Protein AF-A0A7V6B3G4-F1 (afdb_monomer)

Foldseek 3Di:
DDDDDDDDDDDDDDDDDDDDDDDDDPDPPDLPQPFDADPFDDDPLCLLLFAEAEQADELPDDPVVLLVSLVLCVLLLGQEYEYEHPLQEDDDPVVLVSVLVSLLSSQRSNRVSNHAYEYEHEQFKHKYVLVQPDPDDCCVVCVLFFWAALQRQGQKDAPPLDPVGDRRMIIGGGALQTPVLVVRLVSLLSNLQSNHQAYEYPALWQDPRRHFQIQQRPRSVQVLLVVCVVVVQDHSPDDRHSDDDLPDSSNLSVLVVLQLSSQVSLVSSVVSSCVRPVRHAYEYEDPDEQAQVCRGRSHYLLSHDPDQRHEYEYEQAAQFLAARVLQPDLLQVLLLLLRLQRQLQSRVQDAYAYELEHAALQSSQLSCLSNQQSLHHYHAAYGPDSNHHNDSVSSNLVSVVSVVCVLVSSDSDWAAQEEEEREPLCNNNPFCVPAPDGTQRGADQDTPDDGPRRQRPDNSNHVLSGQRSLLSSLQSLLCQLQQHDYHYQYVSGCNVVRLVRYQEYEYGSAAEEAPVRLVSVLVSLLVAHEYEYEADDHPCHYSSNHGDPDDSCCVQQNDDQAWAWDRRNNYIYTYHNHNLSSLCPCVNHDNLSNLVSSLLVSQQCCLRDPDQKDWDDDRSKHWIKDDPDLFKIKIKIFDDSQVDNSRDWDKDKTKMKGFNPQKDWDWKAKDDSDPQWDGGTWDWDQQFDRIIITIIIDTGIMMMMTTIDGHDPPDQDAQDADDDPDPVRVVVLVVVLVCQLPQQFDPPDDPLRRLFGQQDRDQDCPDDDDCNGSGWRFLQVLLVQLQSCLNRVVLVNNVSSLRCQVVAFQQSRQLAGFGTADSVVSHGDWDDDPVQDAIFTWGDVVSLLSQLVSLVSNCSHVVDPVSPVSSLSNLSSQQSPFFDASSDDDDFPPVQQHREGWTFRARSPSDQPVVDVVTHDRPVDTDDPTFRQDDDVSSLVSLVNNCSVPVVSVSHSVSNVSVQQVQFDADVNHGPQWGARGADRVVRDGDDDTDRD

Radius of gyration: 33.49 Å; Cα contacts (8 Å, |Δi|>4): 2144; chains: 1; bounding box: 121×64×92 Å

Nearest PDB structures (foldseek):
  7x87-assembly1_A  TM=6.632E-01  e=4.364E-18  Ignavibacterium album
  7vkz-assembly1_B  TM=6.678E-01  e=2.550E-17  Ignavibacterium album JCM 16511
  7vkx-assembly1_A  TM=6.815E-01  e=5.851E-17  Ignavibacterium album JCM 16511
  7x87-assembly1_B  TM=6.497E-01  e=4.143E-18  Ignavibacterium album
  7vkz-assembly1_A  TM=6.518E-01  e=5.555E-17  Ignavibacterium album JCM 16511

Solvent-accessible surface area (backbone atoms only — not comparable to full-atom values): 52015 Å² total; per-residue (Å²): 134,87,87,89,85,92,80,88,81,89,82,91,78,85,90,79,83,84,85,90,82,90,82,94,71,100,58,88,76,72,85,76,68,88,62,80,75,58,98,69,77,83,61,94,60,47,66,42,56,32,28,34,37,53,51,76,40,60,72,83,59,52,74,68,58,55,47,50,48,51,49,52,42,50,73,24,43,41,40,30,35,36,36,45,53,67,60,40,48,66,68,56,75,67,59,50,51,50,44,45,56,39,48,30,34,52,26,38,53,31,37,67,71,72,30,45,30,26,38,47,36,45,62,24,49,36,31,22,82,45,29,82,74,43,93,70,33,64,52,77,76,40,66,82,24,38,20,9,7,41,75,63,43,56,22,49,40,51,24,78,82,47,92,89,41,55,66,47,19,25,42,32,31,38,25,79,57,28,71,51,40,61,56,50,44,54,49,45,30,54,52,37,68,33,68,43,51,26,42,32,35,25,58,64,46,31,62,52,83,46,14,56,58,34,61,50,29,73,51,37,45,52,52,49,28,52,48,20,55,73,70,69,73,42,58,64,80,63,71,79,56,62,54,96,43,89,86,37,64,57,45,36,46,47,49,59,45,39,26,53,50,42,27,52,43,53,45,51,50,46,54,39,24,39,76,64,24,76,81,44,31,36,31,34,40,39,60,38,60,94,37,40,47,13,53,60,30,22,28,38,56,45,52,59,63,96,51,92,57,55,34,40,32,33,55,54,85,53,62,16,52,60,50,12,48,33,61,45,52,62,65,33,49,36,30,53,49,46,49,42,38,44,51,36,43,44,40,67,79,41,46,29,33,31,45,22,46,7,48,45,63,65,36,22,47,41,42,37,31,46,31,48,47,49,42,28,20,42,30,56,21,15,40,75,42,71,72,38,61,65,38,65,67,57,40,31,45,46,31,45,42,49,61,76,39,34,78,68,55,47,45,77,63,70,57,35,45,35,29,39,47,44,39,57,32,14,41,46,50,50,28,51,67,68,47,93,40,71,42,31,68,35,61,64,35,67,72,90,57,99,59,95,52,41,75,27,74,43,73,48,23,11,12,68,71,22,61,26,51,10,12,46,45,16,44,45,37,36,32,33,48,62,40,49,38,58,39,68,26,32,42,60,61,40,37,80,64,41,62,74,58,33,51,32,38,35,34,30,21,39,28,21,33,39,74,66,52,54,48,50,55,50,50,42,19,37,73,45,22,35,37,40,34,24,23,54,68,58,41,45,14,31,58,61,48,47,76,48,92,65,68,79,46,33,93,50,45,51,86,77,88,59,51,29,52,33,78,32,73,67,14,34,25,36,30,31,55,58,44,40,25,51,32,25,34,64,91,82,38,59,59,67,58,10,48,49,24,40,50,52,48,51,35,52,46,52,43,78,41,80,75,56,52,47,53,83,50,68,52,43,29,44,48,34,34,32,72,84,49,96,41,34,38,37,39,27,38,32,43,46,68,31,55,43,78,61,65,49,93,46,69,38,72,34,51,41,36,40,53,34,80,66,33,44,79,78,48,40,34,33,39,41,68,46,88,79,23,41,69,48,77,50,75,68,44,78,68,31,82,39,30,38,35,37,64,44,39,35,35,40,31,34,42,36,43,39,31,36,43,76,49,77,82,76,76,64,69,76,69,71,76,72,86,58,98,41,70,67,56,46,53,48,53,54,49,50,52,50,44,43,69,67,63,27,26,49,83,87,49,57,89,51,67,27,48,40,42,38,74,44,86,71,93,56,93,84,56,74,90,87,66,27,63,58,51,35,28,32,30,52,55,45,8,51,46,20,34,52,19,34,54,72,68,37,62,68,60,24,53,42,33,48,48,24,41,64,77,68,30,40,38,88,82,50,30,34,41,36,38,30,32,31,77,87,80,69,40,70,48,70,48,63,58,98,85,68,53,62,44,26,30,37,42,42,62,70,27,40,38,38,33,33,43,8,25,45,50,26,19,53,51,70,71,38,64,66,36,41,54,52,25,51,33,30,52,36,9,43,60,62,72,30,47,66,66,73,82,70,85,92,80,72,89,51,80,92,34,57,34,23,69,44,30,43,44,24,19,62,30,67,48,74,46,76,87,42,87,59,52,30,53,38,66,83,52,66,50,88,51,79,48,74,64,82,78,53,74,68,51,52,50,35,44,53,60,47,18,32,79,40,63,74,38,53,54,32,49,53,18,44,51,54,49,54,61,66,31,42,42,60,58,95,86,37,87,64,85,37,37,47,64,33,66,39,78,95,74,74,39,71,37,74,64,80,56,86,121

pLDDT: mean 86.27, std 15.98, range [21.03, 98.62]

Secondary structure (DSSP, 8-state):
-------------------------------------------TTTTTT--EEE----TT--HHHHHHHHHHHHHTT--EEEE--STTB---HHHHHHHHHHHHHHHHHHHTTT-EEEEEEESSEEEETTTTT-S--HHHH-TTSB-BBTT--B-EEETTSSTTS-TT-EEEEB-TTSTHHHHHHHHHHHHHTTT-SEEEEE--S---SSSSSB--SHHHHHHHHHHHHHHTSS-TT----SS--TT-HHHHHHHHHHHHHHHHHHHHHHHHHHHH-TT-EEEEEE---SSTHHHHH---TTS----TTEEEEE----SBTTTBTTT--HHHHHHHHHHHHHHHHHTTTS-EEEEEEESSHHHHHHHHHHHHHTTPEEEEEETTBTT--S-HHHHHHHHHHHHHTHHHHT------SEEEEEEHHHIIIIIIHH-SSS----S--S-SS--TTBS--SGGGSGGG-HHHHHHHHHHHHHHHTT--EEEEEETTTHHHHTTT-SEEEEES--B--HHHHHHHHHHHHTT-EEEEESSPTTSB-TT-PBPSS-SSHHHH-SSSS-EEEEETTEEEEEESS-HHHHT-TTTS-HHHHHHHHHHHHHHHHHHS--SEE--S-SSEEEEEEEEETTEEEEEEEE-TT-PSS-----EEEEEEEE-TTEEEEEEEEE-SSSSS--EEE-EEE-SSSEEEEEEEESSEEEEEEEEEEPPPPPPPPPPPP--SSHHHHHHHHHHHHHHHHHSS-TTSPTTGGGSPBS-SS---S--TTSS-TT-EEHHHHHHHHHHHHHHT-HHHHHHHHHHIIIIIB-TTT-PBBSEEETTTTEE--B--TT-PPPBB-B-HHHHHHHHHHHHHHHHHH--HHHHHHHHHHHHHHHHHSBS-S---SS---TTSTT-B-EE--B---S--TTSSSPP---------EEPP---HHHHHHHHHHHTT-TTHHHHHHHHHHHHHHTEEEETTEEEEEE-SEEETTTTEEES--B--

Mean predicted aligned error: 9.28 Å

Structure (mmCIF, N/CA/C/O backbone):
data_AF-A0A7V6B3G4-F1
#
_entry.id   AF-A0A7V6B3G4-F1
#
loop_
_atom_site.group_PDB
_atom_site.id
_atom_site.type_symbol
_atom_site.label_atom_id
_atom_site.label_alt_id
_atom_site.label_comp_id
_atom_site.label_asym_id
_atom_site.label_entity_id
_atom_site.label_seq_id
_atom_site.pdbx_PDB_ins_code
_atom_site.Cartn_x
_atom_site.Cartn_y
_atom_site.Cartn_z
_atom_site.occupancy
_atom_site.B_iso_or_equiv
_atom_site.auth_seq_id
_atom_site.auth_comp_id
_atom_site.auth_asym_id
_atom_site.auth_atom_id
_atom_site.pdbx_PDB_model_num
ATOM 1 N N . MET A 1 1 ? 64.795 33.636 8.665 1.00 25.66 1 MET A N 1
ATOM 2 C CA . MET A 1 1 ? 65.942 32.824 9.126 1.00 25.66 1 MET A CA 1
ATOM 3 C C . MET A 1 1 ? 65.373 31.560 9.774 1.00 25.66 1 MET A C 1
ATOM 5 O O . MET A 1 1 ? 64.670 31.685 10.756 1.00 25.66 1 MET A O 1
ATOM 9 N N . ASN A 1 2 ? 65.561 30.408 9.120 1.00 21.95 2 ASN A N 1
ATOM 10 C CA . ASN A 1 2 ? 65.375 29.002 9.541 1.00 21.95 2 ASN A CA 1
ATOM 11 C C . ASN A 1 2 ? 64.359 28.556 10.644 1.00 21.95 2 ASN A C 1
ATOM 13 O O . ASN A 1 2 ? 64.552 28.848 11.816 1.00 21.95 2 ASN A O 1
ATOM 17 N N . ARG A 1 3 ? 63.495 27.602 10.224 1.00 22.89 3 ARG A N 1
ATOM 18 C CA . ARG A 1 3 ? 63.128 26.279 10.817 1.00 22.89 3 ARG A CA 1
ATOM 19 C C . ARG A 1 3 ? 62.104 26.110 11.974 1.00 22.89 3 ARG A C 1
ATOM 21 O O . ARG A 1 3 ? 62.359 26.538 13.090 1.00 22.89 3 ARG A O 1
ATOM 28 N N . LYS A 1 4 ? 61.150 25.186 11.681 1.00 23.67 4 LYS A N 1
ATOM 29 C CA . LYS A 1 4 ? 60.363 24.237 12.533 1.00 23.67 4 LYS A CA 1
ATOM 30 C C . LYS A 1 4 ? 59.098 24.820 13.220 1.00 23.67 4 LYS A C 1
ATOM 32 O O . LYS A 1 4 ? 59.202 25.883 13.799 1.00 23.67 4 LYS A O 1
ATOM 37 N N . THR A 1 5 ? 57.886 24.229 13.232 1.00 25.89 5 THR A N 1
ATOM 38 C CA . THR A 1 5 ? 57.348 22.875 12.923 1.00 25.89 5 THR A CA 1
ATOM 39 C C . THR A 1 5 ? 55.809 22.940 12.738 1.00 25.89 5 THR A C 1
ATOM 41 O O . THR A 1 5 ? 55.191 23.846 13.282 1.00 25.89 5 THR A O 1
ATOM 44 N N . PHE A 1 6 ? 55.244 21.894 12.114 1.00 22.25 6 PHE A N 1
ATOM 45 C CA . PHE A 1 6 ? 53.844 21.414 12.099 1.00 22.25 6 PHE A CA 1
ATOM 46 C C . PHE A 1 6 ? 52.834 22.063 11.136 1.00 22.25 6 PHE A C 1
ATOM 48 O O . PHE A 1 6 ? 52.381 23.184 11.327 1.00 22.25 6 PHE A O 1
ATOM 55 N N . GLY A 1 7 ? 52.433 21.268 10.137 1.00 21.81 7 GLY A N 1
ATOM 56 C CA . GLY A 1 7 ? 51.312 21.508 9.236 1.00 21.81 7 GLY A CA 1
ATOM 57 C C . GLY A 1 7 ? 50.760 20.175 8.723 1.00 21.81 7 GLY A C 1
ATOM 58 O O . GLY A 1 7 ? 51.500 19.372 8.158 1.00 21.81 7 GLY A O 1
ATOM 59 N N . ILE A 1 8 ? 49.473 19.964 8.987 1.00 23.69 8 ILE A N 1
ATOM 60 C CA . ILE A 1 8 ? 48.546 19.059 8.298 1.00 23.69 8 ILE A CA 1
ATOM 61 C C . ILE A 1 8 ? 48.106 19.766 7.003 1.00 23.69 8 ILE A C 1
ATOM 63 O O . ILE A 1 8 ? 47.960 20.986 7.048 1.00 23.69 8 ILE A O 1
ATOM 67 N N . ILE A 1 9 ? 47.908 19.027 5.898 1.00 22.05 9 ILE A N 1
ATOM 68 C CA . ILE A 1 9 ? 46.841 19.177 4.872 1.00 22.05 9 ILE A CA 1
ATOM 69 C C . ILE A 1 9 ? 47.077 18.178 3.709 1.00 22.05 9 ILE A C 1
ATOM 71 O O . ILE A 1 9 ? 48.150 18.150 3.114 1.00 22.05 9 ILE A O 1
ATOM 75 N N . VAL A 1 10 ? 46.047 17.349 3.475 1.00 23.75 10 VAL A N 1
ATOM 76 C CA . VAL A 1 10 ? 45.387 16.895 2.222 1.00 23.75 10 VAL A CA 1
ATOM 77 C C . VAL A 1 10 ? 46.167 16.919 0.895 1.00 23.75 10 VAL A C 1
ATOM 79 O O . VAL A 1 10 ? 46.682 17.966 0.516 1.00 23.75 10 VAL A O 1
ATOM 82 N N . SER A 1 11 ? 46.092 15.817 0.122 1.00 21.03 11 SER A N 1
ATOM 83 C CA . SER A 1 11 ? 45.771 15.796 -1.331 1.00 21.03 11 SER A CA 1
ATOM 84 C C . SER A 1 11 ? 45.608 14.366 -1.893 1.00 21.03 11 SER A C 1
ATOM 86 O O . SER A 1 11 ? 46.533 13.567 -1.816 1.00 21.03 11 SER A O 1
ATOM 88 N N . VAL A 1 12 ? 44.407 14.095 -2.427 1.00 24.86 12 VAL A N 1
ATOM 89 C CA . VAL A 1 12 ? 44.040 13.465 -3.723 1.00 24.86 12 VAL A CA 1
ATOM 90 C C . VAL A 1 12 ? 44.990 12.436 -4.371 1.00 24.86 12 VAL A C 1
ATOM 92 O O . VAL A 1 12 ? 46.102 12.785 -4.750 1.00 24.86 12 VAL A O 1
ATOM 95 N N . LEU A 1 13 ? 44.462 11.234 -4.649 1.00 23.31 13 LEU A N 1
ATOM 96 C CA . LEU A 1 13 ? 44.864 10.270 -5.700 1.00 23.31 13 LEU A CA 1
ATOM 97 C C . LEU A 1 13 ? 43.589 9.468 -6.056 1.00 23.31 13 LEU A C 1
ATOM 99 O O . LEU A 1 13 ? 43.161 8.645 -5.258 1.00 23.31 13 LEU A O 1
ATOM 103 N N . VAL A 1 14 ? 42.777 9.852 -7.050 1.00 24.27 14 VAL A N 1
ATOM 104 C CA . VAL A 1 14 ? 42.838 9.423 -8.468 1.00 24.27 14 VAL A CA 1
ATOM 105 C C . VAL A 1 14 ? 43.674 8.158 -8.677 1.00 24.27 14 VAL A C 1
ATOM 107 O O . VAL A 1 14 ? 44.899 8.228 -8.767 1.00 24.27 14 VAL A O 1
ATOM 110 N N . VAL A 1 15 ? 43.006 7.008 -8.780 1.00 25.97 15 VAL A N 1
ATOM 111 C CA . VAL A 1 15 ? 43.614 5.771 -9.280 1.00 25.97 15 VAL A CA 1
ATOM 112 C C . VAL A 1 15 ? 43.482 5.773 -10.798 1.00 25.97 15 VAL A C 1
ATOM 114 O O . VAL A 1 15 ? 42.457 5.425 -11.364 1.00 25.97 15 VAL A O 1
ATOM 117 N N . SER A 1 16 ? 44.556 6.209 -11.447 1.00 25.89 16 SER A N 1
ATOM 118 C CA . SER A 1 16 ? 44.910 5.791 -12.796 1.00 25.89 16 SER A CA 1
ATOM 119 C C . SER A 1 16 ? 46.074 4.808 -12.650 1.00 25.89 16 SER A C 1
ATOM 121 O O . SER A 1 16 ? 47.124 5.175 -12.122 1.00 25.89 16 SER A O 1
ATOM 123 N N . CYS A 1 17 ? 45.899 3.562 -13.087 1.00 27.03 17 CYS A N 1
ATOM 124 C CA . CYS A 1 17 ? 46.991 2.607 -13.302 1.00 27.03 17 CYS A CA 1
ATOM 125 C C . CYS A 1 17 ? 46.807 2.035 -14.716 1.00 27.03 17 CYS A C 1
ATOM 127 O O . CYS A 1 17 ? 45.941 1.207 -14.944 1.00 27.03 17 CYS A O 1
ATOM 129 N N . ILE A 1 18 ? 47.362 2.685 -15.741 1.00 28.44 18 ILE A N 1
ATOM 130 C CA . ILE A 1 18 ? 48.689 2.429 -16.337 1.00 28.44 18 ILE A CA 1
ATOM 131 C C . ILE A 1 18 ? 48.846 0.986 -16.845 1.00 28.44 18 ILE A C 1
ATOM 133 O O . ILE A 1 18 ? 49.145 0.061 -16.094 1.00 28.44 18 ILE A O 1
ATOM 137 N N . ARG A 1 19 ? 48.729 0.862 -18.174 1.00 29.05 19 ARG A N 1
ATOM 138 C CA . ARG A 1 19 ? 49.340 -0.179 -19.011 1.00 29.05 19 ARG A CA 1
ATOM 139 C C . ARG A 1 19 ? 50.859 0.046 -19.138 1.00 29.05 19 ARG A C 1
ATOM 141 O O . ARG A 1 19 ? 51.294 1.197 -19.159 1.00 29.05 19 ARG A O 1
ATOM 148 N N . ASN A 1 20 ? 51.564 -1.068 -19.388 1.00 26.80 20 ASN A N 1
ATOM 149 C CA . ASN A 1 20 ? 52.948 -1.267 -19.878 1.00 26.80 20 ASN A CA 1
ATOM 150 C C . ASN A 1 20 ? 54.050 -1.368 -18.792 1.00 26.80 20 ASN A C 1
ATOM 152 O O . ASN A 1 20 ? 54.105 -0.540 -17.892 1.00 26.80 20 ASN A O 1
ATOM 156 N N . ASP A 1 21 ? 54.939 -2.376 -18.762 1.00 30.31 21 ASP A N 1
ATOM 157 C CA . ASP A 1 21 ? 55.591 -3.118 -19.860 1.00 30.31 21 ASP A CA 1
ATOM 158 C C . ASP A 1 21 ? 55.889 -4.616 -19.566 1.00 30.31 21 ASP A C 1
ATOM 160 O O . ASP A 1 21 ? 56.254 -4.997 -18.454 1.00 30.31 21 ASP A O 1
ATOM 164 N N . ASP A 1 22 ? 55.810 -5.405 -20.649 1.00 30.86 22 ASP A N 1
ATOM 165 C CA . ASP A 1 22 ? 56.635 -6.553 -21.081 1.00 30.86 22 ASP A CA 1
ATOM 166 C C . ASP A 1 22 ? 56.961 -7.739 -20.145 1.00 30.86 22 ASP A C 1
ATOM 168 O O . ASP A 1 22 ? 57.869 -7.679 -19.320 1.00 30.86 22 ASP A O 1
ATOM 172 N N . GLN A 1 23 ? 56.411 -8.923 -20.472 1.00 29.75 23 GLN A N 1
ATOM 173 C CA . GLN A 1 23 ? 57.112 -9.925 -21.304 1.00 29.75 23 GLN A CA 1
ATOM 174 C C . GLN A 1 23 ? 56.114 -10.836 -22.040 1.00 29.75 23 GLN A C 1
ATOM 176 O O . GLN A 1 23 ? 55.149 -11.332 -21.467 1.00 29.75 23 GLN A O 1
ATOM 181 N N . GLY A 1 24 ? 56.374 -11.042 -23.333 1.00 32.50 24 GLY A N 1
ATOM 182 C CA . GLY A 1 24 ? 55.506 -11.739 -24.273 1.00 32.50 24 GLY A CA 1
ATOM 183 C C . GLY A 1 24 ? 55.157 -13.184 -23.909 1.00 32.50 24 GLY A C 1
ATOM 184 O O . GLY A 1 24 ? 56.009 -14.000 -23.563 1.00 32.50 24 GLY A O 1
ATOM 185 N N . GLY A 1 25 ? 53.881 -13.491 -24.110 1.00 29.02 25 GLY A N 1
ATOM 186 C CA . GLY A 1 25 ? 53.315 -14.828 -24.085 1.00 29.02 25 GLY A CA 1
ATOM 187 C C . GLY A 1 25 ? 51.838 -14.760 -24.446 1.00 29.02 25 GLY A C 1
ATOM 188 O O . GLY A 1 25 ? 50.995 -14.787 -23.560 1.00 29.02 25 GLY A O 1
ATOM 189 N N . ASN A 1 26 ? 51.528 -14.672 -25.744 1.00 35.84 26 ASN A N 1
ATOM 190 C CA . ASN A 1 26 ? 50.202 -15.004 -26.267 1.00 35.84 26 ASN A CA 1
ATOM 191 C C . ASN A 1 26 ? 49.972 -16.502 -26.037 1.00 35.84 26 ASN A C 1
ATOM 193 O O . ASN A 1 26 ? 50.288 -17.333 -26.887 1.00 35.84 26 ASN A O 1
ATOM 197 N N . GLY A 1 27 ? 49.486 -16.841 -24.854 1.00 32.38 27 GLY A N 1
ATOM 198 C CA . GLY A 1 27 ? 48.829 -18.100 -24.573 1.00 32.38 27 GLY A CA 1
ATOM 199 C C . GLY A 1 27 ? 47.524 -17.746 -23.896 1.00 32.38 27 GLY A C 1
ATOM 200 O O . GLY A 1 27 ? 47.551 -17.123 -22.838 1.00 32.38 27 GLY A O 1
ATOM 201 N N . GLU A 1 28 ? 46.408 -18.104 -24.525 1.00 41.38 28 GLU A N 1
ATOM 202 C CA . GLU A 1 28 ? 45.101 -18.191 -23.880 1.00 41.38 28 GLU A CA 1
ATOM 203 C C . GLU A 1 28 ? 45.294 -18.927 -22.544 1.00 41.38 28 GLU A C 1
ATOM 205 O O . GLU A 1 28 ? 45.476 -20.146 -22.514 1.00 41.38 28 GLU A O 1
ATOM 210 N N . GLN A 1 29 ? 45.355 -18.192 -21.429 1.00 46.03 29 GLN A N 1
ATOM 211 C CA . GLN A 1 29 ? 45.233 -18.807 -20.116 1.00 46.03 29 GLN A CA 1
ATOM 212 C C . GLN A 1 29 ? 43.770 -19.201 -19.985 1.00 46.03 29 GLN A C 1
ATOM 214 O O . GLN A 1 29 ? 42.918 -18.406 -19.603 1.00 46.03 29 GLN A O 1
ATOM 219 N N . GLU A 1 30 ? 43.490 -20.437 -20.388 1.00 49.47 30 GLU A N 1
ATOM 220 C CA . GLU A 1 30 ? 42.240 -21.127 -20.123 1.00 49.47 30 GLU A CA 1
ATOM 221 C C . GLU A 1 30 ? 41.887 -20.906 -18.642 1.00 49.47 30 GLU A C 1
ATOM 223 O O . GLU A 1 30 ? 42.710 -21.179 -17.761 1.00 49.47 30 GLU A O 1
ATOM 228 N N . VAL A 1 31 ? 40.702 -20.351 -18.359 1.00 54.16 31 VAL A N 1
ATOM 229 C CA . VAL A 1 31 ? 40.214 -20.139 -16.989 1.00 54.16 31 VAL A CA 1
ATOM 230 C C . VAL A 1 31 ? 40.052 -21.517 -16.345 1.00 54.16 31 VAL A C 1
ATOM 232 O O . VAL A 1 31 ? 38.998 -22.145 -16.416 1.00 54.16 31 VAL A O 1
ATOM 235 N N . THR A 1 32 ? 41.120 -22.048 -15.746 1.00 57.56 32 THR A N 1
ATOM 236 C CA . THR A 1 32 ? 41.062 -23.334 -15.052 1.00 57.56 32 THR A CA 1
ATOM 237 C C . THR A 1 32 ? 40.327 -23.127 -13.735 1.00 57.56 32 THR A C 1
ATOM 239 O O . THR A 1 32 ? 40.934 -22.781 -12.721 1.00 57.56 32 THR A O 1
ATOM 242 N N . CYS A 1 33 ? 39.007 -23.313 -13.760 1.00 63.88 33 CYS A N 1
ATOM 243 C CA . CYS A 1 33 ? 38.162 -23.346 -12.572 1.00 63.88 33 CYS A CA 1
ATOM 244 C C . CYS A 1 33 ? 38.701 -24.396 -11.587 1.00 63.88 33 CYS A C 1
ATOM 246 O O . CYS A 1 33 ? 38.742 -25.591 -11.885 1.00 63.88 33 CYS A O 1
ATOM 248 N N . LYS A 1 34 ? 39.122 -23.947 -10.400 1.00 74.94 34 LYS A N 1
ATOM 249 C CA . LYS A 1 34 ? 39.548 -24.807 -9.285 1.00 74.94 34 LYS A CA 1
ATOM 250 C C . LYS A 1 34 ? 38.484 -24.832 -8.190 1.00 74.94 34 LYS A C 1
ATOM 252 O O . LYS A 1 34 ? 38.800 -24.645 -7.020 1.00 74.94 34 LYS A O 1
ATOM 257 N N . CYS A 1 35 ? 37.227 -25.055 -8.560 1.00 80.38 35 CYS A N 1
ATOM 258 C CA . CYS A 1 35 ? 36.162 -25.297 -7.596 1.00 80.38 35 CYS A CA 1
ATOM 259 C C . CYS A 1 35 ? 35.716 -26.759 -7.666 1.00 80.38 35 CYS A C 1
ATOM 261 O O . CYS A 1 35 ? 35.376 -27.271 -8.730 1.00 80.38 35 CYS A O 1
ATOM 263 N N . THR A 1 36 ? 35.753 -27.446 -6.524 1.00 82.19 36 THR A N 1
ATOM 264 C CA . THR A 1 36 ? 35.091 -28.745 -6.359 1.00 82.19 36 THR A CA 1
ATOM 265 C C . THR A 1 36 ? 33.755 -28.467 -5.674 1.00 82.19 36 THR A C 1
ATOM 267 O O . THR A 1 36 ? 33.789 -27.979 -4.541 1.00 82.19 36 THR A O 1
ATOM 270 N N . PRO A 1 37 ? 32.610 -28.715 -6.334 1.00 79.69 37 PRO A N 1
ATOM 271 C CA . PRO A 1 37 ? 31.305 -28.492 -5.724 1.00 79.69 37 PRO A CA 1
ATOM 272 C C . PRO A 1 37 ? 31.147 -29.357 -4.474 1.00 79.69 37 PRO A C 1
ATOM 274 O O . PRO A 1 37 ? 31.411 -30.563 -4.518 1.00 79.69 37 PRO A O 1
ATOM 277 N N . VAL A 1 38 ? 30.720 -28.757 -3.367 1.00 82.25 38 VAL A N 1
ATOM 278 C CA . VAL A 1 38 ? 30.174 -29.510 -2.231 1.00 82.25 38 VAL A CA 1
ATOM 279 C C . VAL A 1 38 ? 28.699 -29.826 -2.481 1.00 82.25 38 VAL A C 1
ATOM 281 O O . VAL A 1 38 ? 28.084 -29.286 -3.400 1.00 82.25 38 VAL A O 1
ATOM 284 N N . GLU A 1 39 ? 28.117 -30.717 -1.678 1.00 77.81 39 GLU A N 1
ATOM 285 C CA . GLU A 1 39 ? 26.670 -30.934 -1.701 1.00 77.81 39 GLU A CA 1
ATOM 286 C C . GLU A 1 39 ? 25.963 -29.638 -1.268 1.00 77.81 39 GLU A C 1
ATOM 288 O O . GLU A 1 39 ? 25.921 -29.301 -0.085 1.00 77.81 39 GLU A O 1
ATOM 293 N N . TYR A 1 40 ? 25.462 -28.885 -2.247 1.00 77.62 40 TYR A N 1
ATOM 294 C CA . TYR A 1 40 ? 24.698 -27.660 -2.050 1.00 77.62 40 TYR A CA 1
ATOM 295 C C . TYR A 1 40 ? 23.217 -27.959 -2.249 1.00 77.62 40 TYR A C 1
ATOM 297 O O . TYR A 1 40 ? 22.799 -28.423 -3.312 1.00 77.62 40 TYR A O 1
ATOM 305 N N . LYS A 1 41 ? 22.414 -27.681 -1.222 1.00 80.38 41 LYS A N 1
ATOM 306 C CA . LYS A 1 41 ? 20.959 -27.726 -1.320 1.00 80.38 41 LYS A CA 1
ATOM 307 C C . LYS A 1 41 ? 20.417 -26.320 -1.129 1.00 80.38 41 LYS A C 1
ATOM 309 O O . LYS A 1 41 ? 20.430 -25.798 -0.016 1.00 80.38 41 LYS A O 1
ATOM 314 N N . ARG A 1 42 ? 19.911 -25.741 -2.215 1.00 83.38 42 ARG A N 1
ATOM 315 C CA . ARG A 1 42 ? 19.203 -24.464 -2.183 1.00 83.38 42 ARG A CA 1
ATOM 316 C C . ARG A 1 42 ? 17.995 -24.560 -1.231 1.00 83.38 42 ARG A C 1
ATOM 318 O O . ARG A 1 42 ? 17.194 -25.486 -1.395 1.00 83.38 42 ARG A O 1
ATOM 325 N N . PRO A 1 43 ? 17.853 -23.661 -0.240 1.00 84.31 43 PRO A N 1
ATOM 326 C CA . PRO A 1 43 ? 16.662 -23.611 0.610 1.00 84.31 43 PRO A CA 1
ATOM 327 C C . PRO A 1 43 ? 15.406 -23.323 -0.224 1.00 84.31 43 PRO A C 1
ATOM 329 O O . PRO A 1 43 ? 15.495 -22.596 -1.206 1.00 84.31 43 PRO A O 1
ATOM 332 N N . GLU A 1 44 ? 14.237 -23.855 0.147 1.00 79.75 44 GLU A N 1
ATOM 333 C CA . GLU A 1 44 ? 13.001 -23.653 -0.639 1.00 79.75 44 GLU A CA 1
ATOM 334 C C . GLU A 1 44 ? 12.545 -22.179 -0.656 1.00 79.75 44 GLU A C 1
ATOM 336 O O . GLU A 1 44 ? 12.200 -21.667 -1.716 1.00 79.75 44 GLU A O 1
ATOM 341 N N . ASP A 1 45 ? 12.659 -21.465 0.470 1.00 85.50 45 ASP A N 1
ATOM 342 C CA . ASP A 1 45 ? 12.217 -20.064 0.623 1.00 85.50 45 ASP A CA 1
ATOM 343 C C . ASP A 1 45 ? 13.364 -19.037 0.597 1.00 85.50 45 ASP A C 1
ATOM 345 O O . ASP A 1 45 ? 13.237 -17.929 1.128 1.00 85.50 45 ASP A O 1
ATOM 349 N N . TRP A 1 46 ? 14.506 -19.389 -0.006 1.00 91.75 46 TRP A N 1
ATOM 350 C CA . TRP A 1 46 ? 15.716 -18.553 0.008 1.00 91.75 46 TRP A CA 1
ATOM 351 C C . TRP A 1 46 ? 15.463 -17.115 -0.465 1.00 91.75 46 TRP A C 1
ATOM 353 O O . TRP A 1 46 ? 16.008 -16.173 0.104 1.00 91.75 46 TRP A O 1
ATOM 363 N N . ALA A 1 47 ? 14.590 -16.948 -1.462 1.00 92.62 47 ALA A N 1
ATOM 364 C CA . ALA A 1 47 ? 14.279 -15.654 -2.046 1.00 92.62 47 ALA A CA 1
ATOM 365 C C . ALA A 1 47 ? 13.452 -14.761 -1.113 1.00 92.62 47 ALA A C 1
ATOM 367 O O . ALA A 1 47 ? 13.620 -13.552 -1.135 1.00 92.62 47 ALA A O 1
ATOM 368 N N . ARG A 1 48 ? 12.586 -15.314 -0.254 1.00 90.81 48 ARG A N 1
ATOM 369 C CA . ARG A 1 48 ? 11.820 -14.504 0.717 1.00 90.81 48 ARG A CA 1
ATOM 370 C C . ARG A 1 48 ? 12.661 -14.092 1.918 1.00 90.81 48 ARG A C 1
ATOM 372 O O . ARG A 1 48 ? 12.431 -13.050 2.521 1.00 90.81 48 ARG A O 1
ATOM 379 N N . LYS A 1 49 ? 13.636 -14.931 2.267 1.00 91.75 49 LYS A N 1
ATOM 380 C CA . LYS A 1 49 ? 14.566 -14.729 3.385 1.00 91.75 49 LYS A CA 1
ATOM 381 C C . LYS A 1 49 ? 15.858 -14.025 2.941 1.00 91.75 49 LYS A C 1
ATOM 383 O O . LYS A 1 49 ? 16.844 -14.026 3.685 1.00 91.75 49 LYS A O 1
ATOM 388 N N . ALA A 1 50 ? 15.862 -13.468 1.728 1.00 95.62 50 ALA A N 1
ATOM 389 C CA . ALA A 1 50 ? 17.049 -12.939 1.085 1.00 95.62 50 ALA A CA 1
ATOM 390 C C . ALA A 1 50 ? 17.602 -11.712 1.822 1.00 95.62 50 ALA A C 1
ATOM 392 O O . ALA A 1 50 ? 16.868 -10.839 2.283 1.00 95.62 50 ALA A O 1
ATOM 393 N N . ARG A 1 51 ? 18.928 -11.673 1.924 1.00 97.31 51 ARG A N 1
ATOM 394 C CA . ARG A 1 51 ? 19.733 -10.549 2.398 1.00 97.31 51 ARG A CA 1
ATOM 395 C C . ARG A 1 51 ? 20.778 -10.317 1.323 1.00 97.31 51 ARG A C 1
ATOM 397 O O . ARG A 1 51 ? 21.696 -11.133 1.191 1.00 97.31 51 ARG A O 1
ATOM 404 N N . ILE A 1 52 ? 20.541 -9.317 0.483 1.00 97.94 52 ILE A N 1
ATOM 405 C CA . ILE A 1 52 ? 21.172 -9.217 -0.835 1.00 97.94 52 ILE A CA 1
ATOM 406 C C . ILE A 1 52 ? 22.279 -8.169 -0.778 1.00 97.94 52 ILE A C 1
ATOM 408 O O . ILE A 1 52 ? 22.119 -7.126 -0.142 1.00 97.94 52 ILE A O 1
ATOM 412 N N . ALA A 1 53 ? 23.405 -8.463 -1.424 1.00 97.00 53 ALA A N 1
ATOM 413 C CA . ALA A 1 53 ? 24.476 -7.506 -1.659 1.00 97.00 53 ALA A CA 1
ATOM 414 C C . ALA A 1 53 ? 25.204 -7.832 -2.971 1.00 97.00 53 ALA A C 1
ATOM 416 O O . ALA A 1 53 ? 25.367 -9.005 -3.320 1.00 97.00 53 ALA A O 1
ATOM 417 N N . ASN A 1 54 ? 25.702 -6.796 -3.641 1.00 95.12 54 ASN A N 1
ATOM 418 C CA . ASN A 1 54 ? 26.539 -6.917 -4.826 1.00 95.12 54 ASN A CA 1
ATOM 419 C C . ASN A 1 54 ? 27.930 -7.469 -4.457 1.00 95.12 54 ASN A C 1
ATOM 421 O O . ASN A 1 54 ? 28.478 -7.196 -3.376 1.00 95.12 54 ASN A O 1
ATOM 425 N N . ALA A 1 55 ? 28.492 -8.277 -5.350 1.00 92.50 55 ALA A N 1
ATOM 426 C CA . ALA A 1 55 ? 29.772 -8.952 -5.195 1.00 92.50 55 ALA A CA 1
ATOM 427 C C . ALA A 1 55 ? 30.900 -8.392 -6.081 1.00 92.50 55 ALA A C 1
ATOM 429 O O . ALA A 1 55 ? 31.972 -8.975 -6.010 1.00 92.50 55 ALA A O 1
ATOM 430 N N . ASP A 1 56 ? 30.679 -7.325 -6.859 1.00 87.81 56 ASP A N 1
ATOM 431 C CA . ASP A 1 56 ? 31.634 -6.616 -7.741 1.00 87.81 56 ASP A CA 1
ATOM 432 C C . ASP A 1 56 ? 32.799 -7.498 -8.227 1.00 87.81 56 ASP A C 1
ATOM 434 O O . ASP A 1 56 ? 33.898 -7.505 -7.657 1.00 87.81 56 ASP A O 1
ATOM 438 N N . LEU A 1 57 ? 32.517 -8.349 -9.218 1.00 93.19 57 LEU A N 1
ATOM 439 C CA . LEU A 1 57 ? 33.433 -9.393 -9.663 1.00 93.19 57 LEU A CA 1
ATOM 440 C C . LEU A 1 57 ? 33.937 -9.101 -11.073 1.00 93.19 57 LEU A C 1
ATOM 442 O O . LEU A 1 57 ? 33.193 -9.173 -12.041 1.00 93.19 57 LEU A O 1
ATOM 446 N N . ASP A 1 58 ? 35.244 -8.928 -11.234 1.00 90.19 58 ASP A N 1
ATOM 447 C CA . ASP A 1 58 ? 35.836 -8.835 -12.568 1.00 90.19 58 ASP A CA 1
ATOM 448 C C . ASP A 1 58 ? 36.137 -10.258 -13.116 1.00 90.19 58 ASP A C 1
ATOM 450 O O . ASP A 1 58 ? 36.814 -11.050 -12.447 1.00 90.19 58 ASP A O 1
ATOM 454 N N . PRO A 1 59 ? 35.690 -10.615 -14.342 1.00 90.69 59 PRO A N 1
ATOM 455 C CA . PRO A 1 59 ? 35.997 -11.894 -14.996 1.00 90.69 59 PRO A CA 1
ATOM 456 C C . PRO A 1 59 ? 37.488 -12.252 -15.135 1.00 90.69 59 PRO A C 1
ATOM 458 O O . PRO A 1 59 ? 37.821 -13.379 -15.516 1.00 90.69 59 PRO A O 1
ATOM 461 N N . TYR A 1 60 ? 38.390 -11.292 -14.940 1.00 89.06 60 TYR A N 1
ATOM 462 C CA . TYR A 1 60 ? 39.843 -11.446 -14.960 1.00 89.06 60 TYR A CA 1
ATOM 463 C C . TYR A 1 60 ? 40.449 -11.674 -13.564 1.00 89.06 60 TYR A C 1
ATOM 465 O O . TYR A 1 60 ? 41.646 -11.957 -13.472 1.00 89.06 60 TYR A O 1
ATOM 473 N N . MET A 1 61 ? 39.652 -11.612 -12.490 1.00 90.25 61 MET A N 1
ATOM 474 C CA . MET A 1 61 ? 40.099 -11.936 -11.132 1.00 90.25 61 MET A CA 1
ATOM 475 C C . MET A 1 61 ? 40.557 -13.393 -11.007 1.00 90.25 61 MET A C 1
ATOM 477 O O . MET A 1 61 ? 39.962 -14.334 -11.542 1.00 90.25 61 MET A O 1
ATOM 481 N N . GLY A 1 62 ? 41.601 -13.604 -10.207 1.00 89.06 62 GLY A N 1
ATOM 482 C CA . GLY A 1 62 ? 42.029 -14.931 -9.785 1.00 89.06 62 GLY A CA 1
ATOM 483 C C . GLY A 1 62 ? 41.073 -15.548 -8.758 1.00 89.06 62 GLY A C 1
ATOM 484 O O . GLY A 1 62 ? 40.402 -14.861 -7.994 1.00 89.06 62 GLY A O 1
ATOM 485 N N . THR A 1 63 ? 41.066 -16.883 -8.646 1.00 89.56 63 THR A N 1
ATOM 486 C CA . THR A 1 63 ? 40.187 -17.615 -7.706 1.00 89.56 63 THR A CA 1
ATOM 487 C C . THR A 1 63 ? 40.273 -17.115 -6.257 1.00 89.56 63 THR A C 1
ATOM 489 O O . THR A 1 63 ? 39.269 -17.122 -5.556 1.00 89.56 63 THR A O 1
ATOM 492 N N . GLN A 1 64 ? 41.455 -16.697 -5.789 1.00 90.50 64 GLN A N 1
ATOM 493 C CA . GLN A 1 64 ? 41.629 -16.205 -4.415 1.00 90.50 64 GLN A CA 1
ATOM 494 C C . GLN A 1 64 ? 41.000 -14.824 -4.193 1.00 90.50 64 GLN A C 1
ATOM 496 O O . GLN A 1 64 ? 40.496 -14.570 -3.105 1.00 90.50 64 GLN A O 1
ATOM 501 N N . GLU A 1 65 ? 41.001 -13.961 -5.209 1.00 93.06 65 GLU A N 1
ATOM 502 C CA . GLU A 1 65 ? 40.367 -12.639 -5.143 1.00 93.06 65 GLU A CA 1
ATOM 503 C C . GLU A 1 65 ? 38.847 -12.799 -5.071 1.00 93.06 65 GLU A C 1
ATOM 505 O O . GLU A 1 65 ? 38.224 -12.299 -4.138 1.00 93.06 65 GLU A O 1
ATOM 510 N N . VAL A 1 66 ? 38.276 -13.632 -5.950 1.00 94.56 66 VAL A N 1
ATOM 511 C CA . VAL A 1 66 ? 36.846 -13.984 -5.919 1.00 94.56 66 VAL A CA 1
ATOM 512 C C . VAL A 1 66 ? 36.454 -14.585 -4.564 1.00 94.56 66 VAL A C 1
ATOM 514 O O . VAL A 1 66 ? 35.455 -14.191 -3.965 1.00 94.56 66 VAL A O 1
ATOM 517 N N . MET A 1 67 ? 37.256 -15.515 -4.031 1.00 94.06 67 MET A N 1
ATOM 518 C CA . MET A 1 67 ? 37.005 -16.090 -2.705 1.00 94.06 67 MET A CA 1
ATOM 519 C C . MET A 1 67 ? 37.028 -15.039 -1.592 1.00 94.06 67 MET A C 1
ATOM 521 O O . MET A 1 67 ? 36.209 -15.134 -0.683 1.00 94.06 67 MET A O 1
ATOM 525 N N . ALA A 1 68 ? 37.930 -14.056 -1.649 1.00 95.44 68 ALA A N 1
ATOM 526 C CA . ALA A 1 68 ? 38.017 -13.010 -0.635 1.00 95.44 68 ALA A CA 1
ATOM 527 C C . ALA A 1 68 ? 36.751 -12.140 -0.604 1.00 95.44 68 ALA A C 1
ATOM 529 O O . ALA A 1 68 ? 36.238 -11.858 0.480 1.00 95.44 68 ALA A O 1
ATOM 530 N N . VAL A 1 69 ? 36.204 -11.782 -1.772 1.00 95.75 69 VAL A N 1
ATOM 531 C CA . VAL A 1 69 ? 34.954 -11.012 -1.855 1.00 95.75 69 VAL A CA 1
ATOM 532 C C . VAL A 1 69 ? 33.769 -11.824 -1.325 1.00 95.75 69 VAL A C 1
ATOM 534 O O . VAL A 1 69 ? 33.028 -11.354 -0.460 1.00 95.75 69 VAL A O 1
ATOM 537 N N . ILE A 1 70 ? 33.636 -13.084 -1.753 1.00 96.88 70 ILE A N 1
ATOM 538 C CA . ILE A 1 70 ? 32.586 -13.997 -1.268 1.00 96.88 70 ILE A CA 1
ATOM 539 C C . ILE A 1 70 ? 32.686 -14.190 0.256 1.00 96.88 70 ILE A C 1
ATOM 541 O O . ILE A 1 70 ? 31.672 -14.172 0.955 1.00 96.88 70 ILE A O 1
ATOM 545 N N . GLU A 1 71 ? 33.896 -14.353 0.800 1.00 96.56 71 GLU A N 1
ATOM 546 C CA . GLU A 1 71 ? 34.117 -14.484 2.244 1.00 96.56 71 GLU A CA 1
ATOM 547 C C . GLU A 1 71 ? 33.757 -13.212 3.008 1.00 96.56 71 GLU A C 1
ATOM 549 O O . GLU A 1 71 ? 33.153 -13.300 4.079 1.00 96.56 71 GLU A O 1
ATOM 554 N N . GLN A 1 72 ? 34.079 -12.035 2.469 1.00 96.19 72 GLN A N 1
ATOM 555 C CA . GLN A 1 72 ? 33.657 -10.773 3.064 1.00 96.19 72 GLN A CA 1
ATOM 556 C C . GLN A 1 72 ? 32.128 -10.692 3.144 1.00 96.19 72 GLN A C 1
ATOM 558 O O . GLN A 1 72 ? 31.597 -10.422 4.220 1.00 96.19 72 GLN A O 1
ATOM 563 N N . ARG A 1 73 ? 31.422 -10.980 2.045 1.00 96.88 73 ARG A N 1
ATOM 564 C CA . ARG A 1 73 ? 29.952 -10.933 1.997 1.00 96.88 73 ARG A CA 1
ATOM 565 C C . ARG A 1 73 ? 29.311 -11.944 2.946 1.00 96.88 73 ARG A C 1
ATOM 567 O O . ARG A 1 73 ? 28.417 -11.582 3.708 1.00 96.88 73 ARG A O 1
ATOM 574 N N . ALA A 1 74 ? 29.824 -13.173 2.999 1.00 96.94 74 ALA A N 1
ATOM 575 C CA . ALA A 1 74 ? 29.373 -14.168 3.974 1.00 96.94 74 ALA A CA 1
ATOM 576 C C . ALA A 1 74 ? 29.539 -13.671 5.425 1.00 96.94 74 ALA A C 1
ATOM 578 O O . ALA A 1 74 ? 28.630 -13.812 6.242 1.00 96.94 74 ALA A O 1
ATOM 579 N N . ASN A 1 75 ? 30.674 -13.036 5.744 1.00 96.88 75 ASN A N 1
ATOM 580 C CA . ASN A 1 75 ? 30.938 -12.463 7.069 1.00 96.88 75 ASN A CA 1
ATOM 581 C C . ASN A 1 75 ? 30.066 -11.238 7.395 1.00 96.88 75 ASN A C 1
ATOM 583 O O . ASN A 1 75 ? 29.971 -10.855 8.561 1.00 96.88 75 ASN A O 1
ATOM 587 N N . GLU A 1 76 ? 29.460 -10.611 6.388 1.00 97.19 76 GLU A N 1
ATOM 588 C CA . GLU A 1 76 ? 28.499 -9.512 6.524 1.00 97.19 76 GLU A CA 1
ATOM 589 C C . GLU A 1 76 ? 27.051 -10.001 6.708 1.00 97.19 76 GLU A C 1
ATOM 591 O O . GLU A 1 76 ? 26.151 -9.187 6.887 1.00 97.19 76 GLU A O 1
ATOM 596 N N . GLY A 1 77 ? 26.814 -11.320 6.704 1.00 96.81 77 GLY A N 1
ATOM 597 C CA . GLY A 1 77 ? 25.482 -11.913 6.872 1.00 96.81 77 GLY A CA 1
ATOM 598 C C . GLY A 1 77 ? 24.653 -11.983 5.585 1.00 96.81 77 GLY A C 1
ATOM 599 O O . GLY A 1 77 ? 23.470 -12.331 5.643 1.00 96.81 77 GLY A O 1
ATOM 600 N N . VAL A 1 78 ? 25.260 -11.681 4.433 1.00 97.81 78 VAL A N 1
ATOM 601 C CA . VAL A 1 78 ? 24.644 -11.797 3.102 1.00 97.81 78 VAL A CA 1
ATOM 602 C C . VAL A 1 78 ? 24.224 -13.247 2.855 1.00 97.81 78 VAL A C 1
ATOM 604 O O . VAL A 1 78 ? 24.934 -14.172 3.248 1.00 97.81 78 VAL A O 1
ATOM 607 N N . SER A 1 79 ? 23.073 -13.457 2.214 1.00 97.19 79 SER A N 1
ATOM 608 C CA . SER A 1 79 ? 22.630 -14.783 1.757 1.00 97.19 79 SER A CA 1
ATOM 609 C C . SER A 1 79 ? 22.610 -14.915 0.237 1.00 97.19 79 SER A C 1
ATOM 611 O O . SER A 1 79 ? 22.768 -16.022 -0.268 1.00 97.19 79 SER A O 1
ATOM 613 N N . VAL A 1 80 ? 22.442 -13.804 -0.485 1.00 97.88 80 VAL A N 1
ATOM 614 C CA . VAL A 1 80 ? 22.385 -13.766 -1.951 1.00 97.88 80 VAL A CA 1
ATOM 615 C C . VAL A 1 80 ? 23.433 -12.791 -2.467 1.00 97.88 80 VAL A C 1
ATOM 617 O O . VAL A 1 80 ? 23.452 -11.631 -2.058 1.00 97.88 80 VAL A O 1
ATOM 620 N N . LEU A 1 81 ? 24.289 -13.274 -3.361 1.00 97.69 81 LEU A N 1
ATOM 621 C CA . LEU A 1 81 ? 25.235 -12.460 -4.108 1.00 97.69 81 LEU A CA 1
ATOM 622 C C . LEU A 1 81 ? 24.619 -12.086 -5.449 1.00 97.69 81 LEU A C 1
ATOM 624 O O . LEU A 1 81 ? 24.277 -12.973 -6.233 1.00 97.69 81 LEU A O 1
ATOM 628 N N . GLU A 1 82 ? 24.523 -10.792 -5.699 1.00 97.06 82 GLU A N 1
ATOM 629 C CA . GLU A 1 82 ? 24.353 -10.258 -7.045 1.00 97.06 82 GLU A CA 1
ATOM 630 C C . GLU A 1 82 ? 25.763 -10.092 -7.651 1.00 97.06 82 GLU A C 1
ATOM 632 O O . GLU A 1 82 ? 26.671 -9.562 -7.008 1.00 97.06 82 GLU A O 1
ATOM 637 N N . MET A 1 83 ? 25.992 -10.695 -8.817 1.00 95.75 83 MET A N 1
ATOM 638 C CA . MET A 1 83 ? 27.275 -10.737 -9.512 1.00 95.75 83 MET A CA 1
ATOM 639 C C . MET A 1 83 ? 27.217 -9.879 -10.774 1.00 95.75 83 MET A C 1
ATOM 641 O O . MET A 1 83 ? 26.846 -10.381 -11.842 1.00 95.75 83 MET A O 1
ATOM 645 N N . ASP A 1 84 ? 27.677 -8.639 -10.662 1.00 92.62 84 ASP A N 1
ATOM 646 C CA . ASP A 1 84 ? 28.045 -7.841 -11.821 1.00 92.62 84 ASP A CA 1
ATOM 647 C C . ASP A 1 84 ? 29.432 -8.278 -12.299 1.00 92.62 84 ASP A C 1
ATOM 649 O O . ASP A 1 84 ? 30.389 -8.343 -11.524 1.00 92.62 84 ASP A O 1
ATOM 653 N N . VAL A 1 85 ? 29.492 -8.663 -13.572 1.00 94.06 85 VAL A N 1
ATOM 654 C CA . VAL A 1 85 ? 30.681 -9.187 -14.250 1.00 94.06 85 VAL A CA 1
ATOM 655 C C . VAL A 1 85 ? 30.931 -8.500 -15.595 1.00 94.06 85 VAL A C 1
ATOM 657 O O . VAL A 1 85 ? 31.614 -9.055 -16.462 1.00 94.06 85 VAL A O 1
ATOM 660 N N . GLY A 1 86 ? 30.350 -7.312 -15.797 1.00 91.50 86 GLY A N 1
ATOM 661 C CA . GLY A 1 86 ? 30.530 -6.511 -17.009 1.00 91.50 86 GLY A CA 1
ATOM 662 C C . GLY A 1 86 ? 29.740 -7.012 -18.221 1.00 91.50 86 GLY A C 1
ATOM 663 O O . GLY A 1 86 ? 30.168 -6.813 -19.359 1.00 91.50 86 GLY A O 1
ATOM 664 N N . LEU A 1 87 ? 28.589 -7.666 -18.011 1.00 94.69 87 LEU A N 1
ATOM 665 C CA . LEU A 1 87 ? 27.712 -8.123 -19.105 1.00 94.69 87 LEU A CA 1
ATOM 666 C C . LEU A 1 87 ? 27.028 -6.976 -19.875 1.00 94.69 87 LEU A C 1
ATOM 668 O O . LEU A 1 87 ? 26.467 -7.214 -20.947 1.00 94.69 87 LEU A O 1
ATOM 672 N N . SER A 1 88 ? 27.110 -5.749 -19.363 1.00 92.12 88 SER A N 1
ATOM 673 C CA . SER A 1 88 ? 26.641 -4.524 -20.017 1.00 92.12 88 SER A CA 1
ATOM 674 C C . SER A 1 88 ? 27.462 -4.160 -21.259 1.00 92.12 88 SER A C 1
ATOM 676 O O . SER A 1 88 ? 26.981 -3.420 -22.111 1.00 92.12 88 SER A O 1
ATOM 678 N N . GLN A 1 89 ? 28.699 -4.658 -21.376 1.00 93.75 89 GLN A N 1
ATOM 679 C CA . GLN A 1 89 ? 29.620 -4.272 -22.446 1.00 93.75 89 GLN A CA 1
ATOM 680 C C . GLN A 1 89 ? 29.327 -4.989 -23.770 1.00 93.75 89 GLN A C 1
ATOM 682 O O . GLN A 1 89 ? 29.079 -6.198 -23.811 1.00 93.75 89 GLN A O 1
ATOM 687 N N . TYR A 1 90 ? 29.446 -4.254 -24.875 1.00 94.81 90 TYR A N 1
ATOM 688 C CA . TYR A 1 90 ? 29.422 -4.807 -26.220 1.00 94.81 90 TYR A CA 1
ATOM 689 C C . TYR A 1 90 ? 30.612 -5.750 -26.396 1.00 94.81 90 TYR A C 1
ATOM 691 O O . TYR A 1 90 ? 31.768 -5.341 -26.314 1.00 94.81 90 TYR A O 1
ATOM 699 N N . MET A 1 91 ? 30.304 -7.025 -26.619 1.00 94.00 91 MET A N 1
ATOM 700 C CA . MET A 1 91 ? 31.286 -8.106 -26.615 1.00 94.00 91 MET A CA 1
ATOM 701 C C . MET A 1 91 ? 30.958 -9.167 -27.657 1.00 94.00 91 MET A C 1
ATOM 703 O O . MET A 1 91 ? 29.783 -9.413 -27.971 1.00 94.00 91 MET A O 1
ATOM 707 N N . ASP A 1 92 ? 31.992 -9.850 -28.138 1.00 92.56 92 ASP A N 1
ATOM 708 C CA . ASP A 1 92 ? 31.838 -10.965 -29.065 1.00 92.56 92 ASP A CA 1
ATOM 709 C C . ASP A 1 92 ? 31.450 -12.289 -28.364 1.00 92.56 92 ASP A C 1
ATOM 711 O O . ASP A 1 92 ? 31.343 -12.395 -27.137 1.00 92.56 92 ASP A O 1
ATOM 715 N N . ASP A 1 93 ? 31.179 -13.332 -29.156 1.00 93.38 93 ASP A N 1
ATOM 716 C CA . ASP A 1 93 ? 30.781 -14.649 -28.637 1.00 93.38 93 ASP A CA 1
ATOM 717 C C . ASP A 1 93 ? 31.905 -15.336 -27.822 1.00 93.38 93 ASP A C 1
ATOM 719 O O . ASP A 1 93 ? 31.609 -16.167 -26.955 1.00 93.38 93 ASP A O 1
ATOM 723 N N . ALA A 1 94 ? 33.182 -15.020 -28.070 1.00 93.94 94 ALA A N 1
ATOM 724 C CA . ALA A 1 94 ? 34.315 -15.606 -27.353 1.00 93.94 94 ALA A CA 1
ATOM 725 C C . ALA A 1 94 ? 34.495 -14.958 -25.973 1.00 93.94 94 ALA A C 1
ATOM 727 O O . ALA A 1 94 ? 34.653 -15.666 -24.974 1.00 93.94 94 ALA A O 1
ATOM 728 N N . GLU A 1 95 ? 34.398 -13.631 -25.905 1.00 94.12 95 GLU A N 1
ATOM 729 C CA . GLU A 1 95 ? 34.393 -12.861 -24.662 1.00 94.12 95 GLU A CA 1
ATOM 730 C C . GLU A 1 95 ? 33.228 -13.277 -23.762 1.00 94.12 95 GLU A C 1
ATOM 732 O O . GLU A 1 95 ? 33.443 -13.627 -22.597 1.00 94.12 95 GLU A O 1
ATOM 737 N N . PHE A 1 96 ? 32.017 -13.366 -24.319 1.00 96.44 96 PHE A N 1
ATOM 738 C CA . PHE A 1 96 ? 30.848 -13.851 -23.587 1.00 96.44 96 PHE A CA 1
ATOM 739 C C . PHE A 1 96 ? 31.050 -15.286 -23.068 1.00 96.44 96 PHE A C 1
ATOM 741 O O . PHE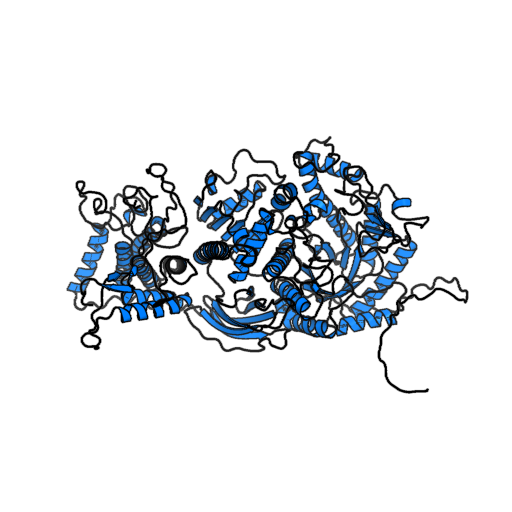 A 1 96 ? 30.780 -15.581 -21.902 1.00 96.44 96 PHE A O 1
ATOM 748 N N . SER A 1 97 ? 31.597 -16.188 -23.892 1.00 95.31 97 SER A N 1
ATOM 749 C CA . SER A 1 97 ? 31.876 -17.575 -23.482 1.00 95.31 97 SER A CA 1
ATOM 750 C C . SER A 1 97 ? 32.872 -17.663 -22.318 1.00 95.31 97 SER A C 1
ATOM 752 O O . SER A 1 97 ? 32.742 -18.534 -21.452 1.00 95.31 97 SER A O 1
ATOM 754 N N . ARG A 1 98 ? 33.849 -16.749 -22.253 1.00 93.38 98 ARG A N 1
ATOM 755 C CA . ARG A 1 98 ? 34.786 -16.643 -21.125 1.00 93.38 98 ARG A CA 1
ATOM 756 C C . ARG A 1 98 ? 34.070 -16.220 -19.841 1.00 93.38 98 ARG A C 1
ATOM 758 O O . ARG A 1 98 ? 34.316 -16.826 -18.799 1.00 93.38 98 ARG A O 1
ATOM 765 N N . ILE A 1 99 ? 33.168 -15.240 -19.913 1.00 95.75 99 ILE A N 1
ATOM 766 C CA . ILE A 1 99 ? 32.362 -14.798 -18.763 1.00 95.75 99 ILE A CA 1
ATOM 767 C C . ILE A 1 99 ? 31.465 -15.937 -18.262 1.00 95.75 99 ILE A C 1
ATOM 769 O O . ILE A 1 99 ? 31.423 -16.204 -17.064 1.00 95.75 99 ILE A O 1
ATOM 773 N N . VAL A 1 100 ? 30.830 -16.694 -19.161 1.00 96.50 100 VAL A N 1
ATOM 774 C CA . VAL A 1 100 ? 30.041 -17.889 -18.803 1.00 96.50 100 VAL A CA 1
ATOM 775 C C . VAL A 1 100 ? 30.892 -18.914 -18.035 1.00 96.50 100 VAL A C 1
ATOM 777 O O . VAL A 1 100 ? 30.445 -19.475 -17.030 1.00 96.50 100 VAL A O 1
ATOM 780 N N . ALA A 1 101 ? 32.139 -19.150 -18.460 1.00 93.88 101 ALA A N 1
ATOM 781 C CA . ALA A 1 101 ? 33.061 -20.040 -17.751 1.00 93.88 101 ALA A CA 1
ATOM 782 C C . ALA A 1 101 ? 33.475 -19.493 -16.369 1.00 93.88 101 ALA A C 1
ATOM 784 O O . ALA A 1 101 ? 33.578 -20.265 -15.410 1.00 93.88 101 ALA A O 1
ATOM 785 N N . PHE A 1 102 ? 33.674 -18.177 -16.255 1.00 95.38 102 PHE A N 1
ATOM 786 C CA . PHE A 1 102 ? 33.950 -17.496 -14.990 1.00 95.38 102 PHE A CA 1
ATOM 787 C C . PHE A 1 102 ? 32.772 -17.606 -14.012 1.00 95.38 102 PHE A C 1
ATOM 789 O O . PHE A 1 102 ? 32.962 -18.055 -12.883 1.00 95.38 102 PHE A O 1
ATOM 796 N N . LEU A 1 103 ? 31.548 -17.306 -14.455 1.00 96.38 103 LEU A N 1
ATOM 797 C CA . LEU A 1 103 ? 30.333 -17.386 -13.637 1.00 96.38 103 LEU A CA 1
ATOM 798 C C . LEU A 1 103 ? 30.091 -18.795 -13.100 1.00 96.38 103 LEU A C 1
ATOM 800 O O . LEU A 1 103 ? 29.769 -18.965 -11.927 1.00 96.38 103 LEU A O 1
ATOM 804 N N . LYS A 1 104 ? 30.346 -19.827 -13.912 1.00 94.81 104 LYS A N 1
ATOM 805 C CA . LYS A 1 104 ? 30.297 -21.222 -13.452 1.00 94.81 104 LYS A CA 1
ATOM 806 C C . LYS A 1 104 ? 31.269 -21.495 -12.295 1.00 94.81 104 LYS A C 1
ATOM 808 O O . LYS A 1 104 ? 30.968 -22.285 -11.400 1.00 94.81 104 LYS A O 1
ATOM 813 N N . CYS A 1 105 ? 32.444 -20.865 -12.305 1.00 93.19 105 CYS A N 1
ATOM 814 C CA . CYS A 1 105 ? 33.407 -20.943 -11.206 1.00 93.19 105 CYS A CA 1
ATOM 815 C C . CYS A 1 105 ? 32.920 -20.158 -9.979 1.00 93.19 105 CYS A C 1
ATOM 817 O O . CYS A 1 105 ? 32.889 -20.713 -8.880 1.00 93.19 105 CYS A O 1
ATOM 819 N N . ALA A 1 106 ? 32.504 -18.903 -10.164 1.00 95.44 106 ALA A N 1
ATOM 820 C CA . ALA A 1 106 ? 32.044 -18.024 -9.092 1.00 95.44 106 ALA A CA 1
ATOM 821 C C . ALA A 1 106 ? 30.813 -18.588 -8.359 1.00 95.44 106 ALA A C 1
ATOM 823 O O . ALA A 1 106 ? 30.814 -18.643 -7.129 1.00 95.44 106 ALA A O 1
ATOM 824 N N . ALA A 1 107 ? 29.822 -19.109 -9.093 1.00 95.75 107 ALA A N 1
ATOM 825 C CA . ALA A 1 107 ? 28.644 -19.766 -8.526 1.00 95.75 107 ALA A CA 1
ATOM 826 C C . ALA A 1 107 ? 29.032 -20.964 -7.643 1.00 95.75 107 ALA A C 1
ATOM 828 O O . ALA A 1 107 ? 28.599 -21.063 -6.498 1.00 95.75 107 ALA A O 1
ATOM 829 N N . CYS A 1 108 ? 29.946 -21.820 -8.115 1.00 94.56 108 CYS A N 1
ATOM 830 C CA . CYS A 1 108 ? 30.453 -22.944 -7.323 1.00 94.56 108 CYS A CA 1
ATOM 831 C C . CYS A 1 108 ? 31.147 -22.486 -6.023 1.00 94.56 108 CYS A C 1
ATOM 833 O O . CYS A 1 108 ? 30.962 -23.094 -4.965 1.00 94.56 108 CYS A O 1
ATOM 835 N N . LEU A 1 109 ? 31.933 -21.404 -6.069 1.00 95.38 109 LEU A N 1
ATOM 836 C CA . LEU A 1 109 ? 32.593 -20.851 -4.880 1.00 95.38 109 LEU A CA 1
ATOM 837 C C . LEU A 1 109 ? 31.584 -20.257 -3.885 1.00 95.38 109 LEU A C 1
ATOM 839 O O . LEU A 1 109 ? 31.737 -20.465 -2.680 1.00 95.38 109 LEU A O 1
ATOM 843 N N . ALA A 1 110 ? 30.548 -19.573 -4.377 1.00 96.00 110 ALA A N 1
ATOM 844 C CA . ALA A 1 110 ? 29.463 -19.029 -3.562 1.00 96.00 110 ALA A CA 1
ATOM 845 C C . ALA A 1 110 ? 28.672 -20.148 -2.864 1.00 96.00 110 ALA A C 1
ATOM 847 O O . ALA A 1 110 ? 28.479 -20.113 -1.646 1.00 96.00 110 ALA A O 1
ATOM 848 N N . HIS A 1 111 ? 28.316 -21.202 -3.604 1.00 95.88 111 HIS A N 1
ATOM 849 C CA . HIS A 1 111 ? 27.627 -22.384 -3.078 1.00 95.88 111 HIS A CA 1
ATOM 850 C C . HIS A 1 111 ? 28.438 -23.103 -1.998 1.00 95.88 111 HIS A C 1
ATOM 852 O O . HIS A 1 111 ? 27.884 -23.501 -0.974 1.00 95.88 111 HIS A O 1
ATOM 858 N N . ASN A 1 112 ? 29.764 -23.193 -2.155 1.00 93.94 112 ASN A N 1
ATOM 859 C CA . ASN A 1 112 ? 30.661 -23.749 -1.134 1.00 93.94 112 ASN A CA 1
ATOM 860 C C . ASN A 1 112 ? 30.692 -22.926 0.172 1.00 93.94 112 ASN A C 1
ATOM 862 O O . ASN A 1 112 ? 31.148 -23.429 1.202 1.00 93.94 112 ASN A O 1
ATOM 866 N N . LYS A 1 113 ? 30.211 -21.677 0.148 1.00 93.19 113 LYS A N 1
ATOM 867 C CA . LYS A 1 113 ? 30.000 -20.818 1.326 1.00 93.19 113 LYS A CA 1
ATOM 868 C C . LYS A 1 113 ? 28.534 -20.754 1.771 1.00 93.19 113 LYS A C 1
ATOM 870 O O . LYS A 1 113 ? 28.232 -20.057 2.732 1.00 93.19 113 LYS A O 1
ATOM 875 N N . GLY A 1 114 ? 27.641 -21.502 1.119 1.00 93.38 114 GLY A N 1
ATOM 876 C CA . GLY A 1 114 ? 26.211 -21.537 1.426 1.00 93.38 114 GLY A CA 1
ATOM 877 C C . GLY A 1 114 ? 25.421 -20.327 0.920 1.00 93.38 114 GLY A C 1
ATOM 878 O O . GLY A 1 114 ? 24.292 -20.133 1.362 1.00 93.38 114 GLY A O 1
ATOM 879 N N . LEU A 1 115 ? 25.991 -19.526 0.017 1.00 96.12 115 LEU A N 1
ATOM 880 C CA . LEU A 1 115 ? 25.342 -18.347 -0.563 1.00 96.12 115 LEU A CA 1
ATOM 881 C C . LEU A 1 115 ? 24.617 -18.713 -1.860 1.00 96.12 115 LEU A C 1
ATOM 883 O O . LEU A 1 115 ? 25.057 -19.615 -2.569 1.00 96.12 115 LEU A O 1
ATOM 887 N N . GLN A 1 116 ? 23.523 -18.024 -2.179 1.00 96.88 116 GLN A N 1
ATOM 888 C CA . GLN A 1 116 ? 22.940 -18.045 -3.523 1.00 96.88 116 GLN A CA 1
ATOM 889 C C . GLN A 1 116 ? 23.703 -17.089 -4.447 1.00 96.88 116 GLN A C 1
ATOM 891 O O . GLN A 1 116 ? 24.195 -16.054 -3.995 1.00 96.88 116 GLN A O 1
ATOM 896 N N . ALA A 1 117 ? 23.787 -17.430 -5.730 1.00 97.06 117 ALA A N 1
ATOM 897 C CA . ALA A 1 117 ? 24.474 -16.645 -6.751 1.00 97.06 117 ALA A CA 1
ATOM 898 C C . ALA A 1 117 ? 23.515 -16.257 -7.883 1.00 97.06 117 ALA A C 1
ATOM 900 O O . ALA A 1 117 ? 22.948 -17.126 -8.551 1.00 97.06 117 ALA A O 1
ATOM 901 N N . VAL A 1 118 ? 23.362 -14.956 -8.107 1.00 97.81 118 VAL A N 1
ATOM 902 C CA . VAL A 1 118 ? 22.544 -14.368 -9.170 1.00 97.81 118 VAL A CA 1
ATOM 903 C C . VAL A 1 118 ? 23.440 -13.475 -10.021 1.00 97.81 118 VAL A C 1
ATOM 905 O O . VAL A 1 118 ? 24.239 -12.734 -9.467 1.00 97.81 118 VAL A O 1
ATOM 908 N N . VAL A 1 119 ? 23.337 -13.550 -11.349 1.00 97.88 119 VAL A N 1
ATOM 909 C CA . VAL A 1 119 ? 24.121 -12.690 -12.258 1.00 97.88 119 VAL A CA 1
ATOM 910 C C . VAL A 1 119 ? 23.296 -11.506 -12.739 1.00 97.88 119 VAL A C 1
ATOM 912 O O . VAL A 1 119 ? 22.175 -11.724 -13.193 1.00 97.88 119 VAL A O 1
ATOM 915 N N . TYR A 1 120 ? 23.857 -10.301 -12.696 1.00 96.75 120 TYR A N 1
ATOM 916 C CA . TYR A 1 120 ? 23.283 -9.107 -13.316 1.00 96.75 120 TYR A CA 1
ATOM 917 C C . TYR A 1 120 ? 23.571 -9.075 -14.818 1.00 96.75 120 TYR A C 1
ATOM 919 O O . TYR A 1 120 ? 24.709 -9.248 -15.261 1.00 96.75 120 TYR A O 1
ATOM 927 N N . TYR A 1 121 ? 22.514 -8.923 -15.617 1.00 96.81 121 TYR A N 1
ATOM 928 C CA . TYR A 1 121 ? 22.587 -8.890 -17.070 1.00 96.81 121 TYR A CA 1
ATOM 929 C C . TYR A 1 121 ? 21.602 -7.873 -17.674 1.00 96.81 121 TYR A C 1
ATOM 931 O O . TYR A 1 121 ? 20.406 -8.180 -17.792 1.00 96.81 121 TYR A O 1
ATOM 939 N N . PRO A 1 122 ? 22.094 -6.711 -18.146 1.00 94.62 122 PRO A N 1
ATOM 940 C CA . PRO A 1 122 ? 21.273 -5.726 -18.839 1.00 94.62 122 PRO A CA 1
ATOM 941 C C . PRO A 1 122 ? 20.625 -6.293 -20.095 1.00 94.62 122 PRO A C 1
ATOM 943 O O . PRO A 1 122 ? 21.239 -7.020 -20.880 1.00 94.62 122 PRO A O 1
ATOM 946 N N . SER A 1 123 ? 19.352 -5.975 -20.266 1.00 95.50 123 SER A N 1
ATOM 947 C CA . SER A 1 123 ? 18.446 -6.665 -21.170 1.00 95.50 123 SER A CA 1
ATOM 948 C C . SER A 1 123 ? 18.202 -5.933 -22.463 1.00 95.50 123 SER A C 1
ATOM 950 O O . SER A 1 123 ? 18.127 -6.588 -23.497 1.00 95.50 123 SER A O 1
ATOM 952 N N . LEU A 1 124 ? 18.112 -4.606 -22.417 1.00 96.75 124 LEU A N 1
ATOM 953 C CA . LEU A 1 124 ? 17.891 -3.757 -23.581 1.00 96.75 124 LEU A CA 1
ATOM 954 C C . LEU A 1 124 ? 18.939 -2.644 -23.701 1.00 96.75 124 LEU A C 1
ATOM 956 O O . LEU A 1 124 ? 18.845 -1.862 -24.632 1.00 96.75 124 LEU A O 1
ATOM 960 N N . GLU A 1 125 ? 19.962 -2.599 -22.849 1.00 95.69 125 GLU A N 1
ATOM 961 C CA . GLU A 1 125 ? 21.096 -1.677 -22.981 1.00 95.69 125 GLU A CA 1
ATOM 962 C C . GLU A 1 125 ? 22.385 -2.444 -23.306 1.00 95.69 125 GLU A C 1
ATOM 964 O O . GLU A 1 125 ? 22.644 -3.533 -22.780 1.00 95.69 125 GLU A O 1
ATOM 969 N N . GLN A 1 126 ? 23.203 -1.875 -24.192 1.00 95.50 126 GLN A N 1
ATOM 970 C CA . GLN A 1 126 ? 24.583 -2.298 -24.413 1.00 95.50 126 GLN A CA 1
ATOM 971 C C . GLN A 1 126 ? 25.500 -1.079 -24.477 1.00 95.50 126 GLN A C 1
ATOM 973 O O . GLN A 1 126 ? 25.296 -0.171 -25.286 1.00 95.50 126 GLN A O 1
ATOM 978 N N . ILE A 1 127 ? 26.536 -1.098 -23.645 1.00 95.50 127 ILE A N 1
ATOM 979 C CA . ILE A 1 127 ? 27.542 -0.047 -23.548 1.00 95.50 127 ILE A CA 1
ATOM 980 C C . ILE A 1 127 ? 28.744 -0.423 -24.411 1.00 95.50 127 ILE A C 1
ATOM 982 O O . ILE A 1 127 ? 29.179 -1.569 -24.411 1.00 95.50 127 ILE A O 1
ATOM 986 N N . THR A 1 128 ? 29.305 0.522 -25.162 1.00 96.62 128 THR A N 1
ATOM 987 C CA . THR A 1 128 ? 30.598 0.327 -25.833 1.00 96.62 128 THR A CA 1
ATOM 988 C C . THR A 1 128 ? 31.623 1.323 -25.316 1.00 96.62 128 THR A C 1
ATOM 990 O O . THR A 1 128 ? 31.488 2.530 -25.546 1.00 96.62 128 THR A O 1
ATOM 993 N N . GLU A 1 129 ? 32.685 0.807 -24.695 1.00 93.94 129 GLU A N 1
ATOM 994 C CA . GLU A 1 129 ? 33.823 1.605 -24.239 1.00 93.94 129 GLU A CA 1
ATOM 995 C C . GLU A 1 129 ? 34.410 2.453 -25.383 1.00 93.94 129 GLU A C 1
ATOM 997 O O . GLU A 1 129 ? 34.662 1.966 -26.491 1.00 93.94 129 GLU A O 1
ATOM 1002 N N . ASN A 1 130 ? 34.655 3.739 -25.125 1.00 93.75 130 ASN A N 1
ATOM 1003 C CA . ASN A 1 130 ? 35.160 4.703 -26.107 1.00 93.75 130 ASN A CA 1
ATOM 1004 C C . ASN A 1 130 ? 34.305 4.796 -27.386 1.00 93.75 130 ASN A C 1
ATOM 1006 O O . ASN A 1 130 ? 34.816 5.155 -28.458 1.00 93.75 130 ASN A O 1
ATOM 1010 N N . GLY A 1 131 ? 33.008 4.486 -27.300 1.00 93.25 131 GLY A N 1
ATOM 1011 C CA . GLY A 1 131 ? 32.098 4.368 -28.433 1.00 93.25 131 GLY A CA 1
ATOM 1012 C C . GLY A 1 131 ? 32.046 5.590 -29.360 1.00 93.25 131 GLY A C 1
ATOM 1013 O O . GLY A 1 131 ? 31.868 5.425 -30.573 1.00 93.25 131 GLY A O 1
ATOM 1014 N N . LYS A 1 132 ? 32.333 6.807 -28.862 1.00 89.81 132 LYS A N 1
ATOM 1015 C CA . LYS A 1 132 ? 32.484 8.012 -29.713 1.00 89.81 132 LYS A CA 1
ATOM 1016 C C . LYS A 1 132 ? 33.535 7.821 -30.813 1.00 89.81 132 LYS A C 1
ATOM 1018 O O . LYS A 1 132 ? 33.357 8.285 -31.939 1.00 89.81 132 LYS A O 1
ATOM 1023 N N . THR A 1 133 ? 34.630 7.127 -30.501 1.00 92.88 133 THR A N 1
ATOM 1024 C CA . THR A 1 133 ? 35.806 6.987 -31.381 1.00 92.88 133 THR A CA 1
ATOM 1025 C C . THR A 1 133 ? 36.070 5.561 -31.855 1.00 92.88 133 THR A C 1
ATOM 1027 O O . THR A 1 133 ? 36.764 5.382 -32.857 1.00 92.88 133 THR A O 1
ATOM 1030 N N . ALA A 1 134 ? 35.504 4.555 -31.183 1.00 94.38 134 ALA A N 1
ATOM 1031 C CA . ALA A 1 134 ? 35.671 3.154 -31.538 1.00 94.38 134 ALA A CA 1
ATOM 1032 C C . ALA A 1 134 ? 35.193 2.867 -32.972 1.00 94.38 134 ALA A C 1
ATOM 1034 O O . ALA A 1 134 ? 34.212 3.444 -33.454 1.00 94.38 134 ALA A O 1
ATOM 1035 N N . GLN A 1 135 ? 35.897 1.971 -33.670 1.00 94.56 135 GLN A N 1
ATOM 1036 C CA . GLN A 1 135 ? 35.539 1.570 -35.036 1.00 94.56 135 GLN A CA 1
ATOM 1037 C C . GLN A 1 1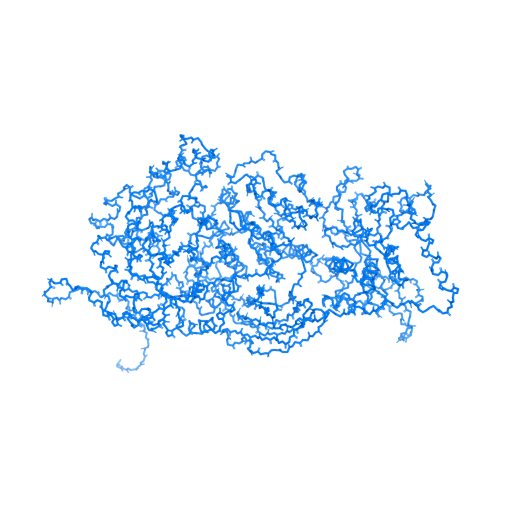35 ? 34.257 0.726 -35.063 1.00 94.56 135 GLN A C 1
ATOM 1039 O O . GLN A 1 135 ? 33.456 0.874 -35.983 1.00 94.56 135 GLN A O 1
ATOM 1044 N N . HIS A 1 136 ? 34.094 -0.127 -34.055 1.00 95.31 136 HIS A N 1
ATOM 1045 C CA . HIS A 1 136 ? 32.972 -1.035 -33.872 1.00 95.31 136 HIS A CA 1
ATOM 1046 C C . HIS A 1 136 ? 32.267 -0.671 -32.574 1.00 95.31 136 HIS A C 1
ATOM 1048 O O . HIS A 1 136 ? 32.923 -0.493 -31.548 1.00 95.31 136 HIS A O 1
ATOM 1054 N N . THR A 1 137 ? 30.955 -0.512 -32.650 1.00 96.50 137 THR A N 1
ATOM 1055 C CA . THR A 1 137 ? 30.069 -0.285 -31.507 1.00 96.50 137 THR A CA 1
ATOM 1056 C C . THR A 1 137 ? 28.752 -0.981 -31.784 1.00 96.50 137 THR A C 1
ATOM 1058 O O . THR A 1 137 ? 28.457 -1.278 -32.949 1.00 96.50 137 THR A O 1
ATOM 1061 N N . MET A 1 138 ? 27.952 -1.211 -30.742 1.00 96.06 138 MET A N 1
ATOM 1062 C CA . MET A 1 138 ? 26.640 -1.832 -30.912 1.00 96.06 138 MET A CA 1
ATOM 1063 C C . MET A 1 138 ? 25.806 -1.079 -31.960 1.00 96.06 138 MET A C 1
ATOM 1065 O O . MET A 1 138 ? 25.269 -1.697 -32.879 1.00 96.06 138 MET A O 1
ATOM 1069 N N . PHE A 1 139 ? 25.763 0.257 -31.906 1.00 96.88 139 PHE A N 1
ATOM 1070 C CA . PHE A 1 139 ? 24.992 1.031 -32.877 1.00 96.88 139 PHE A CA 1
ATOM 1071 C C . PHE A 1 139 ? 25.603 1.047 -34.285 1.00 96.88 139 PHE A C 1
ATOM 1073 O O . PHE A 1 139 ? 24.870 0.999 -35.273 1.00 96.88 139 PHE A O 1
ATOM 1080 N N . LYS A 1 140 ? 26.934 1.122 -34.415 1.00 96.50 140 LYS A N 1
ATOM 1081 C CA . LYS A 1 140 ? 27.595 1.169 -35.734 1.00 96.50 140 LYS A CA 1
ATOM 1082 C C . LYS A 1 140 ? 27.478 -0.152 -36.487 1.00 96.50 140 LYS A C 1
ATOM 1084 O O . LYS A 1 140 ? 27.338 -0.133 -37.710 1.00 96.50 140 LYS A O 1
ATOM 1089 N N . ASP A 1 141 ? 27.545 -1.269 -35.769 1.00 97.19 141 ASP A N 1
ATOM 1090 C CA . ASP A 1 141 ? 27.464 -2.603 -36.359 1.00 97.19 141 ASP A CA 1
ATOM 1091 C C . ASP A 1 141 ? 26.004 -3.038 -36.589 1.00 97.19 141 ASP A C 1
ATOM 1093 O O . ASP A 1 141 ? 25.724 -3.703 -37.589 1.00 97.19 141 ASP A O 1
ATOM 1097 N N . HIS A 1 142 ? 25.076 -2.620 -35.716 1.00 96.94 142 HIS A N 1
ATOM 1098 C CA . HIS A 1 142 ? 23.663 -3.022 -35.734 1.00 96.94 142 HIS A CA 1
ATOM 1099 C C . HIS A 1 142 ? 22.676 -1.844 -35.572 1.00 96.94 142 HIS A C 1
ATOM 1101 O O . HIS A 1 142 ? 21.864 -1.822 -34.638 1.00 96.94 142 HIS A O 1
ATOM 1107 N N . PRO A 1 143 ? 22.676 -0.857 -36.488 1.00 96.69 143 PRO A N 1
ATOM 1108 C CA . PRO A 1 143 ? 21.802 0.315 -36.387 1.00 96.69 143 PRO A CA 1
ATOM 1109 C C . PRO A 1 143 ? 20.307 -0.020 -36.503 1.00 96.69 143 PRO A C 1
ATOM 1111 O O . PRO A 1 143 ? 19.459 0.798 -36.158 1.00 96.69 143 PRO A O 1
ATOM 1114 N N . GLU A 1 144 ? 19.952 -1.201 -37.007 1.00 96.56 144 GLU A N 1
ATOM 1115 C CA . GLU A 1 144 ? 18.575 -1.675 -37.127 1.00 96.56 144 GLU A CA 1
ATOM 1116 C C . GLU A 1 144 ? 18.029 -2.343 -35.855 1.00 96.56 144 GLU A C 1
ATOM 1118 O O . GLU A 1 144 ? 16.848 -2.693 -35.820 1.00 96.56 144 GLU A O 1
ATOM 1123 N N . TRP A 1 145 ? 18.862 -2.553 -34.828 1.00 97.62 145 TRP A N 1
ATOM 1124 C CA . TRP A 1 145 ? 18.439 -3.168 -33.563 1.00 97.62 145 TRP A CA 1
ATOM 1125 C C . TRP A 1 145 ? 18.032 -2.160 -32.498 1.00 97.62 145 TRP A C 1
ATOM 1127 O O . TRP A 1 145 ? 17.362 -2.553 -31.544 1.00 97.62 145 TRP A O 1
ATOM 1137 N N . VAL A 1 146 ? 18.421 -0.893 -32.639 1.00 97.69 146 VAL A N 1
ATOM 1138 C CA . VAL A 1 146 ? 18.144 0.121 -31.620 1.00 97.69 146 VAL A CA 1
ATOM 1139 C C . VAL A 1 146 ? 16.679 0.547 -31.615 1.00 97.69 146 VAL A C 1
ATOM 1141 O O . VAL A 1 146 ? 16.007 0.561 -32.651 1.00 97.69 146 VAL A O 1
ATOM 1144 N N . GLN A 1 147 ? 16.188 0.911 -30.435 1.00 97.88 147 GLN A N 1
ATOM 1145 C CA . GLN A 1 147 ? 14.884 1.540 -30.274 1.00 97.88 147 GLN A CA 1
ATOM 1146 C C . GLN A 1 147 ? 14.860 2.878 -31.025 1.00 97.88 147 GLN A C 1
ATOM 1148 O O . GLN A 1 147 ? 15.890 3.541 -31.168 1.00 97.88 147 GLN A O 1
ATOM 1153 N N . GLN A 1 148 ? 13.687 3.295 -31.497 1.00 97.69 148 GLN A N 1
ATOM 1154 C CA . GLN A 1 148 ? 13.504 4.608 -32.127 1.00 97.69 148 GLN A CA 1
ATOM 1155 C C . GLN A 1 148 ? 12.390 5.391 -31.442 1.00 97.69 148 GLN A C 1
ATOM 1157 O O . GLN A 1 148 ? 11.369 4.807 -31.072 1.00 97.69 148 GLN A O 1
ATOM 1162 N N . GLY A 1 149 ? 12.585 6.704 -31.305 1.00 97.06 149 GLY A N 1
ATOM 1163 C CA . GLY A 1 149 ? 11.542 7.643 -30.889 1.00 97.06 149 GLY A CA 1
ATOM 1164 C C . GLY A 1 149 ? 10.456 7.811 -31.956 1.00 97.06 149 GLY A C 1
ATOM 1165 O O . GLY A 1 149 ? 10.637 7.427 -33.115 1.00 97.06 149 GLY A O 1
ATOM 1166 N N . LEU A 1 150 ? 9.325 8.425 -31.595 1.00 95.94 150 LEU A N 1
ATOM 1167 C CA . LEU A 1 150 ? 8.198 8.679 -32.519 1.00 95.94 150 LEU A CA 1
ATOM 1168 C C . LEU A 1 150 ? 8.591 9.481 -33.779 1.00 95.94 150 LEU A C 1
ATOM 1170 O O . LEU A 1 150 ? 7.975 9.346 -34.844 1.00 95.94 150 LEU A O 1
ATOM 1174 N N . ASP A 1 151 ? 9.633 10.301 -33.677 1.00 95.75 151 ASP A N 1
ATOM 1175 C CA . ASP A 1 151 ? 10.205 11.092 -34.768 1.00 95.75 151 ASP A CA 1
ATOM 1176 C C . ASP A 1 151 ? 11.176 10.293 -35.666 1.00 95.75 151 ASP A C 1
ATOM 1178 O O . ASP A 1 151 ? 11.535 10.756 -36.751 1.00 95.75 151 ASP A O 1
ATOM 1182 N N . GLY A 1 152 ? 11.535 9.070 -35.264 1.00 95.38 152 GLY A N 1
ATOM 1183 C CA . GLY A 1 152 ? 12.496 8.189 -35.927 1.00 95.38 152 GLY A CA 1
ATOM 1184 C C . GLY A 1 152 ? 13.939 8.337 -35.435 1.00 95.38 152 GLY A C 1
ATOM 1185 O O . GLY A 1 152 ? 14.827 7.701 -36.006 1.00 95.38 152 GLY A O 1
ATOM 1186 N N . THR A 1 153 ? 14.195 9.156 -34.411 1.00 97.25 153 THR A N 1
ATOM 1187 C CA . THR A 1 153 ? 15.531 9.317 -33.823 1.00 97.25 153 THR A CA 1
ATOM 1188 C C . THR A 1 153 ? 15.967 8.008 -33.145 1.00 97.25 153 THR A C 1
ATOM 1190 O O . THR A 1 153 ? 15.193 7.456 -32.359 1.00 97.25 153 THR A O 1
ATOM 1193 N N . PRO A 1 154 ? 17.166 7.468 -33.446 1.00 97.38 154 PRO A N 1
ATOM 1194 C CA . PRO A 1 154 ? 17.677 6.263 -32.795 1.00 97.38 154 PRO A CA 1
ATOM 1195 C C . PRO A 1 154 ? 18.028 6.532 -31.328 1.00 97.38 154 PRO A C 1
ATOM 1197 O O . PRO A 1 154 ? 18.616 7.562 -31.011 1.00 97.38 154 PRO A O 1
ATOM 1200 N N . ASN A 1 155 ? 17.707 5.586 -30.447 1.00 96.81 155 ASN A N 1
ATOM 1201 C CA . ASN A 1 155 ? 17.946 5.701 -29.012 1.00 96.81 155 ASN A CA 1
ATOM 1202 C C . ASN A 1 155 ? 19.384 5.309 -28.648 1.00 96.81 155 ASN A C 1
ATOM 1204 O O . ASN A 1 155 ? 19.661 4.202 -28.181 1.00 96.81 155 ASN A O 1
ATOM 1208 N N . VAL A 1 156 ? 20.310 6.215 -28.941 1.00 95.94 156 VAL A N 1
ATOM 1209 C CA . VAL A 1 156 ? 21.734 6.057 -28.650 1.00 95.94 156 VAL A CA 1
ATOM 1210 C C . VAL A 1 156 ? 22.255 7.380 -28.135 1.00 95.94 156 VAL A C 1
ATOM 1212 O O . VAL A 1 156 ? 22.072 8.415 -28.777 1.00 95.94 156 VAL A O 1
ATOM 1215 N N . PHE A 1 157 ? 22.934 7.343 -27.000 1.00 94.75 157 PHE A N 1
ATOM 1216 C CA . PHE A 1 157 ? 23.622 8.502 -26.457 1.00 94.75 157 PHE A CA 1
ATOM 1217 C C . PHE A 1 157 ? 25.049 8.131 -26.074 1.00 94.75 157 PHE A C 1
ATOM 1219 O O . PHE A 1 157 ? 25.471 6.976 -26.157 1.00 94.75 157 PHE A O 1
ATOM 1226 N N . TYR A 1 158 ? 25.815 9.144 -25.702 1.00 90.75 158 TYR A N 1
ATOM 1227 C CA . TYR A 1 158 ? 27.156 8.957 -25.183 1.00 90.75 158 TYR A CA 1
ATOM 1228 C C . TYR A 1 158 ? 27.241 9.579 -23.794 1.00 90.75 158 TYR A C 1
ATOM 1230 O O . TYR A 1 158 ? 26.441 10.460 -23.482 1.00 90.75 158 TYR A O 1
ATOM 1238 N N . GLY A 1 159 ? 28.196 9.142 -22.974 1.00 75.88 159 GLY A N 1
ATOM 1239 C CA . GLY A 1 159 ? 28.265 9.594 -21.584 1.00 75.88 159 GLY A CA 1
ATOM 1240 C C . GLY A 1 159 ? 28.293 11.116 -21.417 1.00 75.88 159 GLY A C 1
ATOM 1241 O O . GLY A 1 159 ? 28.750 11.831 -22.315 1.00 75.88 159 GLY A O 1
ATOM 1242 N N . SER A 1 160 ? 27.857 11.547 -20.225 1.00 72.25 160 SER A N 1
ATOM 1243 C CA . SER A 1 160 ? 27.437 12.897 -19.782 1.00 72.25 160 SER A CA 1
ATOM 1244 C C . SER A 1 160 ? 25.926 13.133 -19.705 1.00 72.25 160 SER A C 1
ATOM 1246 O O . SER A 1 160 ? 25.533 14.119 -19.090 1.00 72.25 160 SER A O 1
ATOM 1248 N N . GLU A 1 161 ? 25.109 12.266 -20.306 1.00 79.75 161 GLU A N 1
ATOM 1249 C CA . GLU A 1 161 ? 23.639 12.316 -20.178 1.00 79.75 161 GLU A CA 1
ATOM 1250 C C . GLU A 1 161 ? 23.138 11.488 -18.982 1.00 79.75 161 GLU A C 1
ATOM 1252 O O . GLU A 1 161 ? 22.206 11.900 -18.308 1.00 79.75 161 GLU A O 1
ATOM 1257 N N . GLU A 1 162 ? 23.807 10.370 -18.679 1.00 82.75 162 GLU A N 1
ATOM 1258 C CA . GLU A 1 162 ? 23.534 9.516 -17.515 1.00 82.75 162 GLU A CA 1
ATOM 1259 C C . GLU A 1 162 ? 24.808 9.316 -16.696 1.00 82.75 162 GLU A C 1
ATOM 1261 O O . GLU A 1 162 ? 25.905 9.217 -17.259 1.00 82.75 162 GLU A O 1
ATOM 1266 N N . PHE A 1 163 ? 24.685 9.246 -15.368 1.00 80.38 163 PHE A N 1
ATOM 1267 C CA . PHE A 1 163 ? 25.851 9.210 -14.477 1.00 80.38 163 PHE A CA 1
ATOM 1268 C C . PHE A 1 163 ? 26.602 7.869 -14.507 1.00 80.38 163 PHE A C 1
ATOM 1270 O O . PHE A 1 163 ? 27.808 7.853 -14.256 1.00 80.38 163 PHE A O 1
ATOM 1277 N N . TRP A 1 164 ? 25.919 6.767 -14.839 1.00 83.94 164 TRP A N 1
ATOM 1278 C CA . TRP A 1 164 ? 26.518 5.429 -14.929 1.00 83.94 164 TRP A CA 1
ATOM 1279 C C . TRP A 1 164 ? 27.247 5.174 -16.257 1.00 83.94 164 TRP A C 1
ATOM 1281 O O . TRP A 1 164 ? 27.971 4.186 -16.374 1.00 83.94 164 TRP A O 1
ATOM 1291 N N . VAL A 1 165 ? 27.103 6.060 -17.256 1.00 87.19 165 VAL A N 1
ATOM 1292 C CA . VAL A 1 165 ? 27.767 5.934 -18.564 1.00 87.19 165 VAL A CA 1
ATOM 1293 C C . VAL A 1 165 ? 28.968 6.887 -18.644 1.00 87.19 165 VAL A C 1
ATOM 1295 O O . VAL A 1 165 ? 28.789 8.111 -18.697 1.00 87.19 165 VAL A O 1
ATOM 1298 N N . PRO A 1 166 ? 30.212 6.373 -18.710 1.00 89.50 166 PRO A N 1
ATOM 1299 C CA . PRO A 1 166 ? 31.404 7.212 -18.815 1.00 89.50 166 PRO A CA 1
ATOM 1300 C C . PRO A 1 166 ? 31.402 8.112 -20.059 1.00 89.50 166 PRO A C 1
ATOM 1302 O O . PRO A 1 166 ? 30.950 7.721 -21.130 1.00 89.50 166 PRO A O 1
ATOM 1305 N N . GLU A 1 167 ? 31.984 9.313 -19.951 1.00 88.38 167 GLU A N 1
ATOM 1306 C CA . GLU A 1 167 ? 31.891 10.404 -20.947 1.00 88.38 167 GLU A CA 1
ATOM 1307 C C . GLU A 1 167 ? 32.183 10.008 -22.413 1.00 88.38 167 GLU A C 1
ATOM 1309 O O . GLU A 1 167 ? 31.673 10.631 -23.348 1.00 88.38 167 GLU A O 1
ATOM 1314 N N . GLN A 1 168 ? 33.049 9.021 -22.654 1.00 91.94 168 GLN A N 1
ATOM 1315 C CA . GLN A 1 168 ? 33.448 8.606 -24.008 1.00 91.94 168 GLN A CA 1
ATOM 1316 C C . GLN A 1 168 ? 32.687 7.385 -24.531 1.00 91.94 168 GLN A C 1
ATOM 1318 O O . GLN A 1 168 ? 32.818 7.054 -25.716 1.00 91.94 168 GLN A O 1
ATOM 1323 N N . ASP A 1 169 ? 31.895 6.747 -23.679 1.00 94.94 169 ASP A N 1
ATOM 1324 C CA . ASP A 1 169 ? 31.248 5.476 -23.961 1.00 94.94 169 ASP A CA 1
ATOM 1325 C C . AS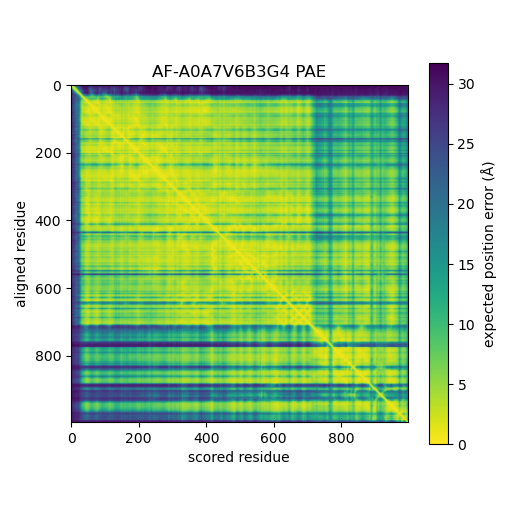P A 1 169 ? 29.920 5.702 -24.681 1.00 94.94 169 ASP A C 1
ATOM 1327 O O . ASP A 1 169 ? 29.267 6.730 -24.502 1.00 94.94 169 ASP A O 1
ATOM 1331 N N . GLU A 1 170 ? 29.564 4.770 -25.561 1.00 96.19 170 GLU A N 1
ATOM 1332 C CA . GLU A 1 170 ? 28.248 4.707 -26.207 1.00 96.19 170 GLU A CA 1
ATOM 1333 C C . GLU A 1 170 ? 27.305 3.900 -25.322 1.00 96.19 170 GLU A C 1
ATOM 1335 O O . GLU A 1 170 ? 27.692 2.815 -24.906 1.00 96.19 170 GLU A O 1
ATOM 1340 N N . SER A 1 171 ? 26.080 4.373 -25.104 1.00 96.31 171 SER A N 1
ATOM 1341 C CA . SER A 1 171 ? 24.964 3.558 -24.616 1.00 96.31 171 SER A CA 1
ATOM 1342 C C . SER A 1 171 ? 23.945 3.407 -25.745 1.00 96.31 171 SER A C 1
ATOM 1344 O O . SER A 1 171 ? 23.373 4.393 -26.223 1.00 96.31 171 SER A O 1
ATOM 1346 N N . ALA A 1 172 ? 23.764 2.172 -26.220 1.00 96.94 172 ALA A N 1
ATOM 1347 C CA . ALA A 1 172 ? 22.815 1.827 -27.270 1.00 96.94 172 ALA A CA 1
ATOM 1348 C C . ALA A 1 172 ? 21.642 1.031 -26.687 1.00 96.94 172 ALA A C 1
ATOM 1350 O O . ALA A 1 172 ? 21.827 -0.073 -26.170 1.00 96.94 172 ALA A O 1
ATOM 1351 N N . TRP A 1 173 ? 20.431 1.573 -26.830 1.00 97.38 173 TRP A N 1
ATOM 1352 C CA . TRP A 1 173 ? 19.205 0.954 -26.331 1.00 97.38 173 TRP A CA 1
ATOM 1353 C C . TRP A 1 173 ? 18.492 0.172 -27.427 1.00 97.38 173 TRP A C 1
ATOM 1355 O O . TRP A 1 173 ? 18.233 0.680 -28.517 1.00 97.38 173 TRP A O 1
ATOM 1365 N N . LEU A 1 174 ? 18.169 -1.083 -27.142 1.00 97.62 174 LEU A N 1
ATOM 1366 C CA . LEU A 1 174 ? 17.851 -2.133 -28.101 1.00 97.62 174 LEU A CA 1
ATOM 1367 C C . LEU A 1 174 ? 16.371 -2.502 -28.053 1.00 97.62 174 LEU A C 1
ATOM 1369 O O . LEU A 1 174 ? 15.711 -2.455 -27.017 1.00 97.62 174 LEU A O 1
ATOM 1373 N N . SER A 1 175 ? 15.826 -2.841 -29.216 1.00 97.12 175 SER A N 1
ATOM 1374 C CA . SER A 1 175 ? 14.409 -3.133 -29.385 1.00 97.12 175 SER A CA 1
ATOM 1375 C C . SER A 1 175 ? 14.053 -4.526 -28.847 1.00 97.12 175 SER A C 1
ATOM 1377 O O . SER A 1 175 ? 14.647 -5.514 -29.300 1.00 97.12 175 SER A O 1
ATOM 1379 N N . PRO A 1 176 ? 13.015 -4.661 -27.994 1.00 97.38 176 PRO A N 1
ATOM 1380 C CA . PRO A 1 176 ? 12.510 -5.967 -27.555 1.00 97.38 176 PRO A CA 1
ATOM 1381 C C . PRO A 1 176 ? 11.837 -6.763 -28.692 1.00 97.38 176 PRO A C 1
ATOM 1383 O O . PRO A 1 176 ? 11.542 -7.951 -28.538 1.00 97.38 176 PRO A O 1
ATOM 1386 N N . ASN A 1 177 ? 11.602 -6.136 -29.851 1.00 97.88 177 ASN A N 1
ATOM 1387 C CA . ASN A 1 177 ? 11.031 -6.758 -31.047 1.00 97.88 177 ASN A CA 1
ATOM 1388 C C . ASN A 1 177 ? 12.036 -6.853 -32.212 1.00 97.88 177 ASN A C 1
ATOM 1390 O O . ASN A 1 177 ? 11.691 -7.400 -33.260 1.00 97.88 177 ASN A O 1
ATOM 1394 N N . GLY A 1 178 ? 13.254 -6.325 -32.049 1.00 95.44 178 GLY A N 1
ATOM 1395 C CA . GLY A 1 178 ? 14.310 -6.318 -33.063 1.00 95.44 178 GLY A CA 1
ATOM 1396 C C . GLY A 1 178 ? 15.181 -7.580 -33.072 1.00 95.44 178 GLY A C 1
ATOM 1397 O O . GLY A 1 178 ? 14.973 -8.515 -32.301 1.00 95.44 178 GLY A O 1
ATOM 1398 N N . GLY A 1 179 ? 16.198 -7.595 -33.943 1.00 95.94 179 GLY A N 1
ATOM 1399 C CA . GLY A 1 179 ? 17.108 -8.742 -34.105 1.00 95.94 179 GLY A CA 1
ATOM 1400 C C . GLY A 1 179 ? 17.950 -9.062 -32.863 1.00 95.94 179 GLY A C 1
ATOM 1401 O O . GLY A 1 179 ? 18.284 -10.224 -32.632 1.00 95.94 179 GLY A O 1
ATOM 1402 N N . TYR A 1 180 ? 18.223 -8.065 -32.017 1.00 96.38 180 TYR A N 1
ATOM 1403 C CA . TYR A 1 180 ? 18.937 -8.261 -30.754 1.00 96.38 180 TYR A CA 1
ATOM 1404 C C . TYR A 1 180 ? 18.219 -9.217 -29.790 1.00 96.38 180 TYR A C 1
ATOM 1406 O O . TYR A 1 180 ? 18.881 -9.958 -29.062 1.00 96.38 180 TYR A O 1
ATOM 1414 N N . ARG A 1 181 ? 16.878 -9.276 -29.829 1.00 97.62 181 ARG A N 1
ATOM 1415 C CA . ARG A 1 181 ? 16.073 -10.180 -28.993 1.00 97.62 181 ARG A CA 1
ATOM 1416 C C . ARG A 1 181 ? 16.586 -11.622 -29.055 1.00 97.62 181 ARG A C 1
ATOM 1418 O O . ARG A 1 181 ? 16.724 -12.271 -28.021 1.00 97.62 181 ARG A O 1
ATOM 1425 N N . ASP A 1 182 ? 16.906 -12.119 -30.247 1.00 97.44 182 ASP A N 1
ATOM 1426 C CA . ASP A 1 182 ? 17.373 -13.497 -30.432 1.00 97.44 182 ASP A CA 1
ATOM 1427 C C . ASP A 1 182 ? 18.776 -13.718 -29.845 1.00 97.44 182 ASP A C 1
ATOM 1429 O O . ASP A 1 182 ? 19.055 -14.775 -29.267 1.00 97.44 182 ASP A O 1
ATOM 1433 N N . VAL A 1 183 ? 19.652 -12.711 -29.948 1.00 96.44 183 VAL A N 1
ATOM 1434 C CA . VAL A 1 183 ? 20.992 -12.724 -29.339 1.00 96.44 183 VAL A CA 1
ATOM 1435 C C . VAL A 1 183 ? 20.871 -12.770 -27.818 1.00 96.44 183 VAL A C 1
ATOM 1437 O O . VAL A 1 183 ? 21.480 -13.636 -27.183 1.00 96.44 183 VAL A O 1
ATOM 1440 N N . TYR A 1 184 ? 20.038 -11.902 -27.242 1.00 97.81 184 TYR A N 1
ATOM 1441 C CA . TYR A 1 184 ? 19.804 -11.839 -25.803 1.00 97.81 184 TYR A CA 1
ATOM 1442 C C . TYR A 1 184 ? 19.257 -13.165 -25.259 1.00 97.81 184 TYR A C 1
ATOM 1444 O O . TYR A 1 184 ? 19.835 -13.761 -24.351 1.00 97.81 184 TYR A O 1
ATOM 1452 N N . LEU A 1 185 ? 18.209 -13.712 -25.884 1.00 98.50 185 LEU A N 1
ATOM 1453 C CA . LEU A 1 185 ? 17.611 -14.991 -25.487 1.00 98.50 185 LEU A CA 1
ATOM 1454 C C . LEU A 1 185 ? 18.607 -16.166 -25.587 1.00 98.50 185 LEU A C 1
ATOM 1456 O O . LEU A 1 185 ? 18.632 -17.044 -24.719 1.00 98.50 185 LEU A O 1
ATOM 1460 N N . LYS A 1 186 ? 19.483 -16.190 -26.602 1.00 97.81 186 LYS A N 1
ATOM 1461 C CA . LYS A 1 186 ? 20.575 -17.181 -26.702 1.00 97.81 186 LYS A CA 1
ATOM 1462 C C . LYS A 1 186 ? 21.576 -17.049 -25.543 1.00 97.81 186 LYS A C 1
ATOM 1464 O O . LYS A 1 186 ? 22.045 -18.066 -25.018 1.00 97.81 186 LYS A O 1
ATOM 1469 N N . ARG A 1 187 ? 21.913 -15.822 -25.139 1.00 97.88 187 ARG A N 1
ATOM 1470 C CA . ARG A 1 187 ? 22.828 -15.554 -24.017 1.00 97.88 187 ARG A CA 1
ATOM 1471 C C . ARG A 1 187 ? 22.200 -15.929 -22.673 1.00 97.88 187 ARG A C 1
ATOM 1473 O O . ARG A 1 187 ? 22.844 -16.636 -21.903 1.00 97.88 187 ARG A O 1
ATOM 1480 N N . VAL A 1 188 ? 20.922 -15.616 -22.455 1.00 98.44 188 VAL A N 1
ATOM 1481 C CA . VAL A 1 188 ? 20.139 -16.065 -21.284 1.00 98.44 188 VAL A CA 1
ATOM 1482 C C . VAL A 1 188 ? 20.183 -17.589 -21.131 1.00 98.44 188 VAL A C 1
ATOM 1484 O O . VAL A 1 188 ? 20.484 -18.095 -20.050 1.00 98.44 188 VAL A O 1
ATOM 1487 N N . ALA A 1 189 ? 19.971 -18.341 -22.217 1.00 98.19 189 ALA A N 1
ATOM 1488 C CA . ALA A 1 189 ? 20.077 -19.803 -22.193 1.00 98.19 189 ALA A CA 1
ATOM 1489 C C . ALA A 1 189 ? 21.484 -20.291 -21.789 1.00 98.19 189 ALA A C 1
ATOM 1491 O O . ALA A 1 189 ? 21.618 -21.267 -21.052 1.00 98.19 189 ALA A O 1
ATOM 1492 N N . SER A 1 190 ? 22.540 -19.608 -22.243 1.00 98.00 190 SER A N 1
ATOM 1493 C CA . SER A 1 190 ? 23.922 -19.934 -21.859 1.00 98.00 190 SER A CA 1
ATOM 1494 C C . SER A 1 190 ? 24.189 -19.668 -20.374 1.00 98.00 190 SER A C 1
ATOM 1496 O O . SER A 1 190 ? 24.775 -20.517 -19.702 1.00 98.00 190 SER A O 1
ATOM 1498 N N . LEU A 1 191 ? 23.722 -18.528 -19.849 1.00 98.25 191 LEU A N 1
ATOM 1499 C CA . LEU A 1 191 ? 23.848 -18.170 -18.432 1.00 98.25 191 LEU A CA 1
ATOM 1500 C C . LEU A 1 191 ? 23.102 -19.161 -17.535 1.00 98.25 191 LEU A C 1
ATOM 1502 O O . LEU A 1 191 ? 23.648 -19.599 -16.524 1.00 98.25 191 LEU A O 1
ATOM 1506 N N . ALA A 1 192 ? 21.914 -19.608 -17.945 1.00 97.56 192 ALA A N 1
ATOM 1507 C CA . ALA A 1 192 ? 21.148 -20.612 -17.209 1.00 97.56 192 ALA A CA 1
ATOM 1508 C C . ALA A 1 192 ? 21.897 -21.955 -17.055 1.00 97.56 192 ALA A C 1
ATOM 1510 O O . ALA A 1 192 ? 21.681 -22.687 -16.091 1.00 97.56 192 ALA A O 1
ATOM 1511 N N . GLY A 1 193 ? 22.832 -22.267 -17.960 1.00 95.62 193 GLY A N 1
ATOM 1512 C CA . GLY A 1 193 ? 23.669 -23.472 -17.914 1.00 95.62 193 GLY A CA 1
ATOM 1513 C C . GLY A 1 193 ? 24.884 -23.407 -16.974 1.00 95.62 193 GLY A C 1
ATOM 1514 O O . GLY A 1 193 ? 25.673 -24.356 -16.935 1.00 95.62 193 GLY A O 1
ATOM 1515 N N . THR A 1 194 ? 25.080 -22.309 -16.237 1.00 94.69 194 THR A N 1
ATOM 1516 C CA . THR A 1 194 ? 26.274 -22.091 -15.391 1.00 94.69 194 THR A CA 1
ATOM 1517 C C . THR A 1 194 ? 26.148 -22.642 -13.970 1.00 94.69 194 THR A C 1
ATOM 1519 O O . THR A 1 194 ? 27.165 -22.813 -13.300 1.00 94.69 194 THR A O 1
ATOM 1522 N N . GLY A 1 195 ? 24.930 -22.966 -13.523 1.00 92.50 195 GLY A N 1
ATOM 1523 C CA . GLY A 1 195 ? 24.643 -23.353 -12.138 1.00 92.50 195 GLY A CA 1
ATOM 1524 C C . GLY A 1 195 ? 24.271 -22.185 -11.220 1.00 92.50 195 GLY A C 1
ATOM 1525 O O . GLY A 1 195 ? 24.189 -22.391 -10.017 1.00 92.50 195 GLY A O 1
ATOM 1526 N N . LEU A 1 196 ? 24.047 -20.985 -11.763 1.00 96.44 196 LEU A N 1
ATOM 1527 C CA . LEU A 1 196 ? 23.472 -19.855 -11.027 1.00 96.44 196 LEU A CA 1
ATOM 1528 C C . LEU A 1 196 ? 22.081 -20.185 -10.464 1.00 96.44 196 LEU A C 1
ATOM 1530 O O . LEU A 1 196 ? 21.313 -20.944 -11.059 1.00 96.44 196 LEU A O 1
ATOM 1534 N N . ASP A 1 197 ? 21.741 -19.561 -9.338 1.00 96.62 197 ASP A N 1
ATOM 1535 C CA . ASP A 1 197 ? 20.417 -19.664 -8.721 1.00 96.62 197 ASP A CA 1
ATOM 1536 C C . ASP A 1 197 ? 19.390 -18.756 -9.406 1.00 96.62 197 ASP A C 1
ATOM 1538 O O . ASP A 1 197 ? 18.195 -19.068 -9.395 1.00 96.62 197 ASP A O 1
ATOM 1542 N N . GLY A 1 198 ? 19.850 -17.669 -10.033 1.00 96.94 198 GLY A N 1
ATOM 1543 C CA . GLY A 1 198 ? 19.009 -16.746 -10.784 1.00 96.94 198 GLY A CA 1
ATOM 1544 C C . GLY A 1 198 ? 19.757 -15.917 -11.828 1.00 96.94 198 GLY A C 1
ATOM 1545 O O . GLY A 1 198 ? 20.982 -15.801 -11.794 1.00 96.94 198 GLY A O 1
ATOM 1546 N N . ILE A 1 199 ? 18.995 -15.328 -12.747 1.00 98.06 199 ILE A N 1
ATOM 1547 C CA . ILE A 1 199 ? 19.447 -14.275 -13.663 1.00 98.06 199 ILE A CA 1
ATOM 1548 C C . ILE A 1 199 ? 18.673 -13.010 -13.304 1.00 98.06 199 ILE A C 1
ATOM 1550 O O . ILE A 1 199 ? 17.440 -13.024 -13.281 1.00 98.06 199 ILE A O 1
ATOM 1554 N N . TRP A 1 200 ? 19.417 -11.954 -13.011 1.00 97.50 200 TRP A N 1
ATOM 1555 C CA . TRP A 1 200 ? 18.929 -10.613 -12.757 1.00 97.50 200 TRP A CA 1
ATOM 1556 C C . TRP A 1 200 ? 18.925 -9.839 -14.073 1.00 97.50 200 TRP A C 1
ATOM 1558 O O . TRP A 1 200 ? 19.966 -9.616 -14.683 1.00 97.50 200 TRP A O 1
ATOM 1568 N N . VAL A 1 201 ? 17.733 -9.507 -14.550 1.00 97.19 201 VAL A N 1
ATOM 1569 C CA . VAL A 1 201 ? 17.471 -8.900 -15.855 1.00 97.19 201 VAL A CA 1
ATOM 1570 C C . VAL A 1 201 ? 17.335 -7.399 -15.651 1.00 97.19 201 VAL A C 1
ATOM 1572 O O . VAL A 1 201 ? 16.315 -6.959 -15.122 1.00 97.19 201 VAL A O 1
ATOM 1575 N N . ASP A 1 202 ? 18.355 -6.649 -16.059 1.00 92.81 202 ASP A N 1
ATOM 1576 C CA . ASP A 1 202 ? 18.451 -5.202 -15.839 1.00 92.81 202 ASP A CA 1
ATOM 1577 C C . ASP A 1 202 ? 18.123 -4.360 -17.091 1.00 92.81 202 ASP A C 1
ATOM 1579 O O . ASP A 1 202 ? 18.028 -4.904 -18.190 1.00 92.81 202 ASP A O 1
ATOM 1583 N N . VAL A 1 203 ? 17.767 -3.085 -16.941 1.00 82.31 203 VAL A N 1
ATOM 1584 C CA . VAL A 1 203 ? 16.334 -2.777 -16.961 1.00 82.31 203 VAL A CA 1
ATOM 1585 C C . VAL A 1 203 ? 15.673 -2.974 -18.340 1.00 82.31 203 VAL A C 1
ATOM 1587 O O . VAL A 1 203 ? 16.082 -2.382 -19.345 1.00 82.31 203 VAL A O 1
ATOM 1590 N N . PRO A 1 204 ? 14.604 -3.792 -18.430 1.00 94.38 204 PRO A N 1
ATOM 1591 C CA . PRO A 1 204 ? 13.881 -4.070 -19.670 1.00 94.38 204 PRO A CA 1
ATOM 1592 C C . PRO A 1 204 ? 12.879 -2.958 -19.995 1.00 94.38 204 PRO A C 1
ATOM 1594 O O . PRO A 1 204 ? 11.673 -3.199 -20.010 1.00 94.38 204 PRO A O 1
ATOM 1597 N N . LEU A 1 205 ? 13.365 -1.744 -20.255 1.00 95.69 205 LEU A N 1
ATOM 1598 C CA . LEU A 1 205 ? 12.527 -0.577 -20.526 1.00 95.69 205 LEU A CA 1
ATOM 1599 C C . LEU A 1 205 ? 12.760 0.044 -21.910 1.00 95.69 205 LEU A C 1
ATOM 1601 O O . LEU A 1 205 ? 13.733 -0.229 -22.621 1.00 95.69 205 LEU A O 1
ATOM 1605 N N . PHE A 1 206 ? 11.828 0.902 -22.305 1.00 95.88 206 PHE A N 1
ATOM 1606 C CA . PHE A 1 206 ? 11.982 1.793 -23.448 1.00 95.88 206 PHE A CA 1
ATOM 1607 C C . PHE A 1 206 ? 12.576 3.116 -22.957 1.00 95.88 206 PHE A C 1
ATOM 1609 O O . PHE A 1 206 ? 11.854 3.973 -22.450 1.00 95.88 206 PHE A O 1
ATOM 1616 N N . MET A 1 207 ? 13.894 3.266 -23.060 1.00 92.38 207 MET A N 1
ATOM 1617 C CA . MET A 1 207 ? 14.594 4.413 -22.479 1.00 92.38 207 MET A CA 1
ATOM 1618 C C . MET A 1 207 ? 14.299 5.686 -23.252 1.00 92.38 207 MET A C 1
ATOM 1620 O O . MET A 1 207 ? 14.103 5.635 -24.465 1.00 92.38 207 MET A O 1
ATOM 1624 N N . ASP A 1 208 ? 14.304 6.827 -22.572 1.00 90.19 208 ASP A N 1
ATOM 1625 C CA . ASP A 1 208 ? 13.947 8.107 -23.176 1.00 90.19 208 ASP A CA 1
ATOM 1626 C C . ASP A 1 208 ? 15.110 9.130 -23.219 1.00 90.19 208 ASP A C 1
ATOM 1628 O O . ASP A 1 208 ? 14.904 10.300 -23.551 1.00 90.19 208 ASP A O 1
ATOM 1632 N N . THR A 1 209 ? 16.338 8.709 -22.899 1.00 90.88 209 THR A N 1
ATOM 1633 C CA . THR A 1 209 ? 17.524 9.585 -22.854 1.00 90.88 209 THR A CA 1
ATOM 1634 C C . THR A 1 209 ? 18.058 9.915 -24.247 1.00 90.88 209 THR A C 1
ATOM 1636 O O . THR A 1 209 ? 18.136 11.086 -24.616 1.00 90.88 209 THR A O 1
ATOM 1639 N N . GLY A 1 210 ? 18.388 8.905 -25.063 1.00 91.31 210 GLY A N 1
ATOM 1640 C CA . GLY A 1 210 ? 18.921 9.118 -26.418 1.00 91.31 210 GLY A CA 1
ATOM 1641 C C . GLY A 1 210 ? 17.856 9.531 -27.440 1.00 91.31 210 GLY A C 1
ATOM 1642 O O . GLY A 1 210 ? 18.137 10.274 -28.379 1.00 91.31 210 GLY A O 1
ATOM 1643 N N . ALA A 1 211 ? 16.618 9.075 -27.251 1.00 94.38 211 ALA A N 1
ATOM 1644 C CA . ALA A 1 211 ? 15.448 9.481 -28.022 1.00 94.38 211 ALA A CA 1
ATOM 1645 C C . ALA A 1 211 ? 14.210 9.457 -27.122 1.00 94.38 211 ALA A C 1
ATOM 1647 O O . ALA A 1 211 ? 14.084 8.565 -26.298 1.00 94.38 211 ALA A O 1
ATOM 1648 N N . LYS A 1 212 ? 13.268 10.390 -27.293 1.00 92.69 212 LYS A N 1
ATOM 1649 C CA . LYS A 1 212 ? 12.033 10.440 -26.488 1.00 92.69 212 LYS A CA 1
ATOM 1650 C C . LYS A 1 212 ? 10.943 9.534 -27.071 1.00 92.69 212 LYS A C 1
ATOM 1652 O O . LYS A 1 212 ? 10.824 9.423 -28.292 1.00 92.69 212 LYS A O 1
ATOM 1657 N N . TRP A 1 213 ? 10.106 8.952 -26.204 1.00 94.00 213 TRP A N 1
ATOM 1658 C CA . TRP A 1 213 ? 8.967 8.095 -26.583 1.00 94.00 213 TRP A CA 1
ATOM 1659 C C . TRP A 1 213 ? 9.365 6.956 -27.526 1.00 94.00 213 TRP A C 1
ATOM 1661 O O . TRP A 1 213 ? 8.931 6.887 -28.678 1.00 94.00 213 TRP A O 1
ATOM 1671 N N . THR A 1 214 ? 10.238 6.085 -27.035 1.00 96.12 214 THR A N 1
ATOM 1672 C CA . THR A 1 214 ? 10.846 5.002 -27.811 1.00 96.12 214 THR A CA 1
ATOM 1673 C C . THR A 1 214 ? 9.950 3.769 -27.926 1.00 96.12 214 THR A C 1
ATOM 1675 O O . THR A 1 214 ? 8.945 3.631 -27.226 1.00 96.12 214 THR A O 1
ATOM 1678 N N . GLY A 1 215 ? 10.283 2.884 -28.872 1.00 96.25 215 GLY A N 1
ATOM 1679 C CA . GLY A 1 215 ? 9.435 1.758 -29.281 1.00 96.25 215 GLY A CA 1
ATOM 1680 C C . GLY A 1 215 ? 8.641 2.025 -30.567 1.00 96.25 215 GLY A C 1
ATOM 1681 O O . GLY A 1 215 ? 7.575 1.442 -30.775 1.00 96.25 215 GLY A O 1
ATOM 1682 N N . ALA A 1 216 ? 9.119 2.935 -31.419 1.00 96.88 216 ALA A N 1
ATOM 1683 C CA . ALA A 1 216 ? 8.504 3.289 -32.700 1.00 96.88 216 ALA A CA 1
ATOM 1684 C C . ALA A 1 216 ? 9.273 2.746 -33.923 1.00 96.88 216 ALA A C 1
ATOM 1686 O O . ALA A 1 216 ? 8.927 3.046 -35.069 1.00 96.88 216 ALA A O 1
ATOM 1687 N N . GLU A 1 217 ? 10.302 1.924 -33.709 1.00 96.94 217 GLU A N 1
ATOM 1688 C CA . GLU A 1 217 ? 11.046 1.258 -34.775 1.00 96.94 217 GLU A CA 1
ATOM 1689 C C . GLU A 1 217 ? 10.177 0.233 -35.542 1.00 96.94 217 GLU A C 1
ATOM 1691 O O . GLU A 1 217 ? 9.221 -0.324 -34.987 1.00 96.94 217 GLU A O 1
ATOM 1696 N N . PRO A 1 218 ? 10.489 -0.076 -36.820 1.00 96.44 218 PRO A N 1
ATOM 1697 C CA . PRO A 1 218 ? 9.613 -0.882 -37.677 1.00 96.44 218 PRO A CA 1
ATOM 1698 C C . PRO A 1 218 ? 9.174 -2.252 -37.113 1.00 96.44 218 PRO A C 1
ATOM 1700 O O . PRO A 1 218 ? 8.002 -2.608 -37.307 1.00 96.44 218 PRO A O 1
ATOM 1703 N N . PRO A 1 219 ? 10.033 -3.032 -36.417 1.00 97.00 219 PRO A N 1
ATOM 1704 C CA . PRO A 1 219 ? 9.604 -4.276 -35.773 1.00 97.00 219 PRO A CA 1
ATOM 1705 C C . PRO A 1 219 ? 8.539 -4.062 -34.689 1.00 97.00 219 PRO A C 1
ATOM 1707 O O . PRO A 1 219 ? 7.541 -4.784 -34.660 1.00 97.00 219 PRO A O 1
ATOM 1710 N N . THR A 1 220 ? 8.695 -3.036 -33.852 1.00 97.50 220 THR A N 1
ATOM 1711 C CA . THR A 1 220 ? 7.763 -2.727 -32.756 1.00 97.50 220 THR A CA 1
ATOM 1712 C C . THR A 1 220 ? 6.452 -2.153 -33.277 1.00 97.50 220 THR A C 1
ATOM 1714 O O . THR A 1 220 ? 5.387 -2.569 -32.831 1.00 97.50 220 THR A O 1
ATOM 1717 N N . VAL A 1 221 ? 6.482 -1.313 -34.319 1.00 97.06 221 VAL A N 1
ATOM 1718 C CA . VAL A 1 221 ? 5.258 -0.859 -35.015 1.00 97.06 221 VAL A CA 1
ATOM 1719 C C . VAL A 1 221 ? 4.491 -2.035 -35.624 1.00 97.06 221 VAL A C 1
ATOM 1721 O O . VAL A 1 221 ? 3.259 -2.065 -35.604 1.00 97.06 221 VAL A O 1
ATOM 1724 N N . SER A 1 222 ? 5.203 -3.031 -36.155 1.00 95.94 222 SER A N 1
ATOM 1725 C CA . SER A 1 222 ? 4.575 -4.244 -36.688 1.00 95.94 222 SER A CA 1
ATOM 1726 C C . SER A 1 222 ? 3.917 -5.073 -35.578 1.00 95.94 222 SER A C 1
ATOM 1728 O O . SER A 1 222 ? 2.800 -5.557 -35.766 1.00 95.94 222 SER A O 1
ATOM 1730 N N . ALA A 1 223 ? 4.568 -5.190 -34.415 1.00 96.94 223 ALA A N 1
ATOM 1731 C CA . ALA A 1 223 ? 4.000 -5.836 -33.232 1.00 96.94 223 ALA A CA 1
ATOM 1732 C C . ALA A 1 223 ? 2.773 -5.077 -32.694 1.00 96.94 223 ALA A C 1
ATOM 1734 O O . ALA A 1 223 ? 1.748 -5.699 -32.423 1.00 96.94 223 ALA A O 1
ATOM 1735 N N . PHE A 1 224 ? 2.825 -3.744 -32.646 1.00 97.69 224 PHE A N 1
ATOM 1736 C CA . PHE A 1 224 ? 1.698 -2.901 -32.249 1.00 97.69 224 PHE A CA 1
ATOM 1737 C C . PHE A 1 224 ? 0.481 -3.097 -33.160 1.00 97.69 224 PHE A C 1
ATOM 1739 O O . PHE A 1 224 ? -0.625 -3.308 -32.673 1.00 97.69 224 PHE A O 1
ATOM 1746 N N . ARG A 1 225 ? 0.664 -3.116 -34.486 1.00 96.00 225 ARG A N 1
ATOM 1747 C CA . ARG A 1 225 ? -0.437 -3.372 -35.436 1.00 96.00 225 ARG A CA 1
ATOM 1748 C C . ARG A 1 225 ? -1.045 -4.764 -35.271 1.00 96.00 225 ARG A C 1
ATOM 1750 O O . ARG A 1 225 ? -2.261 -4.924 -35.382 1.00 96.00 225 ARG A O 1
ATOM 1757 N N . ALA A 1 226 ? -0.217 -5.770 -34.985 1.00 95.56 226 ALA A N 1
ATOM 1758 C CA . ALA A 1 226 ? -0.700 -7.113 -34.675 1.00 95.56 226 ALA A CA 1
ATOM 1759 C C . ALA A 1 226 ? -1.517 -7.131 -33.373 1.00 95.56 226 ALA A C 1
ATOM 1761 O O . ALA A 1 226 ? -2.585 -7.741 -33.333 1.00 95.56 226 ALA A O 1
ATOM 1762 N N . TRP A 1 227 ? -1.066 -6.404 -32.351 1.00 96.38 227 TRP A N 1
ATOM 1763 C CA . TRP A 1 227 ? -1.789 -6.239 -31.094 1.00 96.38 227 TRP A CA 1
ATOM 1764 C C . TRP A 1 227 ? -3.113 -5.478 -31.280 1.00 96.38 227 TRP A C 1
ATOM 1766 O O . TRP A 1 227 ? -4.148 -5.952 -30.816 1.00 96.38 227 TRP A O 1
ATOM 1776 N N . CYS A 1 228 ? -3.135 -4.381 -32.053 1.00 94.81 228 CYS A N 1
ATOM 1777 C CA . CYS A 1 228 ? -4.364 -3.661 -32.423 1.00 94.81 228 CYS A CA 1
ATOM 1778 C C . CYS A 1 228 ? -5.394 -4.605 -33.049 1.00 94.81 228 CYS A C 1
ATOM 1780 O O . CYS A 1 228 ? -6.570 -4.578 -32.688 1.00 94.81 228 CYS A O 1
ATOM 1782 N N . LYS A 1 229 ? -4.939 -5.462 -33.971 1.00 93.62 229 LYS A N 1
ATOM 1783 C CA . LYS A 1 229 ? -5.775 -6.463 -34.634 1.00 93.62 229 LYS A CA 1
ATOM 1784 C C . LYS A 1 229 ? -6.327 -7.501 -33.657 1.00 93.62 229 LYS A C 1
ATOM 1786 O O . LYS A 1 229 ? -7.493 -7.866 -33.764 1.00 93.62 229 LYS A O 1
ATOM 1791 N N . GLU A 1 230 ? -5.498 -7.995 -32.740 1.00 95.19 230 GLU A N 1
ATOM 1792 C CA . GLU A 1 230 ? -5.900 -8.991 -31.742 1.00 95.19 230 GLU A CA 1
ATOM 1793 C C . GLU A 1 230 ? -6.922 -8.422 -30.752 1.00 95.19 230 GLU A C 1
ATOM 1795 O O . GLU A 1 230 ? -7.942 -9.057 -30.490 1.00 95.19 230 GLU A O 1
ATOM 1800 N N . LYS A 1 231 ? -6.653 -7.228 -30.215 1.00 93.69 231 LYS A N 1
ATOM 1801 C CA . LYS A 1 231 ? -7.473 -6.590 -29.178 1.00 93.69 231 LYS A CA 1
ATOM 1802 C C . LYS A 1 231 ? -8.681 -5.836 -29.730 1.00 93.69 231 LYS A C 1
ATOM 1804 O O . LYS A 1 231 ? -9.605 -5.558 -28.976 1.00 93.69 231 LYS A O 1
ATOM 1809 N N . ALA A 1 232 ? -8.685 -5.518 -31.025 1.00 92.75 232 ALA A N 1
ATOM 1810 C CA . ALA A 1 232 ? -9.709 -4.712 -31.693 1.00 92.75 232 ALA A CA 1
ATOM 1811 C C . ALA A 1 232 ? -9.904 -3.305 -31.081 1.00 92.75 232 ALA A C 1
ATOM 1813 O O . ALA A 1 232 ? -11.017 -2.785 -31.060 1.00 92.75 232 ALA A O 1
ATOM 1814 N N . VAL A 1 233 ? -8.815 -2.681 -30.612 1.00 89.50 233 VAL A N 1
ATOM 1815 C CA . VAL A 1 233 ? -8.819 -1.361 -29.936 1.00 89.50 233 VAL A CA 1
ATOM 1816 C C . VAL A 1 233 ? -8.275 -0.215 -30.801 1.00 89.50 233 VAL A C 1
ATOM 1818 O O . VAL A 1 233 ? -8.408 0.951 -30.449 1.00 89.50 233 VAL A O 1
ATOM 1821 N N . CYS A 1 234 ? -7.676 -0.534 -31.951 1.00 89.44 234 CYS A N 1
ATOM 1822 C CA . CYS A 1 234 ? -7.190 0.422 -32.948 1.00 89.44 234 CYS A CA 1
ATOM 1823 C C . CYS A 1 234 ? -7.249 -0.190 -34.364 1.00 89.44 234 CYS A C 1
ATOM 1825 O O . CYS A 1 234 ? -7.319 -1.416 -34.495 1.00 89.44 234 CYS A O 1
ATOM 1827 N N . PRO A 1 235 ? -7.239 0.624 -35.440 1.00 87.81 235 PRO A N 1
ATOM 1828 C CA . PRO A 1 235 ? -7.211 0.121 -36.818 1.00 87.81 235 PRO A CA 1
ATOM 1829 C C . PRO A 1 235 ? -5.986 -0.767 -37.110 1.00 87.81 235 PRO A C 1
ATOM 1831 O O . PRO A 1 235 ? -4.898 -0.510 -36.603 1.00 87.81 235 PRO A O 1
ATOM 1834 N N . GLU A 1 236 ? -6.124 -1.788 -37.969 1.00 83.19 236 GLU A N 1
ATOM 1835 C CA . GLU A 1 236 ? -4.994 -2.673 -38.339 1.00 83.19 236 GLU A CA 1
ATOM 1836 C C . GLU A 1 236 ? -3.856 -1.920 -39.056 1.00 83.19 236 GLU A C 1
ATOM 1838 O O . GLU A 1 236 ? -2.694 -2.324 -39.006 1.00 83.19 236 GLU A O 1
ATOM 1843 N N . ASP A 1 237 ? -4.190 -0.823 -39.733 1.00 86.06 237 ASP A N 1
ATOM 1844 C CA . ASP A 1 237 ? -3.274 0.082 -40.421 1.00 86.06 237 ASP A CA 1
ATOM 1845 C C . ASP A 1 237 ? -2.924 1.319 -39.584 1.00 86.06 237 ASP A C 1
ATOM 1847 O O . ASP A 1 237 ? -2.425 2.298 -40.134 1.00 86.06 237 ASP A O 1
ATOM 1851 N N . ALA A 1 238 ? -3.133 1.265 -38.261 1.00 89.50 238 ALA A N 1
ATOM 1852 C CA . ALA A 1 238 ? -2.799 2.349 -37.348 1.00 89.50 238 ALA A CA 1
ATOM 1853 C C . ALA A 1 238 ? -1.383 2.894 -37.610 1.00 89.50 238 ALA A C 1
ATOM 1855 O O . ALA A 1 238 ? -0.391 2.153 -37.709 1.00 89.50 238 ALA A O 1
ATOM 1856 N N . GLU A 1 239 ? -1.307 4.214 -37.745 1.00 92.38 239 GLU A N 1
ATOM 1857 C CA . GLU A 1 239 ? -0.064 4.962 -37.874 1.00 92.38 239 GLU A CA 1
ATOM 1858 C C . GLU A 1 239 ? 0.192 5.702 -36.565 1.00 92.38 239 GLU A C 1
ATOM 1860 O O . GLU A 1 239 ? -0.668 6.441 -36.082 1.00 92.38 239 GLU A O 1
ATOM 1865 N N . LEU A 1 240 ? 1.375 5.491 -35.984 1.00 94.75 240 LEU A N 1
ATOM 1866 C CA . LEU A 1 240 ? 1.789 6.240 -34.805 1.00 94.75 240 LEU A CA 1
ATOM 1867 C C . LEU A 1 240 ? 2.002 7.716 -35.172 1.00 94.75 240 LEU A C 1
ATOM 1869 O O . LEU A 1 240 ? 2.549 8.007 -36.246 1.00 94.75 240 LEU A O 1
ATOM 1873 N N . PRO A 1 241 ? 1.611 8.656 -34.294 1.00 94.81 241 PRO A N 1
ATOM 1874 C CA . PRO A 1 241 ? 1.939 10.059 -34.490 1.00 94.81 241 PRO A CA 1
ATOM 1875 C C . PRO A 1 241 ? 3.459 10.274 -34.422 1.00 94.81 241 PRO A C 1
ATOM 1877 O O . PRO A 1 241 ? 4.206 9.440 -33.920 1.00 94.81 241 PRO A O 1
ATOM 1880 N N . LYS A 1 242 ? 3.931 11.418 -34.930 1.00 93.75 242 LYS A N 1
ATOM 1881 C CA . LYS A 1 242 ? 5.361 11.793 -34.903 1.00 93.75 242 LYS A CA 1
ATOM 1882 C C . LYS A 1 242 ? 5.819 12.442 -33.596 1.00 93.75 242 LYS A C 1
ATOM 1884 O O . LYS A 1 242 ? 6.993 12.753 -33.449 1.00 93.75 242 LYS A O 1
ATOM 1889 N N . ALA A 1 243 ? 4.886 12.664 -32.683 1.00 93.62 243 ALA A N 1
ATOM 1890 C CA . ALA A 1 243 ? 5.088 13.200 -31.347 1.00 93.62 243 ALA A CA 1
ATOM 1891 C C . ALA A 1 243 ? 3.939 12.695 -30.455 1.00 93.62 243 ALA A C 1
ATOM 1893 O O . ALA A 1 243 ? 2.926 12.245 -31.003 1.00 93.62 243 ALA A O 1
ATOM 1894 N N . PRO A 1 244 ? 4.062 12.769 -29.120 1.00 93.31 244 PRO A N 1
ATOM 1895 C CA . PRO A 1 244 ? 2.971 12.421 -28.215 1.00 93.31 244 PRO A CA 1
ATOM 1896 C C . PRO A 1 244 ? 1.686 13.170 -28.564 1.00 93.31 244 PRO A C 1
ATOM 1898 O O . PRO A 1 244 ? 1.702 14.386 -28.764 1.00 93.31 244 PRO A O 1
ATOM 1901 N N . ASP A 1 245 ? 0.573 12.444 -28.641 1.00 93.75 245 ASP A N 1
ATOM 1902 C CA . ASP A 1 245 ? -0.741 13.021 -28.916 1.00 93.75 245 ASP A CA 1
ATOM 1903 C C . ASP A 1 245 ? -1.815 12.320 -28.087 1.00 93.75 245 ASP A C 1
ATOM 1905 O O . ASP A 1 245 ? -2.439 11.353 -28.522 1.00 93.75 245 ASP A O 1
ATOM 1909 N N . TRP A 1 246 ? -2.070 12.847 -26.890 1.00 92.62 246 TRP A N 1
ATOM 1910 C CA . TRP A 1 246 ? -3.086 12.330 -25.971 1.00 92.62 246 TRP A CA 1
ATOM 1911 C C . TRP A 1 246 ? -4.510 12.365 -26.530 1.00 92.62 246 TRP A C 1
ATOM 1913 O O . TRP A 1 246 ? -5.380 11.680 -25.999 1.00 92.62 246 TRP A O 1
ATOM 1923 N N . LYS A 1 247 ? -4.776 13.113 -27.612 1.00 92.44 247 LYS A N 1
ATOM 1924 C CA . LYS A 1 247 ? -6.084 13.114 -28.285 1.00 92.44 247 LYS A CA 1
ATOM 1925 C C . LYS A 1 247 ? -6.231 11.958 -29.270 1.00 92.44 247 LYS A C 1
ATOM 1927 O O . LYS A 1 247 ? -7.358 11.623 -29.620 1.00 92.44 247 LYS A O 1
ATOM 1932 N N . SER A 1 248 ? -5.131 11.338 -29.687 1.00 93.75 248 SER A N 1
ATOM 1933 C CA . SER A 1 248 ? -5.132 10.199 -30.598 1.00 93.75 248 SER A CA 1
ATOM 1934 C C . SER A 1 248 ? -5.433 8.895 -29.861 1.00 93.75 248 SER A C 1
ATOM 1936 O O . SER A 1 248 ? -4.647 8.439 -29.031 1.00 93.75 248 SER A O 1
ATOM 1938 N N . ASP A 1 249 ? -6.537 8.244 -30.228 1.00 93.06 249 ASP A N 1
ATOM 1939 C CA . ASP A 1 249 ? -6.899 6.910 -29.727 1.00 93.06 249 ASP A CA 1
ATOM 1940 C C . ASP A 1 249 ? -5.791 5.884 -30.030 1.00 93.06 249 ASP A C 1
ATOM 1942 O O . ASP A 1 249 ? -5.512 4.999 -29.226 1.00 93.06 249 ASP A O 1
ATOM 1946 N N . VAL A 1 250 ? -5.096 6.044 -31.166 1.00 95.62 250 VAL A N 1
ATOM 1947 C CA . VAL A 1 250 ? -3.958 5.196 -31.554 1.00 95.62 250 VAL A CA 1
ATOM 1948 C C . VAL A 1 250 ? -2.770 5.391 -30.613 1.00 95.62 250 VAL A C 1
ATOM 1950 O O . VAL A 1 250 ? -2.127 4.413 -30.246 1.00 95.62 250 VAL A O 1
ATOM 1953 N N . PHE A 1 251 ? -2.472 6.631 -30.213 1.00 96.06 251 PHE A N 1
ATOM 1954 C CA . PHE A 1 251 ? -1.373 6.903 -29.285 1.00 96.06 251 PHE A CA 1
ATOM 1955 C C . PHE A 1 251 ? -1.669 6.339 -27.896 1.00 96.06 251 PHE A C 1
ATOM 1957 O O . PHE A 1 251 ? -0.823 5.650 -27.336 1.00 96.06 251 PHE A O 1
ATOM 1964 N N . ARG A 1 252 ? -2.887 6.545 -27.377 1.00 95.88 252 ARG A N 1
ATOM 1965 C CA . ARG A 1 252 ? -3.289 5.969 -26.085 1.00 95.88 252 ARG A CA 1
ATOM 1966 C C . ARG A 1 252 ? -3.238 4.439 -26.107 1.00 95.88 252 ARG A C 1
ATOM 1968 O O . ARG A 1 252 ? -2.637 3.832 -25.230 1.00 95.88 252 ARG A O 1
ATOM 1975 N N . ALA A 1 253 ? -3.743 3.811 -27.169 1.00 96.81 253 ALA A N 1
ATOM 1976 C CA . ALA A 1 253 ? -3.617 2.366 -27.360 1.00 96.81 253 ALA A CA 1
ATOM 1977 C C . ALA A 1 253 ? -2.147 1.897 -27.428 1.00 96.81 253 ALA A C 1
ATOM 1979 O O . ALA A 1 253 ? -1.816 0.824 -26.922 1.00 96.81 253 ALA A O 1
ATOM 1980 N N . TRP A 1 254 ? -1.253 2.697 -28.018 1.00 97.50 254 TRP A N 1
ATOM 1981 C CA . TRP A 1 254 ? 0.180 2.402 -28.072 1.00 97.50 254 TRP A CA 1
ATOM 1982 C C . TRP A 1 254 ? 0.852 2.443 -26.691 1.00 97.50 254 TRP A C 1
ATOM 1984 O O . TRP A 1 254 ? 1.695 1.589 -26.429 1.00 97.50 254 TRP A O 1
ATOM 1994 N N . ILE A 1 255 ? 0.439 3.337 -25.782 1.00 97.19 255 ILE A N 1
ATOM 1995 C CA . ILE A 1 255 ? 0.908 3.338 -24.381 1.00 97.19 255 ILE A CA 1
ATOM 1996 C C . ILE A 1 255 ? 0.595 1.998 -23.712 1.00 97.19 255 ILE A C 1
ATOM 1998 O O . ILE A 1 255 ? 1.507 1.300 -23.266 1.00 97.19 255 ILE A O 1
ATOM 2002 N N . ARG A 1 256 ? -0.673 1.566 -23.752 1.00 97.06 256 ARG A N 1
ATOM 2003 C CA . ARG A 1 256 ? -1.080 0.254 -23.223 1.00 97.06 256 ARG A CA 1
ATOM 2004 C C . ARG A 1 256 ? -0.279 -0.895 -23.842 1.00 97.06 256 ARG A C 1
ATOM 2006 O O . ARG A 1 256 ? 0.156 -1.798 -23.126 1.00 97.06 256 ARG A O 1
ATOM 2013 N N . PHE A 1 257 ? -0.080 -0.866 -25.160 1.00 97.81 257 PHE A N 1
ATOM 2014 C CA . PHE A 1 257 ? 0.708 -1.873 -25.868 1.00 97.81 257 PHE A CA 1
ATOM 2015 C C . PHE A 1 257 ? 2.150 -1.953 -25.356 1.00 97.81 257 PHE A C 1
ATOM 2017 O O . PHE A 1 257 ? 2.657 -3.061 -25.212 1.00 97.81 257 PHE A O 1
ATOM 2024 N N . ARG A 1 258 ? 2.816 -0.829 -25.065 1.00 97.75 258 ARG A N 1
ATOM 2025 C CA . ARG A 1 258 ? 4.215 -0.834 -24.606 1.00 97.75 258 ARG A CA 1
ATOM 2026 C C . ARG A 1 258 ? 4.392 -1.621 -23.307 1.00 97.75 258 ARG A C 1
ATOM 2028 O O . ARG A 1 258 ? 5.292 -2.461 -23.252 1.00 97.75 258 ARG A O 1
ATOM 2035 N N . HIS A 1 259 ? 3.489 -1.443 -22.340 1.00 97.69 259 HIS A N 1
ATOM 2036 C CA . HIS A 1 259 ? 3.476 -2.231 -21.102 1.00 97.69 259 HIS A CA 1
ATOM 2037 C C . HIS A 1 259 ? 3.303 -3.729 -21.371 1.00 97.69 259 HIS A C 1
ATOM 2039 O O . HIS A 1 259 ? 4.066 -4.560 -20.873 1.00 97.69 259 HIS A O 1
ATOM 2045 N N . GLU A 1 260 ? 2.328 -4.097 -22.206 1.00 97.56 260 GLU A N 1
ATOM 2046 C CA . GLU A 1 260 ? 2.076 -5.503 -22.541 1.00 97.56 260 GLU A CA 1
ATOM 2047 C C . GLU A 1 260 ? 3.218 -6.129 -23.357 1.00 97.56 260 GLU A C 1
ATOM 2049 O O . GLU A 1 260 ? 3.548 -7.298 -23.164 1.00 97.56 260 GLU A O 1
ATOM 2054 N N . ASN A 1 261 ? 3.870 -5.353 -24.221 1.00 98.12 261 ASN A N 1
ATOM 2055 C CA . ASN A 1 261 ? 4.977 -5.814 -25.047 1.00 98.12 261 ASN A CA 1
ATOM 2056 C C . ASN A 1 261 ? 6.236 -6.103 -24.214 1.00 98.12 261 ASN A C 1
ATOM 2058 O O . ASN A 1 261 ? 6.891 -7.121 -24.443 1.00 98.12 261 ASN A O 1
ATOM 2062 N N . LEU A 1 262 ? 6.553 -5.267 -23.216 1.00 97.75 262 LEU A N 1
ATOM 2063 C CA . LEU A 1 262 ? 7.654 -5.544 -22.286 1.00 97.75 262 LEU A CA 1
ATOM 2064 C C . LEU A 1 262 ? 7.346 -6.734 -21.370 1.00 97.75 262 LEU A C 1
ATOM 2066 O O . LEU A 1 262 ? 8.208 -7.597 -21.194 1.00 97.75 262 LEU A O 1
ATOM 2070 N N . ARG A 1 263 ? 6.103 -6.871 -20.883 1.00 96.75 263 ARG A N 1
ATOM 2071 C CA . ARG A 1 263 ? 5.649 -8.091 -20.187 1.00 96.75 263 ARG A CA 1
ATOM 2072 C C . ARG A 1 263 ? 5.903 -9.343 -21.033 1.00 96.75 263 ARG A C 1
ATOM 2074 O O . ARG A 1 263 ? 6.417 -10.342 -20.527 1.00 96.75 263 ARG A O 1
ATOM 2081 N N . ASP A 1 264 ? 5.563 -9.306 -22.318 1.00 97.56 264 ASP A N 1
ATOM 2082 C CA . ASP A 1 264 ? 5.704 -10.459 -23.213 1.00 97.56 264 ASP A CA 1
ATOM 2083 C C . ASP A 1 264 ? 7.174 -10.755 -23.563 1.00 97.56 264 ASP A C 1
ATOM 2085 O O . ASP A 1 264 ? 7.566 -11.922 -23.679 1.00 97.56 264 ASP A O 1
ATOM 2089 N N . PHE A 1 265 ? 8.020 -9.725 -23.670 1.00 98.06 265 PHE A N 1
ATOM 2090 C CA . PHE A 1 265 ? 9.473 -9.889 -23.766 1.00 98.06 265 PHE A CA 1
ATOM 2091 C C . PHE A 1 265 ? 10.039 -10.577 -22.517 1.00 98.06 265 PHE A C 1
ATOM 2093 O O . PHE A 1 265 ? 10.734 -11.588 -22.634 1.00 98.06 265 PHE A O 1
ATOM 2100 N N . LEU A 1 266 ? 9.669 -10.105 -21.326 1.00 97.56 266 LEU A N 1
ATOM 2101 C CA . LEU A 1 266 ? 10.091 -10.683 -20.050 1.00 97.56 266 LEU A CA 1
ATOM 2102 C C . LEU A 1 266 ? 9.628 -12.135 -19.889 1.00 97.56 266 LEU A C 1
ATOM 2104 O O . LEU A 1 266 ? 10.383 -12.990 -19.417 1.00 97.56 266 LEU A O 1
ATOM 2108 N N . LYS A 1 267 ? 8.419 -12.458 -20.360 1.00 97.56 267 LYS A N 1
ATOM 2109 C CA . LYS A 1 267 ? 7.940 -13.842 -20.414 1.00 97.56 267 LYS A CA 1
ATOM 2110 C C . LYS A 1 267 ? 8.791 -14.714 -21.341 1.00 97.56 267 LYS A C 1
ATOM 2112 O O . LYS A 1 267 ? 9.069 -15.861 -20.997 1.00 97.56 267 LYS A O 1
ATOM 2117 N N . ALA A 1 268 ? 9.247 -14.185 -22.476 1.00 98.06 268 ALA A N 1
ATOM 2118 C CA . ALA A 1 268 ? 10.139 -14.914 -23.375 1.00 98.06 268 ALA A CA 1
ATOM 2119 C C . ALA A 1 268 ? 11.525 -15.159 -22.751 1.00 98.06 268 ALA A C 1
ATOM 2121 O O . ALA A 1 268 ? 12.081 -16.244 -22.922 1.00 98.06 268 ALA A O 1
ATOM 2122 N N . VAL A 1 269 ? 12.060 -14.194 -21.992 1.00 98.06 269 VAL A N 1
ATOM 2123 C CA . VAL A 1 269 ? 13.295 -14.367 -21.203 1.00 98.06 269 VAL A CA 1
ATOM 2124 C C . VAL A 1 269 ? 13.121 -15.489 -20.178 1.00 98.06 269 VAL A C 1
ATOM 2126 O O . VAL A 1 269 ? 13.951 -16.400 -20.114 1.00 98.06 269 VAL A O 1
ATOM 2129 N N . TYR A 1 270 ? 12.003 -15.474 -19.445 1.00 97.75 270 TYR A N 1
ATOM 2130 C CA . TYR A 1 270 ? 11.632 -16.535 -18.509 1.00 97.75 270 TYR A CA 1
ATOM 2131 C C . TYR A 1 270 ? 11.583 -17.907 -19.172 1.00 97.75 270 TYR A C 1
ATOM 2133 O O . TYR A 1 270 ? 12.297 -18.818 -18.748 1.00 97.75 270 TYR A O 1
ATOM 2141 N N . ASP A 1 271 ? 10.800 -18.055 -20.239 1.00 97.81 271 ASP A N 1
ATOM 2142 C CA . ASP A 1 271 ? 10.654 -19.337 -20.927 1.00 97.81 271 ASP A CA 1
ATOM 2143 C C . ASP A 1 271 ? 12.004 -19.853 -21.418 1.00 97.81 271 ASP A C 1
ATOM 2145 O O . ASP A 1 271 ? 12.324 -21.032 -21.248 1.00 97.81 271 ASP A O 1
ATOM 2149 N N . LYS A 1 272 ? 12.848 -18.955 -21.937 1.00 98.06 272 LYS A N 1
ATOM 2150 C CA . LYS A 1 272 ? 14.141 -19.344 -22.480 1.00 98.06 272 LYS A CA 1
ATOM 2151 C C . LYS A 1 272 ? 15.127 -19.836 -21.425 1.00 98.06 272 LYS A C 1
ATOM 2153 O O . LYS A 1 272 ? 15.846 -20.804 -21.671 1.00 98.06 272 LYS A O 1
ATOM 2158 N N . ALA A 1 273 ? 15.162 -19.207 -20.255 1.00 97.69 273 ALA A N 1
ATOM 2159 C CA . ALA A 1 273 ? 15.982 -19.685 -19.148 1.00 97.69 273 ALA A CA 1
ATOM 2160 C C . ALA A 1 273 ? 15.474 -21.035 -18.615 1.00 97.69 273 ALA A C 1
ATOM 2162 O O . ALA A 1 273 ? 16.263 -21.954 -18.373 1.00 97.69 273 ALA A O 1
ATOM 2163 N N . LYS A 1 274 ? 14.147 -21.184 -18.498 1.00 96.75 274 LYS A N 1
ATOM 2164 C CA . LYS A 1 274 ? 13.497 -22.399 -17.989 1.00 96.75 274 LYS A CA 1
ATOM 2165 C C . LYS A 1 274 ? 13.660 -23.617 -18.898 1.00 96.75 274 LYS A C 1
ATOM 2167 O O . LYS A 1 274 ? 13.677 -24.735 -18.387 1.00 96.75 274 LYS A O 1
ATOM 2172 N N . GLU A 1 275 ? 13.841 -23.426 -20.208 1.00 96.88 275 GLU A N 1
ATOM 2173 C CA . GLU A 1 275 ? 14.211 -24.506 -21.140 1.00 96.88 275 GLU A CA 1
ATOM 2174 C C . GLU A 1 275 ? 15.531 -25.197 -20.757 1.00 96.88 275 GLU A C 1
ATOM 2176 O O . GLU A 1 275 ? 15.694 -26.393 -21.003 1.00 96.88 275 GLU A O 1
ATOM 2181 N N . VAL A 1 276 ? 16.476 -24.454 -20.171 1.00 97.69 276 VAL A N 1
ATOM 2182 C CA . VAL A 1 276 ? 17.813 -24.954 -19.813 1.00 97.69 276 VAL A CA 1
ATOM 2183 C C . VAL A 1 276 ? 17.876 -25.387 -18.352 1.00 97.69 276 VAL A C 1
ATOM 2185 O O . VAL A 1 276 ? 18.394 -26.463 -18.051 1.00 97.69 276 VAL A O 1
ATOM 2188 N N . ALA A 1 277 ? 17.344 -24.564 -17.449 1.00 95.94 277 ALA A N 1
ATOM 2189 C CA . ALA A 1 277 ? 17.369 -24.801 -16.012 1.00 95.94 277 ALA A CA 1
ATOM 2190 C C . ALA A 1 277 ? 15.975 -24.540 -15.411 1.00 95.94 277 ALA A C 1
ATOM 2192 O O . ALA A 1 277 ? 15.663 -23.406 -15.055 1.00 95.94 277 ALA A O 1
ATOM 2193 N N . PRO A 1 278 ? 15.124 -25.573 -15.249 1.00 94.25 278 PRO A N 1
ATOM 2194 C CA . PRO A 1 278 ? 13.751 -25.407 -14.756 1.00 94.25 278 PRO A CA 1
ATOM 2195 C C . PRO A 1 278 ? 13.643 -24.741 -13.381 1.00 94.25 278 PRO A C 1
ATOM 2197 O O . PRO A 1 278 ? 12.627 -24.126 -13.073 1.00 94.25 278 PRO A O 1
ATOM 2200 N N . ASP A 1 279 ? 14.694 -24.830 -12.571 1.00 91.75 279 ASP A N 1
ATOM 2201 C CA . ASP A 1 279 ? 14.738 -24.313 -11.207 1.00 91.75 279 ASP A CA 1
ATOM 2202 C C . ASP A 1 279 ? 15.367 -22.912 -11.095 1.00 91.75 279 ASP A C 1
ATOM 2204 O O . ASP A 1 279 ? 15.360 -22.351 -9.999 1.00 91.75 279 ASP A O 1
ATOM 2208 N N . ILE A 1 280 ? 15.906 -22.331 -12.177 1.00 95.00 280 ILE A N 1
ATOM 2209 C CA . ILE A 1 280 ? 16.544 -21.003 -12.133 1.00 95.00 280 ILE A CA 1
ATOM 2210 C C . ILE A 1 280 ? 15.507 -19.899 -11.923 1.00 95.00 280 ILE A C 1
ATOM 2212 O O . ILE A 1 280 ? 14.420 -19.950 -12.502 1.00 95.00 280 ILE A O 1
ATOM 2216 N N . ALA A 1 281 ? 15.820 -18.908 -11.097 1.00 95.81 281 ALA A N 1
ATOM 2217 C CA . ALA A 1 281 ? 14.980 -17.731 -10.934 1.00 95.81 281 ALA A CA 1
ATOM 2218 C C . ALA A 1 281 ? 15.224 -16.713 -12.051 1.00 95.81 281 ALA A C 1
ATOM 2220 O O . ALA A 1 281 ? 16.369 -16.499 -12.448 1.00 95.81 281 ALA A O 1
ATOM 2221 N N . ILE A 1 282 ? 14.166 -16.052 -12.516 1.00 97.00 282 ILE A N 1
ATOM 2222 C CA . ILE A 1 282 ? 14.301 -14.803 -13.268 1.00 97.00 282 ILE A CA 1
ATOM 2223 C C . ILE A 1 282 ? 13.862 -13.676 -12.353 1.00 97.00 282 ILE A C 1
ATOM 2225 O O . ILE A 1 282 ? 12.719 -13.653 -11.898 1.00 97.00 282 ILE A O 1
ATOM 2229 N N . ILE A 1 283 ? 14.799 -12.783 -12.067 1.00 96.75 283 ILE A N 1
ATOM 2230 C CA . ILE A 1 283 ? 14.612 -11.627 -11.202 1.00 96.75 283 ILE A CA 1
ATOM 2231 C C . ILE A 1 283 ? 14.711 -10.412 -12.107 1.00 96.75 283 ILE A C 1
ATOM 2233 O O . ILE A 1 283 ? 15.732 -10.215 -12.748 1.00 96.75 283 ILE A O 1
ATOM 2237 N N . VAL A 1 284 ? 13.645 -9.640 -12.225 1.00 96.38 284 VAL A N 1
ATOM 2238 C CA . VAL A 1 284 ? 13.639 -8.455 -13.084 1.00 96.38 284 VAL A CA 1
ATOM 2239 C C . VAL A 1 284 ? 13.923 -7.232 -12.235 1.00 96.38 284 VAL A C 1
ATOM 2241 O O . VAL A 1 284 ? 13.204 -7.003 -11.262 1.00 96.38 284 VAL A O 1
ATOM 2244 N N . GLU A 1 285 ? 14.948 -6.468 -12.600 1.00 95.62 285 GLU A N 1
ATOM 2245 C CA . GLU A 1 285 ? 15.088 -5.107 -12.098 1.00 95.62 285 GLU A CA 1
ATOM 2246 C C . GLU A 1 285 ? 13.978 -4.265 -12.703 1.00 95.62 285 GLU A C 1
ATOM 2248 O O . GLU A 1 285 ? 13.818 -4.214 -13.924 1.00 95.62 285 GLU A O 1
ATOM 2253 N N . ASN A 1 286 ? 13.144 -3.683 -11.850 1.00 94.81 286 ASN A N 1
ATOM 2254 C CA . ASN A 1 286 ? 11.997 -2.915 -12.293 1.00 94.81 286 ASN A CA 1
ATOM 2255 C C . ASN A 1 286 ? 12.121 -1.478 -11.797 1.00 94.81 286 ASN A C 1
ATOM 2257 O O . ASN A 1 286 ? 11.659 -1.155 -10.702 1.00 94.81 286 ASN A O 1
ATOM 2261 N N . PHE A 1 287 ? 12.693 -0.644 -12.656 1.00 90.81 287 PHE A N 1
ATOM 2262 C CA . PHE A 1 287 ? 12.527 0.800 -12.670 1.00 90.81 287 PHE A CA 1
ATOM 2263 C C . PHE A 1 287 ? 11.659 1.157 -13.879 1.00 90.81 287 PHE A C 1
ATOM 2265 O O . PHE A 1 287 ? 11.952 0.692 -14.984 1.00 90.81 287 PHE A O 1
ATOM 2272 N N . PRO A 1 288 ? 10.602 1.961 -13.740 1.00 89.75 288 PRO A N 1
ATOM 2273 C CA . PRO A 1 288 ? 10.149 2.698 -12.554 1.00 89.75 288 PRO A CA 1
ATOM 2274 C C . PRO A 1 288 ? 9.033 1.961 -11.783 1.00 89.75 288 PRO A C 1
ATOM 2276 O O . PRO A 1 288 ? 8.709 0.805 -12.074 1.00 89.75 288 PRO A O 1
ATOM 2279 N N . MET A 1 289 ? 8.451 2.617 -10.771 1.00 92.75 289 MET A N 1
ATOM 2280 C CA . MET A 1 289 ? 7.429 2.034 -9.886 1.00 92.75 289 MET A CA 1
ATOM 2281 C C . MET A 1 289 ? 6.001 2.538 -10.173 1.00 92.75 289 MET A C 1
ATOM 2283 O O . MET A 1 289 ? 5.449 2.316 -11.246 1.00 92.75 289 ME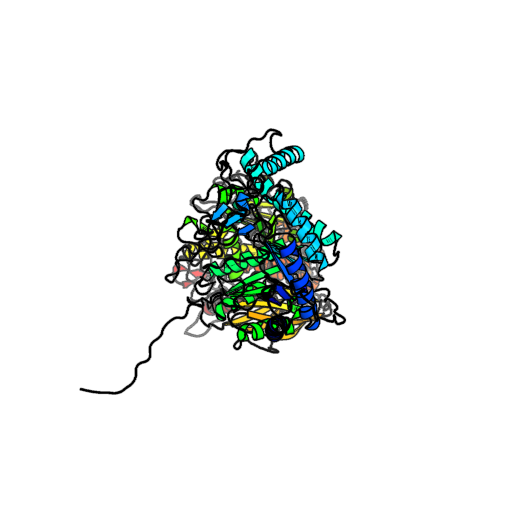T A O 1
ATOM 2287 N N . ASP A 1 290 ? 5.366 3.175 -9.187 1.00 94.31 290 ASP A N 1
ATOM 2288 C CA . ASP A 1 290 ? 3.973 3.613 -9.200 1.00 94.31 290 ASP A CA 1
ATOM 2289 C C . ASP A 1 290 ? 3.803 5.073 -9.640 1.00 94.31 290 ASP A C 1
ATOM 2291 O O . ASP A 1 290 ? 2.724 5.635 -9.487 1.00 94.31 290 ASP A O 1
ATOM 2295 N N . TYR A 1 291 ? 4.839 5.705 -10.176 1.00 93.94 291 TYR A N 1
ATOM 2296 C CA . TYR A 1 291 ? 4.847 7.106 -10.602 1.00 93.94 291 TYR A CA 1
ATOM 2297 C C . TYR A 1 291 ? 5.002 7.228 -12.124 1.00 93.94 291 TYR A C 1
ATOM 2299 O O . TYR A 1 291 ? 5.004 6.224 -12.842 1.00 93.94 291 TYR A O 1
ATOM 2307 N N . LEU A 1 292 ? 5.031 8.464 -12.629 1.00 93.50 292 LEU A N 1
ATOM 2308 C CA . LEU A 1 292 ? 4.751 8.781 -14.030 1.00 93.50 292 LEU A CA 1
ATOM 2309 C C . LEU A 1 292 ? 5.701 8.143 -15.044 1.00 93.50 292 LEU A C 1
ATOM 2311 O O . LEU A 1 292 ? 5.211 7.747 -16.106 1.00 93.50 292 LEU A O 1
ATOM 2315 N N . ASP A 1 293 ? 6.979 7.958 -14.710 1.00 92.38 293 ASP A N 1
ATOM 2316 C CA . ASP A 1 293 ? 7.972 7.310 -15.575 1.00 92.38 293 ASP A CA 1
ATOM 2317 C C . ASP A 1 293 ? 7.491 5.956 -16.116 1.00 92.38 293 ASP A C 1
ATOM 2319 O O . ASP A 1 293 ? 7.864 5.538 -17.209 1.00 92.38 293 ASP A O 1
ATOM 2323 N N . ALA A 1 294 ? 6.630 5.226 -15.396 1.00 93.62 294 ALA A N 1
ATOM 2324 C CA . ALA A 1 294 ? 6.124 3.946 -15.899 1.00 93.62 294 ALA A CA 1
ATOM 2325 C C . ALA A 1 294 ? 5.483 4.111 -17.283 1.00 93.62 294 ALA A C 1
ATOM 2327 O O . ALA A 1 294 ? 5.689 3.274 -18.164 1.00 93.62 294 ALA A O 1
ATOM 2328 N N . THR A 1 295 ? 4.802 5.238 -17.499 1.00 94.44 295 THR A N 1
ATOM 2329 C CA . THR A 1 295 ? 4.122 5.615 -18.743 1.00 94.44 295 THR A CA 1
ATOM 2330 C C . THR A 1 295 ? 5.099 5.819 -19.902 1.00 94.44 295 THR A C 1
ATOM 2332 O O . THR A 1 295 ? 4.906 5.274 -20.993 1.00 94.44 295 THR A O 1
ATOM 2335 N N . ASP A 1 296 ? 6.157 6.609 -19.701 1.00 90.88 296 ASP A N 1
ATOM 2336 C CA . ASP A 1 296 ? 7.067 6.989 -20.782 1.00 90.88 296 ASP A CA 1
ATOM 2337 C C . ASP A 1 296 ? 8.222 6.018 -20.983 1.00 90.88 296 ASP A C 1
ATOM 2339 O O . ASP A 1 296 ? 8.667 5.897 -22.125 1.00 90.88 296 ASP A O 1
ATOM 2343 N N . LYS A 1 297 ? 8.611 5.253 -19.956 1.00 93.62 297 LYS A N 1
ATOM 2344 C CA . LYS A 1 297 ? 9.504 4.088 -20.044 1.00 93.62 297 LYS A CA 1
ATOM 2345 C C . LYS A 1 297 ? 8.772 2.833 -20.511 1.00 93.62 297 LYS A C 1
ATOM 2347 O O . LYS A 1 297 ? 9.391 1.848 -20.916 1.00 93.62 297 LYS A O 1
ATOM 2352 N N . GLY A 1 298 ? 7.439 2.856 -20.488 1.00 95.06 298 GLY A N 1
ATOM 2353 C CA . GLY A 1 298 ? 6.570 1.754 -20.889 1.00 95.06 298 GLY A CA 1
ATOM 2354 C C . GLY A 1 298 ? 6.670 0.524 -19.985 1.00 95.06 298 GLY A C 1
ATOM 2355 O O . GLY A 1 298 ? 6.044 -0.485 -20.296 1.00 95.06 298 GLY A O 1
ATOM 2356 N N . LEU A 1 299 ? 7.418 0.579 -18.881 1.00 95.25 299 LEU A N 1
ATOM 2357 C CA . LEU A 1 299 ? 7.577 -0.523 -17.938 1.00 95.25 299 LEU A CA 1
ATOM 2358 C C . LEU A 1 299 ? 6.729 -0.252 -16.697 1.00 95.25 299 LEU A C 1
ATOM 2360 O O . LEU A 1 299 ? 7.128 0.480 -15.801 1.00 95.25 299 LEU A O 1
ATOM 2364 N N . ASP A 1 300 ? 5.550 -0.866 -16.644 1.00 95.50 300 ASP A N 1
ATOM 2365 C CA . ASP A 1 300 ? 4.693 -0.824 -15.464 1.00 95.50 300 ASP A CA 1
ATOM 2366 C C . ASP A 1 300 ? 4.667 -2.199 -14.800 1.00 95.50 300 ASP A C 1
ATOM 2368 O O . ASP A 1 300 ? 4.196 -3.186 -15.372 1.00 95.50 300 ASP A O 1
ATOM 2372 N N . GLY A 1 301 ? 5.139 -2.257 -13.558 1.00 93.81 301 GLY A N 1
ATOM 2373 C CA . GLY A 1 301 ? 5.150 -3.480 -12.773 1.00 93.81 301 GLY A CA 1
ATOM 2374 C C . GLY A 1 301 ? 3.757 -4.078 -12.498 1.00 93.81 301 GLY A C 1
ATOM 2375 O O . GLY A 1 301 ? 3.633 -5.278 -12.251 1.00 93.81 301 GLY A O 1
ATOM 2376 N N . ALA A 1 302 ? 2.667 -3.328 -12.605 1.00 94.06 302 ALA A N 1
ATOM 2377 C CA . ALA A 1 302 ? 1.326 -3.908 -12.548 1.00 94.06 302 ALA A CA 1
ATOM 2378 C C . ALA A 1 302 ? 1.097 -4.976 -13.649 1.00 94.06 302 ALA A C 1
ATOM 2380 O O . ALA A 1 302 ? 0.309 -5.910 -13.478 1.00 94.06 302 ALA A O 1
ATOM 2381 N N . PHE A 1 303 ? 1.843 -4.905 -14.759 1.00 94.12 303 PHE A N 1
ATOM 2382 C CA . PHE A 1 303 ? 1.795 -5.842 -15.883 1.00 94.12 303 PHE A CA 1
ATOM 2383 C C . PHE A 1 303 ? 2.764 -7.010 -15.707 1.00 94.12 303 PHE A C 1
ATOM 2385 O O . PHE A 1 303 ? 3.655 -7.255 -16.520 1.00 94.12 303 PHE A O 1
ATOM 2392 N N . LYS A 1 304 ? 2.574 -7.780 -14.641 1.00 90.12 304 LYS A N 1
ATOM 2393 C CA . LYS A 1 304 ? 3.404 -8.953 -14.370 1.00 90.12 304 LYS A CA 1
ATOM 2394 C C . LYS A 1 304 ? 3.006 -10.148 -15.260 1.00 90.12 304 LYS A C 1
ATOM 2396 O O . LYS A 1 304 ? 1.815 -10.443 -15.382 1.00 90.12 304 LYS A O 1
ATOM 2401 N N . PRO A 1 305 ? 3.964 -10.897 -15.839 1.00 90.00 305 PRO A N 1
ATOM 2402 C CA . PRO A 1 305 ? 3.677 -12.206 -16.419 1.00 90.00 305 PRO A CA 1
ATOM 2403 C C . PRO A 1 305 ? 3.203 -13.208 -15.353 1.00 90.00 305 PRO A C 1
ATOM 2405 O O . PRO A 1 305 ? 3.753 -13.261 -14.251 1.00 90.00 305 PRO A O 1
ATOM 2408 N N . ASP A 1 306 ? 2.243 -14.067 -15.698 1.00 87.12 306 ASP A N 1
ATOM 2409 C CA . ASP A 1 306 ? 1.868 -15.204 -14.849 1.00 87.12 306 ASP A CA 1
ATOM 2410 C C . ASP A 1 306 ? 2.948 -16.302 -14.926 1.00 87.12 306 ASP A C 1
ATOM 2412 O O . ASP A 1 306 ? 3.018 -17.080 -15.884 1.00 87.12 306 ASP A O 1
ATOM 2416 N N . ALA A 1 307 ? 3.863 -16.303 -13.951 1.00 88.50 307 ALA A N 1
ATOM 2417 C CA . ALA A 1 307 ? 4.997 -17.220 -13.880 1.00 88.50 307 ALA A CA 1
ATOM 2418 C C . ALA A 1 307 ? 5.482 -17.435 -12.429 1.00 88.50 307 ALA A C 1
ATOM 2420 O O . ALA A 1 307 ? 5.701 -16.490 -11.673 1.00 88.50 307 ALA A O 1
ATOM 2421 N N . LYS A 1 308 ? 5.696 -18.704 -12.046 1.00 80.19 308 LYS A N 1
ATOM 2422 C CA . LYS A 1 308 ? 5.964 -19.138 -10.656 1.00 80.19 308 LYS A CA 1
ATOM 2423 C C . LYS A 1 308 ? 7.278 -18.603 -10.063 1.00 80.19 308 LYS A C 1
ATOM 2425 O O . LYS A 1 308 ? 7.316 -18.217 -8.898 1.00 80.19 308 LYS A O 1
ATOM 2430 N N . ASP A 1 309 ? 8.336 -18.570 -10.871 1.00 82.69 309 ASP A N 1
ATOM 2431 C CA . ASP A 1 309 ? 9.688 -18.153 -10.454 1.00 82.69 309 ASP A CA 1
ATOM 2432 C C . ASP A 1 309 ? 10.135 -16.876 -11.172 1.00 82.69 309 ASP A C 1
ATOM 2434 O O . ASP A 1 309 ? 11.306 -16.704 -11.509 1.00 82.69 309 ASP A O 1
ATOM 2438 N N . PHE A 1 310 ? 9.152 -16.038 -11.490 1.00 89.62 310 PHE A N 1
ATOM 2439 C CA . PHE A 1 310 ? 9.355 -14.694 -11.989 1.00 89.62 310 PHE A CA 1
ATOM 2440 C C . PHE A 1 310 ? 9.193 -13.734 -10.817 1.00 89.62 310 PHE A C 1
ATOM 2442 O O . PHE A 1 310 ? 8.103 -13.615 -10.240 1.00 89.62 310 PHE A O 1
ATOM 2449 N N . TRP A 1 311 ? 10.295 -13.115 -10.427 1.00 91.25 311 TRP A N 1
ATOM 2450 C CA . TRP A 1 311 ? 10.388 -12.228 -9.274 1.00 91.25 311 TRP A CA 1
ATOM 2451 C C . TRP A 1 311 ? 10.861 -10.861 -9.731 1.00 91.25 311 TRP A C 1
ATOM 2453 O O . TRP A 1 311 ? 11.325 -10.699 -10.861 1.00 91.25 311 TRP A O 1
ATOM 2463 N N . ARG A 1 312 ? 10.775 -9.887 -8.834 1.00 94.19 312 ARG A N 1
ATOM 2464 C CA . ARG A 1 312 ? 11.333 -8.567 -9.071 1.00 94.19 312 ARG A CA 1
ATOM 2465 C C . ARG A 1 312 ? 12.254 -8.138 -7.965 1.00 94.19 312 ARG A C 1
ATOM 2467 O O . ARG A 1 312 ? 12.112 -8.535 -6.806 1.00 94.19 312 ARG A O 1
ATOM 2474 N N . VAL A 1 313 ? 13.175 -7.298 -8.387 1.00 96.31 313 VAL A N 1
ATOM 2475 C CA . VAL A 1 313 ? 13.893 -6.386 -7.534 1.00 96.31 313 VAL A CA 1
ATOM 2476 C C . VAL A 1 313 ? 13.543 -4.976 -7.977 1.00 96.31 313 VAL A C 1
ATOM 2478 O O . VAL A 1 313 ? 13.686 -4.613 -9.138 1.00 96.31 313 VAL A O 1
ATOM 2481 N N . TRP A 1 314 ? 12.959 -4.217 -7.065 1.00 96.50 314 TRP A N 1
ATOM 2482 C CA . TRP A 1 314 ? 12.452 -2.887 -7.349 1.00 96.50 314 TRP A CA 1
ATOM 2483 C C . TRP A 1 314 ? 13.531 -1.871 -7.050 1.00 96.50 314 TRP A C 1
ATOM 2485 O O . TRP A 1 314 ? 13.945 -1.745 -5.891 1.00 96.50 314 TRP A O 1
ATOM 2495 N N . GLU A 1 315 ? 13.959 -1.148 -8.075 1.00 92.94 315 GLU A N 1
ATOM 2496 C CA . GLU A 1 315 ? 14.757 0.046 -7.873 1.00 92.94 315 GLU A CA 1
ATOM 2497 C C . GLU A 1 315 ? 13.835 1.132 -7.316 1.00 92.94 315 GLU A C 1
ATOM 2499 O O . GLU A 1 315 ? 12.930 1.622 -7.987 1.00 92.94 315 GLU A O 1
ATOM 2504 N N . VAL A 1 316 ? 13.992 1.417 -6.023 1.00 92.62 316 VAL A N 1
ATOM 2505 C CA . VAL A 1 316 ? 13.142 2.379 -5.321 1.00 92.62 316 VAL A CA 1
ATOM 2506 C C . VAL A 1 316 ? 13.932 3.659 -5.151 1.00 92.62 316 VAL A C 1
ATOM 2508 O O . VAL A 1 316 ? 14.737 3.761 -4.216 1.00 92.62 316 VAL A O 1
ATOM 2511 N N . ASP A 1 317 ? 13.659 4.641 -6.003 1.00 90.19 317 ASP A N 1
ATOM 2512 C CA . ASP A 1 317 ? 14.284 5.962 -5.948 1.00 90.19 317 ASP A CA 1
ATOM 2513 C C . ASP A 1 317 ? 14.170 6.594 -4.566 1.00 90.19 317 ASP A C 1
ATOM 2515 O O . ASP A 1 317 ? 13.258 6.298 -3.787 1.00 90.19 317 ASP A O 1
ATOM 2519 N N . SER A 1 318 ? 15.147 7.429 -4.231 1.00 92.62 318 SER A N 1
ATOM 2520 C CA . SER A 1 318 ? 15.164 8.240 -3.011 1.00 92.62 318 SER A CA 1
ATOM 2521 C C . SER A 1 318 ? 14.910 9.701 -3.366 1.00 92.62 318 SER A C 1
ATOM 2523 O O . SER A 1 318 ? 15.019 10.058 -4.527 1.00 92.62 318 SER A O 1
ATOM 2525 N N . VAL A 1 319 ? 14.634 10.578 -2.396 1.00 92.44 319 VAL A N 1
ATOM 2526 C CA . VAL A 1 319 ? 14.471 12.023 -2.684 1.00 92.44 319 VAL A CA 1
ATOM 2527 C C . VAL A 1 319 ? 15.720 12.650 -3.326 1.00 92.44 319 VAL A C 1
ATOM 2529 O O . VAL A 1 319 ? 15.632 13.675 -3.995 1.00 92.44 319 VAL A O 1
ATOM 2532 N N . SER A 1 320 ? 16.882 12.012 -3.150 1.00 92.06 320 SER A N 1
ATOM 2533 C CA . SER A 1 320 ? 18.163 12.405 -3.729 1.00 92.06 320 SER A CA 1
ATOM 2534 C C . SER A 1 320 ? 18.965 11.200 -4.210 1.00 92.06 320 SER A C 1
ATOM 2536 O O . SER A 1 320 ? 19.156 10.238 -3.455 1.00 92.06 320 SER A O 1
ATOM 2538 N N . ASN A 1 321 ? 19.543 11.304 -5.408 1.00 89.69 321 ASN A N 1
ATOM 2539 C CA . ASN A 1 321 ? 20.487 10.311 -5.932 1.00 89.69 321 ASN A CA 1
ATOM 2540 C C . ASN A 1 321 ? 21.823 10.313 -5.186 1.00 89.69 321 ASN A C 1
ATOM 2542 O O . ASN A 1 321 ? 22.571 9.348 -5.242 1.00 89.69 321 ASN A O 1
ATOM 2546 N N . LYS A 1 322 ? 22.137 11.363 -4.428 1.00 89.31 322 LYS A N 1
ATOM 2547 C CA . LYS A 1 322 ? 23.422 11.469 -3.727 1.00 89.31 322 LYS A CA 1
ATOM 2548 C C . LYS A 1 322 ? 23.308 11.348 -2.218 1.00 89.31 322 LYS A C 1
ATOM 2550 O O . LYS A 1 322 ? 24.192 10.798 -1.565 1.00 89.31 322 LYS A O 1
ATOM 2555 N N . LEU A 1 323 ? 22.251 11.913 -1.650 1.00 92.00 323 LEU A N 1
ATOM 2556 C CA . LEU A 1 323 ? 22.038 11.998 -0.208 1.00 92.00 323 LEU A CA 1
ATOM 2557 C C . LEU A 1 323 ? 20.966 11.020 0.287 1.00 92.00 323 LEU A C 1
ATOM 2559 O O . LEU A 1 323 ? 20.689 10.979 1.486 1.00 92.00 323 LEU A O 1
ATOM 2563 N N . GLY A 1 324 ? 20.390 10.210 -0.605 1.00 92.56 324 GLY A N 1
ATOM 2564 C CA . GLY A 1 324 ? 19.419 9.181 -0.254 1.00 92.56 324 GLY A CA 1
ATOM 2565 C C . GLY A 1 324 ? 18.182 9.793 0.391 1.00 92.56 324 GLY A C 1
ATOM 2566 O O . GLY A 1 324 ? 17.657 10.798 -0.084 1.00 92.56 324 GLY A O 1
ATOM 2567 N N . MET A 1 325 ? 17.733 9.208 1.503 1.00 92.56 325 MET A N 1
ATOM 2568 C CA . MET A 1 325 ? 16.592 9.715 2.278 1.00 92.56 325 MET A CA 1
ATOM 2569 C C . MET A 1 325 ? 17.017 10.608 3.455 1.00 92.56 325 MET A C 1
ATOM 2571 O O . MET A 1 325 ? 16.172 11.012 4.250 1.00 92.56 325 MET A O 1
ATOM 2575 N N . GLN A 1 326 ? 18.307 10.952 3.582 1.00 89.69 326 GLN A N 1
ATOM 2576 C CA . GLN A 1 326 ? 18.861 11.691 4.728 1.00 89.69 326 GLN A CA 1
ATOM 2577 C C . GLN A 1 326 ? 18.159 13.033 5.010 1.00 89.69 326 GLN A C 1
ATOM 2579 O O . GLN A 1 326 ? 18.136 13.489 6.157 1.00 89.69 326 GLN A O 1
ATOM 2584 N N . TRP A 1 327 ? 17.606 13.661 3.971 1.00 89.19 327 TRP A N 1
ATOM 2585 C CA . TRP A 1 327 ? 16.944 14.966 4.029 1.00 89.19 327 TRP A CA 1
ATOM 2586 C C . TRP A 1 327 ? 15.466 14.910 3.624 1.00 89.19 327 TRP A C 1
ATOM 2588 O O . TRP A 1 327 ? 14.874 15.951 3.366 1.00 89.19 327 TRP A O 1
ATOM 2598 N N . ALA A 1 328 ? 14.865 13.720 3.582 1.00 90.62 328 ALA A N 1
ATOM 2599 C CA . ALA A 1 328 ? 13.442 13.562 3.301 1.00 90.62 328 ALA A CA 1
ATOM 2600 C C . ALA A 1 328 ? 12.577 14.181 4.414 1.00 90.62 328 ALA A C 1
ATOM 2602 O O . ALA A 1 328 ? 12.962 14.186 5.589 1.00 90.62 328 ALA A O 1
ATOM 2603 N N . THR A 1 329 ? 11.410 14.714 4.055 1.00 91.69 329 THR A N 1
ATOM 2604 C CA . THR A 1 329 ? 10.355 15.043 5.029 1.00 91.69 329 THR A CA 1
ATOM 2605 C C . THR A 1 329 ? 9.659 13.771 5.524 1.00 91.69 329 THR A C 1
ATOM 2607 O O . THR A 1 329 ? 9.892 12.669 5.010 1.00 91.69 329 THR A O 1
ATOM 2610 N N . LYS A 1 330 ? 8.775 13.894 6.521 1.00 91.94 330 LYS A N 1
ATOM 2611 C CA . LYS A 1 330 ? 7.963 12.751 6.971 1.00 91.94 330 LYS A CA 1
ATOM 2612 C C . LYS A 1 330 ? 7.024 12.267 5.869 1.00 91.94 330 LYS A C 1
ATOM 2614 O O . LYS A 1 330 ? 6.857 11.063 5.691 1.00 91.94 330 LYS A O 1
ATOM 2619 N N . GLU A 1 331 ? 6.499 13.192 5.076 1.00 93.31 331 GLU A N 1
ATOM 2620 C CA . GLU A 1 331 ? 5.555 12.905 3.994 1.00 93.31 331 GLU A CA 1
ATOM 2621 C C . GLU A 1 331 ? 6.252 12.317 2.763 1.00 93.31 331 GLU A C 1
ATOM 2623 O O . GLU A 1 331 ? 5.745 11.366 2.159 1.00 93.31 331 GLU A O 1
ATOM 2628 N N . ASP A 1 332 ? 7.489 12.730 2.479 1.00 94.38 332 ASP A N 1
ATOM 2629 C CA . ASP A 1 332 ? 8.337 12.026 1.510 1.00 94.38 332 ASP A CA 1
ATOM 2630 C C . ASP A 1 332 ? 8.614 10.584 1.957 1.00 94.38 332 ASP A C 1
ATOM 2632 O O . ASP A 1 332 ? 8.597 9.649 1.152 1.00 94.38 332 ASP A O 1
ATOM 2636 N N . PHE A 1 333 ? 8.817 10.363 3.259 1.00 94.50 333 PHE A N 1
ATOM 2637 C CA . PHE A 1 333 ? 9.006 9.014 3.777 1.00 94.50 333 PHE A CA 1
ATOM 2638 C C . PHE A 1 333 ? 7.730 8.161 3.675 1.00 94.50 333 PHE A C 1
ATOM 2640 O O . PHE A 1 333 ? 7.812 6.980 3.328 1.00 94.50 333 PHE A O 1
ATOM 2647 N N . THR A 1 334 ? 6.538 8.742 3.860 1.00 95.94 334 THR A N 1
ATOM 2648 C CA . THR A 1 334 ? 5.282 8.025 3.560 1.00 95.94 334 THR A CA 1
ATOM 2649 C C . THR A 1 334 ? 5.139 7.683 2.076 1.00 95.94 334 THR A C 1
ATOM 2651 O O . THR A 1 334 ? 4.648 6.601 1.751 1.00 95.94 334 THR A O 1
ATOM 2654 N N . SER A 1 335 ? 5.661 8.522 1.174 1.00 96.19 335 SER A N 1
ATOM 2655 C CA . SER A 1 335 ? 5.724 8.218 -0.262 1.00 96.19 335 SER A CA 1
ATOM 2656 C C . SER A 1 335 ? 6.649 7.029 -0.549 1.00 96.19 335 SER A C 1
ATOM 2658 O O . SER A 1 335 ? 6.288 6.134 -1.312 1.00 96.19 335 SER A O 1
ATOM 2660 N N . LYS A 1 336 ? 7.789 6.924 0.151 1.00 95.88 336 LYS A N 1
ATOM 2661 C CA . LYS A 1 336 ? 8.656 5.728 0.105 1.00 95.88 336 LYS A CA 1
ATOM 2662 C C . LYS A 1 336 ? 7.927 4.468 0.594 1.00 95.88 336 LYS A C 1
ATOM 2664 O O . LYS A 1 336 ? 8.024 3.415 -0.033 1.00 95.88 336 LYS A O 1
ATOM 2669 N N . ILE A 1 337 ? 7.163 4.564 1.686 1.00 97.12 337 ILE A N 1
ATOM 2670 C CA . ILE A 1 337 ? 6.338 3.452 2.195 1.00 97.12 337 ILE A CA 1
ATOM 2671 C C . ILE A 1 337 ? 5.280 3.039 1.162 1.00 97.12 337 ILE A C 1
ATOM 2673 O O . ILE A 1 337 ? 5.084 1.843 0.939 1.00 97.12 337 ILE A O 1
ATOM 2677 N N . ALA A 1 338 ? 4.621 4.002 0.515 1.00 97.69 338 ALA A N 1
ATOM 2678 C CA . ALA A 1 338 ? 3.648 3.740 -0.540 1.00 97.69 338 ALA A CA 1
ATOM 2679 C C . ALA A 1 338 ? 4.274 2.934 -1.693 1.00 97.69 338 ALA A C 1
ATOM 2681 O O . ALA A 1 338 ? 3.714 1.902 -2.068 1.00 97.69 338 ALA A O 1
ATOM 2682 N N . MET A 1 339 ? 5.468 3.320 -2.161 1.00 97.50 339 MET A N 1
ATOM 2683 C CA . MET A 1 339 ? 6.226 2.577 -3.178 1.00 97.50 339 MET A CA 1
ATOM 2684 C C . MET A 1 339 ? 6.532 1.138 -2.746 1.00 97.50 339 MET A C 1
ATOM 2686 O O . MET A 1 339 ? 6.267 0.195 -3.490 1.00 97.50 339 MET A O 1
ATOM 2690 N N . PHE A 1 340 ? 7.018 0.929 -1.518 1.00 97.38 340 PHE A N 1
ATOM 2691 C CA . PHE A 1 340 ? 7.308 -0.420 -1.021 1.00 97.38 340 PHE A CA 1
ATOM 2692 C C . PHE A 1 340 ? 6.067 -1.309 -0.904 1.00 97.38 340 PHE A C 1
ATOM 2694 O O . PHE A 1 340 ? 6.132 -2.511 -1.188 1.00 97.38 340 PHE A O 1
ATOM 2701 N N . LYS A 1 341 ? 4.929 -0.744 -0.489 1.00 96.56 341 LYS A N 1
ATOM 2702 C CA . LYS A 1 341 ? 3.669 -1.493 -0.424 1.00 96.56 341 LYS A CA 1
ATOM 2703 C C . LYS A 1 341 ? 3.141 -1.803 -1.816 1.00 96.56 341 LYS A C 1
ATOM 2705 O O . LYS A 1 341 ? 2.697 -2.927 -2.041 1.00 96.56 341 LYS A O 1
ATOM 2710 N N . TRP A 1 342 ? 3.229 -0.850 -2.743 1.00 96.94 342 TRP A N 1
ATOM 2711 C CA . TRP A 1 342 ? 2.863 -1.063 -4.140 1.00 96.94 342 TRP A CA 1
ATOM 2712 C C . TRP A 1 342 ? 3.699 -2.189 -4.763 1.00 96.94 342 TRP A C 1
ATOM 2714 O O . TRP A 1 342 ? 3.122 -3.143 -5.278 1.00 96.94 342 TRP A O 1
ATOM 2724 N N . ALA A 1 343 ? 5.027 -2.164 -4.594 1.00 95.81 343 ALA A N 1
ATOM 2725 C CA . ALA A 1 343 ? 5.944 -3.221 -5.032 1.00 95.81 343 ALA A CA 1
ATOM 2726 C C . ALA A 1 343 ? 5.555 -4.605 -4.496 1.00 95.81 343 ALA A C 1
ATOM 2728 O O . ALA A 1 343 ? 5.347 -5.552 -5.262 1.00 95.81 343 ALA A O 1
ATOM 2729 N N . ARG A 1 344 ? 5.377 -4.713 -3.170 1.00 94.12 344 ARG A N 1
ATOM 2730 C CA . ARG A 1 344 ? 4.985 -5.968 -2.510 1.00 94.12 344 ARG A CA 1
ATOM 2731 C C . ARG A 1 344 ? 3.721 -6.558 -3.130 1.00 94.12 344 ARG A C 1
ATOM 2733 O O . ARG A 1 344 ? 3.633 -7.774 -3.322 1.00 94.12 344 ARG A O 1
ATOM 2740 N N . VAL A 1 345 ? 2.739 -5.703 -3.404 1.00 93.44 345 VAL A N 1
ATOM 2741 C CA . VAL A 1 345 ? 1.454 -6.104 -3.966 1.00 93.44 345 VAL A CA 1
ATOM 2742 C C . VAL A 1 345 ? 1.557 -6.442 -5.453 1.00 93.44 345 VAL A C 1
ATOM 2744 O O . VAL A 1 345 ? 1.006 -7.463 -5.870 1.00 93.44 345 VAL A O 1
ATOM 2747 N N . ALA A 1 346 ? 2.294 -5.657 -6.239 1.00 94.06 346 ALA A N 1
ATOM 2748 C CA . ALA A 1 346 ? 2.526 -5.915 -7.656 1.00 94.06 346 ALA A CA 1
ATOM 2749 C C . ALA A 1 346 ? 3.150 -7.302 -7.877 1.00 94.06 346 ALA A C 1
ATOM 2751 O O . ALA A 1 346 ? 2.849 -7.971 -8.868 1.00 94.06 346 ALA A O 1
ATOM 2752 N N . ASP A 1 347 ? 3.948 -7.801 -6.928 1.00 92.88 347 ASP A N 1
ATOM 2753 C CA . ASP A 1 347 ? 4.502 -9.157 -6.969 1.00 92.88 347 ASP A CA 1
ATOM 2754 C C . ASP A 1 347 ? 3.509 -10.292 -6.727 1.00 92.88 347 ASP A C 1
ATOM 2756 O O . ASP A 1 347 ? 3.849 -11.446 -7.003 1.00 92.88 347 ASP A O 1
ATOM 2760 N N . SER A 1 348 ? 2.269 -10.000 -6.327 1.00 86.56 348 SER A N 1
ATOM 2761 C CA . SER A 1 348 ? 1.162 -10.969 -6.282 1.00 86.56 348 SER A CA 1
ATOM 2762 C C . SER A 1 348 ? 1.537 -12.258 -5.540 1.00 86.56 348 SER A C 1
ATOM 2764 O O . SER A 1 348 ? 1.347 -13.374 -6.020 1.00 86.56 348 SER A O 1
ATOM 2766 N N . GLY A 1 349 ? 2.168 -12.103 -4.374 1.00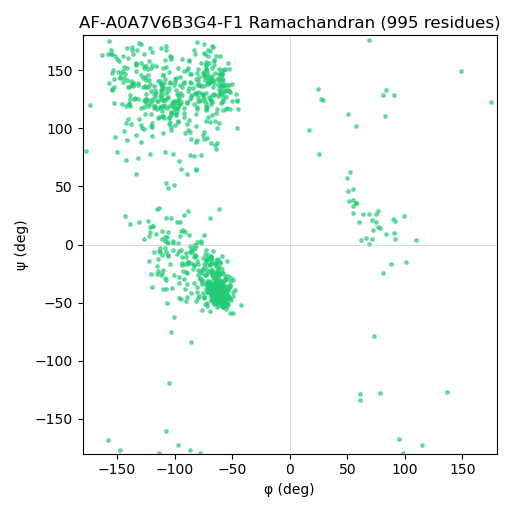 85.44 349 GLY A N 1
ATOM 2767 C CA . GLY A 1 349 ? 2.603 -13.217 -3.538 1.00 85.44 349 GLY A CA 1
ATOM 2768 C C . GLY A 1 349 ? 3.996 -13.768 -3.856 1.00 85.44 349 GLY A C 1
ATOM 2769 O O . GLY A 1 349 ? 4.568 -14.400 -2.969 1.00 85.44 349 GLY A O 1
ATOM 2770 N N . SER A 1 350 ? 4.615 -13.490 -5.011 1.00 90.19 350 SER A N 1
ATOM 2771 C CA . SER A 1 350 ? 6.026 -13.845 -5.282 1.00 90.19 350 SER A CA 1
ATOM 2772 C C . SER A 1 350 ? 6.990 -13.166 -4.291 1.00 90.19 350 SER A C 1
ATOM 2774 O O . SER A 1 350 ? 6.589 -12.225 -3.598 1.00 90.19 350 SER A O 1
ATOM 2776 N N . PRO A 1 351 ? 8.241 -13.646 -4.150 1.00 92.31 351 PRO A N 1
ATOM 2777 C CA . PRO A 1 351 ? 9.310 -12.865 -3.528 1.00 92.31 351 PRO A CA 1
ATOM 2778 C C . PRO A 1 351 ? 9.392 -11.458 -4.139 1.00 92.31 351 PRO A C 1
ATOM 2780 O O . PRO A 1 351 ? 9.248 -11.324 -5.352 1.00 92.31 351 PRO A O 1
ATOM 2783 N N . SER A 1 352 ? 9.594 -10.450 -3.288 1.00 94.50 352 SER A N 1
ATOM 2784 C CA . SER A 1 352 ? 9.780 -9.048 -3.679 1.00 94.50 352 SER A CA 1
ATOM 2785 C C . SER A 1 352 ? 11.066 -8.551 -3.049 1.00 94.50 352 SER A C 1
ATOM 2787 O O . SER A 1 352 ? 11.197 -8.579 -1.819 1.00 94.50 352 SER A O 1
ATOM 2789 N N . TRP A 1 353 ? 12.025 -8.159 -3.876 1.00 97.19 353 TRP A N 1
ATOM 2790 C CA . TRP A 1 353 ? 13.280 -7.562 -3.437 1.00 97.19 353 TRP A CA 1
ATOM 2791 C C . TRP A 1 353 ? 13.235 -6.067 -3.702 1.00 97.19 353 TRP A C 1
ATOM 2793 O O . TRP A 1 353 ? 12.593 -5.631 -4.648 1.00 97.19 353 TRP A O 1
ATOM 2803 N N . VAL A 1 354 ? 13.889 -5.262 -2.879 1.00 97.06 354 VAL A N 1
ATOM 2804 C CA . VAL A 1 354 ? 13.910 -3.810 -3.077 1.00 97.06 354 VAL A CA 1
ATOM 2805 C C . VAL A 1 354 ? 15.305 -3.276 -2.832 1.00 97.06 354 VAL A C 1
ATOM 2807 O O . VAL A 1 354 ? 15.973 -3.698 -1.884 1.00 97.06 354 VAL A O 1
ATOM 2810 N N . PHE A 1 355 ? 15.718 -2.314 -3.646 1.00 95.44 355 PHE A N 1
ATOM 2811 C CA . PHE A 1 355 ? 16.867 -1.484 -3.335 1.00 95.44 355 PHE A CA 1
ATOM 2812 C C . PHE A 1 355 ? 16.543 -0.679 -2.081 1.00 95.44 355 PHE A C 1
ATOM 2814 O O . PHE A 1 355 ? 15.654 0.176 -2.066 1.00 95.44 355 PHE A O 1
ATOM 2821 N N . SER A 1 356 ? 17.253 -0.963 -0.994 1.00 93.19 356 SER A N 1
ATOM 2822 C CA . SER A 1 356 ? 17.175 -0.168 0.225 1.00 93.19 356 SER A CA 1
ATOM 2823 C C . SER A 1 356 ? 18.294 0.871 0.207 1.00 93.19 356 SER A C 1
ATOM 2825 O O . SER A 1 356 ? 19.222 0.792 1.014 1.00 93.19 356 SER A O 1
ATOM 2827 N N . TYR A 1 357 ? 18.216 1.803 -0.750 1.00 93.62 357 TYR A N 1
ATOM 2828 C CA . TYR A 1 357 ? 19.175 2.897 -0.895 1.00 93.62 357 TYR A CA 1
ATOM 2829 C C . TYR A 1 357 ? 19.240 3.750 0.376 1.00 93.62 357 TYR A C 1
ATOM 2831 O O . TYR A 1 357 ? 18.220 4.235 0.873 1.00 93.62 357 TYR A O 1
ATOM 2839 N N . GLY A 1 358 ? 20.458 3.977 0.862 1.00 93.56 358 GLY A N 1
ATOM 2840 C CA . GLY A 1 358 ? 20.761 4.978 1.882 1.00 93.56 358 GLY A CA 1
ATOM 2841 C C . GLY A 1 358 ? 22.089 5.677 1.604 1.00 93.56 358 GLY A C 1
ATOM 2842 O O . GLY A 1 358 ? 22.857 5.252 0.746 1.00 93.56 358 GLY A O 1
ATOM 2843 N N . ASN A 1 359 ? 22.374 6.760 2.319 1.00 93.75 359 ASN A N 1
ATOM 2844 C CA . ASN A 1 359 ? 23.663 7.454 2.255 1.00 93.75 359 ASN A CA 1
ATOM 2845 C C . ASN A 1 359 ? 24.494 7.219 3.527 1.00 93.75 359 ASN A C 1
ATOM 2847 O O . ASN A 1 359 ? 25.711 7.020 3.460 1.00 93.75 359 ASN A O 1
ATOM 2851 N N . GLU A 1 360 ? 23.840 7.191 4.684 1.00 93.06 360 GLU A N 1
ATOM 2852 C CA . GLU A 1 360 ? 24.425 6.970 6.002 1.00 93.06 360 GLU A CA 1
ATOM 2853 C C . GLU A 1 360 ? 23.694 5.821 6.731 1.00 93.06 360 GLU A C 1
ATOM 2855 O O . GLU A 1 360 ? 22.582 5.435 6.367 1.00 93.06 360 GLU A O 1
ATOM 2860 N N . PRO A 1 361 ? 24.270 5.241 7.802 1.00 93.12 361 PRO A N 1
ATOM 2861 C CA . PRO A 1 361 ? 23.644 4.115 8.500 1.00 93.12 361 PRO A CA 1
ATOM 2862 C C . PRO A 1 361 ? 22.214 4.375 8.996 1.00 93.12 361 PRO A C 1
ATOM 2864 O O . PRO A 1 361 ? 21.418 3.447 9.102 1.00 93.12 361 PRO A O 1
ATOM 2867 N N . ARG A 1 362 ? 21.868 5.626 9.325 1.00 90.62 362 ARG A N 1
ATOM 2868 C CA . ARG A 1 362 ? 20.566 5.942 9.924 1.00 90.62 362 ARG A CA 1
ATOM 2869 C C . ARG A 1 362 ? 19.438 6.003 8.895 1.00 90.62 362 ARG A C 1
ATOM 2871 O O . ARG A 1 362 ? 18.386 5.421 9.141 1.00 90.62 362 ARG A O 1
ATOM 2878 N N . ASP A 1 363 ? 19.644 6.673 7.760 1.00 93.25 363 ASP A N 1
ATOM 2879 C CA . ASP A 1 363 ? 18.643 6.683 6.689 1.00 93.25 363 ASP A CA 1
ATOM 2880 C C . ASP A 1 363 ? 18.562 5.315 6.005 1.00 93.25 363 ASP A C 1
ATOM 2882 O O . ASP A 1 363 ? 17.455 4.829 5.784 1.00 93.25 363 ASP A O 1
ATOM 2886 N N . ALA A 1 364 ? 19.697 4.628 5.811 1.00 94.75 364 ALA A N 1
ATOM 2887 C CA . ALA A 1 364 ? 19.707 3.243 5.338 1.00 94.75 364 ALA A CA 1
ATOM 2888 C C . ALA A 1 364 ? 18.902 2.311 6.260 1.00 94.75 364 ALA A C 1
ATOM 2890 O O . ALA A 1 364 ? 18.079 1.532 5.785 1.00 94.75 364 ALA A O 1
ATOM 2891 N N . GLY A 1 365 ? 19.088 2.416 7.583 1.00 95.06 365 GLY A N 1
ATOM 2892 C CA . GLY A 1 365 ? 18.337 1.628 8.564 1.00 95.06 365 GLY A CA 1
ATOM 2893 C C . GLY A 1 365 ? 16.835 1.901 8.511 1.00 95.06 365 GLY A C 1
ATOM 2894 O O . GLY A 1 365 ? 16.033 0.971 8.528 1.00 95.06 365 GLY A O 1
ATOM 2895 N N . LEU A 1 366 ? 16.434 3.164 8.369 1.00 94.50 366 LEU A N 1
ATOM 2896 C CA . LEU A 1 366 ? 15.023 3.521 8.281 1.00 94.50 366 LEU A CA 1
ATOM 2897 C C . LEU A 1 366 ? 14.373 3.003 6.981 1.00 94.50 366 LEU A C 1
ATOM 2899 O O . LEU A 1 366 ? 13.294 2.407 7.027 1.00 94.50 366 LEU A O 1
ATOM 2903 N N . VAL A 1 367 ? 15.045 3.159 5.834 1.00 96.12 367 VAL A N 1
ATOM 2904 C CA . VAL A 1 367 ? 14.590 2.627 4.535 1.00 96.12 367 VAL A CA 1
ATOM 2905 C C . VAL A 1 367 ? 14.499 1.099 4.572 1.00 96.12 367 VAL A C 1
ATOM 2907 O O . VAL A 1 367 ? 13.495 0.525 4.150 1.00 96.12 367 VAL A O 1
ATOM 2910 N N . MET A 1 368 ? 15.507 0.431 5.136 1.00 96.88 368 MET A N 1
ATOM 2911 C CA . MET A 1 368 ? 15.532 -1.023 5.294 1.00 96.88 368 MET A CA 1
ATOM 2912 C C . MET A 1 368 ? 14.442 -1.523 6.256 1.00 96.88 368 MET A C 1
ATOM 2914 O O . MET A 1 368 ? 13.794 -2.533 5.984 1.00 96.88 368 MET A O 1
ATOM 2918 N N . GLY A 1 369 ? 14.184 -0.799 7.348 1.00 96.81 369 GLY A N 1
ATOM 2919 C CA . GLY A 1 369 ? 13.079 -1.068 8.267 1.00 96.81 369 GLY A CA 1
ATOM 2920 C C . GLY A 1 369 ? 11.715 -0.987 7.578 1.00 96.81 369 GLY A C 1
ATOM 2921 O O . GLY A 1 369 ? 10.891 -1.886 7.747 1.00 96.81 369 GLY A O 1
ATOM 2922 N N . ALA A 1 370 ? 11.493 0.031 6.740 1.00 97.06 370 ALA A N 1
ATOM 2923 C CA . ALA A 1 370 ? 10.270 0.157 5.945 1.00 97.06 370 ALA A CA 1
ATOM 2924 C C . ALA A 1 370 ? 10.122 -0.962 4.901 1.00 97.06 370 ALA A C 1
ATOM 2926 O O . ALA A 1 370 ? 9.033 -1.528 4.770 1.00 97.06 370 ALA A O 1
ATOM 2927 N N . ALA A 1 371 ? 11.203 -1.345 4.215 1.00 97.25 371 ALA A N 1
ATOM 2928 C CA . ALA A 1 371 ? 11.203 -2.490 3.304 1.00 97.25 371 ALA A CA 1
ATOM 2929 C C . ALA A 1 371 ? 10.769 -3.783 4.022 1.00 97.25 371 ALA A C 1
ATOM 2931 O O . ALA A 1 371 ? 9.837 -4.460 3.585 1.00 97.25 371 ALA A O 1
ATOM 2932 N N . LEU A 1 372 ? 11.367 -4.087 5.178 1.00 96.94 372 LEU A N 1
ATOM 2933 C CA . LEU A 1 372 ? 11.041 -5.280 5.967 1.00 96.94 372 LEU A CA 1
ATOM 2934 C C . LEU A 1 372 ? 9.611 -5.245 6.534 1.00 96.94 372 LEU A C 1
ATOM 2936 O O . LEU A 1 372 ? 8.889 -6.249 6.477 1.00 96.94 372 LEU A O 1
ATOM 2940 N N . ALA A 1 373 ? 9.174 -4.093 7.057 1.00 96.88 373 ALA A N 1
ATOM 2941 C CA . ALA A 1 373 ? 7.827 -3.911 7.598 1.00 96.88 373 ALA A CA 1
ATOM 2942 C C . ALA A 1 373 ? 6.752 -4.193 6.545 1.00 96.88 373 ALA A C 1
ATOM 2944 O O . ALA A 1 373 ? 5.773 -4.881 6.826 1.00 96.88 373 ALA A O 1
ATOM 2945 N N . THR A 1 374 ? 6.985 -3.741 5.314 1.00 95.94 374 THR A N 1
ATOM 2946 C CA . THR A 1 374 ? 6.076 -3.906 4.170 1.00 95.94 374 THR A CA 1
ATOM 2947 C C . THR A 1 374 ? 6.220 -5.259 3.459 1.00 95.94 374 THR A C 1
ATOM 2949 O O . THR A 1 374 ? 5.459 -5.554 2.541 1.00 95.94 374 THR A O 1
ATOM 2952 N N . GLY A 1 375 ? 7.132 -6.127 3.918 1.00 94.94 375 GLY A N 1
ATOM 2953 C CA . GLY A 1 375 ? 7.274 -7.509 3.444 1.00 94.94 375 GLY A CA 1
ATOM 2954 C C . GLY A 1 375 ? 8.223 -7.695 2.258 1.00 94.94 375 GLY A C 1
ATOM 2955 O O . GLY A 1 375 ? 8.107 -8.688 1.539 1.00 94.94 375 GLY A O 1
ATOM 2956 N N . ASN A 1 376 ? 9.142 -6.758 2.047 1.00 96.31 376 ASN A N 1
ATOM 2957 C CA . ASN A 1 376 ? 10.156 -6.813 1.001 1.00 96.31 376 ASN A CA 1
ATOM 2958 C C . ASN A 1 376 ? 11.511 -7.276 1.563 1.00 96.31 376 ASN A C 1
ATOM 2960 O O . ASN A 1 376 ? 11.896 -6.905 2.675 1.00 96.31 376 ASN A O 1
ATOM 2964 N N . SER A 1 377 ? 12.253 -8.071 0.788 1.00 96.50 377 SER A N 1
ATOM 2965 C CA . SER A 1 377 ? 13.631 -8.443 1.122 1.00 96.50 377 SER A CA 1
ATOM 2966 C C . SER A 1 377 ? 14.597 -7.330 0.689 1.00 96.50 377 SER A C 1
ATOM 2968 O O . SER A 1 377 ? 14.525 -6.877 -0.454 1.00 96.50 377 SER A O 1
ATOM 2970 N N . PRO A 1 378 ? 15.507 -6.881 1.565 1.00 96.81 378 PRO A N 1
ATOM 2971 C CA . PRO A 1 378 ? 16.369 -5.745 1.267 1.00 96.81 378 PRO A CA 1
ATOM 2972 C C . PRO A 1 378 ? 17.613 -6.137 0.458 1.00 96.81 378 PRO A C 1
ATOM 2974 O O . PRO A 1 378 ? 18.335 -7.082 0.806 1.00 96.81 378 PRO A O 1
ATOM 2977 N N . PHE A 1 379 ? 17.891 -5.341 -0.572 1.00 97.44 379 PHE A N 1
ATOM 2978 C CA . PHE A 1 379 ? 19.200 -5.191 -1.195 1.00 97.44 379 PHE A CA 1
ATOM 2979 C C . PHE A 1 379 ? 19.858 -3.917 -0.659 1.00 97.44 379 PHE A C 1
ATOM 2981 O O . PHE A 1 379 ? 19.475 -2.806 -1.021 1.00 97.44 379 PHE A O 1
ATOM 2988 N N . GLU A 1 380 ? 20.809 -4.086 0.265 1.00 96.44 380 GLU A N 1
ATOM 2989 C CA . GLU A 1 380 ? 21.476 -2.958 0.923 1.00 96.44 380 GLU A CA 1
ATOM 2990 C C . GLU A 1 380 ? 22.571 -2.382 0.037 1.00 96.44 380 GLU A C 1
ATOM 2992 O O . GLU A 1 380 ? 23.570 -3.053 -0.240 1.00 96.44 380 GLU A O 1
ATOM 2997 N N . VAL A 1 381 ? 22.379 -1.120 -0.343 1.00 94.44 381 VAL A N 1
ATOM 2998 C CA . VAL A 1 381 ? 23.277 -0.371 -1.215 1.00 94.44 381 VAL A CA 1
ATOM 2999 C C . VAL A 1 381 ? 23.367 1.090 -0.787 1.00 94.44 381 VAL A C 1
ATOM 3001 O O . VAL A 1 381 ? 22.397 1.675 -0.289 1.00 94.44 381 VAL A O 1
ATOM 3004 N N . LYS A 1 382 ? 24.543 1.689 -0.987 1.00 94.44 382 LYS A N 1
ATOM 3005 C CA . LYS A 1 382 ? 24.764 3.116 -0.747 1.00 94.44 382 LYS A CA 1
ATOM 3006 C C . LYS A 1 382 ? 24.634 3.909 -2.043 1.00 94.44 382 LYS A C 1
ATOM 3008 O O . LYS A 1 382 ? 25.455 3.759 -2.935 1.00 94.44 382 LYS A O 1
ATOM 3013 N N . THR A 1 383 ? 23.671 4.823 -2.083 1.00 90.12 383 THR A N 1
ATOM 3014 C CA . THR A 1 383 ? 23.422 5.688 -3.245 1.00 90.12 383 THR A CA 1
ATOM 3015 C C . THR A 1 383 ? 24.652 6.550 -3.619 1.00 90.12 383 THR A C 1
ATOM 3017 O O . THR A 1 383 ? 25.402 6.941 -2.710 1.00 90.12 383 THR A O 1
ATOM 3020 N N . PRO A 1 384 ? 24.895 6.866 -4.910 1.00 87.00 384 PRO A N 1
ATOM 3021 C CA . PRO A 1 384 ? 24.177 6.396 -6.109 1.00 87.00 384 PRO A CA 1
ATOM 3022 C C . PRO A 1 384 ? 24.613 5.008 -6.610 1.00 87.00 384 PRO A C 1
ATOM 3024 O O . PRO A 1 384 ? 24.105 4.534 -7.614 1.00 87.00 384 PRO A O 1
ATOM 3027 N N . GLU A 1 385 ? 25.576 4.357 -5.955 1.00 86.81 385 GLU A N 1
ATOM 3028 C CA . GLU A 1 385 ? 26.263 3.189 -6.513 1.00 86.81 385 GLU A CA 1
ATOM 3029 C C . GLU A 1 385 ? 25.690 1.862 -5.988 1.00 86.81 385 GLU A C 1
ATOM 3031 O O . GLU A 1 385 ? 25.638 1.611 -4.781 1.00 86.81 385 GLU A O 1
ATOM 3036 N N . MET A 1 386 ? 25.368 0.931 -6.886 1.00 86.94 386 MET A N 1
ATOM 3037 C CA . MET A 1 386 ? 24.799 -0.378 -6.519 1.00 86.94 386 MET A CA 1
ATOM 3038 C C . MET A 1 386 ? 25.801 -1.340 -5.856 1.00 86.94 386 MET A C 1
ATOM 3040 O O . MET A 1 386 ? 25.414 -2.309 -5.202 1.00 86.94 386 MET A O 1
ATOM 3044 N N . PHE A 1 387 ? 27.105 -1.088 -5.989 1.00 87.31 387 PHE A N 1
ATOM 3045 C CA . PHE A 1 387 ? 28.155 -1.927 -5.393 1.00 87.31 387 PHE A CA 1
ATOM 3046 C C . PHE A 1 387 ? 28.625 -1.434 -4.014 1.00 87.31 387 PHE A C 1
ATOM 3048 O O . PHE A 1 387 ? 29.352 -2.138 -3.300 1.00 87.31 387 PHE A O 1
ATOM 3055 N N . MET A 1 388 ? 28.222 -0.226 -3.606 1.00 91.69 388 MET A N 1
ATOM 3056 C CA . MET A 1 388 ? 28.646 0.376 -2.343 1.00 91.69 388 MET A CA 1
ATOM 3057 C C . MET A 1 388 ? 27.744 -0.029 -1.170 1.00 91.69 388 MET A C 1
ATOM 3059 O O . MET A 1 388 ? 26.595 -0.413 -1.333 1.00 91.69 388 MET A O 1
ATOM 3063 N N . SER A 1 389 ? 28.276 0.083 0.050 1.00 94.69 389 SER A N 1
ATOM 3064 C CA . SER A 1 389 ? 27.546 -0.124 1.310 1.00 94.69 389 SER A CA 1
ATOM 3065 C C . SER A 1 389 ? 27.684 1.104 2.196 1.00 94.69 389 SER A C 1
ATOM 3067 O O . SER A 1 389 ? 28.727 1.767 2.160 1.00 94.69 389 SER A O 1
ATOM 3069 N N . VAL A 1 390 ? 26.712 1.348 3.078 1.00 95.81 390 VAL A N 1
ATOM 3070 C CA . VAL A 1 390 ? 26.906 2.315 4.174 1.00 95.81 390 VAL A CA 1
ATOM 3071 C C . VAL A 1 390 ? 27.866 1.789 5.254 1.00 95.81 390 VAL A C 1
ATOM 3073 O O . VAL A 1 390 ? 28.350 2.559 6.083 1.00 95.81 390 VAL A O 1
ATOM 3076 N N . GLY A 1 391 ? 28.205 0.492 5.226 1.00 96.25 391 GLY A N 1
ATOM 3077 C CA . GLY A 1 391 ? 29.322 -0.086 5.972 1.00 96.25 391 GLY A CA 1
ATOM 3078 C C . GLY A 1 391 ? 29.102 -1.535 6.414 1.00 96.25 391 GLY A C 1
ATOM 3079 O O . GLY A 1 391 ? 27.995 -1.946 6.759 1.00 96.25 391 GLY A O 1
ATOM 3080 N N . SER A 1 392 ? 30.187 -2.313 6.502 1.00 95.88 392 SER A N 1
ATOM 3081 C CA . SER A 1 392 ? 30.126 -3.730 6.898 1.00 95.88 392 SER A CA 1
ATOM 3082 C C . SER A 1 392 ? 29.534 -3.961 8.294 1.00 95.88 392 SER A C 1
ATOM 3084 O O . SER A 1 392 ? 28.891 -4.984 8.515 1.00 95.88 392 SER A O 1
ATOM 3086 N N . ASP A 1 393 ? 29.746 -3.047 9.246 1.00 96.56 393 ASP A N 1
ATOM 3087 C CA . ASP A 1 393 ? 29.194 -3.182 10.603 1.00 96.56 393 ASP A CA 1
ATOM 3088 C C . ASP A 1 393 ? 27.673 -2.984 10.616 1.00 96.56 393 ASP A C 1
ATOM 3090 O O . ASP A 1 393 ? 26.963 -3.766 11.249 1.00 96.56 393 ASP A O 1
ATOM 3094 N N . PHE A 1 394 ? 27.174 -2.011 9.845 1.00 96.88 394 PHE A N 1
ATOM 3095 C CA . PHE A 1 394 ? 25.741 -1.817 9.623 1.00 96.88 394 PHE A CA 1
ATOM 3096 C C . PHE A 1 394 ? 25.116 -3.074 9.008 1.00 96.88 394 PHE A C 1
ATOM 3098 O O . PHE A 1 394 ? 24.145 -3.616 9.539 1.00 96.88 394 PHE A O 1
ATOM 3105 N N . ARG A 1 395 ? 25.736 -3.590 7.940 1.00 96.75 395 ARG A N 1
ATOM 3106 C CA . ARG A 1 395 ? 25.269 -4.779 7.226 1.00 96.75 395 ARG A CA 1
ATOM 3107 C C . ARG A 1 395 ? 25.210 -6.002 8.151 1.00 96.75 395 ARG A C 1
ATOM 3109 O O . ARG A 1 395 ? 24.165 -6.635 8.246 1.00 96.75 395 ARG A O 1
ATOM 3116 N N . LYS A 1 396 ? 26.263 -6.266 8.941 1.00 97.38 396 LYS A N 1
ATOM 3117 C CA . LYS A 1 396 ? 26.281 -7.349 9.951 1.00 97.38 396 LYS A CA 1
ATOM 3118 C C . LYS A 1 396 ? 25.167 -7.224 10.983 1.00 97.38 396 LYS A C 1
ATOM 3120 O O . LYS A 1 396 ? 24.556 -8.229 11.339 1.00 97.38 396 LYS A O 1
ATOM 3125 N N . GLN A 1 397 ? 24.929 -6.015 11.487 1.00 97.12 397 GLN A N 1
ATOM 3126 C CA . GLN A 1 397 ? 23.894 -5.752 12.484 1.00 97.12 397 GLN A CA 1
ATOM 3127 C C . GLN A 1 397 ? 22.502 -6.057 11.919 1.00 97.12 397 GLN A C 1
ATOM 3129 O O . GLN A 1 397 ? 21.763 -6.858 12.493 1.00 97.12 397 GLN A O 1
ATOM 3134 N N . TRP A 1 398 ? 22.162 -5.470 10.773 1.00 97.75 398 TRP A N 1
ATOM 3135 C CA . TRP A 1 398 ? 20.833 -5.599 10.185 1.00 97.75 398 TRP A CA 1
ATOM 3136 C C . TRP A 1 398 ? 20.587 -6.971 9.556 1.00 97.75 398 TRP A C 1
ATOM 3138 O O . TRP A 1 398 ? 19.558 -7.590 9.820 1.00 97.75 398 TRP A O 1
ATOM 3148 N N . PHE A 1 399 ? 21.534 -7.510 8.786 1.00 98.06 399 PHE A N 1
ATOM 3149 C CA . PHE A 1 399 ? 21.400 -8.854 8.223 1.00 98.06 399 PHE A CA 1
ATOM 3150 C C . PHE A 1 399 ? 21.454 -9.945 9.292 1.00 98.06 399 PHE A C 1
ATOM 3152 O O . PHE A 1 399 ? 20.714 -10.921 9.178 1.00 98.06 399 PHE A O 1
ATOM 3159 N N . GLY A 1 400 ? 22.234 -9.772 10.363 1.00 97.44 400 GLY A N 1
ATOM 3160 C CA . GLY A 1 400 ? 22.206 -10.673 11.518 1.00 97.44 400 GLY A CA 1
ATOM 3161 C C . GLY A 1 400 ? 20.853 -10.666 12.238 1.00 97.44 400 GLY A C 1
ATOM 3162 O O . GLY A 1 400 ? 20.345 -11.723 12.623 1.00 97.44 400 GLY A O 1
ATOM 3163 N N . PHE A 1 401 ? 20.226 -9.494 12.362 1.00 97.62 401 PHE A N 1
ATOM 3164 C CA . PHE A 1 401 ? 18.870 -9.369 12.895 1.00 97.62 401 PHE A CA 1
ATOM 3165 C C . PHE A 1 401 ? 17.831 -10.053 11.987 1.00 97.62 401 PHE A C 1
ATOM 3167 O O . PHE A 1 401 ? 17.059 -10.882 12.467 1.00 97.62 401 PHE A O 1
ATOM 3174 N N . VAL A 1 402 ? 17.861 -9.806 10.670 1.00 96.94 402 VAL A N 1
ATOM 3175 C CA . VAL A 1 402 ? 16.966 -10.478 9.705 1.00 96.94 402 VAL A CA 1
ATOM 3176 C C . VAL A 1 402 ? 17.159 -11.996 9.728 1.00 96.94 402 VAL A C 1
ATOM 3178 O O . VAL A 1 402 ? 16.182 -12.736 9.703 1.00 96.94 402 VAL A O 1
ATOM 3181 N N . GLN A 1 403 ? 18.403 -12.473 9.822 1.00 95.88 403 GLN A N 1
ATOM 3182 C CA . GLN A 1 403 ? 18.714 -13.899 9.930 1.00 95.88 403 GLN A CA 1
ATOM 3183 C C . GLN A 1 403 ? 18.150 -14.521 11.216 1.00 95.88 403 GLN A C 1
ATOM 3185 O O . GLN A 1 403 ? 17.627 -15.631 11.181 1.00 95.88 403 GLN A O 1
ATOM 3190 N N . THR A 1 404 ? 18.235 -13.816 12.347 1.00 96.25 404 THR A N 1
ATOM 3191 C CA . THR A 1 404 ? 17.700 -14.290 13.638 1.00 96.25 404 THR A CA 1
ATOM 3192 C C . THR A 1 404 ? 16.175 -14.430 13.607 1.00 96.25 404 THR A C 1
ATOM 3194 O O . THR A 1 404 ? 15.621 -15.306 14.270 1.00 96.25 404 THR A O 1
ATOM 3197 N N . HIS A 1 405 ? 15.508 -13.606 12.796 1.00 94.56 405 HIS A N 1
ATOM 3198 C CA . HIS A 1 405 ? 14.051 -13.533 12.667 1.00 94.56 405 HIS A CA 1
ATOM 3199 C C . HIS A 1 405 ? 13.556 -13.980 11.289 1.00 94.56 405 HIS A C 1
ATOM 3201 O O . HIS A 1 405 ? 12.542 -13.490 10.791 1.00 94.56 405 HIS A O 1
ATOM 3207 N N . GLU A 1 406 ? 14.255 -14.919 10.650 1.00 91.88 406 GLU A N 1
ATOM 3208 C CA . GLU A 1 406 ? 13.960 -15.309 9.268 1.00 91.88 406 GLU A CA 1
ATOM 3209 C C . GLU A 1 406 ? 12.538 -15.860 9.074 1.00 91.88 406 GLU A C 1
ATOM 3211 O O . GLU A 1 406 ? 11.935 -15.644 8.026 1.00 91.88 406 GLU A O 1
ATOM 3216 N N . ASP A 1 407 ? 11.968 -16.524 10.083 1.00 89.12 407 ASP A N 1
ATOM 3217 C CA . ASP A 1 407 ? 10.593 -17.035 10.033 1.00 89.12 407 ASP A CA 1
ATOM 3218 C C . ASP A 1 407 ? 9.553 -15.918 10.164 1.00 89.12 407 ASP A C 1
ATOM 3220 O O . ASP A 1 407 ? 8.448 -16.050 9.650 1.00 89.12 407 ASP A O 1
ATOM 3224 N N . THR A 1 408 ? 9.907 -14.808 10.815 1.00 90.94 408 THR A N 1
ATOM 3225 C CA . THR A 1 408 ? 9.071 -13.606 10.914 1.00 90.94 408 THR A CA 1
ATOM 3226 C C . THR A 1 408 ? 9.074 -12.838 9.592 1.00 90.94 408 THR A C 1
ATOM 3228 O O . THR A 1 408 ? 8.016 -12.444 9.104 1.00 90.94 408 THR A O 1
ATOM 3231 N N . PHE A 1 409 ? 10.246 -12.661 8.974 1.00 91.19 409 PHE A N 1
ATOM 3232 C CA . PHE A 1 409 ? 10.371 -11.952 7.695 1.00 91.19 409 PHE A CA 1
ATOM 3233 C C . PHE A 1 409 ? 9.992 -12.800 6.478 1.00 91.19 409 PHE A C 1
ATOM 3235 O O . PHE A 1 409 ? 9.594 -12.250 5.457 1.00 91.19 409 PHE A O 1
ATOM 3242 N N . GLY A 1 410 ? 10.033 -14.130 6.593 1.00 84.81 410 GLY A N 1
ATOM 3243 C CA . GLY A 1 410 ? 9.564 -15.046 5.554 1.00 84.81 410 GLY A CA 1
ATOM 3244 C C . GLY A 1 410 ? 8.045 -15.027 5.336 1.00 84.81 410 GLY A C 1
ATOM 3245 O O . GLY A 1 410 ? 7.570 -15.573 4.338 1.00 84.81 410 GLY A O 1
ATOM 3246 N N . VAL A 1 411 ? 7.274 -14.399 6.233 1.00 80.88 411 VAL A N 1
ATOM 3247 C CA . VAL A 1 411 ? 5.816 -14.285 6.106 1.00 80.88 411 VAL A CA 1
ATOM 3248 C C . VAL A 1 411 ? 5.458 -13.284 5.016 1.00 80.88 411 VAL A C 1
ATOM 3250 O O . VAL A 1 411 ? 5.764 -12.094 5.114 1.00 80.88 411 VAL A O 1
ATOM 3253 N N . ALA A 1 412 ? 4.767 -13.776 3.989 1.00 69.25 412 ALA A N 1
ATOM 3254 C CA . ALA A 1 412 ? 4.486 -13.018 2.775 1.00 69.25 412 ALA A CA 1
ATOM 3255 C C . ALA A 1 412 ? 3.371 -11.966 2.919 1.00 69.25 412 ALA A C 1
ATOM 3257 O O . ALA A 1 412 ? 3.348 -11.018 2.131 1.00 69.25 412 ALA A O 1
ATOM 3258 N N . GLU A 1 413 ? 2.449 -12.143 3.870 1.00 83.06 413 GLU A N 1
ATOM 3259 C CA . GLU A 1 413 ? 1.215 -11.356 3.964 1.00 83.06 413 GLU A CA 1
ATOM 3260 C C . GLU A 1 413 ? 1.242 -10.386 5.151 1.00 83.06 413 GLU A C 1
ATOM 3262 O O . GLU A 1 413 ? 1.635 -10.741 6.270 1.00 83.06 413 GLU A O 1
ATOM 3267 N N . ARG A 1 414 ? 0.821 -9.147 4.885 1.00 91.88 414 ARG A N 1
ATOM 3268 C CA . ARG A 1 414 ? 0.461 -8.153 5.897 1.00 91.88 414 ARG A CA 1
ATOM 3269 C C . ARG A 1 414 ? -1.055 -8.017 5.918 1.00 91.88 414 ARG A C 1
ATOM 3271 O O . ARG A 1 414 ? -1.685 -7.943 4.864 1.00 91.88 414 ARG A O 1
ATOM 3278 N N . GLU A 1 415 ? -1.632 -8.050 7.110 1.00 92.81 415 GLU A N 1
ATOM 3279 C CA . GLU A 1 415 ? -3.073 -7.971 7.308 1.00 92.81 415 GLU A CA 1
ATOM 3280 C C . GLU A 1 415 ? -3.540 -6.521 7.233 1.00 92.81 415 GLU A C 1
ATOM 3282 O O . GLU A 1 415 ? -3.015 -5.641 7.912 1.00 92.81 415 GLU A O 1
ATOM 3287 N N . ALA A 1 416 ? -4.571 -6.292 6.427 1.00 94.75 416 ALA A N 1
ATOM 3288 C CA . ALA A 1 416 ? -5.226 -5.006 6.290 1.00 94.75 416 ALA A CA 1
ATOM 3289 C C . ALA A 1 416 ? -6.722 -5.206 6.056 1.00 94.75 416 ALA A C 1
ATOM 3291 O O . ALA A 1 416 ? -7.147 -6.193 5.454 1.00 94.75 416 ALA A O 1
ATOM 3292 N N . LYS A 1 417 ? -7.525 -4.248 6.523 1.00 97.12 417 LYS A N 1
ATOM 3293 C CA . LYS A 1 417 ? -8.978 -4.205 6.281 1.00 97.12 417 LYS A CA 1
ATOM 3294 C C . LYS A 1 417 ? -9.399 -3.016 5.416 1.00 97.12 417 LYS A C 1
ATOM 3296 O O . LYS A 1 417 ? -10.563 -2.944 5.024 1.00 97.12 417 LYS A O 1
ATOM 3301 N N . VAL A 1 418 ? -8.464 -2.129 5.088 1.00 98.38 418 VAL A N 1
ATOM 3302 C CA . VAL A 1 418 ? -8.662 -0.992 4.187 1.00 98.38 418 VAL A CA 1
ATOM 3303 C C . VAL A 1 418 ? -7.854 -1.228 2.916 1.00 98.38 418 VAL A C 1
ATOM 3305 O O . VAL A 1 418 ? -6.653 -1.483 2.980 1.00 98.38 418 VAL A O 1
ATOM 3308 N N . GLY A 1 419 ? -8.515 -1.163 1.768 1.00 98.25 419 GLY A N 1
ATOM 3309 C CA . GLY A 1 419 ? -7.891 -1.165 0.454 1.00 98.25 419 GLY A CA 1
ATOM 3310 C C . GLY A 1 419 ? -7.808 0.252 -0.097 1.00 98.25 419 GLY A C 1
ATOM 3311 O O . GLY A 1 419 ? -8.769 1.006 0.037 1.00 98.25 419 GLY A O 1
ATOM 3312 N N . ILE A 1 420 ? -6.703 0.604 -0.747 1.00 98.62 420 ILE A N 1
ATOM 3313 C CA . ILE A 1 420 ? -6.599 1.834 -1.541 1.00 98.62 420 ILE A CA 1
ATOM 3314 C C . ILE A 1 420 ? -6.392 1.422 -2.994 1.00 98.62 420 ILE A C 1
ATOM 3316 O O . ILE A 1 420 ? -5.461 0.678 -3.305 1.00 98.62 420 ILE A O 1
ATOM 3320 N N . TRP A 1 421 ? -7.268 1.878 -3.878 1.00 98.31 421 TRP A N 1
ATOM 3321 C CA . TRP A 1 421 ? -7.198 1.550 -5.291 1.00 98.31 421 TRP A CA 1
ATOM 3322 C C . TRP A 1 421 ? -6.155 2.390 -6.014 1.00 98.31 421 TRP A C 1
ATOM 3324 O O . TRP A 1 421 ? -6.169 3.617 -5.936 1.00 98.31 421 TRP A O 1
ATOM 3334 N N . TYR A 1 422 ? -5.307 1.717 -6.781 1.00 98.00 422 TYR A N 1
ATOM 3335 C CA . TYR A 1 422 ? -4.343 2.332 -7.678 1.00 98.00 422 TYR A CA 1
ATOM 3336 C C . TYR A 1 422 ? -4.635 1.879 -9.113 1.00 98.00 422 TYR A C 1
ATOM 3338 O O . TYR A 1 422 ? -4.712 0.679 -9.391 1.00 98.00 422 TYR A O 1
ATOM 3346 N N . SER A 1 423 ? -4.817 2.838 -10.020 1.00 97.56 423 SER A N 1
ATOM 3347 C CA . SER A 1 423 ? -5.114 2.596 -11.432 1.00 97.56 423 SER A CA 1
ATOM 3348 C C . SER A 1 423 ? -3.949 3.070 -12.289 1.00 97.56 423 SER A C 1
ATOM 3350 O O . SER A 1 423 ? -3.767 4.273 -12.487 1.00 97.56 423 SER A O 1
ATOM 3352 N N . SER A 1 424 ? -3.218 2.117 -12.872 1.00 97.44 424 SER A N 1
ATOM 3353 C CA . SER A 1 424 ? -2.172 2.414 -13.856 1.00 97.44 424 SER A CA 1
ATOM 3354 C C . SER A 1 424 ? -2.715 3.255 -15.010 1.00 97.44 424 SER A C 1
ATOM 3356 O O . SER A 1 424 ? -2.100 4.233 -15.407 1.00 97.44 424 SER A O 1
ATOM 3358 N N . ALA A 1 425 ? -3.932 2.959 -15.479 1.00 97.12 425 ALA A N 1
ATOM 3359 C CA . ALA A 1 425 ? -4.566 3.739 -16.537 1.00 97.12 425 ALA A CA 1
ATOM 3360 C C . ALA A 1 425 ? -4.866 5.187 -16.103 1.00 97.12 425 ALA A C 1
ATOM 3362 O O . ALA A 1 425 ? -4.809 6.098 -16.922 1.00 97.12 425 ALA A O 1
ATOM 3363 N N . SER A 1 426 ? -5.185 5.431 -14.825 1.00 96.69 426 SER A N 1
ATOM 3364 C CA . SER A 1 426 ? -5.393 6.805 -14.340 1.00 96.69 426 SER A CA 1
ATOM 3365 C C . SER A 1 426 ? -4.065 7.553 -14.281 1.00 96.69 426 SER A C 1
ATOM 3367 O O . SER A 1 426 ? -3.999 8.692 -14.732 1.00 96.69 426 SER A O 1
ATOM 3369 N N . ARG A 1 427 ? -2.988 6.901 -13.827 1.00 96.25 427 ARG A N 1
ATOM 3370 C CA . ARG A 1 427 ? -1.634 7.460 -13.936 1.00 96.25 427 ARG A CA 1
ATOM 3371 C C . ARG A 1 427 ? -1.308 7.822 -15.394 1.00 96.25 427 ARG A C 1
ATOM 3373 O O . ARG A 1 427 ? -0.922 8.956 -15.661 1.00 96.25 427 ARG A O 1
ATOM 3380 N N . ASP A 1 428 ? -1.508 6.893 -16.326 1.00 95.75 428 ASP A N 1
ATOM 3381 C CA . ASP A 1 428 ? -1.108 7.065 -17.726 1.00 95.75 428 ASP A CA 1
ATOM 3382 C C . ASP A 1 428 ? -1.928 8.148 -18.443 1.00 95.75 428 ASP A C 1
ATOM 3384 O O . ASP A 1 428 ? -1.373 9.010 -19.118 1.00 95.75 428 ASP A O 1
ATOM 3388 N N . TYR A 1 429 ? -3.259 8.118 -18.323 1.00 95.56 429 TYR A N 1
ATOM 3389 C CA . TYR A 1 429 ? -4.142 8.921 -19.181 1.00 95.56 429 TYR A CA 1
ATOM 3390 C C . TYR A 1 429 ? -4.734 10.161 -18.513 1.00 95.56 429 TYR A C 1
ATOM 3392 O O . TYR A 1 429 ? -5.230 11.036 -19.225 1.00 95.56 429 TYR A O 1
ATOM 3400 N N . LEU A 1 430 ? -4.703 10.250 -17.181 1.00 93.38 430 LEU A N 1
ATOM 3401 C CA . LEU A 1 430 ? -5.096 11.459 -16.458 1.00 93.38 430 LEU A CA 1
ATOM 3402 C C . LEU A 1 430 ? -3.859 12.236 -16.025 1.00 93.38 430 LEU A C 1
ATOM 3404 O O . LEU A 1 430 ? -3.674 13.372 -16.460 1.00 93.38 430 LEU A O 1
ATOM 3408 N N . ASP A 1 431 ? -3.020 11.632 -15.188 1.00 94.19 431 ASP A N 1
ATOM 3409 C CA . ASP A 1 431 ? -1.939 12.366 -14.534 1.00 94.19 431 ASP A CA 1
ATOM 3410 C C . ASP A 1 431 ? -0.831 12.717 -15.517 1.00 94.19 431 ASP A C 1
ATOM 3412 O O . ASP A 1 431 ? -0.514 13.893 -15.663 1.00 94.19 431 ASP A O 1
ATOM 3416 N N . TYR A 1 432 ? -0.292 11.739 -16.250 1.00 92.25 432 TYR A N 1
ATOM 3417 C CA . TYR A 1 432 ? 0.765 12.013 -17.222 1.00 92.25 432 TYR A CA 1
ATOM 3418 C C . TYR A 1 432 ? 0.265 12.967 -18.316 1.00 92.25 432 TYR A C 1
ATOM 3420 O O . TYR A 1 432 ? 0.931 13.939 -18.665 1.00 92.25 432 TYR A O 1
ATOM 3428 N N . ALA A 1 433 ? -0.940 12.726 -18.840 1.00 86.88 433 ALA A N 1
ATOM 3429 C CA . ALA A 1 433 ? -1.507 13.514 -19.932 1.00 86.88 433 ALA A CA 1
ATOM 3430 C C . ALA A 1 433 ? -1.758 14.991 -19.581 1.00 86.88 433 ALA A C 1
ATOM 3432 O O . ALA A 1 433 ? -1.842 15.827 -20.485 1.00 86.88 433 ALA A O 1
ATOM 3433 N N . SER A 1 434 ? -1.922 15.303 -18.292 1.00 84.12 434 SER A N 1
ATOM 3434 C CA . SER A 1 434 ? -2.181 16.657 -17.793 1.00 84.12 434 SER A CA 1
ATOM 3435 C C . SER A 1 434 ? -0.978 17.309 -17.111 1.00 84.12 434 SER A C 1
ATOM 3437 O O . SER A 1 434 ? -1.035 18.503 -16.822 1.00 84.12 434 SER A O 1
ATOM 3439 N N . ALA A 1 435 ? 0.102 16.566 -16.871 1.00 76.19 435 ALA A N 1
ATOM 3440 C CA . ALA A 1 435 ? 1.267 17.065 -16.163 1.00 76.19 435 ALA A CA 1
ATOM 3441 C C . ALA A 1 435 ? 2.159 17.954 -17.043 1.00 76.19 435 ALA A C 1
ATOM 3443 O O . ALA A 1 435 ? 2.452 17.634 -18.195 1.00 76.19 435 ALA A O 1
ATOM 3444 N N . GLU A 1 436 ? 2.632 19.063 -16.468 1.00 67.44 436 GLU A N 1
ATOM 3445 C CA . GLU A 1 436 ? 3.637 19.932 -17.097 1.00 67.44 436 GLU A CA 1
ATOM 3446 C C . GLU A 1 436 ? 5.084 19.439 -16.855 1.00 67.44 436 GLU A C 1
ATOM 3448 O O . GLU A 1 436 ? 5.963 19.758 -17.654 1.00 67.44 436 GLU A O 1
ATOM 3453 N N . ALA A 1 437 ? 5.310 18.621 -15.812 1.00 63.25 437 ALA A N 1
ATOM 3454 C CA . ALA A 1 437 ? 6.591 18.000 -15.434 1.00 63.25 437 ALA A CA 1
ATOM 3455 C C . ALA A 1 437 ? 6.408 16.536 -14.955 1.00 63.25 437 ALA A C 1
ATOM 3457 O O . ALA A 1 437 ? 5.292 16.121 -14.621 1.00 63.25 437 ALA A O 1
ATOM 3458 N N . TYR A 1 438 ? 7.484 15.738 -14.968 1.00 69.00 438 TYR A N 1
ATOM 3459 C CA . TYR A 1 438 ? 7.407 14.318 -15.367 1.00 69.00 438 TYR A CA 1
ATOM 3460 C C . TYR A 1 438 ? 7.513 13.254 -14.265 1.00 69.00 438 TYR A C 1
ATOM 3462 O O . TYR A 1 438 ? 7.426 12.080 -14.593 1.00 69.00 438 TYR A O 1
ATOM 3470 N N . TYR A 1 439 ? 7.626 13.608 -12.984 1.00 81.81 439 TYR A N 1
ATOM 3471 C CA . TYR A 1 439 ? 7.958 12.617 -11.950 1.00 81.81 439 TYR A CA 1
ATOM 3472 C C . TYR A 1 439 ? 6.765 12.165 -11.097 1.00 81.81 439 TYR A C 1
ATOM 3474 O O . TYR A 1 439 ? 6.244 11.060 -11.254 1.00 81.81 439 TYR A O 1
ATOM 3482 N N . GLY A 1 440 ? 6.315 13.005 -10.160 1.00 89.06 440 GLY A N 1
ATOM 3483 C CA . GLY A 1 440 ? 5.295 12.622 -9.182 1.00 89.06 440 GLY A CA 1
ATOM 3484 C C . GLY A 1 440 ? 5.775 11.588 -8.152 1.00 89.06 440 GLY A C 1
ATOM 3485 O O . GLY A 1 440 ? 4.955 10.830 -7.631 1.00 89.06 440 GLY A O 1
ATOM 3486 N N . LEU A 1 441 ? 7.083 11.522 -7.867 1.00 90.44 441 LEU A N 1
ATOM 3487 C CA . LEU A 1 441 ? 7.656 10.567 -6.906 1.00 90.44 441 LEU A CA 1
ATOM 3488 C C . LEU A 1 441 ? 7.342 10.950 -5.449 1.00 90.44 441 LEU A C 1
ATOM 3490 O O . LEU A 1 441 ? 6.863 10.116 -4.672 1.00 90.44 441 LEU A O 1
ATOM 3494 N N . TYR A 1 442 ? 7.623 12.208 -5.103 1.00 93.88 442 TYR A N 1
ATOM 3495 C CA . TYR A 1 442 ? 7.654 12.748 -3.741 1.00 93.88 442 TYR A CA 1
ATOM 3496 C C . TYR A 1 442 ? 6.830 14.029 -3.616 1.00 93.88 442 TYR A C 1
ATOM 3498 O O . TYR A 1 442 ? 6.340 14.557 -4.613 1.00 93.88 442 TYR A O 1
ATOM 3506 N N . VAL A 1 443 ? 6.658 14.514 -2.385 1.00 93.31 443 VAL A N 1
ATOM 3507 C CA . VAL A 1 443 ? 5.842 15.701 -2.107 1.00 93.31 443 VAL A CA 1
ATOM 3508 C C . VAL A 1 443 ? 6.694 16.964 -2.195 1.00 93.31 443 VAL A C 1
ATOM 3510 O O . VAL A 1 443 ? 6.281 17.944 -2.817 1.00 93.31 443 VAL A O 1
ATOM 3513 N N . SER A 1 444 ? 7.886 16.935 -1.593 1.00 91.50 444 SER A N 1
ATOM 3514 C CA . SER A 1 444 ? 8.780 18.089 -1.547 1.00 91.50 444 SER A CA 1
ATOM 3515 C C . SER A 1 444 ? 9.404 18.399 -2.908 1.00 91.50 444 SER A C 1
ATOM 3517 O O . SER A 1 444 ? 9.817 17.507 -3.636 1.00 91.50 444 SER A O 1
ATOM 3519 N N . THR A 1 445 ? 9.510 19.690 -3.229 1.00 90.25 445 THR A N 1
ATOM 3520 C CA . THR A 1 445 ? 10.103 20.216 -4.479 1.00 90.25 445 THR A CA 1
ATOM 3521 C C . THR A 1 445 ? 11.273 21.160 -4.212 1.00 90.25 445 THR A C 1
ATOM 3523 O O . THR A 1 445 ? 11.734 21.908 -5.072 1.00 90.25 445 THR A O 1
ATOM 3526 N N . THR A 1 446 ? 11.729 21.211 -2.963 1.00 87.31 446 THR A N 1
ATOM 3527 C CA . THR A 1 446 ? 12.849 22.047 -2.547 1.00 87.31 446 THR A CA 1
ATOM 3528 C C . THR A 1 446 ? 13.666 21.285 -1.514 1.00 87.31 446 THR A C 1
ATOM 3530 O O . THR A 1 446 ? 13.140 20.966 -0.443 1.00 87.31 446 THR A O 1
ATOM 3533 N N . PRO A 1 447 ? 14.952 21.008 -1.785 1.00 85.44 447 PRO A N 1
ATOM 3534 C CA . PRO A 1 447 ? 15.783 20.303 -0.830 1.00 85.44 447 PRO A CA 1
ATOM 3535 C C . PRO A 1 447 ? 16.088 21.190 0.382 1.00 85.44 447 PRO A C 1
ATOM 3537 O O . PRO A 1 447 ? 16.366 22.386 0.267 1.00 85.44 447 PRO A O 1
ATOM 3540 N N . ALA A 1 448 ? 16.115 20.581 1.568 1.00 84.38 448 ALA A N 1
ATOM 3541 C CA . ALA A 1 448 ? 16.480 21.255 2.818 1.00 84.38 448 ALA A CA 1
ATOM 3542 C C . ALA A 1 448 ? 17.967 21.664 2.891 1.00 84.38 448 ALA A C 1
ATOM 3544 O O . ALA A 1 448 ? 18.385 22.405 3.783 1.00 84.38 448 ALA A O 1
ATOM 3545 N N . THR A 1 449 ? 18.781 21.167 1.961 1.00 87.06 449 THR A N 1
ATOM 3546 C CA . THR A 1 449 ? 20.209 21.453 1.825 1.00 87.06 449 THR A CA 1
ATOM 3547 C C . THR A 1 449 ? 20.563 21.675 0.355 1.00 87.06 449 THR A C 1
ATOM 3549 O O . THR A 1 449 ? 19.755 21.430 -0.534 1.00 87.06 449 THR A O 1
ATOM 3552 N N . THR A 1 450 ? 21.775 22.151 0.069 1.00 89.00 450 THR A N 1
ATOM 3553 C CA . THR A 1 450 ? 22.258 22.231 -1.314 1.00 89.00 450 THR A CA 1
ATOM 3554 C C . THR A 1 450 ? 22.495 20.828 -1.855 1.00 89.00 450 THR A C 1
ATOM 3556 O O . THR A 1 450 ? 23.490 20.190 -1.508 1.00 89.00 450 THR A O 1
ATOM 3559 N N . ASP A 1 451 ? 21.592 20.386 -2.719 1.00 88.81 451 ASP A N 1
ATOM 3560 C CA . ASP A 1 451 ? 21.638 19.082 -3.359 1.00 88.81 451 ASP A CA 1
ATOM 3561 C C . ASP A 1 451 ? 21.262 19.221 -4.842 1.00 88.81 451 ASP A C 1
ATOM 3563 O O . ASP A 1 451 ? 20.094 19.454 -5.147 1.00 88.81 451 ASP A O 1
ATOM 3567 N N . PRO A 1 452 ? 22.241 19.176 -5.763 1.00 83.88 452 PRO A N 1
ATOM 3568 C CA . PRO A 1 452 ? 21.965 19.268 -7.194 1.00 83.88 452 PRO A CA 1
ATOM 3569 C C . PRO A 1 452 ? 21.318 17.996 -7.759 1.00 83.88 452 PRO A C 1
ATOM 3571 O O . PRO A 1 452 ? 20.810 18.049 -8.871 1.00 83.88 452 PRO A O 1
ATOM 3574 N N . ASP A 1 453 ? 21.333 16.894 -7.002 1.00 88.19 453 ASP A N 1
ATOM 3575 C CA . ASP A 1 453 ? 20.854 15.575 -7.421 1.00 88.19 453 ASP A CA 1
ATOM 3576 C C . ASP A 1 453 ? 19.525 15.219 -6.720 1.00 88.19 453 ASP A C 1
ATOM 3578 O O . ASP A 1 453 ? 19.186 14.046 -6.542 1.00 88.19 453 ASP A O 1
ATOM 3582 N N . PHE A 1 454 ? 18.799 16.247 -6.265 1.00 90.25 454 PHE A N 1
ATOM 3583 C CA . PHE A 1 454 ? 17.459 16.142 -5.698 1.00 90.25 454 PHE A CA 1
ATOM 3584 C C . PHE A 1 454 ? 16.423 16.092 -6.825 1.00 90.25 454 PHE A C 1
ATOM 3586 O O . PHE A 1 454 ? 16.443 16.940 -7.715 1.00 90.25 454 PHE A O 1
ATOM 3593 N N . TRP A 1 455 ? 15.521 15.114 -6.782 1.00 83.75 455 TRP A N 1
ATOM 3594 C CA . TRP A 1 455 ? 14.666 14.781 -7.929 1.00 83.75 455 TRP A CA 1
ATOM 3595 C C . TRP A 1 455 ? 13.644 15.851 -8.294 1.00 83.75 455 TRP A C 1
ATOM 3597 O O . TRP A 1 455 ? 13.371 16.066 -9.470 1.00 83.75 455 TRP A O 1
ATOM 3607 N N . ALA A 1 456 ? 13.065 16.505 -7.291 1.00 86.81 456 ALA A N 1
ATOM 3608 C CA . ALA A 1 456 ? 11.979 17.447 -7.491 1.00 86.81 456 ALA A CA 1
ATOM 3609 C C . ALA A 1 456 ? 12.491 18.880 -7.333 1.00 86.81 456 ALA A C 1
ATOM 3611 O O . ALA A 1 456 ? 12.824 19.321 -6.232 1.00 86.81 456 ALA A O 1
ATOM 3612 N N . THR A 1 457 ? 12.573 19.601 -8.445 1.00 86.56 457 THR A N 1
ATOM 3613 C CA . THR A 1 457 ? 13.148 20.953 -8.510 1.00 86.56 457 THR A CA 1
ATOM 3614 C C . THR A 1 457 ? 12.122 22.026 -8.863 1.00 86.56 457 THR A C 1
ATOM 3616 O O . THR A 1 457 ? 12.393 23.215 -8.679 1.00 86.56 457 THR A O 1
ATOM 3619 N N . GLU A 1 458 ? 10.934 21.622 -9.316 1.00 88.50 458 GLU A N 1
ATOM 3620 C CA . GLU A 1 458 ? 9.800 22.500 -9.590 1.00 88.50 458 GLU A CA 1
ATOM 3621 C C . GLU A 1 458 ? 8.473 21.924 -9.074 1.00 88.50 458 GLU A C 1
ATOM 3623 O O . GLU A 1 458 ? 8.368 20.748 -8.739 1.00 88.50 458 GLU A O 1
ATOM 3628 N N . GLU A 1 459 ? 7.440 22.769 -8.981 1.00 87.25 459 GLU A N 1
ATOM 3629 C CA . GLU A 1 459 ? 6.117 22.410 -8.437 1.00 87.25 459 GLU A CA 1
ATOM 3630 C C . GLU A 1 459 ? 5.514 21.187 -9.144 1.00 87.25 459 GLU A C 1
ATOM 3632 O O . GLU A 1 459 ? 5.039 20.255 -8.495 1.00 87.25 459 GLU A O 1
ATOM 3637 N N . GLY A 1 460 ? 5.639 21.137 -10.473 1.00 87.38 460 GLY A N 1
ATOM 3638 C CA . GLY A 1 460 ? 5.143 20.037 -11.291 1.00 87.38 460 GLY A CA 1
ATOM 3639 C C . GLY A 1 460 ? 5.815 18.683 -11.031 1.00 87.38 460 GLY A C 1
ATOM 3640 O O . GLY A 1 460 ? 5.245 17.671 -11.432 1.00 87.38 460 GLY A O 1
ATOM 3641 N N . ASP A 1 461 ? 6.965 18.618 -10.359 1.00 90.12 461 ASP A N 1
ATOM 3642 C CA . ASP A 1 461 ? 7.605 17.343 -10.003 1.00 90.12 461 ASP A CA 1
ATOM 3643 C C . ASP A 1 461 ? 6.900 16.650 -8.830 1.00 90.12 461 ASP A C 1
ATOM 3645 O O . ASP A 1 461 ? 7.015 15.431 -8.664 1.00 90.12 461 ASP A O 1
ATOM 3649 N N . SER A 1 462 ? 6.147 17.414 -8.031 1.00 93.00 462 SER A N 1
ATOM 3650 C CA . SER A 1 462 ? 5.442 16.898 -6.864 1.00 93.00 462 SER A CA 1
ATOM 3651 C C . SER A 1 462 ? 4.327 15.936 -7.261 1.00 93.00 462 SER A C 1
ATOM 3653 O O . SER A 1 462 ? 3.559 16.179 -8.201 1.00 93.00 462 SER A O 1
ATOM 3655 N N . CYS A 1 463 ? 4.162 14.868 -6.477 1.00 93.25 463 CYS A N 1
ATOM 3656 C CA . CYS A 1 463 ? 2.976 14.022 -6.567 1.00 93.25 463 CYS A CA 1
ATOM 3657 C C . CYS A 1 463 ? 1.695 14.803 -6.246 1.00 93.25 463 CYS A C 1
ATOM 3659 O O . CYS A 1 463 ? 0.630 14.431 -6.728 1.00 93.25 463 CYS A O 1
ATOM 3661 N N . MET A 1 464 ? 1.783 15.897 -5.478 1.00 90.81 464 MET A N 1
ATOM 3662 C CA . MET A 1 464 ? 0.635 16.746 -5.144 1.00 90.81 464 MET A CA 1
ATOM 3663 C C . MET A 1 464 ? -0.041 17.322 -6.374 1.00 90.81 464 MET A C 1
ATOM 3665 O O . MET A 1 464 ? -1.263 17.376 -6.422 1.00 90.81 464 MET A O 1
ATOM 3669 N N . GLU A 1 465 ? 0.723 17.653 -7.410 1.00 90.69 465 GLU A N 1
ATOM 3670 C CA . GLU A 1 465 ? 0.185 18.234 -8.640 1.00 90.69 465 GLU A CA 1
ATOM 3671 C C . GLU A 1 465 ? -0.494 17.207 -9.553 1.00 90.69 465 GLU A C 1
ATOM 3673 O O . GLU A 1 465 ? -0.946 17.533 -10.649 1.00 90.69 465 GLU A O 1
ATOM 3678 N N . LYS A 1 466 ? -0.579 15.947 -9.118 1.00 92.31 466 LYS A N 1
ATOM 3679 C CA . LYS A 1 466 ? -1.137 14.836 -9.885 1.00 92.31 466 LYS A CA 1
ATOM 3680 C C . LYS A 1 466 ? -2.459 14.395 -9.252 1.00 92.31 466 LYS A C 1
ATOM 3682 O O . LYS A 1 466 ? -2.463 14.020 -8.080 1.00 92.31 466 LYS A O 1
ATOM 3687 N N . PRO A 1 467 ? -3.595 14.458 -9.967 1.00 92.00 467 PRO A N 1
ATOM 3688 C CA . PRO A 1 467 ? -4.888 14.071 -9.406 1.00 92.00 467 PRO A CA 1
ATOM 3689 C C . PRO A 1 467 ? -4.919 12.652 -8.817 1.00 92.00 467 PRO A C 1
ATOM 3691 O O . PRO A 1 467 ? -5.342 12.474 -7.675 1.00 92.00 467 PRO A O 1
ATOM 3694 N N . HIS A 1 468 ? -4.461 11.642 -9.560 1.00 95.31 468 HIS A N 1
ATOM 3695 C CA . HIS A 1 468 ? -4.489 10.259 -9.094 1.00 95.31 468 HIS A CA 1
ATOM 3696 C C . HIS A 1 468 ? -3.313 9.933 -8.162 1.00 95.31 468 HIS A C 1
ATOM 3698 O O . HIS A 1 468 ? -3.543 9.407 -7.074 1.00 95.31 468 HIS A O 1
ATOM 3704 N N . LEU A 1 469 ? -2.071 10.268 -8.525 1.00 94.88 469 LEU A N 1
ATOM 3705 C CA . LEU A 1 469 ? -0.886 9.988 -7.708 1.00 94.88 469 LEU A CA 1
ATOM 3706 C C . LEU A 1 469 ? -0.880 10.784 -6.403 1.00 94.88 469 LEU A C 1
ATOM 3708 O O . LEU A 1 469 ? -0.548 10.224 -5.361 1.00 94.88 469 LEU A O 1
ATOM 3712 N N . GLY A 1 470 ? -1.292 12.052 -6.425 1.00 95.12 470 GLY A N 1
ATOM 3713 C CA . GLY A 1 470 ? -1.449 12.860 -5.219 1.00 95.12 470 GLY A CA 1
ATOM 3714 C C . GLY A 1 470 ? -2.523 12.288 -4.303 1.00 95.12 470 GLY A C 1
ATOM 3715 O O . GLY A 1 470 ? -2.315 12.193 -3.096 1.00 95.12 470 GLY A O 1
ATOM 3716 N N . GLY A 1 471 ? -3.638 11.817 -4.872 1.00 95.88 471 GLY A N 1
ATOM 3717 C CA . GLY A 1 471 ? -4.672 11.115 -4.118 1.00 95.88 471 GLY A CA 1
ATOM 3718 C C . GLY A 1 471 ? -4.174 9.788 -3.531 1.00 95.88 471 GLY A C 1
ATOM 3719 O O . GLY A 1 471 ? -4.403 9.493 -2.362 1.00 95.88 471 GLY A O 1
ATOM 3720 N N . TRP A 1 472 ? -3.441 8.993 -4.308 1.00 97.00 472 TRP A N 1
ATOM 3721 C CA . TRP A 1 472 ? -2.815 7.747 -3.860 1.00 97.00 472 TRP A CA 1
ATOM 3722 C C . TRP A 1 472 ? -1.835 7.979 -2.699 1.00 97.00 472 TRP A C 1
ATOM 3724 O O . TRP A 1 472 ? -1.960 7.351 -1.644 1.00 97.00 472 TRP A O 1
ATOM 3734 N N . ARG A 1 473 ? -0.885 8.906 -2.863 1.00 96.88 473 ARG A N 1
ATOM 3735 C CA . ARG A 1 473 ? 0.129 9.240 -1.853 1.00 96.88 473 ARG A CA 1
ATOM 3736 C C . ARG A 1 473 ? -0.498 9.862 -0.610 1.00 96.88 473 ARG A C 1
ATOM 3738 O O . ARG A 1 473 ? -0.127 9.484 0.498 1.00 96.88 473 ARG A O 1
ATOM 3745 N N . GLY A 1 474 ? -1.481 10.741 -0.787 1.00 96.56 474 GLY A N 1
ATOM 3746 C CA . GLY A 1 474 ? -2.211 11.381 0.304 1.00 96.56 474 GLY A CA 1
ATOM 3747 C C . GLY A 1 474 ? -3.012 10.382 1.133 1.00 96.56 474 GLY A C 1
ATOM 3748 O O . GLY A 1 474 ? -2.911 10.371 2.356 1.00 96.56 474 GLY A O 1
ATOM 3749 N N . ALA A 1 475 ? -3.703 9.442 0.480 1.00 97.62 475 ALA A N 1
ATOM 3750 C CA . ALA A 1 475 ? -4.403 8.360 1.167 1.00 97.62 475 ALA A CA 1
ATOM 3751 C C . ALA A 1 475 ? -3.446 7.487 1.998 1.00 97.62 475 ALA A C 1
ATOM 3753 O O . ALA A 1 475 ? -3.749 7.153 3.146 1.00 97.62 475 ALA A O 1
ATOM 3754 N N . VAL A 1 476 ? -2.269 7.150 1.453 1.00 97.69 476 VAL A N 1
ATOM 3755 C CA . VAL A 1 476 ? -1.229 6.434 2.206 1.00 97.69 476 VAL A CA 1
ATOM 3756 C C . VAL A 1 476 ? -0.740 7.265 3.392 1.00 97.69 476 VAL A C 1
ATOM 3758 O O . VAL A 1 476 ? -0.723 6.754 4.511 1.00 97.69 476 VAL A O 1
ATOM 3761 N N . ASN A 1 477 ? -0.387 8.532 3.172 1.00 96.69 477 ASN A N 1
ATOM 3762 C CA . ASN A 1 477 ? 0.076 9.445 4.213 1.00 96.69 477 ASN A CA 1
ATOM 3763 C C . ASN A 1 477 ? -0.920 9.515 5.382 1.00 96.69 477 ASN A C 1
ATOM 3765 O O . ASN A 1 477 ? -0.556 9.251 6.529 1.00 96.69 477 ASN A O 1
ATOM 3769 N N . THR A 1 478 ? -2.200 9.751 5.080 1.00 95.75 478 THR A N 1
ATOM 3770 C CA . THR A 1 478 ? -3.272 9.811 6.077 1.00 95.75 478 THR A CA 1
ATOM 3771 C C . THR A 1 478 ? -3.389 8.509 6.871 1.00 95.75 478 THR A C 1
ATOM 3773 O O . THR A 1 478 ? -3.395 8.543 8.100 1.00 95.75 478 THR A O 1
ATOM 3776 N N . LEU A 1 479 ? -3.445 7.343 6.215 1.00 96.56 479 LEU A N 1
ATOM 3777 C CA . LEU A 1 479 ? -3.612 6.070 6.930 1.00 96.56 479 LEU A CA 1
ATOM 3778 C C . LEU A 1 479 ? -2.386 5.687 7.767 1.00 96.56 479 LEU A C 1
ATOM 3780 O O . LEU A 1 479 ? -2.554 5.100 8.838 1.00 96.56 479 LEU A O 1
ATOM 3784 N N . VAL A 1 480 ? -1.173 6.046 7.332 1.00 96.19 480 VAL A N 1
ATOM 3785 C CA . VAL A 1 480 ? 0.038 5.853 8.141 1.00 96.19 480 VAL A CA 1
ATOM 3786 C C . VAL A 1 480 ? -0.008 6.726 9.393 1.00 96.19 480 VAL A C 1
ATOM 3788 O O . VAL A 1 480 ? 0.195 6.210 10.489 1.00 96.19 480 VAL A O 1
ATOM 3791 N N . GLN A 1 481 ? -0.365 8.006 9.273 1.00 92.94 481 GLN A N 1
ATOM 3792 C CA . GLN A 1 481 ? -0.489 8.894 10.435 1.00 92.94 481 GLN A CA 1
ATOM 3793 C C . GLN A 1 481 ? -1.590 8.461 11.419 1.00 92.94 481 GLN A C 1
ATOM 3795 O O . GLN A 1 481 ? -1.477 8.642 12.633 1.00 92.94 481 GLN A O 1
ATOM 3800 N N . LEU A 1 482 ? -2.648 7.831 10.900 1.00 92.75 482 LEU A N 1
ATOM 3801 C CA . LEU A 1 482 ? -3.724 7.235 11.693 1.00 92.75 482 LEU A CA 1
ATOM 3802 C C . LEU A 1 482 ? -3.389 5.827 12.218 1.00 92.75 482 LEU A C 1
ATOM 3804 O O . LEU A 1 482 ? -4.169 5.262 12.991 1.00 92.75 482 LEU A O 1
ATOM 3808 N N . LYS A 1 483 ? -2.219 5.274 11.861 1.00 95.00 483 LYS A N 1
ATOM 3809 C CA . LYS A 1 483 ? -1.741 3.930 12.230 1.00 95.00 483 LYS A CA 1
ATOM 3810 C C . LYS A 1 483 ? -2.735 2.834 11.842 1.00 95.00 483 LYS A C 1
ATOM 3812 O O . LYS A 1 483 ? -2.950 1.880 12.588 1.00 95.00 483 LYS A O 1
ATOM 3817 N N . ILE A 1 484 ? -3.361 2.992 10.677 1.00 94.75 484 ILE A N 1
ATOM 3818 C CA . ILE A 1 484 ? -4.344 2.059 10.129 1.00 94.75 484 ILE A CA 1
ATOM 3819 C C . ILE A 1 484 ? -3.653 1.186 9.073 1.00 94.75 484 ILE A C 1
ATOM 3821 O O . ILE A 1 484 ? -3.271 1.701 8.020 1.00 94.75 484 ILE A O 1
ATOM 3825 N N . PRO A 1 485 ? -3.517 -0.135 9.297 1.00 95.69 485 PRO A N 1
ATOM 3826 C CA . PRO A 1 485 ? -3.007 -1.040 8.275 1.00 95.69 485 PRO A CA 1
ATOM 3827 C C . PRO A 1 485 ? -3.909 -1.052 7.034 1.00 95.69 485 PRO A C 1
ATOM 3829 O O . PRO A 1 485 ? -5.124 -1.262 7.112 1.00 95.69 485 PRO A O 1
ATOM 3832 N N . PHE A 1 486 ? -3.293 -0.865 5.872 1.00 96.94 486 PHE A N 1
ATOM 3833 C CA . PHE A 1 486 ? -3.968 -0.809 4.574 1.00 96.94 486 PHE A CA 1
ATOM 3834 C C . PHE A 1 486 ? -3.265 -1.692 3.540 1.00 96.94 486 PHE A C 1
ATOM 3836 O O . PHE A 1 486 ? -2.129 -2.114 3.750 1.00 96.94 486 PHE A O 1
ATOM 3843 N N . MET A 1 487 ? -3.898 -1.945 2.398 1.00 95.81 487 MET A N 1
ATOM 3844 C CA . MET A 1 487 ? -3.245 -2.604 1.268 1.00 95.81 487 MET A CA 1
ATOM 3845 C C . MET A 1 487 ? -3.566 -1.924 -0.070 1.00 95.81 487 MET A C 1
ATOM 3847 O O . MET A 1 487 ? -4.717 -1.548 -0.297 1.00 95.81 487 MET A O 1
ATOM 3851 N N . PRO A 1 488 ? -2.581 -1.776 -0.971 1.00 97.50 488 PRO A N 1
ATOM 3852 C CA . PRO A 1 488 ? -2.857 -1.427 -2.358 1.00 97.50 488 PRO A CA 1
ATOM 3853 C C . PRO A 1 488 ? -3.787 -2.450 -3.036 1.00 97.50 488 PRO A C 1
ATOM 3855 O O . PRO A 1 488 ? -3.659 -3.663 -2.834 1.00 97.50 488 PRO A O 1
ATOM 3858 N N . VAL A 1 489 ? -4.695 -1.952 -3.873 1.00 98.06 489 VAL A N 1
ATOM 3859 C CA . VAL A 1 489 ? -5.553 -2.725 -4.779 1.00 98.06 489 VAL A CA 1
ATOM 3860 C C . VAL A 1 489 ? -5.234 -2.262 -6.196 1.00 98.06 489 VAL A C 1
ATOM 3862 O O . VAL A 1 489 ? -5.639 -1.171 -6.592 1.00 98.06 489 VAL A O 1
ATOM 3865 N N . LEU A 1 490 ? -4.444 -3.047 -6.930 1.00 97.00 490 LEU A N 1
ATOM 3866 C CA . LEU A 1 490 ? -3.882 -2.622 -8.214 1.00 97.00 490 LEU A CA 1
ATOM 3867 C C . LEU A 1 490 ? -4.764 -3.052 -9.388 1.00 97.00 490 LEU A C 1
ATOM 3869 O O . LEU A 1 490 ? -5.188 -4.212 -9.455 1.00 97.00 490 LEU A O 1
ATOM 3873 N N . SER A 1 491 ? -4.972 -2.135 -10.335 1.00 95.25 491 SER A N 1
ATOM 3874 C CA . SER A 1 491 ? -5.490 -2.444 -11.667 1.00 95.25 491 SER A CA 1
ATOM 3875 C C . SER A 1 491 ? -4.534 -1.954 -12.770 1.00 95.25 491 SER A C 1
ATOM 3877 O O . SER A 1 491 ? -4.311 -0.742 -12.876 1.00 95.25 491 SER A O 1
ATOM 3879 N N . PRO A 1 492 ? -3.997 -2.864 -13.614 1.00 93.75 492 PRO A N 1
ATOM 3880 C CA . PRO A 1 492 ? -4.089 -4.327 -13.497 1.00 93.75 492 PRO A CA 1
ATOM 3881 C C . PRO A 1 492 ? -3.326 -4.854 -12.265 1.00 93.75 492 PRO A C 1
ATOM 3883 O O . PRO A 1 492 ? -2.587 -4.119 -11.620 1.00 93.75 492 PRO A O 1
ATOM 3886 N N . GLY A 1 493 ? -3.497 -6.130 -11.917 1.00 90.69 493 GLY A N 1
ATOM 3887 C CA . GLY A 1 493 ? -2.729 -6.751 -10.835 1.00 90.69 493 GLY A CA 1
ATOM 3888 C C . GLY A 1 493 ? -3.585 -7.615 -9.921 1.00 90.69 493 GLY A C 1
ATOM 3889 O O . GLY A 1 493 ? -4.281 -8.514 -10.379 1.00 90.69 493 GLY A O 1
ATOM 3890 N N . ASN A 1 494 ? -3.510 -7.358 -8.617 1.00 92.50 494 ASN A N 1
ATOM 3891 C CA . ASN A 1 494 ? -4.020 -8.234 -7.559 1.00 92.50 494 ASN A CA 1
ATOM 3892 C C . ASN A 1 494 ? -5.473 -7.956 -7.129 1.00 92.50 494 ASN A C 1
ATOM 3894 O O . ASN A 1 494 ? -5.885 -8.427 -6.065 1.00 92.50 494 ASN A O 1
ATOM 3898 N N . ARG A 1 495 ? -6.213 -7.120 -7.869 1.00 94.81 495 ARG A N 1
ATOM 3899 C CA . ARG A 1 495 ? -7.537 -6.605 -7.489 1.00 94.81 495 ARG A CA 1
ATOM 3900 C C . ARG A 1 495 ? -8.447 -7.668 -6.866 1.00 94.81 495 ARG A C 1
ATOM 3902 O O . ARG A 1 495 ? -8.987 -7.459 -5.781 1.00 94.81 495 ARG A O 1
ATOM 3909 N N . ASP A 1 496 ? -8.613 -8.805 -7.533 1.00 93.50 496 ASP A N 1
ATOM 3910 C CA . ASP A 1 496 ? -9.599 -9.816 -7.144 1.00 93.50 496 ASP A CA 1
ATOM 3911 C C . ASP A 1 496 ? -9.212 -10.540 -5.840 1.00 93.50 496 ASP A C 1
ATOM 3913 O O . ASP A 1 496 ? -10.080 -10.945 -5.063 1.00 93.50 496 ASP A O 1
ATOM 3917 N N . GLU A 1 497 ? -7.919 -10.710 -5.566 1.00 92.75 497 GLU A N 1
ATOM 3918 C CA . GLU A 1 497 ? -7.390 -11.243 -4.308 1.00 92.75 497 GLU A CA 1
ATOM 3919 C C . GLU A 1 497 ? -7.495 -10.208 -3.187 1.00 92.75 497 GLU A C 1
ATOM 3921 O O . GLU A 1 497 ? -7.971 -10.535 -2.100 1.00 92.75 497 GLU A O 1
ATOM 3926 N N . ALA A 1 498 ? -7.109 -8.959 -3.456 1.00 94.31 498 ALA A N 1
ATOM 3927 C CA . ALA A 1 498 ? -7.146 -7.875 -2.476 1.00 94.31 498 ALA A CA 1
ATOM 3928 C C . ALA A 1 498 ? -8.569 -7.590 -1.973 1.00 94.31 498 ALA A C 1
ATOM 3930 O O . ALA A 1 498 ? -8.787 -7.481 -0.764 1.00 94.31 498 ALA A O 1
ATOM 3931 N N . LEU A 1 499 ? -9.558 -7.533 -2.872 1.00 96.94 499 LEU A N 1
ATOM 3932 C CA . LEU A 1 499 ? -10.952 -7.245 -2.509 1.00 96.94 499 LEU A CA 1
ATOM 3933 C C . LEU A 1 499 ? -11.571 -8.296 -1.570 1.00 96.94 499 LEU A C 1
ATOM 3935 O O . LEU A 1 499 ? -12.541 -7.996 -0.877 1.00 96.94 499 LEU A O 1
ATOM 3939 N N . LYS A 1 500 ? -11.010 -9.511 -1.494 1.00 95.44 500 LYS A N 1
ATOM 3940 C CA . LYS A 1 500 ? -11.448 -10.556 -0.545 1.00 95.44 500 LYS A CA 1
ATOM 3941 C C . LYS A 1 500 ? -10.963 -10.299 0.885 1.00 95.44 500 LYS A C 1
ATOM 3943 O O . LYS A 1 500 ? -11.531 -10.851 1.827 1.00 95.44 500 LYS A O 1
ATOM 3948 N N . LEU A 1 501 ? -9.898 -9.515 1.047 1.00 93.94 501 LEU A N 1
ATOM 3949 C CA . LEU A 1 501 ? -9.210 -9.307 2.324 1.00 93.94 501 LEU A CA 1
ATOM 3950 C C . LEU A 1 501 ? -9.680 -8.036 3.040 1.00 93.94 501 LEU A C 1
ATOM 3952 O O . LEU A 1 501 ? -9.673 -7.985 4.274 1.00 93.94 501 LEU A O 1
ATOM 3956 N N . VAL A 1 502 ? -10.143 -7.044 2.279 1.00 97.31 502 VAL A N 1
ATOM 3957 C CA . VAL A 1 502 ? -10.554 -5.735 2.796 1.00 97.31 502 VAL A CA 1
ATOM 3958 C C . VAL A 1 502 ? -12.056 -5.656 3.093 1.00 97.31 502 VAL A C 1
ATOM 3960 O O . VAL A 1 502 ? -12.865 -6.448 2.614 1.00 97.31 502 VAL A O 1
ATOM 3963 N N . LYS A 1 503 ? -12.432 -4.695 3.938 1.00 97.50 503 LYS A N 1
ATOM 3964 C CA . LYS A 1 503 ? -13.817 -4.339 4.298 1.00 97.50 503 LYS A CA 1
ATOM 3965 C C . LYS A 1 503 ? -14.221 -2.973 3.758 1.00 97.50 503 LYS A C 1
ATOM 3967 O O . LYS A 1 503 ? -15.401 -2.734 3.515 1.00 97.50 503 LYS A O 1
ATOM 3972 N N . MET A 1 504 ? -13.234 -2.116 3.528 1.00 98.19 504 MET A N 1
ATOM 3973 C CA . MET A 1 504 ? -13.395 -0.807 2.920 1.00 98.19 504 MET A CA 1
ATOM 3974 C C . MET A 1 504 ? -12.432 -0.653 1.744 1.00 98.19 504 MET A C 1
ATOM 3976 O O . MET A 1 504 ? -11.303 -1.133 1.815 1.00 98.19 504 MET A O 1
ATOM 3980 N N . LEU A 1 505 ? -12.875 0.026 0.691 1.00 98.62 505 LEU A N 1
ATOM 3981 C CA . LEU A 1 505 ? -12.096 0.370 -0.489 1.00 98.62 505 LEU A CA 1
ATOM 3982 C C . LEU A 1 505 ? -12.145 1.883 -0.717 1.00 98.62 505 LEU A C 1
ATOM 3984 O O . LEU A 1 505 ? -13.229 2.447 -0.840 1.00 98.62 505 LEU A O 1
ATOM 3988 N N . TRP A 1 506 ? -10.987 2.524 -0.817 1.00 98.31 506 TRP A N 1
ATOM 3989 C CA . TRP A 1 506 ? -10.859 3.941 -1.142 1.00 98.31 506 TRP A CA 1
ATOM 3990 C C . TRP A 1 506 ? -10.364 4.119 -2.583 1.00 98.31 506 TRP A C 1
ATOM 3992 O O . TRP A 1 506 ? -9.350 3.541 -2.967 1.00 98.31 506 TRP A O 1
ATOM 4002 N N . LEU A 1 507 ? -11.082 4.915 -3.376 1.00 97.88 507 LEU A N 1
ATOM 4003 C CA . LEU A 1 507 ? -10.793 5.318 -4.751 1.00 97.88 507 LEU A CA 1
ATOM 4004 C C . LEU A 1 507 ? -10.383 6.811 -4.800 1.00 97.88 507 LEU A C 1
ATOM 4006 O O . LEU A 1 507 ? -11.221 7.660 -5.119 1.00 97.88 507 LEU A O 1
ATOM 4010 N N . PRO A 1 508 ? -9.132 7.175 -4.462 1.00 96.00 508 PRO A N 1
ATOM 4011 C CA . PRO A 1 508 ? -8.688 8.565 -4.527 1.00 96.00 508 PRO A CA 1
ATOM 4012 C C . PRO A 1 508 ? -8.301 8.961 -5.965 1.00 96.00 508 PRO A C 1
ATOM 4014 O O . PRO A 1 508 ? -7.340 8.440 -6.534 1.00 96.00 508 PRO A O 1
ATOM 4017 N N . GLY A 1 509 ? -9.072 9.862 -6.586 1.00 93.00 509 GLY A N 1
ATOM 4018 C CA . GLY A 1 509 ? -8.761 10.398 -7.921 1.00 93.00 509 GLY A CA 1
ATOM 4019 C C . GLY A 1 509 ? -8.769 9.368 -9.065 1.00 93.00 509 GLY A C 1
ATOM 4020 O O . GLY A 1 509 ? -8.077 9.546 -10.064 1.00 93.00 509 GLY A O 1
ATOM 4021 N N . VAL A 1 510 ? -9.520 8.268 -8.941 1.00 95.31 510 VAL A N 1
ATOM 4022 C CA . VAL A 1 510 ? -9.473 7.128 -9.882 1.00 95.31 510 VAL A CA 1
ATOM 4023 C C . VAL A 1 510 ? -10.400 7.338 -11.087 1.00 95.31 510 VAL A C 1
ATOM 4025 O O . VAL A 1 510 ? -11.563 6.940 -11.062 1.00 95.31 510 VAL A O 1
ATOM 4028 N N . SER A 1 511 ? -9.896 7.926 -12.173 1.00 93.44 511 SER A N 1
ATOM 4029 C CA . SER A 1 511 ? -10.730 8.284 -13.338 1.00 93.44 511 SER A CA 1
ATOM 4030 C C . SER A 1 511 ? -10.821 7.205 -14.420 1.00 93.44 511 SER A C 1
ATOM 4032 O O . SER A 1 511 ? -11.892 7.017 -14.994 1.00 93.44 511 SER A O 1
ATOM 4034 N N . ALA A 1 512 ? -9.735 6.485 -14.699 1.00 95.81 512 ALA A N 1
ATOM 4035 C CA . ALA A 1 512 ? -9.674 5.465 -15.744 1.00 95.81 512 ALA A CA 1
ATOM 4036 C C . ALA A 1 512 ? -9.827 4.057 -15.158 1.00 95.81 512 ALA A C 1
ATOM 4038 O O . ALA A 1 512 ? -9.048 3.645 -14.292 1.00 95.81 512 ALA A O 1
ATOM 4039 N N . LEU A 1 513 ? -10.842 3.327 -15.624 1.00 96.56 513 LEU A N 1
ATOM 4040 C CA . LEU A 1 513 ? -11.212 1.992 -15.142 1.00 96.56 513 LEU A CA 1
ATOM 4041 C C . LEU A 1 513 ? -11.652 1.096 -16.304 1.00 96.56 513 LEU A C 1
ATOM 4043 O O . LEU A 1 513 ? -12.390 1.547 -17.180 1.00 96.56 513 LEU A O 1
ATOM 4047 N N . SER A 1 514 ? -11.294 -0.186 -16.276 1.00 95.62 514 SER A N 1
ATOM 4048 C CA . SER A 1 514 ? -11.896 -1.173 -17.182 1.00 95.62 514 SER A CA 1
ATOM 4049 C C . SER A 1 514 ? -13.327 -1.528 -16.773 1.00 95.62 514 SER A C 1
ATOM 4051 O O . SER A 1 514 ? -13.747 -1.284 -15.638 1.00 95.62 514 SER A O 1
ATOM 4053 N N . ASP A 1 515 ? -14.092 -2.144 -17.674 1.00 95.06 515 ASP A N 1
ATOM 4054 C CA . ASP A 1 515 ? -15.413 -2.681 -17.318 1.00 95.06 515 ASP A CA 1
ATOM 4055 C C . ASP A 1 515 ? -15.321 -3.753 -16.216 1.00 95.06 515 ASP A C 1
ATOM 4057 O O . ASP A 1 515 ? -16.182 -3.819 -15.335 1.00 95.06 515 ASP A O 1
ATOM 4061 N N . ASP A 1 516 ? -14.249 -4.549 -16.205 1.00 96.69 516 ASP A N 1
ATOM 4062 C CA . ASP A 1 516 ? -13.987 -5.525 -15.145 1.00 96.69 516 ASP A CA 1
ATOM 4063 C C . ASP A 1 516 ? -13.711 -4.844 -13.800 1.00 96.69 516 ASP A C 1
ATOM 4065 O O . ASP A 1 516 ? -14.193 -5.312 -12.768 1.00 96.69 516 ASP A O 1
ATOM 4069 N N . ASP A 1 517 ? -12.999 -3.713 -13.798 1.00 97.75 517 ASP A N 1
ATOM 4070 C CA . ASP A 1 517 ? -12.774 -2.925 -12.584 1.00 97.75 517 ASP A CA 1
ATOM 4071 C C . ASP A 1 517 ? -14.079 -2.366 -12.021 1.00 97.75 517 ASP A C 1
ATOM 4073 O O . ASP A 1 517 ? -14.365 -2.523 -10.832 1.00 97.75 517 ASP A O 1
ATOM 4077 N N . VAL A 1 518 ? -14.898 -1.757 -12.884 1.00 97.31 518 VAL A N 1
ATOM 4078 C CA . VAL A 1 518 ? -16.219 -1.235 -12.512 1.00 97.31 518 VAL A CA 1
ATOM 4079 C C . VAL A 1 518 ? -17.069 -2.346 -11.897 1.00 97.31 518 VAL A C 1
ATOM 4081 O O . VAL A 1 518 ? -17.672 -2.158 -10.837 1.00 97.31 518 VAL A O 1
ATOM 4084 N N . ASN A 1 519 ? -17.099 -3.522 -12.526 1.00 97.50 519 ASN A N 1
ATOM 4085 C CA . ASN A 1 519 ? -17.854 -4.666 -12.025 1.00 97.50 519 ASN A CA 1
ATOM 4086 C C . ASN A 1 519 ? -17.307 -5.181 -10.688 1.00 97.50 519 ASN A C 1
ATOM 4088 O O . ASN A 1 519 ? -18.092 -5.489 -9.791 1.00 97.50 519 ASN A O 1
ATOM 4092 N N . ALA A 1 520 ? -15.986 -5.248 -10.515 1.00 98.38 520 ALA A N 1
ATOM 4093 C CA . ALA A 1 520 ? -15.363 -5.677 -9.266 1.00 98.38 520 ALA A CA 1
ATOM 4094 C C . ALA A 1 520 ? -15.705 -4.735 -8.099 1.00 98.38 520 ALA A C 1
ATOM 4096 O O . ALA A 1 520 ? -16.097 -5.205 -7.030 1.00 98.38 520 ALA A O 1
ATOM 4097 N N . ILE A 1 521 ? -15.646 -3.417 -8.322 1.00 98.38 521 ILE A N 1
ATOM 4098 C CA . ILE A 1 521 ? -16.018 -2.400 -7.326 1.00 98.38 521 ILE A CA 1
ATOM 4099 C C . ILE A 1 521 ? -17.502 -2.531 -6.953 1.00 98.38 521 ILE A C 1
ATOM 4101 O O . ILE A 1 521 ? -17.845 -2.590 -5.768 1.00 98.38 521 ILE A O 1
ATOM 4105 N N . LYS A 1 522 ? -18.390 -2.651 -7.950 1.00 97.81 522 LYS A N 1
ATOM 4106 C CA . LYS A 1 522 ? -19.831 -2.847 -7.723 1.00 97.81 522 LYS A CA 1
ATOM 4107 C C . LYS A 1 522 ? -20.120 -4.123 -6.938 1.00 97.81 522 LYS A C 1
ATOM 4109 O O . LYS A 1 522 ? -20.915 -4.089 -6.001 1.00 97.81 522 LYS A O 1
ATOM 4114 N N . ASN A 1 523 ? -19.477 -5.232 -7.292 1.00 98.12 523 ASN A N 1
ATOM 4115 C CA . ASN A 1 523 ? -19.656 -6.515 -6.615 1.00 98.12 523 ASN A CA 1
ATOM 4116 C C . ASN A 1 523 ? -19.149 -6.469 -5.168 1.00 98.12 523 ASN A C 1
ATOM 4118 O O . ASN A 1 523 ? -19.796 -7.020 -4.277 1.00 98.12 523 ASN A O 1
ATOM 4122 N N . PHE A 1 524 ? -18.028 -5.786 -4.918 1.00 98.50 524 PHE A N 1
ATOM 4123 C CA . PHE A 1 524 ? -17.502 -5.576 -3.571 1.00 98.50 524 PHE A CA 1
ATOM 4124 C C . PHE A 1 524 ? -18.500 -4.808 -2.692 1.00 98.50 524 PHE A C 1
ATOM 4126 O O . PHE A 1 524 ? -18.851 -5.283 -1.609 1.00 98.50 524 PHE A O 1
ATOM 4133 N N . ALA A 1 525 ? -19.033 -3.685 -3.186 1.00 96.94 525 ALA A N 1
ATOM 4134 C CA . ALA A 1 525 ? -20.076 -2.934 -2.488 1.00 96.94 525 ALA A CA 1
ATOM 4135 C C . ALA A 1 525 ? -21.342 -3.786 -2.277 1.00 96.94 525 ALA A C 1
ATOM 4137 O O . ALA A 1 525 ? -21.826 -3.919 -1.156 1.00 96.94 525 ALA A O 1
ATOM 4138 N N . GLN A 1 526 ? -21.835 -4.470 -3.317 1.00 97.19 526 GLN A N 1
ATOM 4139 C CA . GLN A 1 526 ? -23.014 -5.341 -3.211 1.00 97.19 526 GLN A CA 1
ATOM 4140 C C . GLN A 1 526 ? -22.851 -6.450 -2.167 1.00 97.19 526 GLN A C 1
ATOM 4142 O O . GLN A 1 526 ? -23.821 -6.799 -1.490 1.00 97.19 526 GLN A O 1
ATOM 4147 N N . GLY A 1 527 ? -21.633 -6.977 -2.022 1.00 96.62 527 GLY A N 1
ATOM 4148 C CA . GLY A 1 527 ? -21.266 -8.001 -1.048 1.00 96.62 527 GLY A CA 1
ATOM 4149 C C . GLY A 1 527 ? -21.182 -7.521 0.404 1.00 96.62 527 GLY A C 1
ATOM 4150 O O . GLY A 1 527 ? -20.990 -8.355 1.286 1.00 96.62 527 GLY A O 1
ATOM 4151 N N . GLY A 1 528 ? -21.347 -6.221 0.672 1.00 95.38 528 GLY A N 1
ATOM 4152 C CA . GLY A 1 528 ? -21.255 -5.641 2.017 1.00 95.38 528 GLY A CA 1
ATOM 4153 C C . GLY A 1 528 ? -20.023 -4.769 2.258 1.00 95.38 528 GLY A C 1
ATOM 4154 O O . GLY A 1 528 ? -19.821 -4.324 3.385 1.00 95.38 528 GLY A O 1
ATOM 4155 N N . GLY A 1 529 ? -19.190 -4.538 1.240 1.00 97.44 529 GLY A N 1
ATOM 4156 C CA . GLY A 1 529 ? -18.047 -3.633 1.331 1.00 97.44 529 GLY A CA 1
ATOM 4157 C C . GLY A 1 529 ? -18.457 -2.159 1.366 1.00 97.44 529 GLY A C 1
ATOM 4158 O O . GLY A 1 529 ? -19.509 -1.777 0.848 1.00 97.44 529 GLY A O 1
ATOM 4159 N N . VAL A 1 530 ? -17.608 -1.319 1.958 1.00 97.25 530 VAL A N 1
ATOM 4160 C CA . VAL A 1 530 ? -17.757 0.145 1.914 1.00 97.25 530 VAL A CA 1
ATOM 4161 C C . VAL A 1 530 ? -16.812 0.715 0.863 1.00 97.25 530 VAL A C 1
ATOM 4163 O O . VAL A 1 530 ? -15.612 0.477 0.941 1.00 97.25 530 VAL A O 1
ATOM 4166 N N . VAL A 1 531 ? -17.326 1.463 -0.109 1.00 97.94 531 VAL A N 1
ATOM 4167 C CA . VAL A 1 531 ? -16.518 2.129 -1.138 1.00 97.94 531 VAL A CA 1
ATOM 4168 C C . VAL A 1 531 ? -16.571 3.633 -0.923 1.00 97.94 531 VAL A C 1
ATOM 4170 O O . VAL A 1 531 ? -17.655 4.209 -0.912 1.00 97.94 531 VAL A O 1
ATOM 4173 N N . ILE A 1 532 ? -15.408 4.262 -0.783 1.00 95.81 532 ILE A N 1
ATOM 4174 C CA . ILE A 1 532 ? -15.247 5.715 -0.696 1.00 95.81 532 ILE A CA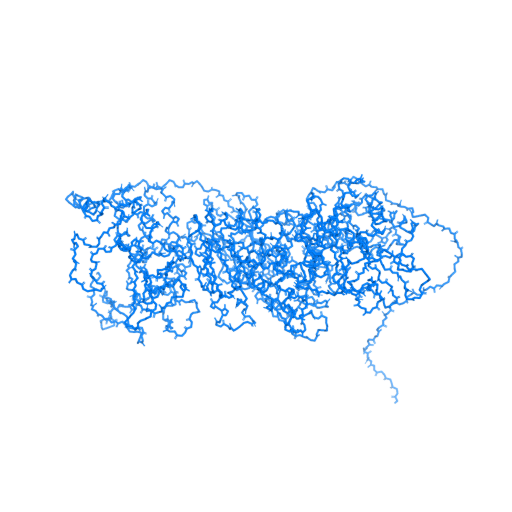 1
ATOM 4175 C C . ILE A 1 532 ? -14.524 6.186 -1.954 1.00 95.81 532 ILE A C 1
ATOM 4177 O O . ILE A 1 532 ? -13.459 5.670 -2.265 1.00 95.81 532 ILE A O 1
ATOM 4181 N N . ALA A 1 533 ? -15.059 7.169 -2.665 1.00 95.00 533 ALA A N 1
ATOM 4182 C CA . ALA A 1 533 ? -14.389 7.865 -3.755 1.00 95.00 533 ALA A CA 1
ATOM 4183 C C . ALA A 1 533 ? -14.223 9.347 -3.398 1.00 95.00 533 ALA A C 1
ATOM 4185 O O . ALA A 1 533 ? -15.169 9.980 -2.932 1.00 95.00 533 ALA A O 1
ATOM 4186 N N . THR A 1 534 ? -13.022 9.889 -3.601 1.00 93.56 534 THR A N 1
ATOM 4187 C CA . THR A 1 534 ? -12.685 11.283 -3.260 1.00 93.56 534 THR A CA 1
ATOM 4188 C C . THR A 1 534 ? -12.031 11.987 -4.442 1.00 93.56 534 THR A C 1
ATOM 4190 O O . THR A 1 534 ? -11.260 11.370 -5.184 1.00 93.56 534 THR A O 1
ATOM 4193 N N . GLY A 1 535 ? -12.297 13.285 -4.586 1.00 90.50 535 GLY A N 1
ATOM 4194 C CA . GLY A 1 535 ? -11.749 14.116 -5.655 1.00 90.50 535 GLY A CA 1
ATOM 4195 C C . GLY A 1 535 ? -12.478 13.912 -6.987 1.00 90.50 535 GLY A C 1
ATOM 4196 O O . GLY A 1 535 ? -13.705 14.039 -7.073 1.00 90.50 535 GLY A O 1
ATOM 4197 N N . ALA A 1 536 ? -11.722 13.628 -8.052 1.00 87.56 536 ALA A N 1
ATOM 4198 C CA . ALA A 1 536 ? -12.283 13.424 -9.387 1.00 87.56 536 ALA A CA 1
ATOM 4199 C C . ALA A 1 536 ? -13.327 12.292 -9.399 1.00 87.56 536 ALA A C 1
ATOM 4201 O O . ALA A 1 536 ? -13.126 11.240 -8.789 1.00 87.56 536 ALA A O 1
ATOM 4202 N N . TYR A 1 537 ? -14.441 12.508 -10.110 1.00 90.12 537 TYR A N 1
ATOM 4203 C CA . TYR A 1 537 ? -15.506 11.510 -10.207 1.00 90.12 537 TYR A CA 1
ATOM 4204 C C . TYR A 1 537 ? -14.961 10.211 -10.833 1.00 90.12 537 TYR A C 1
ATOM 4206 O O . TYR A 1 537 ? -14.317 10.271 -11.890 1.00 90.12 537 TYR A O 1
ATOM 4214 N N . PRO A 1 538 ? -15.193 9.041 -10.210 1.00 92.25 538 PRO A N 1
ATOM 4215 C CA . PRO A 1 538 ? -14.519 7.823 -10.622 1.00 92.25 538 PRO A CA 1
ATOM 4216 C C . PRO A 1 538 ? -15.075 7.232 -11.923 1.00 92.25 538 PRO A C 1
ATOM 4218 O O . PRO A 1 538 ? -16.269 7.301 -12.201 1.00 92.25 538 PRO A O 1
ATOM 4221 N N . GLY A 1 539 ? -14.212 6.588 -12.713 1.00 92.00 539 GLY A N 1
ATOM 4222 C CA . GLY A 1 539 ? -14.627 5.835 -13.909 1.00 92.00 539 GLY A CA 1
ATOM 4223 C C . GLY A 1 539 ? -15.105 6.680 -15.098 1.00 92.00 539 GLY A C 1
ATOM 4224 O O . GLY A 1 539 ? -15.803 6.157 -15.975 1.00 92.00 539 GLY A O 1
ATOM 4225 N N . THR A 1 540 ? -14.728 7.962 -15.144 1.00 92.31 540 THR A N 1
ATOM 4226 C CA . THR A 1 540 ? -15.003 8.896 -16.253 1.00 92.31 540 THR A CA 1
ATOM 4227 C C . THR A 1 540 ? -14.251 8.559 -17.545 1.00 92.31 540 THR A C 1
ATOM 4229 O O . THR A 1 540 ? -14.623 9.055 -18.611 1.00 92.31 540 THR A O 1
ATOM 4232 N N . MET A 1 541 ? -13.239 7.691 -17.476 1.00 94.19 541 MET A N 1
ATOM 4233 C CA . MET A 1 541 ? -12.497 7.152 -18.616 1.00 94.19 541 MET A CA 1
ATOM 4234 C C . MET A 1 541 ? -12.471 5.616 -18.588 1.00 94.19 541 MET A C 1
ATOM 4236 O O . MET A 1 541 ? -12.568 5.011 -17.516 1.00 94.19 541 MET A O 1
ATOM 4240 N N . ASP A 1 542 ? -12.334 4.977 -19.752 1.00 95.31 542 ASP A N 1
ATOM 4241 C CA . ASP A 1 542 ? -12.010 3.545 -19.839 1.00 95.31 542 ASP A CA 1
ATOM 4242 C C . ASP A 1 542 ? -10.517 3.264 -19.589 1.00 95.31 542 ASP A C 1
ATOM 4244 O O . ASP A 1 542 ? -9.726 4.170 -19.322 1.00 95.31 542 ASP A O 1
ATOM 4248 N N . GLU A 1 543 ? -10.116 1.997 -19.665 1.00 94.88 543 GLU A N 1
ATOM 4249 C CA . GLU A 1 543 ? -8.736 1.547 -19.464 1.00 94.88 543 GLU A CA 1
ATOM 4250 C C . GLU A 1 543 ? -7.736 2.018 -20.535 1.00 94.88 543 GLU A C 1
ATOM 4252 O O . GLU A 1 543 ? -6.538 1.772 -20.394 1.00 94.88 543 GLU A O 1
ATOM 4257 N N . LEU A 1 544 ? -8.209 2.678 -21.596 1.00 95.50 544 LEU A N 1
ATOM 4258 C CA . LEU A 1 544 ? -7.402 3.309 -22.645 1.00 95.50 544 LEU A CA 1
ATOM 4259 C C . LEU A 1 544 ? -7.496 4.844 -22.586 1.00 95.50 544 LEU A C 1
ATOM 4261 O O . LEU A 1 544 ? -7.106 5.533 -23.533 1.00 95.50 544 LEU A O 1
ATOM 4265 N N . GLY A 1 545 ? -8.055 5.394 -21.505 1.00 94.31 545 GLY A N 1
ATOM 4266 C CA . GLY A 1 545 ? -8.204 6.833 -21.325 1.00 94.31 545 GLY A CA 1
ATOM 4267 C C . GLY A 1 545 ? -9.271 7.462 -22.219 1.00 94.31 545 GLY A C 1
ATOM 4268 O O . GLY A 1 545 ? -9.309 8.686 -22.350 1.00 94.31 545 GLY A O 1
ATOM 4269 N N . ASN A 1 546 ? -10.128 6.671 -22.876 1.00 93.06 546 ASN A N 1
ATOM 4270 C CA . ASN A 1 546 ? -11.219 7.231 -23.666 1.00 93.06 546 ASN A CA 1
ATOM 4271 C C . ASN A 1 546 ? -12.285 7.790 -22.717 1.00 93.06 546 ASN A C 1
ATOM 4273 O O . ASN A 1 546 ? -12.735 7.069 -21.821 1.00 93.06 546 ASN A O 1
ATOM 4277 N N . PRO A 1 547 ? -12.750 9.036 -22.914 1.00 91.69 547 PRO A N 1
ATOM 4278 C CA . PRO A 1 547 ? -13.849 9.580 -22.131 1.00 91.69 547 PRO A CA 1
ATOM 4279 C C . PRO A 1 547 ? -15.117 8.747 -22.301 1.00 91.69 547 PRO A C 1
ATOM 4281 O O . PRO A 1 547 ? -15.542 8.443 -23.420 1.00 91.69 547 PRO A O 1
ATOM 4284 N N . ILE A 1 548 ? -15.768 8.435 -21.188 1.00 89.56 548 ILE A N 1
ATOM 4285 C CA . ILE A 1 548 ? -16.997 7.658 -21.180 1.00 89.56 548 ILE A CA 1
ATOM 4286 C C . ILE A 1 548 ? -18.200 8.602 -21.159 1.00 89.56 548 ILE A C 1
ATOM 4288 O O . ILE A 1 548 ? -18.382 9.405 -20.249 1.00 89.56 548 ILE A O 1
ATOM 4292 N N . ALA A 1 549 ? -19.057 8.492 -22.178 1.00 80.19 549 ALA A N 1
ATOM 4293 C CA . ALA A 1 549 ? -20.228 9.359 -22.328 1.00 80.19 549 ALA A CA 1
ATOM 4294 C C . ALA A 1 549 ? -21.354 9.063 -21.319 1.00 80.19 549 ALA A C 1
ATOM 4296 O O . ALA A 1 549 ? -22.225 9.904 -21.108 1.00 80.19 549 ALA A O 1
ATOM 4297 N N . THR A 1 550 ? -21.388 7.857 -20.743 1.00 80.31 550 THR A N 1
ATOM 4298 C CA . THR A 1 550 ? -22.372 7.444 -19.731 1.00 80.31 550 THR A CA 1
ATOM 4299 C C . THR A 1 550 ? -21.644 6.935 -18.508 1.00 80.31 550 THR A C 1
ATOM 4301 O O . THR A 1 550 ? -21.016 5.884 -18.556 1.00 80.31 550 THR A O 1
ATOM 4304 N N . ASP A 1 551 ? -21.757 7.677 -17.420 1.00 82.06 551 ASP A N 1
ATOM 4305 C CA . ASP A 1 551 ? -21.160 7.327 -16.144 1.00 82.06 551 ASP A CA 1
ATOM 4306 C C . ASP A 1 551 ? -21.527 5.889 -15.719 1.00 82.06 551 ASP A C 1
ATOM 4308 O O . ASP A 1 551 ? -22.697 5.538 -15.532 1.00 82.06 551 ASP A O 1
ATOM 4312 N N . ARG A 1 552 ? -20.493 5.045 -15.614 1.00 88.50 552 ARG A N 1
ATOM 4313 C CA . ARG A 1 552 ? -20.605 3.609 -15.325 1.00 88.50 552 ARG A CA 1
ATOM 4314 C C . ARG A 1 552 ? -20.829 3.320 -13.840 1.00 88.50 552 ARG A C 1
ATOM 4316 O O . ARG A 1 552 ? -21.252 2.208 -13.515 1.00 88.50 552 ARG A O 1
ATOM 4323 N N . LEU A 1 553 ? -20.570 4.289 -12.962 1.00 92.00 553 LEU A N 1
ATOM 4324 C CA . LEU A 1 553 ? -20.757 4.196 -11.512 1.00 92.00 553 LEU A CA 1
ATOM 4325 C C . LEU A 1 553 ? -21.912 5.080 -11.007 1.00 92.00 553 LEU A C 1
ATOM 4327 O O . LEU A 1 553 ? -22.189 5.076 -9.811 1.00 92.00 553 LEU A O 1
ATOM 4331 N N . LEU A 1 554 ? -22.649 5.738 -11.908 1.00 89.19 554 LEU A N 1
ATOM 4332 C CA . LEU A 1 554 ? -23.820 6.579 -11.625 1.00 89.19 554 LEU A CA 1
ATOM 4333 C C . LEU A 1 554 ? -24.866 5.914 -10.715 1.00 89.19 554 LEU A C 1
ATOM 4335 O O . LEU A 1 554 ? -25.468 6.543 -9.847 1.00 89.19 554 LEU A O 1
ATOM 4339 N N . ASP A 1 555 ? -25.132 4.626 -10.923 1.00 89.12 555 ASP A N 1
ATOM 4340 C CA . ASP A 1 555 ? -26.074 3.850 -10.114 1.00 89.12 555 ASP A CA 1
ATOM 4341 C C . ASP A 1 555 ? -25.582 3.626 -8.677 1.00 89.12 555 ASP A C 1
ATOM 4343 O O . ASP A 1 555 ? -26.404 3.426 -7.777 1.00 89.12 555 ASP A O 1
ATOM 4347 N N . MET A 1 556 ? -24.269 3.684 -8.464 1.00 89.81 556 MET A N 1
ATOM 4348 C CA . MET A 1 556 ? -23.602 3.491 -7.184 1.00 89.81 556 MET A CA 1
ATOM 4349 C C . MET A 1 556 ? -23.343 4.819 -6.457 1.00 89.81 556 MET A C 1
ATOM 4351 O O . MET A 1 556 ? -23.679 4.912 -5.280 1.00 89.81 556 MET A O 1
ATOM 4355 N N . PHE A 1 557 ? -22.821 5.837 -7.149 1.00 88.06 557 PHE A N 1
ATOM 4356 C CA . PHE A 1 557 ? -22.412 7.134 -6.583 1.00 88.06 557 PHE A CA 1
ATOM 4357 C C . PHE A 1 557 ? -23.325 8.316 -6.942 1.00 88.06 557 PHE A C 1
ATOM 4359 O O . PHE A 1 557 ? -23.012 9.452 -6.604 1.00 88.06 557 PHE A O 1
ATOM 4366 N N . GLY A 1 558 ? -24.458 8.083 -7.609 1.00 79.94 558 GLY A N 1
ATOM 4367 C CA . GLY A 1 558 ? -25.339 9.174 -8.029 1.00 79.94 558 GLY A CA 1
ATOM 4368 C C . GLY A 1 558 ? -24.713 10.033 -9.131 1.00 79.94 558 GLY A C 1
ATOM 4369 O O . GLY A 1 558 ? -23.589 9.792 -9.562 1.00 79.94 558 GLY A O 1
ATOM 4370 N N . GLY A 1 559 ? -25.463 11.011 -9.646 1.00 67.94 559 GLY A N 1
ATOM 4371 C CA . GLY A 1 559 ? -25.009 11.870 -10.746 1.00 67.94 559 GLY A CA 1
ATOM 4372 C C . GLY A 1 559 ? -24.714 13.300 -10.318 1.00 67.94 559 GLY A C 1
ATOM 4373 O O . GLY A 1 559 ? -25.511 13.901 -9.607 1.00 67.94 559 GLY A O 1
ATOM 4374 N N . GLY A 1 560 ? -23.631 13.880 -10.842 1.00 60.78 560 GLY A N 1
ATOM 4375 C CA . GLY A 1 560 ? -23.285 15.297 -10.675 1.00 60.78 560 GLY A CA 1
ATOM 4376 C C . GLY A 1 560 ? -21.992 15.534 -9.887 1.00 60.78 560 GLY A C 1
ATOM 4377 O O . GLY A 1 560 ? -21.251 14.607 -9.599 1.00 60.78 560 GLY A O 1
ATOM 4378 N N . ALA A 1 561 ? -21.713 16.803 -9.570 1.00 57.12 561 ALA A N 1
ATOM 4379 C CA . ALA A 1 561 ? -20.502 17.251 -8.864 1.00 57.12 561 ALA A CA 1
ATOM 4380 C C . ALA A 1 561 ? -20.694 17.394 -7.336 1.00 57.12 561 ALA A C 1
ATOM 4382 O O . ALA A 1 561 ? -19.983 18.167 -6.700 1.00 57.12 561 ALA A O 1
ATOM 4383 N N . GLY A 1 562 ? -21.718 16.750 -6.770 1.00 67.00 562 GLY A N 1
ATOM 4384 C CA . GLY A 1 562 ? -22.048 16.827 -5.344 1.00 67.00 562 GLY A CA 1
ATOM 4385 C C . GLY A 1 562 ? -21.622 15.577 -4.583 1.00 67.00 562 GLY A C 1
ATOM 4386 O O . GLY A 1 562 ? -21.408 14.527 -5.187 1.00 67.00 562 GLY A O 1
ATOM 4387 N N . ASP A 1 563 ? -21.535 15.701 -3.263 1.00 76.25 563 ASP A N 1
ATOM 4388 C CA . ASP A 1 563 ? -21.302 14.568 -2.373 1.00 76.25 563 ASP A CA 1
ATOM 4389 C C . ASP A 1 563 ? -22.506 13.621 -2.378 1.00 76.25 563 ASP A C 1
ATOM 4391 O O . ASP A 1 563 ? -23.658 14.047 -2.502 1.00 76.25 563 ASP A O 1
ATOM 4395 N N . TYR A 1 564 ? -22.239 12.326 -2.253 1.00 78.75 564 TYR A N 1
ATOM 4396 C CA . TYR A 1 564 ? -23.247 11.288 -2.370 1.00 78.75 564 TYR A CA 1
ATOM 4397 C C . TYR A 1 564 ? -22.981 10.129 -1.421 1.00 78.75 564 TYR A C 1
ATOM 4399 O O . TYR A 1 564 ? -21.849 9.681 -1.255 1.00 78.75 564 TYR A O 1
ATOM 4407 N N . VAL A 1 565 ? -24.048 9.607 -0.823 1.00 81.88 565 VAL A N 1
ATOM 4408 C CA . VAL A 1 565 ? -24.008 8.476 0.105 1.00 81.88 565 VAL A CA 1
ATOM 4409 C C . VAL A 1 565 ? -25.191 7.578 -0.210 1.00 81.88 565 VAL A C 1
ATOM 4411 O O . VAL A 1 565 ? -26.331 8.041 -0.236 1.00 81.88 565 VAL A O 1
ATOM 4414 N N . LYS A 1 566 ? -24.944 6.293 -0.466 1.00 82.56 566 LYS A N 1
ATOM 4415 C CA . LYS A 1 566 ? -26.010 5.360 -0.835 1.00 82.56 566 LYS A CA 1
ATOM 4416 C C . LYS A 1 566 ? -25.690 3.931 -0.454 1.00 82.56 566 LYS A C 1
ATOM 4418 O O . LYS A 1 566 ? -24.616 3.412 -0.750 1.00 82.56 566 LYS A O 1
ATOM 4423 N N . ARG A 1 567 ? -26.682 3.241 0.110 1.00 85.38 567 ARG A N 1
ATOM 4424 C CA . ARG A 1 567 ? -26.652 1.778 0.192 1.00 85.38 567 ARG A CA 1
ATOM 4425 C C . ARG A 1 567 ? -26.642 1.179 -1.215 1.00 85.38 567 ARG A C 1
ATOM 4427 O O . ARG A 1 567 ? -27.517 1.473 -2.032 1.00 85.38 567 ARG A O 1
ATOM 4434 N N . TYR A 1 568 ? -25.683 0.303 -1.483 1.00 89.44 568 TYR A N 1
ATOM 4435 C CA . TYR A 1 568 ? -25.563 -0.388 -2.763 1.00 89.44 568 TYR A CA 1
ATOM 4436 C C . TYR A 1 568 ? -25.422 -1.891 -2.514 1.00 89.44 568 TYR A C 1
ATOM 4438 O O . TYR A 1 568 ? -24.382 -2.376 -2.078 1.00 89.44 568 TYR A O 1
ATOM 4446 N N . GLY A 1 569 ? -26.514 -2.633 -2.726 1.00 92.50 569 GLY A N 1
ATOM 4447 C CA . GLY A 1 569 ? -26.649 -4.000 -2.214 1.00 92.50 569 GLY A CA 1
ATOM 4448 C C . GLY A 1 569 ? -26.572 -4.026 -0.684 1.00 92.50 569 GLY A C 1
ATOM 4449 O O . GLY A 1 569 ? -27.292 -3.275 -0.030 1.00 92.50 569 GLY A O 1
ATOM 4450 N N . ASN A 1 570 ? -25.712 -4.878 -0.119 1.00 90.88 570 ASN A N 1
ATOM 4451 C CA . ASN A 1 570 ? -25.518 -4.964 1.334 1.00 90.88 570 ASN A CA 1
ATOM 4452 C C . ASN A 1 570 ? -24.480 -3.969 1.879 1.00 90.88 570 ASN A C 1
ATOM 4454 O O . ASN A 1 570 ? -24.298 -3.904 3.094 1.00 90.88 570 ASN A O 1
ATOM 4458 N N . GLY A 1 571 ? -23.772 -3.245 1.009 1.00 93.25 571 GLY A N 1
ATOM 4459 C CA . GLY A 1 571 ? -22.711 -2.315 1.387 1.00 93.25 571 GLY A CA 1
ATOM 4460 C C . GLY A 1 571 ? -23.105 -0.852 1.238 1.00 93.25 571 GLY A C 1
ATOM 4461 O O . GLY A 1 571 ? -24.288 -0.496 1.176 1.00 93.25 571 GLY A O 1
ATOM 4462 N N . LEU A 1 572 ? -22.085 0.001 1.180 1.00 91.75 572 LEU A N 1
ATOM 4463 C CA . LEU A 1 572 ? -22.224 1.454 1.167 1.00 91.75 572 LEU A CA 1
ATOM 4464 C C . LEU A 1 572 ? -21.290 2.064 0.121 1.00 91.75 572 LEU A C 1
ATOM 4466 O O . LEU A 1 572 ? -20.130 1.673 0.022 1.00 91.75 572 LEU A O 1
ATOM 4470 N N . ALA A 1 573 ? -21.796 3.028 -0.638 1.00 93.12 573 ALA A N 1
ATOM 4471 C CA . ALA A 1 573 ? -21.036 3.821 -1.588 1.00 93.12 573 ALA A CA 1
ATOM 4472 C C . ALA A 1 573 ? -21.063 5.291 -1.162 1.00 93.12 573 ALA A C 1
ATOM 4474 O O . ALA A 1 573 ? -22.135 5.850 -0.928 1.00 93.12 573 ALA A O 1
ATOM 4475 N N . ILE A 1 574 ? -19.882 5.889 -1.051 1.00 90.75 574 ILE A N 1
ATOM 4476 C CA . ILE A 1 574 ? -19.654 7.267 -0.624 1.00 90.75 574 ILE A CA 1
ATOM 4477 C C . ILE A 1 574 ? -18.816 7.949 -1.702 1.00 90.75 574 ILE A C 1
ATOM 4479 O O . ILE A 1 574 ? -17.729 7.475 -2.018 1.00 90.75 574 ILE A O 1
ATOM 4483 N N . TYR A 1 575 ? -19.297 9.053 -2.252 1.00 90.50 575 TYR A N 1
ATOM 4484 C CA . TYR A 1 575 ? -18.530 9.922 -3.137 1.00 90.50 575 TYR A CA 1
ATOM 4485 C C . TYR A 1 575 ? -18.481 11.325 -2.547 1.00 90.50 575 TYR A C 1
ATOM 4487 O O . TYR A 1 575 ? -19.490 11.831 -2.063 1.00 90.50 575 TYR A O 1
ATOM 4495 N N . THR A 1 576 ? -17.318 11.961 -2.608 1.00 87.62 576 THR A N 1
ATOM 4496 C CA . THR A 1 576 ? -17.194 13.398 -2.389 1.00 87.62 576 THR A CA 1
ATOM 4497 C C . THR A 1 576 ? -16.276 14.014 -3.429 1.00 87.62 576 THR A C 1
ATOM 4499 O O . THR A 1 576 ? -15.224 13.462 -3.761 1.00 87.62 576 THR A O 1
ATOM 4502 N N . ALA A 1 577 ? -16.664 15.186 -3.932 1.00 87.56 577 ALA A N 1
ATOM 4503 C CA . ALA A 1 577 ? -15.809 15.970 -4.819 1.00 87.56 577 ALA A CA 1
ATOM 4504 C C . ALA A 1 577 ? -14.630 16.612 -4.062 1.00 87.56 577 ALA A C 1
ATOM 4506 O O . ALA A 1 577 ? -13.685 17.099 -4.685 1.00 87.56 577 ALA A O 1
ATOM 4507 N N . ASN A 1 578 ? -14.669 16.615 -2.724 1.00 87.81 578 ASN A N 1
ATOM 4508 C CA . ASN A 1 578 ? -13.563 17.066 -1.899 1.00 87.81 578 ASN A CA 1
ATOM 4509 C C . ASN A 1 578 ? -12.397 16.076 -2.013 1.00 87.81 578 ASN A C 1
ATOM 4511 O O . ASN A 1 578 ? -12.545 14.875 -1.773 1.00 87.81 578 ASN A O 1
ATOM 4515 N N . ASP A 1 579 ? -11.222 16.579 -2.376 1.00 89.69 579 ASP A N 1
ATOM 4516 C CA . ASP A 1 579 ? -10.011 15.772 -2.490 1.00 89.69 579 ASP A CA 1
ATOM 4517 C C . ASP A 1 579 ? -9.367 15.554 -1.115 1.00 89.69 579 ASP A C 1
ATOM 4519 O O . ASP A 1 579 ? -8.284 16.051 -0.810 1.00 89.69 579 ASP A O 1
ATOM 4523 N N . LEU A 1 580 ? -10.088 14.834 -0.250 1.00 91.44 580 LEU A N 1
ATOM 4524 C CA . LEU A 1 580 ? -9.668 14.552 1.125 1.00 91.44 580 LEU A CA 1
ATOM 4525 C C . LEU A 1 580 ? -8.297 13.867 1.183 1.00 91.44 580 LEU A C 1
ATOM 4527 O O . LEU A 1 580 ? -7.559 14.053 2.142 1.00 91.44 580 LEU A O 1
ATOM 4531 N N . ALA A 1 581 ? -7.953 13.082 0.160 1.00 92.75 581 ALA A N 1
ATOM 4532 C CA . ALA A 1 581 ? -6.678 12.391 0.101 1.00 92.75 581 ALA A CA 1
ATOM 4533 C C . ALA A 1 581 ? -5.519 13.377 -0.100 1.00 92.75 581 ALA A C 1
ATOM 4535 O O . ALA A 1 581 ? -4.633 13.438 0.750 1.00 92.75 581 ALA A O 1
ATOM 4536 N N . ARG A 1 582 ? -5.541 14.193 -1.168 1.00 92.00 582 ARG A N 1
ATOM 4537 C CA . ARG A 1 582 ? -4.495 15.208 -1.398 1.00 92.00 582 ARG A CA 1
ATOM 4538 C C . ARG A 1 582 ? -4.445 16.265 -0.305 1.00 92.00 582 ARG A C 1
ATOM 4540 O O . ARG A 1 582 ? -3.382 16.792 -0.029 1.00 92.00 582 ARG A O 1
ATOM 4547 N N . LYS A 1 583 ? -5.567 16.592 0.325 1.00 92.75 583 LYS A N 1
ATOM 4548 C CA . LYS A 1 583 ? -5.569 17.567 1.421 1.00 92.75 583 LYS A CA 1
ATOM 4549 C C . LYS A 1 583 ? -4.950 17.022 2.706 1.00 92.75 583 LYS A C 1
ATOM 4551 O O . LYS A 1 583 ? -4.626 17.796 3.588 1.00 92.75 583 LYS A O 1
ATOM 4556 N N . GLY A 1 584 ? -4.748 15.710 2.825 1.00 89.19 584 GLY A N 1
ATOM 4557 C CA . GLY A 1 584 ? -4.218 15.075 4.033 1.00 89.19 584 GLY A CA 1
ATOM 4558 C C . GLY A 1 584 ? -2.715 15.258 4.286 1.00 89.19 584 GLY A C 1
ATOM 4559 O O . GLY A 1 584 ? -2.195 14.576 5.168 1.00 89.19 584 GLY A O 1
ATOM 4560 N N . PHE A 1 585 ? -2.005 16.099 3.522 1.00 92.56 585 PHE A N 1
ATOM 4561 C CA . PHE A 1 585 ? -0.573 16.367 3.714 1.00 92.56 585 PHE A CA 1
ATOM 4562 C C . PHE A 1 585 ? -0.332 17.522 4.698 1.00 92.56 585 PHE A C 1
ATOM 4564 O O . PHE A 1 585 ? -0.390 18.688 4.325 1.00 92.56 585 PHE A O 1
ATOM 4571 N N . LEU A 1 586 ? -0.041 17.201 5.959 1.00 87.81 586 LEU A N 1
ATOM 4572 C CA . LEU A 1 586 ? 0.082 18.160 7.061 1.00 87.81 586 LEU A CA 1
ATOM 4573 C C . LEU A 1 586 ? 1.234 19.166 6.896 1.00 87.81 586 LEU A C 1
ATOM 4575 O O . LEU A 1 586 ? 1.168 20.244 7.483 1.00 87.81 586 LEU A O 1
ATOM 4579 N N . GLU A 1 587 ? 2.316 18.817 6.187 1.00 87.19 587 GLU A N 1
ATOM 4580 C CA . GLU A 1 587 ? 3.472 19.715 6.016 1.00 87.19 587 GLU A CA 1
ATOM 4581 C C . GLU A 1 587 ? 3.354 20.603 4.759 1.00 87.19 587 GLU A C 1
ATOM 4583 O O . GLU A 1 587 ? 4.060 21.611 4.673 1.00 87.19 587 GLU A O 1
ATOM 4588 N N . PHE A 1 588 ? 2.465 20.267 3.812 1.00 88.19 588 PHE A N 1
ATOM 4589 C CA . PHE A 1 588 ? 2.350 20.939 2.505 1.00 88.19 588 PHE A CA 1
ATOM 4590 C C . PHE A 1 588 ? 0.973 21.544 2.202 1.00 88.19 588 PHE A C 1
ATOM 4592 O O . PHE A 1 588 ? 0.867 22.351 1.281 1.00 88.19 588 PHE A O 1
ATOM 4599 N N . GLU A 1 589 ? -0.062 21.188 2.957 1.00 91.50 589 GLU A N 1
ATOM 4600 C CA . GLU A 1 589 ? -1.387 21.805 2.898 1.00 91.50 589 GLU A CA 1
ATOM 4601 C C . GLU A 1 589 ? -1.588 22.763 4.084 1.00 91.50 589 GLU A C 1
ATOM 4603 O O . GLU A 1 589 ? -0.875 22.713 5.092 1.00 91.50 589 GLU A O 1
ATOM 4608 N N . ASP A 1 590 ? -2.559 23.667 3.964 1.00 91.62 590 ASP A N 1
ATOM 4609 C CA . ASP A 1 590 ? -3.035 24.454 5.097 1.00 91.62 590 ASP A CA 1
ATOM 4610 C C . ASP A 1 590 ? -3.408 23.544 6.281 1.00 91.62 590 ASP A C 1
ATOM 4612 O O . ASP A 1 590 ? -4.120 22.550 6.124 1.00 91.62 590 ASP A O 1
ATOM 4616 N N . LYS A 1 591 ? -2.919 23.890 7.479 1.00 87.12 591 LYS A N 1
ATOM 4617 C CA . LYS A 1 591 ? -3.010 23.028 8.665 1.00 87.12 591 LYS A CA 1
ATOM 4618 C C . LYS A 1 591 ? -4.458 22.653 8.978 1.00 87.12 591 LYS A C 1
ATOM 4620 O O . LYS A 1 591 ? -4.737 21.482 9.223 1.00 87.12 591 LYS A O 1
ATOM 4625 N N . ASP A 1 592 ? -5.362 23.624 8.960 1.00 84.38 592 ASP A N 1
ATOM 4626 C CA . ASP A 1 592 ? -6.752 23.410 9.360 1.00 84.38 592 ASP A CA 1
ATOM 4627 C C . ASP A 1 592 ? -7.467 22.559 8.303 1.00 84.38 592 ASP A C 1
ATOM 4629 O O . ASP A 1 592 ? -8.151 21.590 8.635 1.00 84.38 592 ASP A O 1
ATOM 4633 N N . THR A 1 593 ? -7.196 22.829 7.022 1.00 88.56 593 THR A N 1
ATOM 4634 C CA . THR A 1 593 ? -7.671 22.018 5.889 1.00 88.56 593 THR A CA 1
ATOM 4635 C C . THR A 1 593 ? -7.185 20.566 5.971 1.00 88.56 593 THR A C 1
ATOM 4637 O O . THR A 1 593 ? -7.958 19.629 5.742 1.00 88.56 593 THR A O 1
ATOM 4640 N N . ALA A 1 594 ? -5.915 20.358 6.315 1.00 89.25 594 ALA A N 1
ATOM 4641 C CA . ALA A 1 594 ? -5.320 19.033 6.403 1.00 89.25 594 ALA A CA 1
ATOM 4642 C C . ALA A 1 594 ? -5.827 18.244 7.615 1.00 89.25 594 ALA A C 1
ATOM 4644 O O . ALA A 1 594 ? -6.151 17.058 7.493 1.00 89.25 594 ALA A O 1
ATOM 4645 N N . HIS A 1 595 ? -5.979 18.911 8.762 1.00 85.12 595 HIS A N 1
ATOM 4646 C CA . HIS A 1 595 ? -6.607 18.340 9.953 1.00 85.12 595 HIS A CA 1
ATOM 4647 C C . HIS A 1 595 ? -8.074 17.972 9.679 1.00 85.12 595 HIS A C 1
ATOM 4649 O O . HIS A 1 595 ? -8.512 16.881 10.050 1.00 85.12 595 HIS A O 1
ATOM 4655 N N . GLU A 1 596 ? -8.830 18.822 8.978 1.00 84.19 596 GLU A N 1
ATOM 4656 C CA . GLU A 1 596 ? -10.214 18.535 8.589 1.00 84.19 596 GLU A CA 1
ATOM 4657 C C . GLU A 1 596 ? -10.293 17.296 7.684 1.00 84.19 596 GLU A C 1
ATOM 4659 O O . GLU A 1 596 ? -11.097 16.390 7.931 1.00 84.19 596 GLU A O 1
ATOM 4664 N N . ALA A 1 597 ? -9.425 17.216 6.672 1.00 88.88 597 ALA A N 1
ATOM 4665 C CA . ALA A 1 597 ? -9.364 16.080 5.762 1.00 88.88 597 ALA A CA 1
ATOM 4666 C C . ALA A 1 597 ? -9.004 14.773 6.491 1.00 88.88 597 ALA A C 1
ATOM 4668 O O . ALA A 1 597 ? -9.696 13.761 6.334 1.00 88.88 597 ALA A O 1
ATOM 4669 N N . GLN A 1 598 ? -7.979 14.801 7.348 1.00 88.31 598 GLN A N 1
ATOM 4670 C CA . GLN A 1 598 ? -7.577 13.657 8.166 1.00 88.31 598 GLN A CA 1
ATOM 4671 C C . GLN A 1 598 ? -8.693 13.226 9.126 1.00 88.31 598 GLN A C 1
ATOM 4673 O O . GLN A 1 598 ? -8.983 12.034 9.216 1.00 88.31 598 GLN A O 1
ATOM 4678 N N . SER A 1 599 ? -9.364 14.174 9.786 1.00 84.94 599 SER A N 1
ATOM 4679 C CA . SER A 1 599 ? -10.482 13.917 10.705 1.00 84.94 599 SER A CA 1
ATOM 4680 C C . SER A 1 599 ? -11.682 13.288 9.988 1.00 84.94 599 SER A C 1
ATOM 4682 O O . SER A 1 599 ? -12.288 12.330 10.483 1.00 84.94 599 SER A O 1
ATOM 4684 N N . ALA A 1 600 ? -12.007 13.770 8.783 1.00 85.50 600 ALA A N 1
ATOM 4685 C CA . ALA A 1 600 ? -13.068 13.203 7.957 1.00 85.50 600 ALA A CA 1
ATOM 4686 C C . ALA A 1 600 ? -12.773 11.741 7.585 1.00 85.50 600 ALA A C 1
ATOM 4688 O O . ALA A 1 600 ? -13.640 10.878 7.753 1.00 85.50 600 ALA A O 1
ATOM 4689 N N . ILE A 1 601 ? -11.548 11.447 7.138 1.00 90.88 601 ILE A N 1
ATOM 4690 C CA . ILE A 1 601 ? -11.123 10.086 6.789 1.00 90.88 601 ILE A CA 1
ATOM 4691 C C . ILE A 1 601 ? -11.040 9.191 8.024 1.00 90.88 601 ILE A C 1
ATOM 4693 O O . ILE A 1 601 ? -11.543 8.069 7.985 1.00 90.88 601 ILE A O 1
ATOM 4697 N N . GLU A 1 602 ? -10.478 9.669 9.134 1.00 90.62 602 GLU A N 1
ATOM 4698 C CA . GLU A 1 602 ? -10.389 8.904 10.378 1.00 90.62 602 GLU A CA 1
ATOM 4699 C C . GLU A 1 602 ? -11.769 8.438 10.841 1.00 90.62 602 GLU A C 1
ATOM 4701 O O . GLU A 1 602 ? -11.969 7.254 11.130 1.00 90.62 602 GLU A O 1
ATOM 4706 N N . ARG A 1 603 ? -12.736 9.360 10.850 1.00 87.19 603 ARG A N 1
ATOM 4707 C CA . ARG A 1 603 ? -14.127 9.075 11.192 1.00 87.19 603 ARG A CA 1
ATOM 4708 C C . ARG A 1 603 ? -14.713 8.005 10.275 1.00 87.19 603 ARG A C 1
ATOM 4710 O O . ARG A 1 603 ? -15.217 7.003 10.774 1.00 87.19 603 ARG A O 1
ATOM 4717 N N . LEU A 1 604 ? -14.630 8.188 8.955 1.00 87.56 604 LEU A N 1
ATOM 4718 C CA . LEU A 1 604 ? -15.187 7.233 7.990 1.00 87.56 604 LEU A CA 1
ATOM 4719 C C . LEU A 1 604 ? -14.557 5.845 8.147 1.00 87.56 604 LEU A C 1
ATOM 4721 O O . LEU A 1 604 ? -15.263 4.842 8.258 1.00 87.56 604 LEU A O 1
ATOM 4725 N N . VAL A 1 605 ? -13.229 5.777 8.212 1.00 93.62 605 VAL A N 1
ATOM 4726 C CA . VAL A 1 605 ? -12.515 4.503 8.291 1.00 93.62 605 VAL A CA 1
ATOM 4727 C C . VAL A 1 605 ? -12.818 3.790 9.606 1.00 93.62 605 VAL A C 1
ATOM 4729 O O . VAL A 1 605 ? -13.227 2.632 9.574 1.00 93.62 605 VAL A O 1
ATOM 4732 N N . ARG A 1 606 ? -12.683 4.446 10.765 1.00 92.50 606 ARG A N 1
ATOM 4733 C CA . ARG A 1 606 ? -12.803 3.772 12.072 1.00 92.50 606 ARG A CA 1
ATOM 4734 C C . ARG A 1 606 ? -14.240 3.418 12.469 1.00 92.50 606 ARG A C 1
ATOM 4736 O O . ARG A 1 606 ? -14.449 2.519 13.289 1.00 92.50 606 ARG A O 1
ATOM 4743 N N . ILE A 1 607 ? -15.245 4.068 11.878 1.00 90.31 607 ILE A N 1
ATOM 4744 C CA . ILE A 1 607 ? -16.650 3.651 12.021 1.00 90.31 607 ILE A CA 1
ATOM 4745 C C . ILE A 1 607 ? -16.885 2.315 11.305 1.00 90.31 607 ILE A C 1
ATOM 4747 O O . ILE A 1 607 ? -17.524 1.415 11.855 1.00 90.31 607 ILE A O 1
ATOM 4751 N N . HIS A 1 608 ? -16.329 2.143 10.106 1.00 91.69 608 HIS A N 1
ATOM 4752 C CA . HIS A 1 608 ? -16.572 0.961 9.274 1.00 91.69 608 HIS A CA 1
ATOM 4753 C C . HIS A 1 608 ? -15.556 -0.167 9.472 1.00 91.69 608 HIS A C 1
ATOM 4755 O O . HIS A 1 608 ? -15.874 -1.332 9.238 1.00 91.69 608 HIS A O 1
ATOM 4761 N N . VAL A 1 609 ? -14.363 0.145 9.968 1.00 93.19 609 VAL A N 1
ATOM 4762 C CA . VAL A 1 609 ? -13.261 -0.796 10.169 1.00 93.19 609 VAL A CA 1
ATOM 4763 C C . VAL A 1 609 ? -12.836 -0.764 11.632 1.00 93.19 609 VAL A C 1
ATOM 4765 O O . VAL A 1 609 ? -12.568 0.291 12.194 1.00 93.19 609 VAL A O 1
ATOM 4768 N N . GLU A 1 610 ? -12.846 -1.925 12.284 1.00 89.38 610 GLU A N 1
ATOM 4769 C CA . GLU A 1 610 ? -12.424 -2.050 13.680 1.00 89.38 610 GLU A CA 1
ATOM 4770 C C . GLU A 1 610 ? -10.895 -2.081 13.778 1.00 89.38 610 GLU A C 1
ATOM 4772 O O . GLU A 1 610 ? -10.231 -2.784 13.015 1.00 89.38 610 GLU A O 1
ATOM 4777 N N . ASP A 1 611 ? -10.345 -1.359 14.755 1.00 90.94 611 ASP A N 1
ATOM 4778 C CA . ASP A 1 611 ? -8.917 -1.388 15.052 1.00 90.94 611 ASP A CA 1
ATOM 4779 C C . ASP A 1 611 ? -8.520 -2.725 15.699 1.00 90.94 611 ASP A C 1
ATOM 4781 O O . ASP A 1 611 ? -8.954 -3.063 16.810 1.00 90.94 611 ASP A O 1
ATOM 4785 N N . GLU A 1 612 ? -7.639 -3.468 15.028 1.00 91.81 612 GLU A N 1
ATOM 4786 C CA . GLU A 1 612 ? -7.001 -4.661 15.598 1.00 91.81 612 GLU A CA 1
ATOM 4787 C C . GLU A 1 612 ? -5.861 -4.291 16.559 1.00 91.81 612 GLU A C 1
ATOM 4789 O O . GLU A 1 612 ? -5.598 -4.997 17.535 1.00 91.81 612 GLU A O 1
ATOM 4794 N N . VAL A 1 613 ? -5.214 -3.148 16.325 1.00 94.06 613 VAL A N 1
ATOM 4795 C CA . VAL A 1 613 ? -4.208 -2.559 17.210 1.00 94.06 613 VAL A CA 1
ATOM 4796 C C . VAL A 1 613 ? -4.490 -1.070 17.329 1.00 94.06 613 VAL A C 1
ATOM 4798 O O . VAL A 1 613 ? -4.572 -0.366 16.331 1.00 94.06 613 VAL A O 1
ATOM 4801 N N . ILE A 1 614 ? -4.634 -0.592 18.561 1.00 93.94 614 ILE A N 1
ATOM 4802 C CA . ILE A 1 614 ? -4.867 0.819 18.861 1.00 93.94 614 ILE A CA 1
ATOM 4803 C C . ILE A 1 614 ? -3.549 1.435 19.324 1.00 93.94 614 ILE A C 1
ATOM 4805 O O . ILE A 1 614 ? -2.982 1.001 20.333 1.00 93.94 614 ILE A O 1
ATOM 4809 N N . VAL A 1 615 ? -3.103 2.458 18.599 1.00 93.19 615 VAL A N 1
ATOM 4810 C CA . VAL A 1 615 ? -1.976 3.333 18.940 1.00 93.19 615 VAL A CA 1
ATOM 4811 C C . VAL A 1 615 ? -2.450 4.768 18.745 1.00 93.19 615 VAL A C 1
ATOM 4813 O O . VAL A 1 615 ? -2.949 5.104 17.675 1.00 93.19 615 VAL A O 1
ATOM 4816 N N . THR A 1 616 ? -2.335 5.602 19.776 1.00 84.62 616 THR A N 1
ATOM 4817 C CA . THR A 1 616 ? -2.711 7.022 19.682 1.00 84.62 616 THR A CA 1
ATOM 4818 C C . THR A 1 616 ? -1.519 7.868 19.247 1.00 84.62 616 THR A C 1
ATOM 4820 O O . THR A 1 616 ? -1.616 8.600 18.272 1.00 84.62 616 THR A O 1
ATOM 4823 N N . GLU A 1 617 ? -0.370 7.674 19.893 1.00 86.75 617 GLU A N 1
ATOM 4824 C CA . GLU A 1 617 ? 0.879 8.409 19.665 1.00 86.75 617 GLU A CA 1
ATOM 4825 C C . GLU A 1 617 ? 2.064 7.436 19.572 1.00 86.75 617 GLU A C 1
ATOM 4827 O O . GLU A 1 617 ? 1.994 6.347 20.164 1.00 86.75 617 GLU A O 1
ATOM 4832 N N . PRO A 1 618 ? 3.168 7.807 18.895 1.00 90.88 618 PRO A N 1
ATOM 4833 C CA . PRO A 1 618 ? 3.413 9.054 18.143 1.00 90.88 618 PRO A CA 1
ATOM 4834 C C . PRO A 1 618 ? 2.679 9.104 16.789 1.00 90.88 618 PRO A C 1
ATOM 4836 O O . PRO A 1 618 ? 2.257 8.055 16.314 1.00 90.88 618 PRO A O 1
ATOM 4839 N N . ASN A 1 619 ? 2.550 10.270 16.145 1.00 86.25 619 ASN A N 1
ATOM 4840 C CA . ASN A 1 619 ? 1.836 10.444 14.868 1.00 86.25 619 ASN A CA 1
ATOM 4841 C C . ASN A 1 619 ? 2.481 9.783 13.652 1.00 86.25 619 ASN A C 1
ATOM 4843 O O . ASN A 1 619 ? 1.785 9.174 12.846 1.00 86.25 619 ASN A O 1
ATOM 4847 N N . TRP A 1 620 ? 3.796 9.799 13.554 1.00 91.62 620 TRP A N 1
ATOM 4848 C CA . TRP A 1 620 ? 4.532 9.302 12.400 1.00 91.62 620 TRP A CA 1
ATOM 4849 C C . TRP A 1 620 ? 5.108 7.918 12.686 1.00 91.62 620 TRP A C 1
ATOM 4851 O O . TRP A 1 620 ? 6.289 7.732 13.002 1.00 91.62 620 TRP A O 1
ATOM 4861 N N . LEU A 1 621 ? 4.211 6.937 12.604 1.00 94.69 621 LEU A N 1
ATOM 4862 C CA . LEU A 1 621 ? 4.472 5.544 12.926 1.00 94.69 621 LEU A CA 1
ATOM 4863 C C . LEU A 1 621 ? 3.784 4.631 11.908 1.00 94.69 621 LEU A C 1
ATOM 4865 O O . LEU A 1 621 ? 2.561 4.633 11.798 1.00 94.69 621 LEU A O 1
ATOM 4869 N N . LEU A 1 622 ? 4.547 3.787 11.215 1.00 97.12 622 LEU A N 1
ATOM 4870 C CA . LEU A 1 622 ? 3.964 2.686 10.449 1.00 97.12 622 LEU A CA 1
ATOM 4871 C C . LEU A 1 622 ? 3.774 1.486 11.376 1.00 97.12 622 LEU A C 1
ATOM 4873 O O . LEU A 1 622 ? 4.734 1.035 12.002 1.00 97.12 622 LEU A O 1
ATOM 4877 N N . VAL A 1 623 ? 2.558 0.942 11.415 1.00 96.94 623 VAL A N 1
ATOM 4878 C CA . VAL A 1 623 ? 2.252 -0.327 12.081 1.00 96.94 623 VAL A CA 1
ATOM 4879 C C . VAL A 1 623 ? 1.694 -1.289 11.043 1.00 96.94 623 VAL A C 1
ATOM 4881 O O . VAL A 1 623 ? 0.596 -1.097 10.533 1.00 96.94 623 VAL A O 1
ATOM 4884 N N . GLU A 1 624 ? 2.456 -2.334 10.743 1.00 97.00 624 GLU A N 1
ATOM 4885 C CA . GLU A 1 624 ? 2.008 -3.464 9.931 1.00 97.00 624 GLU A CA 1
ATOM 4886 C C . GLU A 1 624 ? 1.815 -4.686 10.822 1.00 97.00 624 GLU A C 1
ATOM 4888 O O . GLU A 1 624 ? 2.481 -4.840 11.848 1.00 97.00 624 GLU A O 1
ATOM 4893 N N . MET A 1 625 ? 0.924 -5.588 10.426 1.00 95.06 625 MET A N 1
ATOM 4894 C CA . MET A 1 625 ? 0.589 -6.762 11.225 1.00 95.06 625 MET A CA 1
ATOM 4895 C C . MET A 1 625 ? 0.572 -8.023 10.376 1.00 95.06 625 MET A C 1
ATOM 4897 O O . MET A 1 625 ? 0.250 -7.990 9.193 1.00 95.06 625 MET A O 1
ATOM 4901 N N . SER A 1 626 ? 0.909 -9.155 10.985 1.00 94.19 626 SER A N 1
ATOM 4902 C CA . SER A 1 626 ? 0.755 -10.467 10.364 1.00 94.19 626 SER A CA 1
ATOM 4903 C C . SER A 1 626 ? 0.429 -11.539 11.403 1.00 94.19 626 SER A C 1
ATOM 4905 O O . SER A 1 626 ? 0.966 -11.513 12.516 1.00 94.19 626 SER A O 1
ATOM 4907 N N . ARG A 1 627 ? -0.424 -12.510 11.059 1.00 89.31 627 ARG A N 1
ATOM 4908 C CA . ARG A 1 627 ? -0.686 -13.694 11.890 1.00 89.31 627 ARG A CA 1
ATOM 4909 C C . ARG A 1 627 ? 0.009 -14.907 11.291 1.00 89.31 627 ARG A C 1
ATOM 4911 O O . ARG A 1 627 ? -0.401 -15.450 10.274 1.00 89.31 627 ARG A O 1
ATOM 4918 N N . ILE A 1 628 ? 1.054 -15.370 11.972 1.00 83.44 628 ILE A N 1
ATOM 4919 C CA . ILE A 1 628 ? 1.811 -16.561 11.552 1.00 83.44 628 ILE A CA 1
ATOM 4920 C C . ILE A 1 628 ? 1.035 -17.843 11.872 1.00 83.44 628 ILE A C 1
ATOM 4922 O O . ILE A 1 628 ? 1.158 -18.855 11.188 1.00 83.44 628 ILE A O 1
ATOM 4926 N N . SER A 1 629 ? 0.259 -17.826 12.957 1.00 85.12 629 SER A N 1
ATOM 4927 C CA . SER A 1 629 ? -0.562 -18.956 13.391 1.00 85.12 629 SER A CA 1
ATOM 4928 C C . SER A 1 629 ? -1.717 -18.480 14.269 1.00 85.12 629 SER A C 1
ATOM 4930 O O . SER A 1 629 ? -1.750 -17.328 14.701 1.00 85.12 629 SER A O 1
ATOM 4932 N N . ASP A 1 630 ? -2.599 -19.405 14.643 1.00 84.94 630 ASP A N 1
ATOM 4933 C CA . ASP A 1 630 ? -3.632 -19.209 15.669 1.00 84.94 630 ASP A CA 1
ATOM 4934 C C . ASP A 1 630 ? -3.075 -18.828 17.057 1.00 84.94 630 ASP A C 1
ATOM 4936 O O . ASP A 1 630 ? -3.836 -18.464 17.952 1.00 84.94 630 ASP A O 1
ATOM 4940 N N . LYS A 1 631 ? -1.751 -18.913 17.244 1.00 91.00 631 LYS A N 1
ATOM 4941 C CA . LYS A 1 631 ? -1.042 -18.676 18.509 1.00 91.00 631 LYS A CA 1
ATOM 4942 C C . LYS A 1 631 ? -0.055 -17.517 18.469 1.00 91.00 631 LYS A C 1
ATOM 4944 O O . LYS A 1 631 ? 0.525 -17.206 19.509 1.00 91.00 631 LYS A O 1
ATOM 4949 N N . LYS A 1 632 ? 0.194 -16.908 17.307 1.00 92.25 632 LYS A N 1
ATOM 4950 C CA . LYS A 1 632 ? 1.234 -15.881 17.163 1.00 92.25 632 LYS A CA 1
ATOM 4951 C C . LYS A 1 632 ? 0.830 -14.806 16.164 1.00 92.25 632 LYS A C 1
ATOM 4953 O O . LYS A 1 632 ? 0.652 -15.087 14.979 1.00 92.25 632 LYS A O 1
ATOM 4958 N N . MET A 1 633 ? 0.781 -13.581 16.665 1.00 93.88 633 MET A N 1
ATOM 4959 C CA . MET A 1 633 ? 0.650 -12.349 15.899 1.00 93.88 633 MET A CA 1
ATOM 4960 C C . MET A 1 633 ? 1.965 -11.576 15.971 1.00 93.88 633 MET A C 1
ATOM 4962 O O . MET A 1 633 ? 2.657 -11.627 16.989 1.00 93.88 633 MET A O 1
ATOM 4966 N N . ILE A 1 634 ? 2.317 -10.883 14.896 1.00 96.06 634 ILE A N 1
ATOM 4967 C CA . ILE A 1 634 ? 3.502 -10.034 14.821 1.00 96.06 634 ILE A CA 1
ATOM 4968 C C . ILE A 1 634 ? 3.093 -8.635 14.399 1.00 96.06 634 ILE A C 1
ATOM 4970 O O . ILE A 1 634 ? 2.311 -8.487 13.461 1.00 96.06 634 ILE A O 1
ATOM 4974 N N . LEU A 1 635 ? 3.649 -7.635 15.079 1.00 97.38 635 LEU A N 1
ATOM 4975 C CA . LEU A 1 635 ? 3.621 -6.242 14.653 1.00 97.38 635 LEU A CA 1
ATOM 4976 C C . LEU A 1 635 ? 4.999 -5.858 14.116 1.00 97.38 635 LEU A C 1
ATOM 4978 O O . LEU A 1 635 ? 6.008 -6.161 14.753 1.00 97.38 635 LEU A O 1
ATOM 4982 N N . PHE A 1 636 ? 5.035 -5.179 12.976 1.00 97.81 636 PHE A N 1
ATOM 4983 C CA . PHE A 1 636 ? 6.223 -4.534 12.429 1.00 97.81 636 PHE A CA 1
ATOM 4984 C C . PHE A 1 636 ? 6.039 -3.031 12.575 1.00 97.81 636 PHE A C 1
ATOM 4986 O O . PHE A 1 636 ? 5.025 -2.489 12.135 1.00 97.81 636 PHE A O 1
ATOM 4993 N N . ILE A 1 637 ? 6.989 -2.374 13.230 1.00 97.81 637 ILE A N 1
ATOM 4994 C CA . ILE A 1 637 ? 6.833 -0.991 13.667 1.00 97.81 637 ILE A CA 1
ATOM 4995 C C . ILE A 1 637 ? 7.989 -0.174 13.106 1.00 97.81 637 ILE A C 1
ATOM 4997 O O . ILE A 1 637 ? 9.144 -0.485 13.396 1.00 97.81 637 ILE A O 1
ATOM 5001 N N . VAL A 1 638 ? 7.678 0.867 12.332 1.00 97.19 638 VAL A N 1
ATOM 5002 C CA . VAL A 1 638 ? 8.662 1.833 11.821 1.00 97.19 638 VAL A CA 1
ATOM 5003 C C . VAL A 1 638 ? 8.363 3.192 12.434 1.00 97.19 638 VAL A C 1
ATOM 5005 O O . VAL A 1 638 ? 7.295 3.750 12.189 1.00 97.19 638 VAL A O 1
ATOM 5008 N N . ASN A 1 639 ? 9.289 3.720 13.230 1.00 94.38 639 ASN A N 1
ATOM 5009 C CA . ASN A 1 639 ? 9.170 5.037 13.851 1.00 94.38 639 ASN A CA 1
ATOM 5010 C C . ASN A 1 639 ? 9.945 6.072 13.039 1.00 94.38 639 ASN A C 1
ATOM 5012 O O . ASN A 1 639 ? 11.151 5.947 12.832 1.00 94.38 639 ASN A O 1
ATOM 5016 N N . PHE A 1 640 ? 9.240 7.115 12.614 1.00 91.31 640 PHE A N 1
ATOM 5017 C CA . PHE A 1 640 ? 9.824 8.221 11.868 1.00 91.31 640 PHE A CA 1
ATOM 5018 C C . PHE A 1 640 ? 9.288 9.593 12.314 1.00 91.31 640 PHE A C 1
ATOM 5020 O O . PHE A 1 640 ? 9.534 10.605 11.662 1.00 91.31 640 PHE A O 1
ATOM 5027 N N . GLU A 1 641 ? 8.678 9.656 13.505 1.00 84.69 641 GLU A N 1
ATOM 5028 C CA . GLU A 1 641 ? 8.382 10.891 14.259 1.00 84.69 641 GLU A CA 1
ATOM 5029 C C . GLU A 1 641 ? 9.627 11.769 14.414 1.00 84.69 641 GLU A C 1
ATOM 5031 O O . GLU A 1 641 ? 9.569 12.995 14.338 1.00 84.69 641 GLU A O 1
ATOM 5036 N N . GLY A 1 642 ? 10.772 11.102 14.563 1.00 66.06 642 GLY A N 1
ATOM 5037 C CA . GLY A 1 642 ? 12.097 11.679 14.722 1.00 66.06 642 GLY A CA 1
ATOM 5038 C C . GLY A 1 642 ? 12.781 12.224 13.486 1.00 66.06 642 GLY A C 1
ATOM 5039 O O . GLY A 1 642 ? 13.938 12.643 13.612 1.00 66.06 642 GLY A O 1
ATOM 5040 N N . LEU A 1 643 ? 12.139 12.183 12.313 1.00 72.62 643 LEU A N 1
ATOM 5041 C CA . LEU A 1 643 ? 12.679 12.753 11.079 1.00 72.62 643 LEU A CA 1
ATOM 5042 C C . LEU A 1 643 ? 12.814 14.275 11.227 1.00 72.62 643 LEU A C 1
ATOM 5044 O O . LEU A 1 643 ? 11.963 15.064 10.828 1.00 72.62 643 LEU A O 1
ATOM 5048 N N . LYS A 1 644 ? 13.911 14.685 11.857 1.00 67.00 644 LYS A N 1
ATOM 5049 C CA . LYS A 1 644 ? 14.525 16.002 11.725 1.00 67.00 644 LYS A CA 1
ATOM 5050 C C . LYS A 1 644 ? 15.504 15.908 10.568 1.00 67.00 644 LYS A C 1
ATOM 5052 O O . LYS A 1 644 ? 16.043 14.838 10.328 1.00 67.00 644 LYS A O 1
ATOM 5057 N N . GLN A 1 645 ? 15.734 17.004 9.867 1.00 72.62 645 GLN A N 1
ATOM 5058 C CA . GLN A 1 645 ? 16.645 17.060 8.728 1.00 72.62 645 GLN A CA 1
ATOM 5059 C C . GLN A 1 645 ? 18.011 17.613 9.194 1.00 72.62 645 GLN A C 1
ATOM 5061 O O . GLN A 1 645 ? 18.051 18.749 9.681 1.00 72.62 645 GLN A O 1
ATOM 5066 N N . PRO A 1 646 ? 19.128 16.853 9.115 1.00 69.19 646 PRO A N 1
ATOM 5067 C CA . PRO A 1 646 ? 19.250 15.469 8.635 1.00 69.19 646 PRO A CA 1
ATOM 5068 C C . PRO A 1 646 ? 18.752 14.462 9.676 1.00 69.19 646 PRO A C 1
ATOM 5070 O O . PRO A 1 646 ? 18.788 14.784 10.864 1.00 69.19 646 PRO A O 1
ATOM 5073 N N . ILE A 1 647 ? 18.346 13.254 9.253 1.00 71.81 647 ILE A N 1
ATOM 5074 C CA . ILE A 1 647 ? 17.736 12.240 10.143 1.00 71.81 647 ILE A CA 1
ATOM 5075 C C . ILE A 1 647 ? 18.514 12.110 11.465 1.00 71.81 647 ILE A C 1
ATOM 5077 O O . ILE A 1 647 ? 19.672 11.691 11.485 1.00 71.81 647 ILE A O 1
ATOM 5081 N N . THR A 1 648 ? 17.862 12.446 12.586 1.00 74.44 648 THR A N 1
ATOM 5082 C CA . THR A 1 648 ? 18.432 12.345 13.945 1.00 74.44 648 THR A CA 1
ATOM 5083 C C . THR A 1 648 ? 17.750 11.272 14.786 1.00 74.44 648 THR A C 1
ATOM 5085 O O . THR A 1 648 ? 16.715 10.729 14.404 1.00 74.44 648 THR A O 1
ATOM 5088 N N . GLN A 1 649 ? 18.340 10.960 15.942 1.00 74.69 649 GLN A N 1
ATOM 5089 C CA . GLN A 1 649 ? 17.754 10.039 16.907 1.00 74.69 649 GLN A CA 1
ATOM 5090 C C . GLN A 1 649 ? 16.590 10.643 17.685 1.00 74.69 649 GLN A C 1
ATOM 5092 O O . GLN A 1 649 ? 16.744 11.690 18.310 1.00 74.69 649 GLN A O 1
ATOM 5097 N N . ASP A 1 650 ? 15.447 9.955 17.663 1.00 85.19 650 ASP A N 1
ATOM 5098 C CA . ASP A 1 650 ? 14.265 10.298 18.457 1.00 85.19 650 ASP A CA 1
ATOM 5099 C C . ASP A 1 650 ? 13.470 9.027 18.796 1.00 85.19 650 ASP A C 1
ATOM 5101 O O . ASP A 1 650 ? 12.487 8.660 18.148 1.00 85.19 650 ASP A O 1
ATOM 5105 N N . VAL A 1 651 ? 13.959 8.322 19.812 1.00 91.94 651 VAL A N 1
ATOM 5106 C CA . VAL A 1 651 ? 13.318 7.114 20.333 1.00 91.94 651 VAL A CA 1
ATOM 5107 C C . VAL A 1 651 ? 11.974 7.488 20.952 1.00 91.94 651 VAL A C 1
ATOM 5109 O O . VAL A 1 651 ? 11.910 8.383 21.799 1.00 91.94 651 VAL A O 1
ATOM 5112 N N . LYS A 1 652 ? 10.905 6.787 20.569 1.00 93.56 652 LYS A N 1
ATOM 5113 C CA . LYS A 1 652 ? 9.560 7.006 21.115 1.00 93.56 652 LYS A CA 1
ATOM 5114 C C . LYS A 1 652 ? 9.112 5.823 21.949 1.00 93.56 652 LYS A C 1
ATOM 5116 O O . LYS A 1 652 ? 9.223 4.680 21.511 1.00 93.56 652 LYS A O 1
ATOM 5121 N N . GLU A 1 653 ? 8.573 6.103 23.132 1.00 95.62 653 GLU A N 1
ATOM 5122 C CA . GLU A 1 653 ? 7.743 5.124 23.827 1.00 95.62 653 GLU A CA 1
ATOM 5123 C C . GLU A 1 653 ? 6.405 5.044 23.093 1.00 95.62 653 GLU A C 1
ATOM 5125 O O . GLU A 1 653 ? 5.697 6.041 22.964 1.00 95.62 653 GLU A O 1
ATOM 5130 N N . VAL A 1 654 ? 6.068 3.853 22.611 1.00 96.75 654 VAL A N 1
ATOM 5131 C CA . VAL A 1 654 ? 4.807 3.582 21.928 1.00 96.75 654 VAL A CA 1
ATOM 5132 C C . VAL A 1 654 ? 3.955 2.690 22.817 1.00 96.75 654 VAL A C 1
ATOM 5134 O O . VAL A 1 654 ? 4.421 1.650 23.292 1.00 96.75 654 VAL A O 1
ATOM 5137 N N . ILE A 1 655 ? 2.703 3.089 23.044 1.00 96.75 655 ILE A N 1
ATOM 5138 C CA . ILE A 1 655 ? 1.722 2.308 23.801 1.00 96.75 655 ILE A CA 1
ATOM 5139 C C . ILE A 1 655 ? 0.770 1.645 22.813 1.00 96.75 655 ILE A C 1
ATOM 5141 O O . ILE A 1 655 ? 0.030 2.310 22.092 1.00 96.75 655 ILE A O 1
ATOM 5145 N N . PHE A 1 656 ? 0.747 0.320 22.837 1.00 97.06 656 PHE A N 1
ATOM 5146 C CA . PHE A 1 656 ? -0.119 -0.496 22.003 1.00 97.06 656 PHE A CA 1
ATOM 5147 C C . PHE A 1 656 ? -1.265 -1.041 22.843 1.00 97.06 656 PHE A C 1
ATOM 5149 O O . PHE A 1 656 ? -1.057 -1.493 23.971 1.00 97.06 656 PHE A O 1
ATOM 5156 N N . THR A 1 657 ? -2.471 -1.070 22.282 1.00 96.62 657 THR A N 1
ATOM 5157 C CA . THR A 1 657 ? -3.543 -1.944 22.768 1.00 96.62 657 THR A CA 1
ATOM 5158 C C . THR A 1 657 ? -3.955 -2.890 21.647 1.00 96.62 657 THR A C 1
ATOM 5160 O O . THR A 1 657 ? -4.615 -2.477 20.700 1.00 96.62 657 THR A O 1
ATOM 5163 N N . ALA A 1 658 ? -3.541 -4.151 21.746 1.00 95.38 658 ALA A N 1
ATOM 5164 C CA . ALA A 1 658 ? -3.823 -5.176 20.750 1.00 95.38 658 ALA A CA 1
ATOM 5165 C C . ALA A 1 658 ? -5.110 -5.937 21.084 1.00 95.38 658 ALA A C 1
ATOM 5167 O O . ALA A 1 658 ? -5.353 -6.286 22.245 1.00 95.38 658 ALA A O 1
ATOM 5168 N N . ARG A 1 659 ? -5.901 -6.222 20.051 1.00 92.94 659 ARG A N 1
ATOM 5169 C CA . ARG A 1 659 ? -7.143 -6.986 20.122 1.00 92.94 659 ARG A CA 1
ATOM 5170 C C . ARG A 1 659 ? -6.898 -8.448 19.762 1.00 92.94 659 ARG A C 1
ATOM 5172 O O . ARG A 1 659 ? -6.366 -8.762 18.698 1.00 92.94 659 ARG A O 1
ATOM 5179 N N . THR A 1 660 ? -7.305 -9.362 20.637 1.00 91.06 660 THR A N 1
ATOM 5180 C CA . THR A 1 660 ? -7.133 -10.812 20.452 1.00 91.06 660 THR A CA 1
ATOM 5181 C C . THR A 1 660 ? -8.444 -11.559 20.721 1.00 91.06 660 THR A C 1
ATOM 5183 O O . THR A 1 660 ? -8.577 -12.196 21.765 1.00 91.06 660 THR A O 1
ATOM 5186 N N . PRO A 1 661 ? -9.428 -11.501 19.802 1.00 85.94 661 PRO A N 1
ATOM 5187 C CA . PRO A 1 661 ? -10.737 -12.112 20.019 1.00 85.94 661 PRO A CA 1
ATOM 5188 C C . PRO A 1 661 ? -10.627 -13.610 20.309 1.00 85.94 661 PRO A C 1
ATOM 5190 O O . PRO A 1 661 ? -9.941 -14.337 19.587 1.00 85.94 661 PRO A O 1
ATOM 5193 N N . HIS A 1 662 ? -11.313 -14.076 21.356 1.00 83.38 662 HIS A N 1
ATOM 5194 C CA . HIS A 1 662 ? -11.331 -15.491 21.766 1.00 83.38 662 HIS A CA 1
ATOM 5195 C C . HIS A 1 662 ? -9.956 -16.070 22.141 1.00 83.38 662 HIS A C 1
ATOM 5197 O O . HIS A 1 662 ? -9.763 -17.293 22.133 1.00 83.38 662 HIS A O 1
ATOM 5203 N N . ALA A 1 663 ? -8.983 -15.216 22.456 1.00 90.81 663 ALA A N 1
ATOM 5204 C CA . ALA A 1 663 ? -7.650 -15.648 22.826 1.00 90.81 663 ALA A CA 1
ATOM 5205 C C . ALA A 1 663 ? -7.041 -14.754 23.908 1.00 90.81 663 ALA A C 1
ATOM 5207 O O . ALA A 1 663 ? -7.185 -13.535 23.917 1.00 90.81 663 ALA A O 1
ATOM 5208 N N . LYS A 1 664 ? -6.288 -15.379 24.808 1.00 93.62 664 LYS A N 1
ATOM 5209 C CA . LYS A 1 664 ? -5.537 -14.705 25.859 1.00 93.62 664 LYS A CA 1
ATOM 5210 C C . LYS A 1 664 ? -4.105 -14.478 25.428 1.00 93.62 664 LYS A C 1
ATOM 5212 O O . LYS A 1 664 ? -3.421 -15.437 25.074 1.00 93.62 664 LYS A O 1
ATOM 5217 N N . VAL A 1 665 ? -3.613 -13.251 25.572 1.00 96.06 665 VAL A N 1
ATOM 5218 C CA . VAL A 1 665 ? -2.175 -12.972 25.474 1.00 96.06 665 VAL A CA 1
ATOM 5219 C C . VAL A 1 665 ? -1.445 -13.610 26.654 1.00 96.06 665 VAL A C 1
ATOM 5221 O O . VAL A 1 665 ? -1.820 -13.434 27.816 1.00 96.06 665 VAL A O 1
ATOM 5224 N N . VAL A 1 666 ? -0.403 -14.379 26.348 1.00 97.12 666 VAL A N 1
ATOM 5225 C CA . VAL A 1 666 ? 0.422 -15.087 27.341 1.00 97.12 666 VAL A CA 1
ATOM 5226 C C . VAL A 1 666 ? 1.850 -14.575 27.393 1.00 97.12 666 VAL A C 1
ATOM 5228 O O . VAL A 1 666 ? 2.512 -14.742 28.413 1.00 97.12 666 VAL A O 1
ATOM 5231 N N . ARG A 1 667 ? 2.319 -13.951 26.310 1.00 98.00 667 ARG A N 1
ATOM 5232 C CA . ARG A 1 667 ? 3.657 -13.374 26.207 1.00 98.00 667 ARG A CA 1
ATOM 5233 C C . ARG A 1 667 ? 3.672 -12.298 25.131 1.00 98.00 667 ARG A C 1
ATOM 5235 O O . ARG A 1 667 ? 3.114 -12.509 24.056 1.00 98.00 667 ARG A O 1
ATOM 5242 N N . VAL A 1 668 ? 4.352 -11.194 25.411 1.00 98.31 668 VAL A N 1
ATOM 5243 C CA . VAL A 1 668 ? 4.702 -10.169 24.424 1.00 98.31 668 VAL A CA 1
ATOM 5244 C C . VAL A 1 668 ? 6.211 -9.985 24.481 1.00 98.31 668 VAL A C 1
ATOM 5246 O O . VAL A 1 668 ? 6.770 -9.834 25.567 1.00 98.31 668 VAL A O 1
ATOM 5249 N N . SER A 1 669 ? 6.875 -10.041 23.332 1.00 97.94 669 SER A N 1
ATOM 5250 C CA . SER A 1 669 ? 8.321 -9.850 23.221 1.00 97.94 669 SER A CA 1
ATOM 5251 C C . SER A 1 669 ? 8.633 -8.866 22.113 1.00 97.94 669 SER A C 1
ATOM 5253 O O . SER A 1 669 ? 8.031 -8.946 21.048 1.00 97.94 669 SER A O 1
ATOM 5255 N N . PHE A 1 670 ? 9.596 -7.988 22.353 1.00 98.31 670 PHE A N 1
ATOM 5256 C CA . PHE A 1 670 ? 10.124 -7.072 21.353 1.00 98.31 670 PHE A CA 1
ATOM 5257 C C . PHE A 1 670 ? 11.545 -7.461 20.966 1.00 98.31 670 PHE A C 1
ATOM 5259 O O . PHE A 1 670 ? 12.282 -8.034 21.774 1.00 98.31 670 PHE A O 1
ATOM 5266 N N . ASP A 1 671 ? 11.927 -7.137 19.740 1.00 97.94 671 ASP A N 1
ATOM 5267 C CA . ASP A 1 671 ? 13.325 -7.091 19.332 1.00 97.94 671 ASP A CA 1
ATOM 5268 C C . ASP A 1 671 ? 13.526 -6.020 18.255 1.00 97.94 671 ASP A C 1
ATOM 5270 O O . ASP A 1 671 ? 12.579 -5.608 17.579 1.00 97.94 671 ASP A O 1
ATOM 5274 N N . SER A 1 672 ? 14.763 -5.556 18.112 1.00 97.50 672 SER A N 1
ATOM 5275 C CA . SER A 1 672 ? 15.125 -4.474 17.199 1.00 97.50 672 SER A CA 1
ATOM 5276 C C . SER A 1 672 ? 16.588 -4.602 16.758 1.00 97.50 672 SER A C 1
ATOM 5278 O O . SER A 1 672 ? 17.448 -4.957 17.582 1.00 97.50 672 SER A O 1
ATOM 5280 N N . PRO A 1 673 ? 16.913 -4.292 15.486 1.00 96.56 673 PRO A N 1
ATOM 5281 C CA . PRO A 1 673 ? 18.297 -4.134 15.064 1.00 96.56 673 PRO A CA 1
ATOM 5282 C C . PRO A 1 673 ? 18.933 -2.913 15.735 1.00 96.56 673 PRO A C 1
ATOM 5284 O O . PRO A 1 673 ? 20.141 -2.917 15.949 1.00 96.56 673 PRO A O 1
ATOM 5287 N N . ASP A 1 674 ? 18.151 -1.905 16.122 1.00 93.88 674 ASP A N 1
ATOM 5288 C CA . ASP A 1 674 ? 18.647 -0.674 16.728 1.00 93.88 674 ASP A CA 1
ATOM 5289 C C . ASP A 1 674 ? 19.138 -0.912 18.170 1.00 93.88 674 ASP A C 1
ATOM 5291 O O . ASP A 1 674 ? 18.609 -1.768 18.893 1.00 93.88 674 ASP A O 1
ATOM 5295 N N . PRO A 1 675 ? 20.175 -0.190 18.627 1.00 90.00 675 PRO A N 1
ATOM 5296 C CA . PRO A 1 675 ? 20.711 -0.356 19.977 1.00 90.00 675 PRO A CA 1
ATOM 5297 C C . PRO A 1 675 ? 19.751 0.140 21.067 1.00 90.00 675 PRO A C 1
ATOM 5299 O O . PRO A 1 675 ? 19.704 -0.468 22.136 1.00 90.00 675 PRO A O 1
ATOM 5302 N N . ASP A 1 676 ? 18.978 1.194 20.791 1.00 92.25 676 ASP A N 1
ATOM 5303 C CA . ASP A 1 676 ? 18.114 1.869 21.770 1.00 92.25 676 ASP A CA 1
ATOM 5304 C C . ASP A 1 676 ? 16.641 1.408 21.721 1.00 92.25 676 ASP A C 1
ATOM 5306 O O . ASP A 1 676 ? 15.804 1.877 22.497 1.00 92.25 676 ASP A O 1
ATOM 5310 N N . GLY A 1 677 ? 16.319 0.457 20.836 1.00 94.56 677 GLY A N 1
ATOM 5311 C CA . GLY A 1 677 ? 15.025 -0.225 20.798 1.00 94.56 677 GLY A CA 1
ATOM 5312 C C . GLY A 1 677 ? 14.854 -1.222 21.952 1.00 94.56 677 GLY A C 1
ATOM 5313 O O . GLY A 1 677 ? 15.814 -1.813 22.448 1.00 94.56 677 GLY A O 1
ATOM 5314 N N . THR A 1 678 ? 13.612 -1.442 22.383 1.00 97.81 678 THR A N 1
ATOM 5315 C CA . THR A 1 678 ? 13.296 -2.427 23.437 1.00 97.81 678 THR A CA 1
ATOM 5316 C C . THR A 1 678 ? 13.573 -3.854 22.965 1.00 97.81 678 THR A C 1
ATOM 5318 O O . THR A 1 678 ? 13.180 -4.221 21.860 1.00 97.81 678 THR A O 1
ATOM 5321 N N . LYS A 1 679 ? 14.207 -4.680 23.812 1.00 97.88 679 LYS A N 1
ATOM 5322 C CA . LYS A 1 679 ? 14.525 -6.088 23.507 1.00 97.88 679 LYS A CA 1
ATOM 5323 C C . LYS A 1 679 ? 14.113 -7.016 24.644 1.00 97.88 679 LYS A C 1
ATOM 5325 O O . 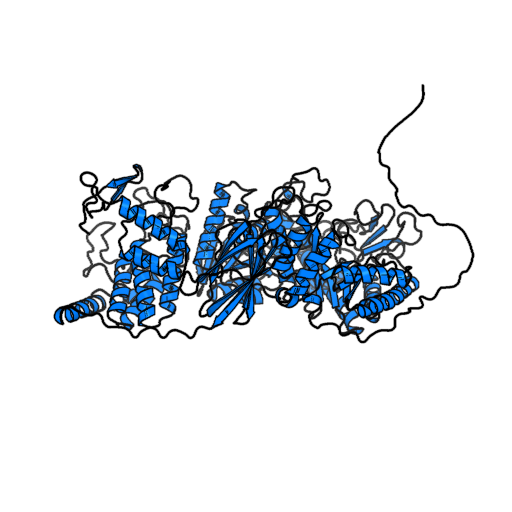LYS A 1 679 ? 14.381 -6.734 25.812 1.00 97.88 679 LYS A O 1
ATOM 5330 N N . GLY A 1 680 ? 13.524 -8.153 24.289 1.00 97.81 680 GLY A N 1
ATOM 5331 C CA . GLY A 1 680 ? 13.055 -9.179 25.215 1.00 97.81 680 GLY A CA 1
ATOM 5332 C C . GLY A 1 680 ? 11.577 -9.051 25.582 1.00 97.81 680 GLY A C 1
ATOM 5333 O O . GLY A 1 680 ? 10.804 -8.339 24.940 1.00 97.81 680 GLY A O 1
ATOM 5334 N N . GLU A 1 681 ? 11.170 -9.798 26.607 1.00 98.25 681 GLU A N 1
ATOM 5335 C CA . GLU A 1 681 ? 9.781 -9.821 27.070 1.00 98.25 681 GLU A CA 1
ATOM 5336 C C . GLU A 1 681 ? 9.396 -8.523 27.784 1.00 98.25 681 GLU A C 1
ATOM 5338 O O . GLU A 1 681 ? 10.148 -8.011 28.615 1.00 98.25 681 GLU A O 1
ATOM 5343 N N . VAL A 1 682 ? 8.190 -8.030 27.499 1.00 98.31 682 VAL A N 1
ATOM 5344 C CA . VAL A 1 682 ? 7.614 -6.844 28.144 1.00 98.31 682 VAL A CA 1
ATOM 5345 C C . VAL A 1 682 ? 6.360 -7.207 28.932 1.00 98.31 682 VAL A C 1
ATOM 5347 O O . VAL A 1 682 ? 5.654 -8.174 28.628 1.00 98.31 682 VAL A O 1
ATOM 5350 N N . SER A 1 683 ? 6.058 -6.416 29.960 1.00 97.62 683 SER A N 1
ATOM 5351 C CA . SER A 1 683 ? 4.806 -6.557 30.701 1.00 97.62 683 SER A CA 1
ATOM 5352 C C . SER A 1 683 ? 3.612 -6.141 29.847 1.00 97.62 683 SER A C 1
ATOM 5354 O O . SER A 1 683 ? 3.671 -5.141 29.133 1.00 97.62 683 SER A O 1
ATOM 5356 N N . PHE A 1 684 ? 2.501 -6.856 30.000 1.00 97.81 684 PHE A N 1
ATOM 5357 C CA . PHE A 1 684 ? 1.226 -6.517 29.382 1.00 97.81 684 PHE A CA 1
ATOM 5358 C C . PHE A 1 684 ? 0.089 -6.606 30.407 1.00 97.81 684 PHE A C 1
ATOM 5360 O O . PHE A 1 684 ? 0.172 -7.350 31.386 1.00 97.81 684 PHE A O 1
ATOM 5367 N N . ALA A 1 685 ? -0.988 -5.858 30.176 1.00 96.56 685 ALA A N 1
ATOM 5368 C CA . ALA A 1 685 ? -2.175 -5.842 31.026 1.00 96.56 685 ALA A CA 1
ATOM 5369 C C . ALA A 1 685 ? -3.438 -6.085 30.196 1.00 96.56 685 ALA A C 1
ATOM 5371 O O . ALA A 1 685 ? -3.603 -5.486 29.136 1.00 96.56 685 ALA A O 1
ATOM 5372 N N . LYS A 1 686 ? -4.351 -6.936 30.685 1.00 94.12 686 LYS A N 1
ATOM 5373 C CA . LYS A 1 686 ? -5.704 -7.047 30.119 1.00 94.12 686 LYS A CA 1
ATOM 5374 C C . LYS A 1 686 ? -6.483 -5.792 30.520 1.00 94.12 686 LYS A C 1
ATOM 5376 O O . LYS A 1 686 ? -6.664 -5.558 31.712 1.00 94.12 686 LYS A O 1
ATOM 5381 N N . VAL A 1 687 ? -6.886 -4.981 29.544 1.00 92.81 687 VAL A N 1
ATOM 5382 C CA . VAL A 1 687 ? -7.568 -3.685 29.757 1.00 92.81 687 VAL A CA 1
ATOM 5383 C C . VAL A 1 687 ? -9.022 -3.683 29.281 1.00 92.81 687 VAL A C 1
ATOM 5385 O O . VAL A 1 687 ? -9.741 -2.722 29.523 1.00 92.81 687 VAL A O 1
ATOM 5388 N N . GLY A 1 688 ? -9.458 -4.764 28.637 1.00 89.69 688 GLY A N 1
ATOM 5389 C CA . GLY A 1 688 ? -10.823 -4.974 28.163 1.00 89.69 688 GLY A CA 1
ATOM 5390 C C . GLY A 1 688 ? -11.112 -6.462 27.976 1.00 89.69 688 GLY A C 1
ATOM 5391 O O . GLY A 1 688 ? -10.321 -7.306 28.404 1.00 89.69 688 GLY A O 1
ATOM 5392 N N . ASP A 1 689 ? -12.225 -6.797 27.329 1.00 87.25 689 ASP A N 1
ATOM 5393 C CA . ASP A 1 689 ? -12.663 -8.188 27.149 1.00 87.25 689 ASP A CA 1
ATOM 5394 C C . ASP A 1 689 ? -11.678 -8.989 26.288 1.00 87.25 689 ASP A C 1
ATOM 5396 O O . ASP A 1 689 ? -11.229 -10.056 26.709 1.00 87.25 689 ASP A O 1
ATOM 5400 N N . ASP A 1 690 ? -11.262 -8.410 25.161 1.00 90.12 690 ASP A N 1
ATOM 5401 C CA . ASP A 1 690 ? -10.310 -8.988 24.202 1.00 90.12 690 ASP A CA 1
ATOM 5402 C C . ASP A 1 690 ? -9.090 -8.069 23.978 1.00 90.12 690 ASP A C 1
ATOM 5404 O O . ASP A 1 690 ? -8.418 -8.158 22.954 1.00 90.12 690 ASP A O 1
ATOM 5408 N N . LEU A 1 691 ? -8.811 -7.149 24.912 1.00 93.94 691 LEU A N 1
ATOM 5409 C CA . LEU A 1 691 ? -7.808 -6.091 24.745 1.00 93.94 691 LEU A CA 1
ATOM 5410 C C . LEU A 1 691 ? -6.644 -6.210 25.724 1.00 93.94 691 LEU A C 1
ATOM 5412 O O . LEU A 1 691 ? -6.837 -6.266 26.944 1.00 93.94 691 LEU A O 1
ATOM 5416 N N . TYR A 1 692 ? -5.429 -6.141 25.182 1.00 96.25 692 TYR A N 1
ATOM 5417 C CA . TYR A 1 692 ? -4.186 -6.219 25.940 1.00 96.25 692 TYR A CA 1
ATOM 5418 C C . TYR A 1 692 ? -3.280 -5.033 25.630 1.00 96.25 692 TYR A C 1
ATOM 5420 O O . TYR A 1 692 ? -2.929 -4.792 24.477 1.00 96.25 692 TYR A O 1
ATOM 5428 N N . ARG A 1 693 ? -2.889 -4.303 26.678 1.00 97.12 693 ARG A N 1
ATOM 5429 C CA . ARG A 1 693 ? -2.024 -3.125 26.593 1.00 97.12 693 ARG A CA 1
ATOM 5430 C C . ARG A 1 693 ? -0.585 -3.457 26.964 1.00 97.12 693 ARG A C 1
ATOM 5432 O O . ARG A 1 693 ? -0.361 -4.137 27.965 1.00 97.12 693 ARG A O 1
ATOM 5439 N N . PHE A 1 694 ? 0.368 -2.933 26.203 1.00 97.69 694 PHE A N 1
ATOM 5440 C CA . PHE A 1 694 ? 1.811 -3.005 26.461 1.00 97.69 694 PHE A CA 1
ATOM 5441 C C . PHE A 1 694 ? 2.510 -1.780 25.857 1.00 97.69 694 PHE A C 1
ATOM 5443 O O . PHE A 1 694 ? 1.934 -1.099 25.009 1.00 97.69 694 PHE A O 1
ATOM 5450 N N . SER A 1 695 ? 3.735 -1.485 26.293 1.00 97.31 695 SER A N 1
ATOM 5451 C CA . SER A 1 695 ? 4.542 -0.401 25.726 1.00 97.31 695 SER A CA 1
ATOM 5452 C C . SER A 1 695 ? 5.971 -0.841 25.441 1.00 97.31 695 SER A C 1
ATOM 5454 O O . SER A 1 695 ? 6.464 -1.818 26.014 1.00 97.31 695 SER A O 1
ATOM 5456 N N . ALA A 1 696 ? 6.614 -0.133 24.516 1.00 97.25 696 ALA A N 1
ATOM 5457 C CA . ALA A 1 696 ? 8.012 -0.325 24.171 1.00 97.25 696 ALA A CA 1
ATOM 5458 C C . ALA A 1 696 ? 8.606 0.961 23.592 1.00 97.25 696 ALA A C 1
ATOM 5460 O O . ALA A 1 696 ? 7.933 1.706 22.885 1.00 97.25 696 ALA A O 1
ATOM 5461 N N . ASN A 1 697 ? 9.894 1.174 23.843 1.00 97.00 697 ASN A N 1
ATOM 5462 C CA . ASN A 1 697 ? 10.698 2.148 23.114 1.00 97.00 697 ASN A CA 1
ATOM 5463 C C . ASN A 1 697 ? 11.036 1.620 21.715 1.00 97.00 697 ASN A C 1
ATOM 5465 O O . ASN A 1 697 ? 11.559 0.504 21.588 1.00 97.00 697 ASN A O 1
ATOM 5469 N N . VAL A 1 698 ? 10.775 2.434 20.694 1.00 95.75 698 VAL A N 1
ATOM 5470 C CA . VAL A 1 698 ? 11.077 2.177 19.280 1.00 95.75 698 VAL A CA 1
ATOM 5471 C C . VAL A 1 698 ? 12.018 3.275 18.775 1.00 95.75 698 VAL A C 1
ATOM 5473 O O . VAL A 1 698 ? 11.688 4.454 18.888 1.00 95.75 698 VAL A O 1
ATOM 5476 N N . ASP A 1 699 ? 13.189 2.901 18.242 1.00 93.75 699 ASP A N 1
ATOM 5477 C CA . ASP A 1 699 ? 14.119 3.847 17.598 1.00 93.75 699 ASP A CA 1
ATOM 5478 C C . ASP A 1 699 ? 13.750 4.047 16.122 1.00 93.75 699 ASP A C 1
ATOM 5480 O O . ASP A 1 699 ? 13.000 4.975 15.835 1.00 93.75 699 ASP A O 1
ATOM 5484 N N . LEU A 1 700 ? 14.197 3.171 15.210 1.00 93.50 700 LEU A N 1
ATOM 5485 C CA . LEU A 1 700 ? 13.804 3.200 13.795 1.00 93.50 700 LEU A CA 1
ATOM 5486 C C . LEU A 1 700 ? 12.849 2.057 13.471 1.00 93.50 700 LEU A C 1
ATOM 5488 O O . LEU A 1 700 ? 11.791 2.280 12.886 1.00 93.50 700 LEU A O 1
ATOM 5492 N N . PHE A 1 701 ? 13.214 0.835 13.860 1.00 96.75 701 PHE A N 1
ATOM 5493 C CA . PHE A 1 701 ? 12.467 -0.365 13.519 1.00 96.75 701 PHE A CA 1
ATOM 5494 C C . PHE A 1 701 ? 12.413 -1.357 14.680 1.00 96.75 701 PHE A C 1
ATOM 5496 O O . PHE A 1 701 ? 13.428 -1.671 15.301 1.00 96.75 701 PHE A O 1
ATOM 5503 N N . SER A 1 702 ? 11.233 -1.917 14.929 1.00 97.81 702 SER A N 1
ATOM 5504 C CA . SER A 1 702 ? 11.036 -2.984 15.911 1.00 97.81 702 SER A CA 1
ATOM 5505 C C . SER A 1 702 ? 10.041 -4.017 15.401 1.00 97.81 702 SER A C 1
ATOM 5507 O O . SER A 1 702 ? 9.101 -3.695 14.672 1.00 97.81 702 SER A O 1
ATOM 5509 N N . ILE A 1 703 ? 10.200 -5.256 15.862 1.00 97.94 703 ILE A N 1
ATOM 5510 C CA . ILE A 1 703 ? 9.150 -6.272 15.784 1.00 97.94 703 ILE A CA 1
ATOM 5511 C C . ILE A 1 703 ? 8.580 -6.532 17.178 1.00 97.94 703 ILE A C 1
ATOM 5513 O O . ILE A 1 703 ? 9.321 -6.560 18.162 1.00 97.94 703 ILE A O 1
ATOM 5517 N N . ALA A 1 704 ? 7.270 -6.749 17.258 1.00 97.88 704 ALA A N 1
ATOM 5518 C CA . ALA A 1 704 ? 6.595 -7.210 18.466 1.00 97.88 704 ALA A CA 1
ATOM 5519 C C . ALA A 1 704 ? 5.939 -8.563 18.198 1.00 97.88 704 ALA A C 1
ATOM 5521 O O . ALA A 1 704 ? 5.052 -8.674 17.357 1.00 97.88 704 ALA A O 1
ATOM 5522 N N . GLU A 1 705 ? 6.343 -9.595 18.927 1.00 96.88 705 GLU A N 1
ATOM 5523 C CA . GLU A 1 705 ? 5.739 -10.919 18.861 1.00 96.88 705 GLU A CA 1
ATOM 5524 C C . GLU A 1 705 ? 4.746 -11.109 20.009 1.00 96.88 705 GLU A C 1
ATOM 5526 O O . GLU A 1 705 ? 5.119 -11.115 21.186 1.00 96.88 705 GLU A O 1
ATOM 5531 N N . ILE A 1 706 ? 3.478 -11.310 19.662 1.00 97.00 706 ILE A N 1
ATOM 5532 C CA . ILE A 1 706 ? 2.368 -11.462 20.599 1.00 97.00 706 ILE A CA 1
ATOM 5533 C C . ILE A 1 706 ? 1.894 -12.909 20.539 1.00 97.00 706 ILE A C 1
ATOM 5535 O O . ILE A 1 706 ? 1.324 -13.369 19.546 1.00 97.00 706 ILE A O 1
ATOM 5539 N N . TYR A 1 707 ? 2.142 -13.636 21.622 1.00 96.62 707 TYR A N 1
ATOM 5540 C CA . TYR A 1 707 ? 1.764 -15.033 21.760 1.00 96.62 707 TYR A CA 1
ATOM 5541 C C . TYR A 1 707 ? 0.417 -15.126 22.452 1.00 96.62 707 TYR A C 1
ATOM 5543 O O . TYR A 1 707 ? 0.224 -14.569 23.539 1.00 96.62 707 TYR A O 1
ATOM 5551 N N . VAL A 1 708 ? -0.492 -15.873 21.837 1.00 95.19 708 VAL A N 1
ATOM 5552 C CA . VAL A 1 708 ? -1.857 -16.048 22.316 1.00 95.19 708 VAL A CA 1
ATOM 5553 C C . VAL A 1 708 ? -2.188 -17.521 22.532 1.00 95.19 708 VAL A C 1
ATOM 5555 O O . VAL A 1 708 ? -1.647 -18.413 21.878 1.00 95.19 708 VAL A O 1
ATOM 5558 N N . MET A 1 709 ? -3.089 -17.784 23.471 1.00 94.12 709 MET A N 1
ATOM 5559 C CA . MET A 1 709 ? -3.712 -19.088 23.669 1.00 94.12 709 MET A CA 1
ATOM 5560 C C . MET A 1 709 ? -5.217 -18.939 23.518 1.00 94.12 709 MET A C 1
ATOM 5562 O O . MET A 1 709 ? -5.805 -18.052 24.131 1.00 94.12 709 MET A O 1
ATOM 5566 N N . LYS A 1 710 ? -5.836 -19.822 22.732 1.00 89.19 710 LYS A N 1
ATOM 5567 C CA . LYS A 1 710 ? -7.290 -19.864 22.579 1.00 89.19 710 LYS A CA 1
ATOM 5568 C C . LYS A 1 710 ? -7.955 -19.997 23.951 1.00 89.19 710 LYS A C 1
ATOM 5570 O O . LYS A 1 710 ? -7.607 -20.901 24.712 1.00 89.19 710 LYS A O 1
ATOM 5575 N N . GLU A 1 711 ? -8.894 -19.109 24.252 1.00 81.25 711 GLU A N 1
ATOM 5576 C CA . GLU A 1 711 ? -9.762 -19.252 25.418 1.00 81.25 711 GLU A CA 1
ATOM 5577 C C . GLU A 1 711 ? -10.971 -20.112 25.031 1.00 81.25 711 GLU A C 1
ATOM 5579 O O . GLU A 1 711 ? -11.502 -20.016 23.920 1.00 81.25 711 GLU A O 1
ATOM 5584 N N . GLU A 1 712 ? -11.388 -21.006 25.930 1.00 72.81 712 GLU A N 1
ATOM 5585 C CA . GLU A 1 712 ? -12.692 -21.649 25.784 1.00 72.81 712 GLU A CA 1
ATOM 5586 C C . GLU A 1 712 ? -13.764 -20.562 25.860 1.00 72.81 712 GLU A C 1
ATOM 5588 O O . GLU A 1 712 ? -13.672 -19.657 26.692 1.00 72.81 712 GLU A O 1
ATOM 5593 N N . ALA A 1 713 ? -14.764 -20.638 24.977 1.00 64.31 713 ALA A N 1
ATOM 5594 C CA . ALA A 1 713 ? -15.896 -19.728 25.037 1.00 64.31 713 ALA A CA 1
ATOM 5595 C C . ALA A 1 713 ? -16.506 -19.831 26.439 1.00 64.31 713 ALA A C 1
ATOM 5597 O O . ALA A 1 713 ? -16.956 -20.905 26.841 1.00 64.31 713 ALA A O 1
ATOM 5598 N N . GLN A 1 714 ? -16.478 -18.733 27.195 1.00 61.31 714 GLN A N 1
ATOM 5599 C CA . GLN A 1 714 ? -17.213 -18.675 28.448 1.00 61.31 714 GLN A CA 1
ATOM 5600 C C . GLN A 1 714 ? -18.688 -18.895 28.117 1.00 61.31 714 GLN A C 1
ATOM 5602 O O . GLN A 1 714 ? -19.257 -18.149 27.320 1.00 61.31 714 GLN A O 1
ATOM 5607 N N . GLU A 1 715 ? -19.302 -19.927 28.702 1.00 62.03 715 GLU A N 1
ATOM 5608 C CA . GLU A 1 715 ? -20.756 -20.039 28.666 1.00 62.03 715 GLU A CA 1
ATOM 5609 C C . GLU A 1 715 ? -21.325 -18.773 29.305 1.00 62.03 715 GLU A C 1
ATOM 5611 O O . GLU A 1 715 ? -20.985 -18.436 30.446 1.00 62.03 715 GLU A O 1
ATOM 5616 N N . ASN A 1 716 ? -22.165 -18.056 28.553 1.00 63.78 716 ASN A N 1
ATOM 5617 C CA . ASN A 1 716 ? -22.904 -16.938 29.111 1.00 63.78 716 ASN A CA 1
ATOM 5618 C C . ASN A 1 716 ? -23.672 -17.454 30.334 1.00 63.78 716 ASN A C 1
ATOM 5620 O O . ASN A 1 716 ? -24.291 -18.525 30.257 1.00 63.78 716 ASN A O 1
ATOM 5624 N N . PRO A 1 717 ? -23.624 -16.743 31.474 1.00 65.00 717 PRO A N 1
ATOM 5625 C CA . PRO A 1 717 ? -24.415 -17.141 32.622 1.00 65.00 717 PRO A CA 1
ATOM 5626 C C . PRO A 1 717 ? -25.882 -17.252 32.182 1.00 65.00 717 PRO A C 1
ATOM 5628 O O . PRO A 1 717 ? -26.355 -16.395 31.432 1.00 65.00 717 PRO A O 1
ATOM 5631 N N . PRO A 1 718 ? -26.611 -18.297 32.610 1.00 68.94 718 PRO A N 1
ATOM 5632 C CA . PRO A 1 718 ? -28.001 -18.453 32.218 1.00 68.94 718 PRO A CA 1
ATOM 5633 C C . PRO A 1 718 ? -28.780 -17.209 32.640 1.00 68.94 718 PRO A C 1
ATOM 5635 O O . PRO A 1 718 ? -28.599 -16.725 33.763 1.00 68.94 718 PRO A O 1
ATOM 5638 N N . TYR A 1 719 ? -29.644 -16.716 31.747 1.00 81.12 719 TYR A N 1
ATOM 5639 C CA . TYR A 1 719 ? -30.507 -15.572 32.020 1.00 81.12 719 TYR A CA 1
ATOM 5640 C C . TYR A 1 719 ? -31.173 -15.719 33.395 1.00 81.12 719 TYR A C 1
ATOM 5642 O O . TYR A 1 719 ? -31.844 -16.716 33.690 1.00 81.12 719 TYR A O 1
ATOM 5650 N N . GLN A 1 720 ? -30.977 -14.713 34.246 1.00 78.75 720 GLN A N 1
ATOM 5651 C CA . GLN A 1 720 ? -31.611 -14.647 35.553 1.00 78.75 720 GLN A CA 1
ATOM 5652 C C . GLN A 1 720 ? -32.805 -13.712 35.480 1.00 78.75 720 GLN A C 1
ATOM 5654 O O . GLN A 1 720 ? -32.664 -12.513 35.245 1.00 78.75 720 GLN A O 1
ATOM 5659 N N . LYS A 1 721 ? -33.994 -14.268 35.723 1.00 79.19 721 LYS A N 1
ATOM 5660 C CA . LYS A 1 721 ? -35.220 -13.479 35.772 1.00 79.19 721 LYS A CA 1
ATOM 5661 C C . LYS A 1 721 ? -35.111 -12.380 36.842 1.00 79.19 721 LYS A C 1
ATOM 5663 O O . LYS A 1 721 ? -34.677 -12.690 37.956 1.00 79.19 721 LYS A O 1
ATOM 5668 N N . PRO A 1 722 ? -35.553 -11.138 36.559 1.00 84.06 722 PRO A N 1
ATOM 5669 C CA . PRO A 1 722 ? -35.569 -10.067 37.537 1.00 84.06 722 PRO A CA 1
ATOM 5670 C C . PRO A 1 722 ? -36.294 -10.483 38.814 1.00 84.06 722 PRO A C 1
ATOM 5672 O O . PRO A 1 722 ? -37.373 -11.084 38.778 1.00 84.06 722 PRO A O 1
ATOM 5675 N N . LEU A 1 723 ? -35.709 -10.124 39.954 1.00 86.31 723 LEU A N 1
ATOM 5676 C CA . LEU A 1 723 ? -36.338 -10.301 41.256 1.00 86.31 723 LEU A CA 1
ATOM 5677 C C . LEU A 1 723 ? -37.321 -9.156 41.496 1.00 86.31 723 LEU A C 1
ATOM 5679 O O . LEU A 1 723 ? -36.940 -8.044 41.859 1.00 86.31 723 LEU A O 1
ATOM 5683 N N . PHE A 1 724 ? -38.608 -9.432 41.311 1.00 88.50 724 PHE A N 1
ATOM 5684 C CA . PHE A 1 724 ? -39.658 -8.474 41.631 1.00 88.50 724 PHE A CA 1
ATOM 5685 C C . PHE A 1 724 ? -39.964 -8.482 43.130 1.00 88.50 724 PHE A C 1
ATOM 5687 O O . PHE A 1 724 ? -40.101 -9.534 43.750 1.00 88.50 724 PHE A O 1
ATOM 5694 N N . ALA A 1 725 ? -40.138 -7.291 43.710 1.00 90.81 725 ALA A N 1
ATOM 5695 C CA . ALA A 1 725 ? -40.497 -7.146 45.124 1.00 90.81 725 ALA A CA 1
ATOM 5696 C C . ALA A 1 725 ? -41.863 -7.775 45.474 1.00 90.81 725 ALA A C 1
ATOM 5698 O O . ALA A 1 725 ? -42.120 -8.083 46.636 1.00 90.81 725 ALA A O 1
ATOM 5699 N N . SER A 1 726 ? -42.742 -7.954 44.482 1.00 93.62 726 SER A N 1
ATOM 5700 C CA . SER A 1 726 ? -43.999 -8.691 44.614 1.00 93.62 726 SER A CA 1
ATOM 5701 C C . SER A 1 726 ? -44.467 -9.231 43.260 1.00 93.62 726 SER A C 1
ATOM 5703 O O . SER A 1 726 ? -44.034 -8.757 42.206 1.00 93.62 726 SER A O 1
ATOM 5705 N N . LYS A 1 727 ? -45.397 -10.191 43.288 1.00 91.56 727 LYS A N 1
ATOM 5706 C CA . LYS A 1 727 ? -46.006 -10.764 42.081 1.00 91.56 727 LYS A CA 1
ATOM 5707 C C . LYS A 1 727 ? -46.796 -9.723 41.283 1.00 91.56 727 LYS A C 1
ATOM 5709 O O . LYS A 1 727 ? -46.780 -9.741 40.061 1.00 91.56 727 LYS A O 1
ATOM 5714 N N . GLU A 1 728 ? -47.445 -8.781 41.959 1.00 93.88 728 GLU A N 1
ATOM 5715 C CA . GLU A 1 728 ? -48.196 -7.702 41.311 1.00 93.88 728 GLU A CA 1
ATOM 5716 C C . GLU A 1 728 ? -47.273 -6.793 40.489 1.00 93.88 728 GLU A C 1
ATOM 5718 O O . GLU A 1 728 ? -47.664 -6.339 39.417 1.00 93.88 728 GLU A O 1
ATOM 5723 N N . ARG A 1 729 ? -46.033 -6.553 40.950 1.00 90.81 729 ARG A N 1
ATOM 5724 C CA . ARG A 1 729 ? -45.038 -5.791 40.175 1.00 90.81 729 ARG A CA 1
ATOM 5725 C C . ARG A 1 729 ? -44.567 -6.550 38.938 1.00 90.81 729 ARG A C 1
ATOM 5727 O O . ARG A 1 729 ? -44.404 -5.939 37.888 1.00 90.81 729 ARG A O 1
ATOM 5734 N N . GLU A 1 730 ? -44.377 -7.860 39.059 1.00 91.50 730 GLU A N 1
ATOM 5735 C CA . GLU A 1 730 ? -44.049 -8.727 37.925 1.00 91.50 730 GLU A CA 1
ATOM 5736 C C . GLU A 1 730 ? -45.181 -8.738 36.884 1.00 91.50 730 GLU A C 1
ATOM 5738 O O . GLU A 1 730 ? -44.948 -8.509 35.698 1.00 91.50 730 GLU A O 1
ATOM 5743 N N . GLU A 1 731 ? -46.425 -8.944 37.327 1.00 92.25 731 GLU A N 1
ATOM 5744 C CA . GLU A 1 731 ? -47.606 -8.928 36.460 1.00 92.25 731 GLU A CA 1
ATOM 5745 C C . GLU A 1 731 ? -47.789 -7.564 35.779 1.00 92.25 731 GLU A C 1
ATOM 5747 O O . GLU A 1 731 ? -48.097 -7.521 34.586 1.00 92.25 731 GLU A O 1
ATOM 5752 N N . ALA A 1 732 ? -47.547 -6.463 36.500 1.00 92.38 732 ALA A N 1
ATOM 5753 C CA . ALA A 1 732 ? -47.592 -5.110 35.953 1.00 92.38 732 ALA A CA 1
ATOM 5754 C C . ALA A 1 732 ? -46.514 -4.874 34.883 1.00 92.38 732 ALA A C 1
ATOM 5756 O O . ALA A 1 732 ? -46.835 -4.346 33.820 1.00 92.38 732 ALA A O 1
ATOM 5757 N N . ALA A 1 733 ? -45.269 -5.305 35.117 1.00 89.69 733 ALA A N 1
ATOM 5758 C CA . ALA A 1 733 ? -44.185 -5.180 34.140 1.00 89.69 733 ALA A CA 1
ATOM 5759 C C . ALA A 1 733 ? -44.493 -5.955 32.847 1.00 89.69 733 ALA A C 1
ATOM 5761 O O . ALA A 1 733 ? -44.413 -5.403 31.749 1.00 89.69 733 ALA A O 1
ATOM 5762 N N . LEU A 1 734 ? -44.945 -7.208 32.973 1.00 91.56 734 LEU A N 1
ATOM 5763 C CA . LEU A 1 734 ? -45.333 -8.038 31.827 1.00 91.56 734 LEU A CA 1
ATOM 5764 C C . LEU A 1 734 ? -46.564 -7.485 31.093 1.00 91.56 734 LEU A C 1
ATOM 5766 O O . LEU A 1 734 ? -46.654 -7.580 29.869 1.00 91.56 734 LEU A O 1
ATOM 5770 N N . ALA A 1 735 ? -47.535 -6.923 31.819 1.00 93.94 735 ALA A N 1
ATOM 5771 C CA . ALA A 1 735 ? -48.692 -6.271 31.213 1.00 93.94 735 ALA A CA 1
ATOM 5772 C C . ALA A 1 735 ? -48.297 -4.998 30.452 1.00 93.94 735 ALA A C 1
ATOM 5774 O O . ALA A 1 735 ? -48.826 -4.771 29.367 1.00 93.94 735 ALA A O 1
ATOM 5775 N N . GLY A 1 736 ? -47.350 -4.218 30.982 1.00 92.81 736 GLY A N 1
ATOM 5776 C CA . GLY A 1 736 ? -46.787 -3.046 30.315 1.00 92.81 736 GLY A CA 1
ATOM 5777 C C . GLY A 1 736 ? -46.086 -3.405 29.007 1.00 92.81 736 GLY A C 1
ATOM 5778 O O . GLY A 1 736 ? -46.402 -2.825 27.970 1.00 92.81 736 GLY A O 1
ATOM 5779 N N . LEU A 1 737 ? -45.220 -4.426 29.014 1.00 94.00 737 LEU A N 1
ATOM 5780 C CA . LEU A 1 737 ? -44.575 -4.896 27.786 1.00 94.00 737 LEU A CA 1
ATOM 5781 C C . LEU A 1 737 ? -45.608 -5.384 26.759 1.00 94.00 737 LEU A C 1
ATOM 5783 O O . LEU A 1 737 ? -45.571 -4.962 25.606 1.00 94.00 737 LEU A O 1
ATOM 5787 N N . ARG A 1 738 ? -46.585 -6.209 27.166 1.00 94.81 738 ARG A N 1
ATOM 5788 C CA . ARG A 1 738 ? -47.670 -6.637 26.262 1.00 94.81 738 ARG A CA 1
ATOM 5789 C C . ARG A 1 738 ? -48.446 -5.456 25.693 1.00 94.81 738 ARG A C 1
ATOM 5791 O O . ARG A 1 738 ? -48.775 -5.462 24.512 1.00 94.81 738 ARG A O 1
ATOM 5798 N N . PHE A 1 739 ? -48.724 -4.444 26.510 1.00 93.81 739 PHE A N 1
ATOM 5799 C CA . PHE A 1 739 ? -49.389 -3.232 26.055 1.00 93.81 739 PHE A CA 1
ATOM 5800 C C . PHE A 1 739 ? -48.580 -2.525 24.961 1.00 93.81 739 PHE A C 1
ATOM 5802 O O . PHE A 1 739 ? -49.146 -2.220 23.915 1.00 93.81 739 PHE A O 1
ATOM 5809 N N . ILE A 1 740 ? -47.268 -2.346 25.146 1.00 92.25 740 ILE A N 1
ATOM 5810 C CA . ILE A 1 740 ? -46.390 -1.759 24.122 1.00 92.25 740 ILE A CA 1
ATOM 5811 C C . ILE A 1 740 ? -46.455 -2.583 22.828 1.00 92.25 740 ILE A C 1
ATOM 5813 O O . ILE A 1 740 ? -46.771 -2.050 21.765 1.00 92.25 740 ILE A O 1
ATOM 5817 N N . LEU A 1 741 ? -46.251 -3.900 22.923 1.00 93.81 741 LEU A N 1
ATOM 5818 C CA . LEU A 1 741 ? -46.208 -4.798 21.763 1.00 93.81 741 LEU A CA 1
ATOM 5819 C C . LEU A 1 741 ? -47.550 -4.906 21.016 1.00 93.81 741 LEU A C 1
ATOM 5821 O O . LEU A 1 741 ? -47.577 -5.172 19.814 1.00 93.81 741 LEU A O 1
ATOM 5825 N N . GLU A 1 742 ? -48.678 -4.748 21.713 1.00 91.75 742 GLU A N 1
ATOM 5826 C CA . GLU A 1 742 ? -50.013 -4.929 21.136 1.00 91.75 742 GLU A CA 1
ATOM 5827 C C . GLU A 1 742 ? -50.731 -3.634 20.761 1.00 91.75 742 GLU A C 1
ATOM 5829 O O . GLU A 1 742 ? -51.632 -3.690 19.921 1.00 91.75 742 GLU A O 1
ATOM 5834 N N . LYS A 1 743 ? -50.409 -2.516 21.420 1.00 89.69 743 LYS A N 1
ATOM 5835 C CA . LYS A 1 743 ? -51.143 -1.245 21.305 1.00 89.69 743 LYS A CA 1
ATOM 5836 C C . LYS A 1 743 ? -50.293 -0.086 20.814 1.00 89.69 743 LYS A C 1
ATOM 5838 O O . LYS A 1 743 ? -50.863 0.837 20.250 1.00 89.69 743 LYS A O 1
ATOM 5843 N N . MET A 1 744 ? -48.978 -0.130 21.019 1.00 89.06 744 MET A N 1
ATOM 5844 C CA . MET A 1 744 ? -48.055 0.934 20.601 1.00 89.06 744 MET A CA 1
ATOM 5845 C C . MET A 1 744 ? -47.220 0.547 19.377 1.00 89.06 744 MET A C 1
ATOM 5847 O O . MET A 1 744 ? -46.284 1.257 19.034 1.00 89.06 744 MET A O 1
ATOM 5851 N N . ARG A 1 745 ? -47.557 -0.566 18.719 1.00 90.62 745 ARG A N 1
ATOM 5852 C CA . ARG A 1 745 ? -47.003 -1.004 17.435 1.00 90.62 745 ARG A CA 1
ATOM 5853 C C . ARG A 1 745 ? -48.136 -1.170 16.430 1.00 90.62 745 ARG A C 1
ATOM 5855 O O . ARG A 1 745 ? -49.196 -1.693 16.787 1.00 90.62 745 ARG A O 1
ATOM 5862 N N . ASP A 1 746 ? -47.901 -0.793 15.177 1.00 88.19 746 ASP A N 1
ATOM 5863 C CA . ASP A 1 746 ? -48.870 -0.998 14.100 1.00 88.19 746 ASP A CA 1
ATOM 5864 C C . ASP A 1 746 ? -48.616 -2.341 13.410 1.00 88.19 746 ASP A C 1
ATOM 5866 O O . ASP A 1 746 ? -47.629 -2.540 12.704 1.00 88.19 746 ASP A O 1
ATOM 5870 N N . LYS A 1 747 ? -49.530 -3.291 13.622 1.00 88.62 747 LYS A N 1
ATOM 5871 C CA . LYS A 1 747 ? -49.426 -4.647 13.074 1.00 88.62 747 LYS A CA 1
ATOM 5872 C C . LYS A 1 747 ? -49.745 -4.731 11.579 1.00 88.62 747 LYS A C 1
ATOM 5874 O O . LYS A 1 747 ? -49.473 -5.787 11.001 1.00 88.62 747 LYS A O 1
ATOM 5879 N N . GLU A 1 748 ? -50.294 -3.676 10.989 1.00 89.19 748 GLU A N 1
ATOM 5880 C CA . GLU A 1 748 ? -50.629 -3.607 9.567 1.00 89.19 748 GLU A CA 1
ATOM 5881 C C . GLU A 1 748 ? -49.451 -3.108 8.715 1.00 89.19 748 GLU A C 1
ATOM 5883 O O . GLU A 1 748 ? -49.449 -3.306 7.500 1.00 89.19 748 GLU A O 1
ATOM 5888 N N . MET A 1 749 ? -48.421 -2.519 9.334 1.00 90.50 749 MET A N 1
ATOM 5889 C CA . MET A 1 749 ? -47.193 -2.135 8.637 1.00 90.50 749 MET A CA 1
ATOM 5890 C C . MET A 1 749 ? -46.363 -3.357 8.211 1.00 90.50 749 MET A C 1
ATOM 5892 O O . MET A 1 749 ? -46.440 -4.453 8.780 1.00 90.50 749 MET A O 1
ATOM 5896 N N . GLU A 1 750 ? -45.533 -3.165 7.188 1.00 94.62 750 GLU A N 1
ATOM 5897 C CA . GLU A 1 750 ? -44.554 -4.165 6.770 1.00 94.62 750 GLU A CA 1
ATOM 5898 C C . GLU A 1 750 ? -43.407 -4.314 7.782 1.00 94.62 750 GLU A C 1
ATOM 5900 O O . GLU A 1 750 ? -43.167 -3.459 8.634 1.00 94.62 750 GLU A O 1
ATOM 5905 N N . VAL A 1 751 ? -42.680 -5.423 7.683 1.00 94.56 751 VAL A N 1
ATOM 5906 C CA . VAL A 1 751 ? -41.406 -5.593 8.389 1.00 94.56 751 VAL A CA 1
ATOM 5907 C C . VAL A 1 751 ? -40.335 -4.750 7.682 1.00 94.56 751 VAL A C 1
ATOM 5909 O O . VAL A 1 751 ? -40.287 -4.797 6.452 1.00 94.56 751 VAL A O 1
ATOM 5912 N N . PRO A 1 752 ? -39.473 -4.015 8.411 1.00 94.31 752 PRO A N 1
ATOM 5913 C CA . PRO A 1 752 ? -39.401 -3.926 9.877 1.00 94.31 752 PRO A CA 1
ATOM 5914 C C . PRO A 1 752 ? -40.254 -2.817 10.522 1.00 94.31 752 PRO A C 1
ATOM 5916 O O . PRO A 1 752 ? -40.401 -2.830 11.739 1.00 94.31 752 PRO A O 1
ATOM 5919 N N . TRP A 1 753 ? -40.884 -1.917 9.757 1.00 93.44 753 TRP A N 1
ATOM 5920 C CA . TRP A 1 753 ? -41.669 -0.768 10.259 1.00 93.44 753 TRP A CA 1
ATOM 5921 C C . TRP A 1 753 ? -42.677 -1.092 11.372 1.00 93.44 753 TRP A C 1
ATOM 5923 O O . TRP A 1 753 ? -42.789 -0.351 12.345 1.00 93.44 753 TRP A O 1
ATOM 5933 N N . ARG A 1 754 ? -43.361 -2.236 11.291 1.00 93.56 754 ARG A N 1
ATOM 5934 C CA . ARG A 1 754 ? -44.320 -2.698 12.315 1.00 93.56 754 ARG A CA 1
ATOM 5935 C C . ARG A 1 754 ? -43.744 -2.922 13.714 1.00 93.56 754 ARG A C 1
ATOM 5937 O O . ARG A 1 754 ? -44.505 -3.126 14.660 1.00 93.56 754 ARG A O 1
ATOM 5944 N N . TYR A 1 755 ? -42.423 -3.003 13.843 1.00 95.81 755 TYR A N 1
ATOM 5945 C CA . TYR A 1 755 ? -41.748 -3.248 15.115 1.00 95.81 755 TYR A CA 1
ATOM 5946 C C . TYR A 1 755 ? -41.413 -1.960 15.875 1.00 95.81 755 TYR A C 1
ATOM 5948 O O . TYR A 1 755 ? -41.075 -2.036 17.060 1.00 95.81 755 TYR A O 1
ATOM 5956 N N . GLY A 1 756 ? -41.557 -0.796 15.236 1.00 93.19 756 GLY A N 1
ATOM 5957 C CA . GLY A 1 756 ? -41.327 0.497 15.867 1.00 93.19 756 GLY A CA 1
ATOM 5958 C C . GLY A 1 756 ? -42.424 0.876 16.859 1.00 93.19 756 GLY A C 1
ATOM 5959 O O . GLY A 1 756 ? -43.600 0.556 16.666 1.00 93.19 756 GLY A O 1
ATOM 5960 N N . VAL A 1 757 ? -42.028 1.544 17.943 1.00 91.81 757 VAL A N 1
ATOM 5961 C CA . VAL A 1 757 ? -42.929 1.970 19.022 1.00 91.81 757 VAL A CA 1
ATOM 5962 C C . VAL A 1 757 ? -43.338 3.423 18.825 1.00 91.81 757 VAL A C 1
ATOM 5964 O O . VAL A 1 757 ? -42.487 4.306 18.796 1.00 91.81 757 VAL A O 1
ATOM 5967 N N . PHE A 1 758 ? -44.642 3.669 18.727 1.00 86.69 758 PHE A N 1
ATOM 5968 C CA . PHE A 1 758 ? -45.208 5.013 18.614 1.00 86.69 758 PHE A CA 1
ATOM 5969 C C . PHE A 1 758 ? -45.150 5.770 19.941 1.00 86.69 758 PHE A C 1
ATOM 5971 O O . PHE A 1 758 ? -45.455 5.207 20.990 1.00 86.69 758 PHE A O 1
ATOM 5978 N N . THR A 1 759 ? -44.861 7.072 19.891 1.00 78.69 759 THR A N 1
ATOM 5979 C CA . THR A 1 759 ? -44.833 7.931 21.088 1.00 78.69 759 THR A CA 1
ATOM 5980 C C . THR A 1 759 ? -46.217 8.171 21.718 1.00 78.69 759 THR A C 1
ATOM 5982 O O . THR A 1 759 ? -46.290 8.401 22.923 1.00 78.69 759 THR A O 1
ATOM 5985 N N . ASN A 1 760 ? -47.328 8.073 20.968 1.00 71.81 760 ASN A N 1
ATOM 5986 C CA . ASN A 1 760 ? -48.701 8.133 21.502 1.00 71.81 760 ASN A CA 1
ATOM 5987 C C . ASN A 1 760 ? -49.648 7.083 20.891 1.00 71.81 760 ASN A C 1
ATOM 5989 O O . ASN A 1 760 ? -49.372 6.461 19.871 1.00 71.81 760 ASN A O 1
ATOM 5993 N N . LEU A 1 761 ? -50.818 6.920 21.524 1.00 66.75 761 LEU A N 1
ATOM 5994 C CA . LEU A 1 761 ? -51.851 5.940 21.153 1.00 66.75 761 LEU A CA 1
ATOM 5995 C C . LEU A 1 761 ? -52.874 6.429 20.109 1.00 66.75 761 LEU A C 1
ATOM 5997 O O . LEU A 1 761 ? -53.625 5.603 19.596 1.00 66.75 761 LEU A O 1
ATOM 6001 N N . ILE A 1 762 ? -52.999 7.743 19.863 1.00 62.72 762 ILE A N 1
ATOM 6002 C CA . ILE A 1 762 ? -54.073 8.322 19.028 1.00 62.72 762 ILE A CA 1
ATOM 6003 C C . ILE A 1 762 ? -53.547 9.452 18.137 1.00 62.72 762 ILE A C 1
ATOM 6005 O O . ILE A 1 762 ? -53.145 10.488 18.673 1.00 62.72 762 ILE A O 1
ATOM 6009 N N . ASP A 1 763 ? -53.690 9.287 16.816 1.00 54.91 763 ASP A N 1
ATOM 6010 C CA . ASP A 1 763 ? -53.361 10.304 15.807 1.00 54.91 763 ASP A CA 1
ATOM 6011 C C . ASP A 1 763 ? -54.159 11.594 16.028 1.00 54.91 763 ASP A C 1
ATOM 6013 O O . ASP A 1 763 ? -55.396 11.598 16.014 1.00 54.91 763 ASP A O 1
ATOM 6017 N N . LYS A 1 764 ? -53.453 12.715 16.201 1.00 53.12 764 LYS A N 1
ATOM 6018 C CA . LYS A 1 764 ? -54.041 14.060 16.219 1.00 53.12 764 LYS A CA 1
ATOM 6019 C C . LYS A 1 764 ? -53.604 14.835 14.985 1.00 53.12 764 LYS A C 1
ATOM 6021 O O . LYS A 1 764 ? -52.446 15.207 14.862 1.00 53.12 764 LYS A O 1
ATOM 6026 N N . THR A 1 765 ? -54.542 15.088 14.078 1.00 51.72 765 THR A N 1
ATOM 6027 C CA . THR A 1 765 ? -54.289 15.741 12.783 1.00 51.72 765 THR A CA 1
ATOM 6028 C C . THR A 1 765 ? -54.347 17.276 12.836 1.00 51.72 765 THR A C 1
ATOM 6030 O O . THR A 1 765 ? -54.385 17.914 11.787 1.00 51.72 765 THR A O 1
ATOM 6033 N N . ASP A 1 766 ? -54.446 17.886 14.022 1.00 57.91 766 ASP A N 1
ATOM 6034 C CA . ASP A 1 766 ? -54.846 19.289 14.220 1.00 57.91 766 ASP A CA 1
ATOM 6035 C C . ASP A 1 766 ? -53.803 20.201 14.912 1.00 57.91 766 ASP A C 1
ATOM 6037 O O . ASP A 1 766 ? -54.155 21.300 15.339 1.00 57.91 766 ASP A O 1
ATOM 6041 N N . VAL A 1 767 ? -52.522 19.810 15.003 1.00 50.19 767 VAL A N 1
ATOM 6042 C CA . VAL A 1 767 ? -51.464 20.568 15.724 1.00 50.19 767 VAL A CA 1
ATOM 6043 C C . VAL A 1 767 ? -50.309 20.981 14.773 1.00 50.19 767 VAL A C 1
ATOM 6045 O O . VAL A 1 767 ? -50.142 20.316 13.754 1.00 50.19 767 VAL A O 1
ATOM 6048 N N . PRO A 1 768 ? -49.520 22.060 15.016 1.00 45.97 768 PRO A N 1
ATOM 6049 C CA . PRO A 1 768 ? -48.472 22.531 14.088 1.00 45.97 768 PRO A CA 1
ATOM 6050 C C . PRO A 1 768 ? -47.059 21.952 14.323 1.00 45.97 768 PRO A C 1
ATOM 6052 O O . PRO A 1 768 ? -46.586 21.854 15.455 1.00 45.97 768 PRO A O 1
ATOM 6055 N N . GLY A 1 769 ? -46.377 21.619 13.219 1.00 54.00 769 GLY A N 1
ATOM 6056 C CA . GLY A 1 769 ? -44.916 21.660 13.042 1.00 54.00 769 GLY A CA 1
ATOM 6057 C C . GLY A 1 769 ? -44.052 20.604 13.732 1.00 54.00 769 GLY A C 1
ATOM 6058 O O . GLY A 1 769 ? -43.581 19.686 13.074 1.00 54.00 769 GLY A O 1
ATOM 6059 N N . GLN A 1 770 ? -43.788 20.757 15.030 1.00 48.69 770 GLN A N 1
ATOM 6060 C CA . GLN A 1 770 ? -42.679 20.057 15.711 1.00 48.69 770 GLN A CA 1
ATOM 6061 C C . GLN A 1 770 ? -43.135 18.964 16.690 1.00 48.69 770 GLN A C 1
ATOM 6063 O O . GLN A 1 770 ? -42.404 18.015 16.940 1.00 48.69 770 GLN A O 1
ATOM 6068 N N . TYR A 1 771 ? -44.382 19.041 17.163 1.00 45.28 771 TYR A N 1
ATOM 6069 C CA . TYR A 1 771 ? -45.072 17.981 17.921 1.00 45.28 771 TYR A CA 1
ATOM 6070 C C . TYR A 1 771 ? -46.379 17.534 17.239 1.00 45.28 771 TYR A C 1
ATOM 6072 O O . TYR A 1 771 ? -47.150 16.746 17.786 1.00 45.28 771 TYR A O 1
ATOM 6080 N N . ALA A 1 772 ? -46.630 18.035 16.025 1.00 39.38 772 ALA A N 1
ATOM 6081 C CA . ALA A 1 772 ? -47.822 17.767 15.218 1.00 39.38 772 ALA A CA 1
ATOM 6082 C C . ALA A 1 772 ? -48.006 16.322 14.769 1.00 39.38 772 ALA A C 1
ATOM 6084 O O . ALA A 1 772 ? -49.089 15.950 14.331 1.00 39.38 772 ALA A O 1
ATOM 6085 N N . TYR A 1 773 ? -46.968 15.508 14.913 1.00 44.78 773 TYR A N 1
ATOM 6086 C CA . TYR A 1 773 ? -47.026 14.077 14.691 1.00 44.78 773 TYR A CA 1
ATOM 6087 C C . TYR A 1 773 ? -46.610 13.395 15.986 1.00 44.78 773 TYR A C 1
ATOM 6089 O O . TYR A 1 773 ? -45.482 12.927 16.108 1.00 44.78 773 TYR A O 1
ATOM 6097 N N . GLY A 1 774 ? -47.503 13.328 16.972 1.00 48.56 774 GLY A N 1
ATOM 6098 C CA . GLY A 1 774 ? -47.302 12.551 18.203 1.00 48.56 774 GLY A CA 1
ATOM 6099 C C . GLY A 1 774 ? -47.128 11.034 17.984 1.00 48.56 774 GLY A C 1
ATOM 6100 O O . GLY A 1 774 ? -47.545 10.265 18.836 1.00 48.56 774 GLY A O 1
ATOM 6101 N N . HIS A 1 775 ? -46.562 10.602 16.856 1.00 66.19 775 HIS A N 1
ATOM 6102 C CA . HIS A 1 775 ? -46.504 9.244 16.324 1.00 66.19 775 HIS A CA 1
ATOM 6103 C C . HIS A 1 775 ? -45.169 8.941 15.636 1.00 66.19 775 HIS A C 1
ATOM 6105 O O . HIS A 1 775 ? -45.098 8.077 14.766 1.00 66.19 775 HIS A O 1
ATOM 6111 N N . MET A 1 776 ? -44.097 9.642 16.004 1.00 79.31 776 MET A N 1
ATOM 6112 C CA . MET A 1 776 ? -42.767 9.211 15.587 1.00 79.31 776 MET A CA 1
ATOM 6113 C C . MET A 1 776 ? -42.350 7.959 16.360 1.00 79.31 776 MET A C 1
ATOM 6115 O O . MET A 1 776 ? -42.775 7.748 17.500 1.00 79.31 776 MET A O 1
ATOM 6119 N N . MET A 1 777 ? -41.515 7.137 15.732 1.00 88.38 777 MET A N 1
ATOM 6120 C CA . MET A 1 777 ? -40.868 5.996 16.376 1.00 88.38 777 MET A CA 1
ATOM 6121 C C . MET A 1 777 ? -39.468 6.430 16.810 1.00 88.38 777 MET A C 1
ATOM 6123 O O . MET A 1 777 ? -38.609 6.630 15.955 1.00 88.38 777 MET A O 1
ATOM 6127 N N . THR A 1 778 ? -39.256 6.647 18.111 1.00 89.81 778 THR A N 1
ATOM 6128 C CA . THR A 1 778 ? -38.024 7.279 18.628 1.00 89.81 778 THR A CA 1
ATOM 6129 C C . THR A 1 778 ? -36.993 6.270 19.118 1.00 89.81 778 THR A C 1
ATOM 6131 O O . THR A 1 778 ? -37.341 5.175 19.572 1.00 89.81 778 THR A O 1
ATOM 6134 N N . SER A 1 779 ? -35.718 6.654 19.056 1.00 90.06 779 SER A N 1
ATOM 6135 C CA . SER A 1 779 ? -34.589 5.861 19.554 1.00 90.06 779 SER A CA 1
ATOM 6136 C C . SER A 1 779 ? -34.721 5.591 21.051 1.00 90.06 779 SER A C 1
ATOM 6138 O O . SER A 1 779 ? -34.493 4.462 21.476 1.00 90.06 779 SER A O 1
ATOM 6140 N N . GLU A 1 780 ? -35.206 6.568 21.825 1.00 88.81 780 GLU A N 1
ATOM 6141 C CA . GLU A 1 780 ? -35.565 6.414 23.240 1.00 88.81 780 GLU A CA 1
ATOM 6142 C C . GLU A 1 780 ? -36.464 5.190 23.480 1.00 88.81 780 GLU A C 1
ATOM 6144 O O . GLU A 1 780 ? -36.111 4.276 24.230 1.00 88.81 780 GLU A O 1
ATOM 6149 N N . HIS A 1 781 ? -37.631 5.146 22.824 1.00 92.81 781 HIS A N 1
ATOM 6150 C CA . HIS A 1 781 ? -38.605 4.075 23.034 1.00 92.81 781 HIS A CA 1
ATOM 6151 C C . HIS A 1 781 ? -38.063 2.720 22.579 1.00 92.81 781 HIS A C 1
ATOM 6153 O O . HIS A 1 781 ? -38.329 1.700 23.218 1.00 92.81 781 HIS A O 1
ATOM 6159 N N . MET A 1 782 ? -37.291 2.701 21.491 1.00 96.06 782 MET A N 1
ATOM 6160 C CA . MET A 1 782 ? -36.689 1.475 20.979 1.00 96.06 782 MET A CA 1
ATOM 6161 C C . MET A 1 782 ? -35.562 0.961 21.881 1.00 96.06 782 MET A C 1
ATOM 6163 O O . MET A 1 782 ? -35.512 -0.239 22.153 1.00 96.06 782 MET A O 1
ATOM 6167 N N . GLY A 1 783 ? -34.716 1.844 22.414 1.00 94.44 783 GLY A N 1
ATOM 6168 C CA . GLY A 1 783 ? -33.687 1.506 23.397 1.00 94.44 783 GLY A CA 1
ATOM 6169 C C . GLY A 1 783 ? -34.291 0.949 24.685 1.00 94.44 783 GLY A C 1
ATOM 6170 O O . GLY A 1 783 ? -33.901 -0.127 25.140 1.00 94.44 783 GLY A O 1
ATOM 6171 N N . LEU A 1 784 ? -35.328 1.604 25.218 1.00 93.19 784 LEU A N 1
ATOM 6172 C CA . LEU A 1 784 ? -36.071 1.107 26.381 1.00 93.19 784 LEU A CA 1
ATOM 6173 C C . LEU A 1 784 ? -36.724 -0.253 26.109 1.00 93.19 784 LEU A C 1
ATOM 6175 O O . LEU A 1 784 ? -36.690 -1.137 26.963 1.00 93.19 784 LEU A O 1
ATOM 6179 N N . LEU A 1 785 ? -37.294 -0.459 24.921 1.00 96.25 785 LEU A N 1
ATOM 6180 C CA . LEU A 1 785 ? -37.889 -1.739 24.544 1.00 96.25 785 LEU A CA 1
ATOM 6181 C C . LEU A 1 785 ? -36.851 -2.861 24.461 1.00 96.25 785 LEU A C 1
ATOM 6183 O O . LEU A 1 785 ? -37.129 -3.965 24.933 1.00 96.25 785 LEU A O 1
ATOM 6187 N N . LEU A 1 786 ? -35.668 -2.593 23.899 1.00 96.62 786 LEU A N 1
ATOM 6188 C CA . LEU A 1 786 ? -34.549 -3.538 23.881 1.00 96.62 786 LEU A CA 1
ATOM 6189 C C . LEU A 1 786 ? -34.151 -3.927 25.305 1.00 96.62 786 LEU A C 1
ATOM 6191 O O . LEU A 1 786 ? -34.105 -5.115 25.628 1.00 96.62 786 LEU A O 1
ATOM 6195 N N . GLN A 1 787 ? -33.942 -2.936 26.174 1.00 92.38 787 GLN A N 1
ATOM 6196 C CA . GLN A 1 787 ? -33.582 -3.165 27.572 1.00 92.38 787 GLN A CA 1
ATOM 6197 C C . GLN A 1 787 ? -34.653 -3.962 28.319 1.00 92.38 787 GLN A C 1
ATOM 6199 O O . GLN A 1 787 ? -34.343 -4.962 28.960 1.00 92.38 787 GLN A O 1
ATOM 6204 N N . VAL A 1 788 ? -35.924 -3.562 28.225 1.00 92.94 788 VAL A N 1
ATOM 6205 C CA . VAL A 1 788 ? -37.033 -4.238 28.914 1.00 92.94 788 VAL A CA 1
ATOM 6206 C C . VAL A 1 788 ? -37.204 -5.667 28.404 1.00 92.94 788 VAL A C 1
ATOM 6208 O O . VAL A 1 788 ? -37.380 -6.575 29.214 1.00 92.94 788 VAL A O 1
ATOM 6211 N N . SER A 1 789 ? -37.113 -5.893 27.092 1.00 94.44 789 SER A N 1
ATOM 6212 C CA . SER A 1 789 ? -37.232 -7.235 26.507 1.00 94.44 789 SER A CA 1
ATOM 6213 C C . SER A 1 789 ? -36.079 -8.137 26.949 1.00 94.44 789 SER A C 1
ATOM 6215 O O . SER A 1 789 ? -36.317 -9.265 27.382 1.00 94.44 789 SER A O 1
ATOM 6217 N N . ALA A 1 790 ? -34.844 -7.622 26.937 1.00 92.06 790 ALA A N 1
ATOM 6218 C CA . ALA A 1 790 ? -33.674 -8.334 27.443 1.00 92.06 790 ALA A CA 1
ATOM 6219 C C . ALA A 1 790 ? -33.797 -8.647 28.941 1.00 92.06 790 ALA A C 1
ATOM 6221 O O . ALA A 1 790 ? -33.575 -9.784 29.356 1.00 92.06 790 ALA A O 1
ATOM 6222 N N . CYS A 1 791 ? -34.207 -7.667 29.749 1.00 90.31 791 CYS A N 1
ATOM 6223 C CA . CYS A 1 791 ? -34.401 -7.820 31.187 1.00 90.31 791 CYS A CA 1
ATOM 6224 C C . CYS A 1 791 ? -35.516 -8.810 31.526 1.00 90.31 791 CYS A C 1
ATOM 6226 O O . CYS A 1 791 ? -35.366 -9.568 32.477 1.00 90.31 791 CYS A O 1
ATOM 6228 N N . LEU A 1 792 ? -36.626 -8.838 30.784 1.00 92.12 792 LEU A N 1
ATOM 6229 C CA . LEU A 1 792 ? -37.757 -9.744 31.029 1.00 92.12 792 LEU A CA 1
ATOM 6230 C C . LEU A 1 792 ? -37.598 -11.130 30.381 1.00 92.12 792 LEU A C 1
ATOM 6232 O O . LEU A 1 792 ? -38.425 -12.004 30.644 1.00 92.12 792 LEU A O 1
ATOM 6236 N N . GLY A 1 793 ? -36.536 -11.350 29.599 1.00 90.75 793 GLY A N 1
ATOM 6237 C CA . GLY A 1 793 ? -36.275 -12.627 28.929 1.00 90.75 793 GLY A CA 1
ATOM 6238 C C . GLY A 1 793 ? -37.186 -12.872 27.722 1.00 90.75 793 GLY A C 1
ATOM 6239 O O . GLY A 1 793 ? -37.466 -14.018 27.383 1.00 90.75 793 GLY A O 1
ATOM 6240 N N . GLU A 1 794 ? -37.677 -11.806 27.089 1.00 93.94 794 GLU A N 1
ATOM 6241 C CA . GLU A 1 794 ? -38.611 -11.844 25.958 1.00 93.94 794 GLU A CA 1
ATOM 6242 C C . GLU A 1 794 ? -37.839 -11.740 24.632 1.00 93.94 794 GLU A C 1
ATOM 6244 O O . GLU A 1 794 ? -37.858 -10.715 23.949 1.00 93.94 794 GLU A O 1
ATOM 6249 N N . GLU A 1 795 ? -37.138 -12.821 24.281 1.00 93.69 795 GLU A N 1
ATOM 6250 C CA . GLU A 1 795 ? -36.209 -12.910 23.139 1.00 93.69 795 GLU A CA 1
ATOM 6251 C C . GLU A 1 795 ? -36.833 -12.449 21.816 1.00 93.69 795 GLU A C 1
ATOM 6253 O O . GLU A 1 795 ? -36.271 -11.611 21.119 1.00 93.69 795 GLU A O 1
ATOM 6258 N N . LYS A 1 796 ? -38.058 -12.890 21.508 1.00 95.31 796 LYS A N 1
ATOM 6259 C CA . LYS A 1 796 ? -38.744 -12.482 20.274 1.00 95.31 796 LYS A CA 1
ATOM 6260 C C . LYS A 1 796 ? -38.975 -10.968 20.201 1.00 95.31 796 LYS A C 1
ATOM 6262 O O . LYS A 1 796 ? -38.812 -10.365 19.145 1.00 95.31 796 LYS A O 1
ATOM 6267 N N . ALA A 1 797 ? -39.389 -10.347 21.308 1.00 95.88 797 ALA A N 1
ATOM 6268 C CA . ALA A 1 797 ? -39.619 -8.903 21.342 1.00 95.88 797 ALA A CA 1
ATOM 6269 C C . ALA A 1 797 ? -38.303 -8.130 21.164 1.00 95.88 797 ALA A C 1
ATOM 6271 O O . ALA A 1 797 ? -38.292 -7.090 20.500 1.00 95.88 797 ALA A O 1
ATOM 6272 N N . PHE A 1 798 ? -37.212 -8.674 21.712 1.00 96.75 798 PHE A N 1
ATOM 6273 C CA . PHE A 1 798 ? -35.859 -8.160 21.545 1.00 96.75 798 PHE A CA 1
ATOM 6274 C C . PHE A 1 798 ? -35.383 -8.248 20.088 1.00 96.75 798 PHE A C 1
ATOM 6276 O O . PHE A 1 798 ? -34.969 -7.231 19.541 1.00 96.75 798 PHE A O 1
ATOM 6283 N N . GLU A 1 799 ? -35.495 -9.408 19.434 1.00 96.62 799 GLU A N 1
ATOM 6284 C CA . GLU A 1 799 ? -35.108 -9.592 18.025 1.00 96.62 799 GLU A CA 1
ATOM 6285 C C . GLU A 1 799 ? -35.880 -8.649 17.089 1.00 96.62 799 GLU A C 1
ATOM 6287 O O . GLU A 1 799 ? -35.294 -8.013 16.214 1.00 96.62 799 GLU A O 1
ATOM 6292 N N . GLU A 1 800 ? -37.192 -8.499 17.306 1.00 97.06 800 GLU A N 1
ATOM 6293 C CA . GLU A 1 800 ? -38.033 -7.568 16.544 1.00 97.06 800 GLU A CA 1
ATOM 6294 C C . GLU A 1 800 ? -37.592 -6.105 16.735 1.00 97.06 800 GLU A C 1
ATOM 6296 O O . GLU A 1 800 ? -37.539 -5.336 15.774 1.00 97.06 800 GLU A O 1
ATOM 6301 N N . ALA A 1 801 ? -37.261 -5.710 17.969 1.00 97.31 801 ALA A N 1
ATOM 6302 C CA . ALA A 1 801 ? -36.768 -4.367 18.269 1.00 97.31 801 ALA A CA 1
ATOM 6303 C C . ALA A 1 801 ? -35.374 -4.117 17.670 1.00 97.31 801 ALA A C 1
ATOM 6305 O O . ALA A 1 801 ? -35.129 -3.051 17.108 1.00 97.31 801 ALA A O 1
ATOM 6306 N N . MET A 1 802 ? -34.485 -5.110 17.745 1.00 97.19 802 MET A N 1
ATOM 6307 C CA . MET A 1 802 ? -33.138 -5.055 17.178 1.00 97.19 802 MET A CA 1
ATOM 6308 C C . MET A 1 802 ? -33.194 -4.896 15.660 1.00 97.19 802 MET A C 1
ATOM 6310 O O . MET A 1 802 ? -32.483 -4.056 15.120 1.00 97.19 802 MET A O 1
ATOM 6314 N N . MET A 1 803 ? -34.072 -5.642 14.982 1.00 96.44 803 MET A N 1
ATOM 6315 C CA . MET A 1 803 ? -34.275 -5.527 13.536 1.00 96.44 803 MET A CA 1
ATOM 6316 C C . MET A 1 803 ? -34.734 -4.119 13.139 1.00 96.44 803 MET A C 1
ATOM 6318 O O . MET A 1 803 ? -34.200 -3.547 12.195 1.00 96.44 803 MET A O 1
ATOM 6322 N N . PHE A 1 804 ? -35.670 -3.520 13.887 1.00 96.75 804 PHE A N 1
ATOM 6323 C CA . PHE A 1 804 ? -36.092 -2.136 13.644 1.00 96.75 804 PHE A CA 1
ATOM 6324 C C . PHE A 1 804 ? -34.925 -1.149 13.770 1.00 96.75 804 PHE A C 1
ATOM 6326 O O . PHE A 1 804 ? -34.716 -0.323 12.884 1.00 96.75 804 PHE A O 1
ATOM 6333 N N . VAL A 1 805 ? -34.145 -1.254 14.851 1.00 96.06 805 VAL A N 1
ATOM 6334 C CA . VAL A 1 805 ? -32.986 -0.382 15.079 1.00 96.06 805 VAL A CA 1
ATOM 6335 C C . VAL A 1 805 ? -31.949 -0.554 13.969 1.00 96.06 805 VAL A C 1
ATOM 6337 O O . VAL A 1 805 ? -31.555 0.430 13.346 1.00 96.06 805 VAL A O 1
ATOM 6340 N N . LYS A 1 806 ? -31.547 -1.796 13.689 1.00 93.88 806 LYS A N 1
ATOM 6341 C CA . LYS A 1 806 ? -30.518 -2.139 12.704 1.00 93.88 806 LYS A CA 1
ATOM 6342 C C . LYS A 1 806 ? -30.873 -1.664 11.296 1.00 93.88 806 LYS A C 1
ATOM 6344 O O . LYS A 1 806 ? -30.031 -1.079 10.618 1.00 93.88 806 LYS A O 1
ATOM 6349 N N . ASP A 1 807 ? -32.096 -1.946 10.858 1.00 90.81 807 ASP A N 1
ATOM 6350 C CA . ASP A 1 807 ? -32.463 -1.800 9.451 1.00 90.81 807 ASP A CA 1
ATOM 6351 C C . ASP A 1 807 ? -33.002 -0.401 9.126 1.00 90.81 807 ASP A C 1
ATOM 6353 O O . ASP A 1 807 ? -32.932 0.014 7.969 1.00 90.81 807 ASP A O 1
ATOM 6357 N N . LEU A 1 808 ? -33.536 0.326 10.119 1.00 90.12 808 LEU A N 1
ATOM 6358 C CA . LEU A 1 808 ? -34.177 1.630 9.904 1.00 90.12 808 LEU A CA 1
ATOM 6359 C C . LEU A 1 808 ? -33.525 2.788 10.659 1.00 90.12 808 LEU A C 1
ATOM 6361 O O . LEU A 1 808 ? -33.509 3.898 10.132 1.00 90.12 808 LEU A O 1
ATOM 6365 N N . MET A 1 809 ? -33.031 2.571 11.882 1.00 90.19 809 MET A N 1
ATOM 6366 C CA . MET A 1 809 ? -32.608 3.683 12.741 1.00 90.19 809 MET A CA 1
ATOM 6367 C C . MET A 1 809 ? -31.117 3.982 12.677 1.00 90.19 809 MET A C 1
ATOM 6369 O O . MET A 1 809 ? -30.749 5.138 12.834 1.00 90.19 809 MET A O 1
ATOM 6373 N N . VAL A 1 810 ? -30.255 2.987 12.478 1.00 89.44 810 VAL A N 1
ATOM 6374 C CA . VAL A 1 810 ? -28.804 3.219 12.440 1.00 89.44 810 VAL A CA 1
ATOM 6375 C C . VAL A 1 810 ? -28.408 3.842 11.108 1.00 89.44 810 VAL A C 1
ATOM 6377 O O . VAL A 1 810 ? -28.679 3.254 10.063 1.00 89.44 810 VAL A O 1
ATOM 6380 N N . SER A 1 811 ? -27.743 4.999 11.159 1.00 84.56 811 SER A N 1
ATOM 6381 C CA . SER A 1 811 ? -27.086 5.655 10.028 1.00 84.56 811 SER A CA 1
ATOM 6382 C C . SER A 1 811 ? -26.038 4.714 9.422 1.00 84.56 811 SER A C 1
ATOM 6384 O O . SER A 1 811 ? -25.068 4.360 10.099 1.00 84.56 811 SER A O 1
ATOM 6386 N N . PRO A 1 812 ? -26.209 4.286 8.161 1.00 82.50 812 PRO A N 1
ATOM 6387 C CA . PRO A 1 812 ? -25.201 3.510 7.451 1.00 82.50 812 PRO A CA 1
ATOM 6388 C C . PRO A 1 812 ? -23.823 4.166 7.399 1.00 82.50 812 PRO A C 1
ATOM 6390 O O . PRO A 1 812 ? -22.853 3.424 7.456 1.00 82.50 812 PRO A O 1
ATOM 6393 N N . LEU A 1 813 ? -23.731 5.494 7.288 1.00 80.94 813 LEU A N 1
ATOM 6394 C CA . LEU A 1 813 ? -22.481 6.252 7.164 1.00 80.94 813 LEU A CA 1
ATOM 6395 C C . LEU A 1 813 ? -21.781 6.486 8.505 1.00 80.94 813 LEU A C 1
ATOM 6397 O O . LEU A 1 813 ? -20.561 6.402 8.597 1.00 80.94 813 LEU A O 1
ATOM 6401 N N . PHE A 1 814 ? -22.545 6.798 9.549 1.00 82.81 814 PHE A N 1
ATOM 6402 C CA . PHE A 1 814 ? -21.984 7.253 10.820 1.00 82.81 814 PHE A CA 1
ATOM 6403 C C . PHE A 1 814 ? -22.151 6.260 11.959 1.00 82.81 814 PHE A C 1
ATOM 6405 O O . PHE A 1 814 ? -21.588 6.453 13.030 1.00 82.81 814 PHE A O 1
ATOM 6412 N N . GLY A 1 815 ? -22.927 5.198 11.762 1.00 87.56 815 GLY A N 1
ATOM 6413 C CA . GLY A 1 815 ? -23.170 4.188 12.781 1.00 87.56 815 GLY A CA 1
ATOM 6414 C C . GLY A 1 815 ? -24.000 4.675 13.970 1.00 87.56 815 GLY A C 1
ATOM 6415 O O . GLY A 1 815 ? -24.261 3.870 14.849 1.00 87.56 815 GLY A O 1
ATOM 6416 N N . VAL A 1 816 ? -24.446 5.932 14.020 1.00 87.44 816 VAL A N 1
ATOM 6417 C CA . VAL A 1 816 ? -25.299 6.464 15.101 1.00 87.44 816 VAL A CA 1
ATOM 6418 C C . VAL A 1 816 ? -26.784 6.229 14.835 1.00 87.44 816 VAL A C 1
ATOM 6420 O O . VAL A 1 816 ? -27.200 6.006 13.700 1.00 87.44 816 VAL A O 1
ATOM 6423 N N . VAL A 1 817 ? -27.599 6.265 15.883 1.00 88.81 817 VAL A N 1
ATOM 6424 C CA . VAL A 1 817 ? -29.040 6.026 15.839 1.00 88.81 817 VAL A CA 1
ATOM 6425 C C . VAL A 1 817 ? -29.774 7.341 15.578 1.00 88.81 817 VAL A C 1
ATOM 6427 O O . VAL A 1 817 ? -29.688 8.294 16.350 1.00 88.81 817 VAL A O 1
ATOM 6430 N N . ASN A 1 818 ? -30.556 7.375 14.501 1.00 84.62 818 ASN A N 1
ATOM 6431 C CA . ASN A 1 818 ? -31.478 8.467 14.214 1.00 84.62 818 ASN A CA 1
ATOM 6432 C C . ASN A 1 818 ? -32.433 8.663 15.394 1.00 84.62 818 ASN A C 1
ATOM 6434 O O . ASN A 1 818 ? -33.051 7.702 15.861 1.00 84.62 818 ASN A O 1
ATOM 6438 N N . TRP A 1 819 ? -32.599 9.909 15.842 1.00 83.38 819 TRP A N 1
ATOM 6439 C CA . TRP A 1 819 ? -33.457 10.230 16.985 1.00 83.38 819 TRP A CA 1
ATOM 6440 C C . TRP A 1 819 ? -34.896 9.726 16.799 1.00 83.38 819 TRP A C 1
ATOM 6442 O O . TRP A 1 819 ? -35.526 9.226 17.736 1.00 83.38 819 TRP A O 1
ATOM 6452 N N . ALA A 1 820 ? -35.426 9.821 15.578 1.00 85.06 820 ALA A N 1
ATOM 6453 C CA . ALA A 1 820 ? -36.784 9.402 15.279 1.00 85.06 820 ALA A CA 1
ATOM 6454 C C . ALA A 1 820 ? -36.986 8.993 13.817 1.00 85.06 820 ALA A C 1
ATOM 6456 O O . ALA A 1 820 ? -36.371 9.547 12.906 1.00 85.06 820 ALA A O 1
ATOM 6457 N N . MET A 1 821 ? -37.927 8.074 13.599 1.00 86.50 821 MET A N 1
ATOM 6458 C CA . MET A 1 821 ? -38.408 7.659 12.281 1.00 86.50 821 MET A CA 1
ATOM 6459 C C . MET A 1 821 ? -39.847 8.133 12.060 1.00 86.50 821 MET A C 1
ATOM 6461 O O . MET A 1 821 ? -40.698 7.963 12.937 1.00 86.50 821 MET A O 1
ATOM 6465 N N . ASP A 1 822 ? -40.120 8.680 10.873 1.00 84.31 822 ASP A N 1
ATOM 6466 C CA . ASP A 1 822 ? -41.462 8.993 10.379 1.00 84.31 822 ASP A CA 1
ATOM 6467 C C . ASP A 1 822 ? -42.034 7.748 9.679 1.00 84.31 822 ASP A C 1
ATOM 6469 O O . ASP A 1 822 ? -41.597 7.402 8.572 1.00 84.31 822 ASP A O 1
ATOM 6473 N N . PRO A 1 823 ? -43.011 7.054 10.286 1.00 82.00 823 PRO A N 1
ATOM 6474 C CA . PRO A 1 823 ? -43.534 5.808 9.738 1.00 82.00 823 PRO A CA 1
ATOM 6475 C C . PRO A 1 823 ? -44.437 6.009 8.515 1.00 82.00 823 PRO A C 1
ATOM 6477 O O . PRO A 1 823 ? -44.673 5.062 7.764 1.00 82.00 823 PRO A O 1
ATOM 6480 N N . HIS A 1 824 ? -44.929 7.227 8.275 1.00 80.12 824 HIS A N 1
ATOM 6481 C CA . HIS A 1 824 ? -45.756 7.536 7.110 1.00 80.12 824 HIS A CA 1
ATOM 6482 C C . HIS A 1 824 ? -44.899 7.877 5.895 1.00 80.12 824 HIS A C 1
ATOM 6484 O O . HIS A 1 824 ? -45.192 7.426 4.787 1.00 80.12 824 HIS A O 1
ATOM 6490 N N . LYS A 1 825 ? -43.826 8.648 6.103 1.00 79.06 825 LYS A N 1
ATOM 6491 C CA . LYS A 1 825 ? -42.846 8.970 5.053 1.00 79.06 825 LYS A CA 1
ATOM 6492 C C . LYS A 1 825 ? -41.794 7.880 4.863 1.00 79.06 825 LYS A C 1
ATOM 6494 O O . LYS A 1 825 ? -41.059 7.928 3.882 1.00 79.06 825 LYS A O 1
ATOM 6499 N N . LYS A 1 826 ? -41.737 6.910 5.779 1.00 83.94 826 LYS A N 1
ATOM 6500 C CA . LYS A 1 826 ? -40.794 5.789 5.794 1.00 83.94 826 LYS A CA 1
ATOM 6501 C C . LYS A 1 826 ? -39.329 6.234 5.733 1.00 83.94 826 LYS A C 1
ATOM 6503 O O . LYS A 1 826 ? -38.545 5.717 4.942 1.00 83.94 826 LYS A O 1
ATOM 6508 N N . ARG A 1 827 ? -38.968 7.209 6.570 1.00 79.62 827 ARG A N 1
ATOM 6509 C CA . ARG A 1 827 ? -37.616 7.790 6.630 1.00 79.62 827 ARG A CA 1
ATOM 6510 C C . ARG A 1 827 ? -37.308 8.400 8.002 1.00 79.62 827 ARG A C 1
ATOM 6512 O O . ARG A 1 827 ? -38.248 8.579 8.779 1.00 79.62 827 ARG A O 1
ATOM 6519 N N . PRO A 1 828 ? -36.044 8.746 8.302 1.00 80.75 828 PRO A N 1
ATOM 6520 C CA . PRO A 1 828 ? -35.710 9.542 9.480 1.00 80.75 828 PRO A CA 1
ATOM 6521 C C . PRO A 1 828 ? -36.464 10.878 9.512 1.00 80.75 828 PRO A C 1
ATOM 6523 O O . PRO A 1 828 ? -36.838 11.430 8.472 1.00 80.75 828 PRO A O 1
ATOM 6526 N N . VAL A 1 829 ? -36.728 11.388 10.713 1.00 78.12 829 VAL A N 1
ATOM 6527 C CA . VAL A 1 829 ? -37.347 12.705 10.899 1.00 78.12 829 VAL A CA 1
ATOM 6528 C C . VAL A 1 829 ? -36.316 13.792 10.622 1.00 78.12 829 VAL A C 1
ATOM 6530 O O . VAL A 1 829 ? -35.233 13.792 11.195 1.00 78.12 829 VAL A O 1
ATOM 6533 N N . LEU A 1 830 ? -36.697 14.746 9.776 1.00 72.94 830 LEU A N 1
ATOM 6534 C CA . LEU A 1 830 ? -35.841 15.837 9.321 1.00 72.94 830 LEU A CA 1
ATOM 6535 C C . LEU A 1 830 ? -36.352 17.160 9.887 1.00 72.94 830 LEU A C 1
ATOM 6537 O O . LEU A 1 830 ? -37.566 17.397 9.890 1.00 72.94 830 LEU A O 1
ATOM 6541 N N . GLN A 1 831 ? -35.445 18.018 10.346 1.00 67.75 831 GLN A N 1
ATOM 6542 C CA . GLN A 1 831 ? -35.758 19.355 10.855 1.00 67.75 831 GLN A CA 1
ATOM 6543 C C . GLN A 1 831 ? -35.154 20.429 9.951 1.00 67.75 831 GLN A C 1
ATOM 6545 O O . GLN A 1 831 ? -34.038 20.279 9.465 1.00 67.75 831 GLN A O 1
ATOM 6550 N N . GLN A 1 832 ? -35.903 21.506 9.729 1.00 64.94 832 GLN A N 1
ATOM 6551 C CA . GLN A 1 832 ? -35.437 22.710 9.047 1.00 64.94 832 GLN A CA 1
ATOM 6552 C C . GLN A 1 832 ? -35.390 23.840 10.075 1.00 64.94 832 GLN A C 1
ATOM 6554 O O . GLN A 1 832 ? -36.316 23.951 10.885 1.00 64.94 832 GLN A O 1
ATOM 6559 N N . ASP A 1 833 ? -34.343 24.661 10.053 1.00 60.06 833 ASP A N 1
ATOM 6560 C CA . ASP A 1 833 ? -34.297 25.852 10.898 1.00 60.06 833 ASP A CA 1
ATOM 6561 C C . ASP A 1 833 ? -35.289 26.937 10.430 1.00 60.06 833 ASP A C 1
ATOM 6563 O O . ASP A 1 833 ? -35.884 26.870 9.349 1.00 60.06 833 ASP A O 1
ATOM 6567 N N . GLU A 1 834 ? -35.502 27.949 11.275 1.00 57.19 834 GLU A N 1
ATOM 6568 C CA . GLU A 1 834 ? -36.442 29.044 10.999 1.00 57.19 834 GLU A CA 1
ATOM 6569 C C . GLU A 1 834 ? -35.979 29.973 9.854 1.00 57.19 834 GLU A C 1
ATOM 6571 O O . GLU A 1 834 ? -36.772 30.776 9.353 1.00 57.19 834 GLU A O 1
ATOM 6576 N N . GLU A 1 835 ? -34.721 29.859 9.415 1.00 60.69 835 GLU A N 1
ATOM 6577 C CA . GLU A 1 835 ? -34.050 30.770 8.476 1.00 60.69 835 GLU A CA 1
ATOM 6578 C C . GLU A 1 835 ? -33.977 30.226 7.039 1.00 60.69 835 GLU A C 1
ATOM 6580 O O . GLU A 1 835 ? -33.609 30.954 6.113 1.00 60.69 835 GLU A O 1
ATOM 6585 N N . GLY A 1 836 ? -34.425 28.988 6.814 1.00 61.97 836 GLY A N 1
ATOM 6586 C CA . GLY A 1 836 ? -34.498 28.381 5.486 1.00 61.97 836 GLY A CA 1
ATOM 6587 C C . GLY A 1 836 ? -33.247 27.597 5.081 1.00 61.97 836 GLY A C 1
ATOM 6588 O O . GLY A 1 836 ? -33.056 27.362 3.884 1.00 61.97 836 GLY A O 1
ATOM 6589 N N . SER A 1 837 ? -32.426 27.177 6.045 1.00 61.03 837 SER A N 1
ATOM 6590 C CA . SER A 1 837 ? -31.239 26.338 5.842 1.00 61.03 837 SER A CA 1
ATOM 6591 C C . SER A 1 837 ? -31.602 24.913 5.386 1.00 61.03 837 SER A C 1
ATOM 6593 O O . SER A 1 837 ? -32.788 24.549 5.347 1.00 61.03 837 SER A O 1
ATOM 6595 N N . PRO A 1 838 ? -30.611 24.093 4.974 1.00 61.09 838 PRO A N 1
ATOM 6596 C CA . PRO A 1 838 ? -30.836 22.701 4.597 1.00 61.09 838 PRO A CA 1
ATOM 6597 C C . PRO A 1 838 ? -31.481 21.891 5.727 1.00 61.09 838 PRO A C 1
ATOM 6599 O O . PRO A 1 838 ? -31.264 22.159 6.907 1.00 61.09 838 PRO A O 1
ATOM 6602 N N . TRP A 1 839 ? -32.257 20.871 5.360 1.00 64.06 839 TRP A N 1
ATOM 6603 C CA . TRP A 1 839 ? -32.795 19.907 6.320 1.00 64.06 839 TRP A CA 1
ATOM 6604 C C . TRP A 1 839 ? -31.664 19.165 7.035 1.00 64.06 839 TRP A C 1
ATOM 6606 O O . TRP A 1 839 ? -30.670 18.820 6.400 1.00 64.06 839 TRP A O 1
ATOM 6616 N N . ARG A 1 840 ? -31.825 18.928 8.342 1.00 64.25 840 ARG A N 1
ATOM 6617 C CA . ARG A 1 840 ? -30.883 18.204 9.206 1.00 64.25 840 ARG A CA 1
ATOM 6618 C C . ARG A 1 840 ? -31.546 16.976 9.831 1.00 64.25 840 ARG A C 1
ATOM 6620 O O . ARG A 1 840 ? -32.756 16.969 10.075 1.00 64.25 840 ARG A O 1
ATOM 6627 N N . ASN A 1 841 ? -30.744 15.961 10.140 1.00 67.88 841 ASN A N 1
ATOM 6628 C CA . ASN A 1 841 ? -31.176 14.693 10.726 1.00 67.88 841 ASN A CA 1
ATOM 6629 C C . ASN A 1 841 ? -30.484 14.467 12.081 1.00 67.88 841 ASN A C 1
ATOM 6631 O O . ASN A 1 841 ? -29.319 14.087 12.143 1.00 67.88 841 ASN A O 1
ATOM 6635 N N . GLY A 1 842 ? -31.198 14.710 13.177 1.00 66.50 842 GLY A N 1
ATOM 6636 C CA . GLY A 1 842 ? -30.606 14.672 14.514 1.00 66.50 842 GLY A CA 1
ATOM 6637 C C . GLY A 1 842 ? -30.323 13.261 15.038 1.00 66.50 842 GLY A C 1
ATOM 6638 O O . GLY A 1 842 ? -31.121 12.336 14.852 1.00 66.50 842 GLY A O 1
ATOM 6639 N N . ASN A 1 843 ? -29.231 13.125 15.792 1.00 74.12 843 ASN A N 1
ATOM 6640 C CA . ASN A 1 843 ? -29.059 12.042 16.758 1.00 74.12 843 ASN A CA 1
ATOM 6641 C C . ASN A 1 843 ? -29.158 12.593 18.186 1.00 74.12 843 ASN A C 1
ATOM 6643 O O . ASN A 1 843 ? -28.958 13.782 18.427 1.00 74.12 843 ASN A O 1
ATOM 6647 N N . ALA A 1 844 ? -29.463 11.716 19.137 1.00 77.69 844 ALA A N 1
ATOM 6648 C CA . ALA A 1 844 ? -29.525 12.057 20.551 1.00 77.69 844 ALA A CA 1
ATOM 6649 C C . ALA A 1 844 ? -28.625 11.077 21.317 1.00 77.69 844 ALA A C 1
ATOM 6651 O O . ALA A 1 844 ? -29.079 9.972 21.610 1.00 77.69 844 ALA A O 1
ATOM 6652 N N . PRO A 1 845 ? -27.380 11.460 21.673 1.00 80.44 845 PRO A N 1
ATOM 6653 C CA . PRO A 1 845 ? -26.405 10.536 22.259 1.00 80.44 845 PRO A CA 1
ATOM 6654 C C . PRO A 1 845 ? -26.889 9.737 23.483 1.00 80.44 845 PRO A C 1
ATOM 6656 O O . PRO A 1 845 ? -26.472 8.596 23.668 1.00 80.44 845 PRO A O 1
ATOM 6659 N N . ILE A 1 846 ? -27.793 10.290 24.305 1.00 82.06 846 ILE A N 1
ATOM 6660 C CA . ILE A 1 846 ? -28.427 9.553 25.423 1.00 82.06 846 ILE A CA 1
ATOM 6661 C C . ILE A 1 846 ? -29.229 8.359 24.899 1.00 82.06 846 ILE A C 1
ATOM 6663 O O . ILE A 1 846 ? -29.175 7.258 25.447 1.00 82.06 846 ILE A O 1
ATOM 6667 N N . ASP A 1 847 ? -29.994 8.560 23.832 1.00 86.19 847 ASP A N 1
ATOM 6668 C CA . ASP A 1 847 ? -30.830 7.512 23.268 1.00 86.19 847 ASP A CA 1
ATOM 6669 C C . ASP A 1 847 ? -29.997 6.457 22.541 1.00 86.19 847 ASP A C 1
ATOM 6671 O O . ASP A 1 847 ? -30.305 5.267 22.633 1.00 86.19 847 ASP A O 1
ATOM 6675 N N . ASP A 1 848 ? -28.899 6.865 21.901 1.00 89.56 848 ASP A N 1
ATOM 6676 C CA . ASP A 1 848 ? -27.890 5.936 21.399 1.00 89.56 848 ASP A CA 1
ATOM 6677 C C . ASP A 1 848 ? -27.352 5.040 22.534 1.00 89.56 848 ASP A C 1
ATOM 6679 O O . ASP A 1 848 ? -27.307 3.817 22.380 1.00 89.56 848 ASP A O 1
ATOM 6683 N N . PHE A 1 849 ? -27.010 5.604 23.704 1.00 90.81 849 PHE A N 1
ATOM 6684 C CA . PHE A 1 849 ? -26.573 4.807 24.857 1.00 90.81 849 PHE A CA 1
ATOM 6685 C C . PHE A 1 849 ? -27.651 3.843 25.343 1.00 90.81 849 PHE A C 1
ATOM 6687 O O . PHE A 1 849 ? -27.353 2.676 25.597 1.00 90.81 849 PHE A O 1
ATOM 6694 N N . ARG A 1 850 ? -28.916 4.267 25.406 1.00 91.62 850 ARG A N 1
ATOM 6695 C CA . ARG A 1 850 ? -30.022 3.373 25.785 1.00 91.62 850 ARG A CA 1
ATOM 6696 C C . ARG A 1 850 ? -30.137 2.182 24.837 1.00 91.62 850 ARG A C 1
ATOM 6698 O O . ARG A 1 850 ? -30.320 1.050 25.298 1.00 91.62 850 ARG A O 1
ATOM 6705 N N . VAL A 1 851 ? -29.995 2.420 23.533 1.00 95.88 851 VAL A N 1
ATOM 6706 C CA . VAL A 1 851 ? -29.965 1.370 22.506 1.00 95.88 851 VAL A CA 1
ATOM 6707 C C . VAL A 1 851 ? -28.761 0.449 22.704 1.00 95.88 851 VAL A C 1
ATOM 6709 O O . VAL A 1 851 ? -28.944 -0.765 22.790 1.00 95.88 851 VAL A O 1
ATOM 6712 N N . VAL A 1 852 ? -27.550 0.998 22.844 1.00 96.06 852 VAL A N 1
ATOM 6713 C CA . VAL A 1 852 ? -26.311 0.231 23.076 1.00 96.06 852 VAL A CA 1
ATOM 6714 C C . VAL A 1 852 ? -26.429 -0.642 24.322 1.00 96.06 852 VAL A C 1
ATOM 6716 O O . VAL A 1 852 ? -26.156 -1.841 24.265 1.00 96.06 852 VAL A O 1
ATOM 6719 N N . GLN A 1 853 ? -26.887 -0.073 25.435 1.00 94.25 853 GLN A N 1
ATOM 6720 C CA . GLN A 1 853 ? -27.091 -0.797 26.682 1.00 94.25 853 GLN A CA 1
ATOM 6721 C C . GLN A 1 853 ? -28.099 -1.934 26.493 1.00 94.25 853 GLN A C 1
ATOM 6723 O O . GLN A 1 853 ? -27.831 -3.061 26.915 1.00 94.25 853 GLN A O 1
ATOM 6728 N N . GLY A 1 854 ? -29.221 -1.687 25.807 1.00 94.56 854 GLY A N 1
ATOM 6729 C CA . GLY A 1 854 ? -30.210 -2.721 25.501 1.00 94.56 854 GLY A CA 1
ATOM 6730 C C . GLY A 1 854 ? -29.626 -3.862 24.673 1.00 94.56 854 GLY A C 1
ATOM 6731 O O . GLY A 1 854 ? -29.804 -5.028 25.027 1.00 94.56 854 GLY A O 1
ATOM 6732 N N . LEU A 1 855 ? -28.874 -3.536 23.621 1.00 96.56 855 LEU A N 1
ATOM 6733 C CA . LEU A 1 855 ? -28.235 -4.508 22.734 1.00 96.56 855 LEU A CA 1
ATOM 6734 C C . LEU A 1 855 ? -27.183 -5.360 23.453 1.00 96.56 855 LEU A C 1
ATOM 6736 O O . LEU A 1 855 ? -27.216 -6.584 23.342 1.00 96.56 855 LEU A O 1
ATOM 6740 N N . LEU A 1 856 ? -26.285 -4.747 24.230 1.00 92.62 856 LEU A N 1
ATOM 6741 C CA . LEU A 1 856 ? -25.267 -5.473 24.998 1.00 92.62 856 LEU A CA 1
ATOM 6742 C C . LEU A 1 856 ? -25.896 -6.348 26.095 1.00 92.62 856 LEU A C 1
ATOM 6744 O O . LEU A 1 856 ? -25.466 -7.488 26.304 1.00 92.62 856 LEU A O 1
ATOM 6748 N N . THR A 1 857 ? -26.950 -5.854 26.754 1.00 89.31 857 THR A N 1
ATOM 6749 C CA . THR A 1 857 ? -27.720 -6.638 27.734 1.00 89.31 857 THR A CA 1
ATOM 6750 C C . THR A 1 857 ? -28.370 -7.854 27.074 1.00 89.31 857 THR A C 1
ATOM 6752 O O . THR A 1 857 ? -28.217 -8.979 27.550 1.00 89.31 857 THR A O 1
ATOM 6755 N N . GLY A 1 858 ? -29.062 -7.661 25.947 1.00 90.50 858 GLY A N 1
ATOM 6756 C CA . GLY A 1 858 ? -29.724 -8.751 25.230 1.00 90.50 858 GLY A CA 1
ATOM 6757 C C . GLY A 1 858 ? -28.748 -9.747 24.614 1.00 90.50 858 GLY A C 1
ATOM 6758 O O . GLY A 1 858 ? -28.982 -10.948 24.699 1.00 90.50 858 GLY A O 1
ATOM 6759 N N . SER A 1 859 ? -27.614 -9.281 24.085 1.00 89.38 859 SER A N 1
ATOM 6760 C CA . SER A 1 859 ? -26.552 -10.156 23.581 1.00 89.38 859 SER A CA 1
ATOM 6761 C C . SER A 1 859 ? -26.037 -11.105 24.666 1.00 89.38 859 SER A C 1
ATOM 6763 O O . SER A 1 859 ? -25.892 -12.303 24.424 1.00 89.38 859 SER A O 1
ATOM 6765 N N . SER A 1 860 ? -25.855 -10.593 25.887 1.00 84.00 860 SER A N 1
ATOM 6766 C CA . SER A 1 860 ? -25.445 -11.396 27.045 1.00 84.00 860 SER A CA 1
ATOM 6767 C C . SER A 1 860 ? -26.515 -12.417 27.460 1.00 84.00 860 SER A C 1
ATOM 6769 O O . SER A 1 860 ? -26.178 -13.547 27.807 1.00 84.00 860 SER A O 1
ATOM 6771 N N . ASN A 1 861 ? -27.801 -12.050 27.396 1.00 87.19 861 ASN A N 1
ATOM 6772 C CA . ASN A 1 861 ? -28.908 -12.906 27.843 1.00 87.19 861 ASN A CA 1
ATOM 6773 C C . ASN A 1 861 ? -29.324 -13.974 26.819 1.00 87.19 861 ASN A C 1
ATOM 6775 O O . ASN A 1 861 ? -29.687 -15.082 27.211 1.00 87.19 861 ASN A O 1
ATOM 6779 N N . PHE A 1 862 ? -29.288 -13.648 25.525 1.00 87.25 862 PHE A N 1
ATOM 6780 C CA . PHE A 1 862 ? -29.795 -14.496 24.438 1.00 87.25 862 PHE A CA 1
ATOM 6781 C C . PHE A 1 862 ? -28.681 -15.109 23.576 1.00 87.25 862 PHE A C 1
ATOM 6783 O O . PHE A 1 862 ? -28.950 -15.915 22.695 1.00 87.25 862 PHE A O 1
ATOM 6790 N N . SER A 1 863 ? -27.409 -14.778 23.836 1.00 80.50 863 SER A N 1
ATOM 6791 C CA . SER A 1 863 ? -26.259 -15.219 23.025 1.00 80.50 863 SER A CA 1
ATOM 6792 C C . SER A 1 863 ? -26.356 -14.811 21.544 1.00 80.50 863 SER A C 1
ATOM 6794 O O . SER A 1 863 ? -25.908 -15.534 20.654 1.00 80.50 863 SER A O 1
ATOM 6796 N N . LEU A 1 864 ? -26.922 -13.629 21.279 1.00 83.44 864 LEU A N 1
ATOM 6797 C CA . LEU A 1 864 ? -27.065 -13.058 19.937 1.00 83.44 864 LEU A CA 1
ATOM 6798 C C . LEU A 1 864 ? -25.827 -12.227 19.572 1.00 83.44 864 LEU A C 1
ATOM 6800 O O . LEU A 1 864 ? -25.672 -11.099 20.044 1.00 83.44 864 LEU A O 1
ATOM 6804 N N . GLY A 1 865 ? -24.948 -12.777 18.728 1.00 84.94 865 GLY A N 1
ATOM 6805 C CA . GLY A 1 865 ? -23.709 -12.108 18.298 1.00 84.94 865 GLY A CA 1
ATOM 6806 C C . GLY A 1 865 ? -23.961 -10.807 17.530 1.00 84.94 865 GLY A C 1
ATOM 6807 O O . GLY A 1 865 ? -23.310 -9.799 17.787 1.00 84.94 865 GLY A O 1
ATOM 6808 N N . GLU A 1 866 ? -24.987 -10.800 16.680 1.00 91.00 866 GLU A N 1
ATOM 6809 C CA . GLU A 1 866 ? -25.398 -9.637 15.885 1.00 91.00 866 GLU A CA 1
ATOM 6810 C C . GLU A 1 866 ? -25.760 -8.417 16.752 1.00 91.00 866 GLU A C 1
ATOM 6812 O O . GLU A 1 866 ? -25.409 -7.289 16.414 1.00 91.00 866 GLU A O 1
ATOM 6817 N N . ALA A 1 867 ? -26.389 -8.629 17.915 1.00 94.06 867 ALA A N 1
ATOM 6818 C CA . ALA A 1 867 ? -26.692 -7.549 18.854 1.00 94.06 867 ALA A CA 1
ATOM 6819 C C . ALA A 1 867 ? -25.415 -6.878 19.391 1.00 94.06 867 ALA A C 1
ATOM 6821 O O . ALA A 1 867 ? -25.366 -5.656 19.528 1.00 94.06 867 ALA A O 1
ATOM 6822 N N . LYS A 1 868 ? -24.364 -7.665 19.665 1.00 91.75 868 LYS A N 1
ATOM 6823 C CA . LYS A 1 868 ? -23.065 -7.148 20.119 1.00 91.75 868 LYS A CA 1
ATOM 6824 C C . LYS A 1 868 ? -22.367 -6.368 19.008 1.00 91.75 868 LYS A C 1
ATOM 6826 O O . LYS A 1 868 ? -21.884 -5.269 19.257 1.00 91.75 868 LYS A O 1
ATOM 6831 N N . GLU A 1 869 ? -22.360 -6.899 17.787 1.00 91.88 869 GLU A N 1
ATOM 6832 C CA . GLU A 1 869 ? -21.791 -6.219 16.615 1.00 91.88 869 GLU A CA 1
ATOM 6833 C C . GLU A 1 869 ? -22.483 -4.876 16.345 1.00 91.88 869 GLU A C 1
ATOM 6835 O O . GLU A 1 869 ? -21.810 -3.865 16.136 1.00 91.88 869 GLU A O 1
ATOM 6840 N N . LEU A 1 870 ? -23.816 -4.840 16.434 1.00 94.75 870 LEU A N 1
ATOM 6841 C CA . LEU A 1 870 ? -24.596 -3.615 16.281 1.00 94.75 870 LEU A CA 1
ATOM 6842 C C . LEU A 1 870 ? -24.291 -2.597 17.388 1.00 94.75 870 LEU A C 1
ATOM 6844 O O . LEU A 1 870 ? -24.078 -1.422 17.097 1.00 94.75 870 LEU A O 1
ATOM 6848 N N . ALA A 1 871 ? -24.204 -3.039 18.646 1.00 95.38 871 ALA A N 1
ATOM 6849 C CA . ALA A 1 871 ? -23.834 -2.167 19.759 1.00 95.38 871 ALA A CA 1
ATOM 6850 C C . ALA A 1 871 ? -22.430 -1.571 19.586 1.00 95.38 871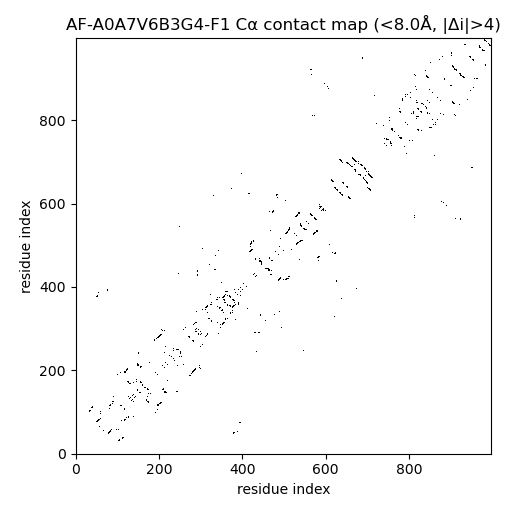 ALA A C 1
ATOM 6852 O O . ALA A 1 871 ? -22.212 -0.398 19.878 1.00 95.38 871 ALA A O 1
ATOM 6853 N N . HIS A 1 872 ? -21.478 -2.362 19.090 1.00 93.38 872 HIS A N 1
ATOM 6854 C CA . HIS A 1 872 ? -20.120 -1.901 18.820 1.00 93.38 872 HIS A CA 1
ATOM 6855 C C . HIS A 1 872 ? -20.046 -0.941 17.628 1.00 93.38 872 HIS A C 1
ATOM 6857 O O . HIS A 1 872 ? -19.236 -0.017 17.646 1.00 93.38 872 HIS A O 1
ATOM 6863 N N . LEU A 1 873 ? -20.869 -1.133 16.591 1.00 93.50 873 LEU A N 1
ATOM 6864 C CA . LEU A 1 873 ? -21.009 -0.162 15.503 1.00 93.50 873 LEU A CA 1
ATOM 6865 C C . LEU A 1 873 ? -21.518 1.181 16.041 1.00 93.50 873 LEU A C 1
ATOM 6867 O O . LEU A 1 873 ? -20.879 2.197 15.784 1.00 93.50 873 LEU A O 1
ATOM 6871 N N . ILE A 1 874 ? -22.585 1.169 16.849 1.00 94.19 874 ILE A N 1
ATOM 6872 C CA . ILE A 1 874 ? -23.153 2.388 17.446 1.00 94.19 874 ILE A CA 1
ATOM 6873 C C . ILE A 1 874 ? -22.168 3.061 18.397 1.00 94.19 874 ILE A C 1
ATOM 6875 O O . ILE A 1 874 ? -21.961 4.269 18.322 1.00 94.19 874 ILE A O 1
ATOM 6879 N N . GLY A 1 875 ? -21.477 2.284 19.232 1.00 93.31 875 GLY A N 1
ATOM 6880 C CA . GLY A 1 875 ? -20.428 2.799 20.107 1.00 93.31 875 GLY A CA 1
ATOM 6881 C C . GLY A 1 875 ? -19.269 3.447 19.342 1.00 93.31 875 GLY A C 1
ATOM 6882 O O . GLY A 1 875 ? -18.781 4.497 19.750 1.00 93.31 875 GLY A O 1
ATOM 6883 N N . ARG A 1 876 ? -18.831 2.869 18.215 1.00 92.00 876 ARG A N 1
ATOM 6884 C CA . ARG A 1 876 ? -17.811 3.501 17.359 1.00 92.00 876 ARG A CA 1
ATOM 6885 C C . ARG A 1 876 ? -18.344 4.768 16.699 1.00 92.00 876 ARG A C 1
ATOM 6887 O O . ARG A 1 876 ? -17.644 5.775 16.726 1.00 92.00 876 ARG A O 1
ATOM 6894 N N . GLY A 1 877 ? -19.566 4.727 16.171 1.00 89.19 877 GLY A N 1
ATOM 6895 C CA . GLY A 1 877 ? -20.249 5.889 15.605 1.00 89.19 877 GLY A CA 1
ATOM 6896 C C . GLY A 1 877 ? -20.258 7.061 16.575 1.00 89.19 877 GLY A C 1
ATOM 6897 O O . GLY A 1 877 ? -19.625 8.079 16.310 1.00 89.19 877 GLY A O 1
ATOM 6898 N N . LEU A 1 878 ? -20.836 6.851 17.760 1.00 87.88 878 LEU A N 1
ATOM 6899 C CA . LEU A 1 878 ? -20.860 7.826 18.851 1.00 87.88 878 LEU A CA 1
ATOM 6900 C C . LEU A 1 878 ? -19.477 8.384 19.179 1.00 87.88 878 LEU A C 1
ATOM 6902 O O . LEU A 1 878 ? -19.311 9.597 19.308 1.00 87.88 878 LEU A O 1
ATOM 6906 N N . TYR A 1 879 ? -18.476 7.509 19.310 1.00 87.44 879 TYR A N 1
ATOM 6907 C CA . TYR A 1 879 ? -17.128 7.946 19.641 1.00 87.44 879 TYR A CA 1
ATOM 6908 C C . TYR A 1 879 ? -16.547 8.857 18.552 1.00 87.44 879 TYR A C 1
ATOM 6910 O O . TYR A 1 879 ? -15.888 9.837 18.885 1.00 87.44 879 TYR A O 1
ATOM 6918 N N . TRP A 1 880 ? -16.766 8.562 17.267 1.00 84.19 880 TRP A N 1
ATOM 6919 C CA . TRP A 1 880 ? -16.207 9.319 16.136 1.00 84.19 880 TRP A CA 1
ATOM 6920 C C . TRP A 1 880 ? -17.029 10.536 15.704 1.00 84.19 880 TRP A C 1
ATOM 6922 O O . TRP A 1 880 ? -16.497 11.419 15.027 1.00 84.19 880 TRP A O 1
ATOM 6932 N N . THR A 1 881 ? -18.287 10.644 16.131 1.00 78.44 881 THR A N 1
ATOM 6933 C CA . THR A 1 881 ? -19.151 11.783 15.796 1.00 78.44 881 THR A CA 1
ATOM 6934 C C . THR A 1 881 ? -19.402 12.740 16.957 1.00 78.44 881 THR A C 1
ATOM 6936 O O . THR A 1 881 ? -19.585 13.926 16.712 1.00 78.44 881 THR A O 1
ATOM 6939 N N . SER A 1 882 ? -19.420 12.280 18.209 1.00 78.12 882 SER A N 1
ATOM 6940 C CA . SER A 1 882 ? -20.073 13.018 19.307 1.00 78.12 882 SER A CA 1
ATOM 6941 C C . SER A 1 882 ? -19.157 13.382 20.485 1.00 78.12 882 SER A C 1
ATOM 6943 O O . SER A 1 882 ? -19.659 13.747 21.544 1.00 78.12 882 SER A O 1
ATOM 6945 N N . ILE A 1 883 ? -17.831 13.307 20.320 1.00 77.50 883 ILE A N 1
ATOM 6946 C CA . ILE A 1 883 ? -16.826 13.635 21.353 1.00 77.50 883 ILE A CA 1
ATOM 6947 C C . ILE A 1 883 ? -16.050 14.913 20.980 1.00 77.50 883 ILE A C 1
ATOM 6949 O O . ILE A 1 883 ? -15.664 15.068 19.822 1.00 77.50 883 ILE A O 1
ATOM 6953 N N . THR A 1 884 ? -15.823 15.818 21.944 1.00 59.19 884 THR A N 1
ATOM 6954 C CA . THR A 1 884 ? -15.409 17.221 21.710 1.00 59.19 884 THR A CA 1
ATOM 6955 C C . THR A 1 884 ? -13.939 17.502 21.370 1.00 59.19 884 THR A C 1
ATOM 6957 O O . THR A 1 884 ? -13.683 18.540 20.771 1.00 59.19 884 THR A O 1
ATOM 6960 N N . ASP A 1 885 ? -12.956 16.665 21.723 1.00 56.72 885 ASP A N 1
ATOM 6961 C CA . ASP A 1 885 ? -11.530 17.085 21.731 1.00 56.72 885 ASP A CA 1
ATOM 6962 C C . ASP A 1 885 ? -10.707 16.847 20.452 1.00 56.72 885 ASP A C 1
ATOM 6964 O O . ASP A 1 885 ? -9.485 16.750 20.522 1.00 56.72 885 ASP A O 1
ATOM 6968 N N . ARG A 1 886 ? -11.330 16.771 19.273 1.00 55.53 886 ARG A N 1
ATOM 6969 C CA . ARG A 1 886 ? -10.633 16.312 18.051 1.00 55.53 886 ARG A CA 1
ATOM 6970 C C . ARG A 1 886 ? -10.329 17.399 17.021 1.00 55.53 886 ARG A C 1
ATOM 6972 O O . ARG A 1 886 ? -10.701 17.227 15.865 1.00 55.53 886 ARG A O 1
ATOM 6979 N N . ASP A 1 887 ? -9.671 18.484 17.447 1.00 49.16 887 ASP A N 1
ATOM 6980 C CA . ASP A 1 887 ? -9.190 19.581 16.578 1.00 49.16 887 ASP A CA 1
ATOM 6981 C C . ASP A 1 887 ? -10.277 20.116 15.621 1.00 49.16 887 ASP A C 1
ATOM 6983 O O . ASP A 1 887 ? -10.142 20.099 14.400 1.00 49.16 887 ASP A O 1
ATOM 6987 N N . ARG A 1 888 ? -11.409 20.564 16.179 1.00 49.66 888 ARG A N 1
ATOM 6988 C CA . ARG A 1 888 ? -12.444 21.282 15.419 1.00 49.66 888 ARG A CA 1
ATOM 6989 C C . ARG A 1 888 ? -12.446 22.737 15.854 1.00 49.66 888 ARG A C 1
ATOM 6991 O O . ARG A 1 888 ? -12.835 23.040 16.981 1.00 49.66 888 ARG A O 1
ATOM 6998 N N . ASP A 1 889 ? -11.981 23.600 14.966 1.00 38.06 889 ASP A N 1
ATOM 6999 C CA . ASP A 1 889 ? -11.758 25.007 15.256 1.00 38.06 889 ASP A CA 1
ATOM 7000 C C . ASP A 1 889 ? -13.047 25.822 15.508 1.00 38.06 889 ASP A C 1
ATOM 7002 O O . ASP A 1 889 ? -14.139 25.542 15.008 1.00 38.06 889 ASP A O 1
ATOM 7006 N N . GLU A 1 890 ? -12.838 26.859 16.320 1.00 41.00 890 GLU A N 1
ATOM 7007 C CA . GLU A 1 890 ? -13.592 28.104 16.541 1.00 41.00 890 GLU A CA 1
ATOM 7008 C C . GLU A 1 890 ? -14.848 28.203 17.428 1.00 41.00 890 GLU A C 1
ATOM 7010 O O . GLU A 1 890 ? -15.058 29.305 17.942 1.00 41.00 890 GLU A O 1
ATOM 7015 N N . TYR A 1 891 ? -15.657 27.172 17.711 1.00 45.12 891 TYR A N 1
ATOM 7016 C CA . TYR A 1 891 ? -16.982 27.475 18.312 1.00 45.12 891 TYR A CA 1
ATOM 7017 C C . TYR A 1 891 ? -17.289 27.000 19.732 1.00 45.12 891 TYR A C 1
ATOM 7019 O O . TYR A 1 891 ? -18.049 27.687 20.415 1.00 45.12 891 TYR A O 1
ATOM 7027 N N . ILE A 1 892 ? -16.658 25.944 20.249 1.00 47.56 892 ILE A N 1
ATOM 7028 C CA . ILE A 1 892 ? -16.651 25.677 21.696 1.00 47.56 892 ILE A CA 1
ATOM 7029 C C . ILE A 1 892 ? -15.301 25.091 22.074 1.00 47.56 892 ILE A C 1
ATOM 7031 O O . ILE A 1 892 ? -15.080 23.884 21.997 1.00 47.56 892 ILE A O 1
ATOM 7035 N N . ASP A 1 893 ? -14.419 25.955 22.563 1.00 49.12 893 ASP A N 1
ATOM 7036 C CA . ASP A 1 893 ? -13.395 25.504 23.487 1.00 49.12 893 ASP A CA 1
ATOM 7037 C C . ASP A 1 893 ? -14.154 25.047 24.748 1.00 49.12 893 ASP A C 1
ATOM 7039 O O . ASP A 1 893 ? -14.685 25.865 25.507 1.00 49.12 893 ASP A O 1
ATOM 7043 N N . PHE A 1 894 ? -14.247 23.731 24.963 1.00 59.09 894 PHE A N 1
ATOM 7044 C CA . PHE A 1 894 ? -14.723 23.132 26.214 1.00 59.09 894 PHE A CA 1
ATOM 7045 C C . PHE A 1 894 ? -13.521 22.676 27.059 1.00 59.09 894 PHE A C 1
ATOM 7047 O O . PHE A 1 894 ? -13.480 21.523 27.496 1.00 59.09 894 PHE A O 1
ATOM 7054 N N . PRO A 1 895 ? -12.510 23.535 27.315 1.00 56.03 895 PRO A N 1
ATOM 7055 C CA . PRO A 1 895 ? -11.222 23.099 27.846 1.00 56.03 895 PRO A CA 1
ATOM 7056 C C . PRO A 1 895 ? -11.352 22.586 29.281 1.00 56.03 895 PRO A C 1
ATOM 7058 O O . PRO A 1 895 ? -10.451 21.927 29.790 1.00 56.03 895 PRO A O 1
ATOM 7061 N N . SER A 1 896 ? -12.464 22.898 29.958 1.00 64.62 896 SER A N 1
ATOM 7062 C CA . SER A 1 896 ? -12.761 22.382 31.292 1.00 64.62 896 SER A CA 1
ATOM 7063 C C . SER A 1 896 ? -13.038 20.877 31.301 1.00 64.62 896 SER A C 1
ATOM 7065 O O . SER A 1 896 ? -12.793 20.252 32.327 1.00 64.62 896 SER A O 1
ATOM 7067 N N . PHE A 1 897 ? -13.507 20.297 30.188 1.00 72.31 897 PHE A N 1
ATOM 7068 C CA . PHE A 1 897 ? -13.829 18.870 30.088 1.00 72.31 897 PHE A CA 1
ATOM 7069 C C . PHE A 1 897 ? -13.436 18.326 28.697 1.00 72.31 897 PHE A C 1
ATOM 7071 O O . PHE A 1 897 ? -14.298 18.071 27.848 1.00 72.31 897 PHE A O 1
ATOM 7078 N N . PRO A 1 898 ? -12.128 18.158 28.422 1.00 69.56 898 PRO A N 1
ATOM 7079 C CA . PRO A 1 898 ? -11.660 17.585 27.160 1.00 69.56 898 PRO A CA 1
ATOM 7080 C C . PRO A 1 898 ? -12.224 16.171 26.973 1.00 69.56 898 PRO A C 1
ATOM 7082 O O . PRO A 1 898 ? -12.302 15.399 27.927 1.00 69.56 898 PRO A O 1
ATOM 7085 N N . GLY A 1 899 ? -12.673 15.837 25.765 1.00 69.44 899 GLY A N 1
ATOM 7086 C CA . GLY A 1 899 ? -13.277 14.539 25.457 1.00 69.44 899 GLY A CA 1
ATOM 7087 C C . GLY A 1 899 ? -14.708 14.380 25.984 1.00 69.44 899 GLY A C 1
ATOM 7088 O O . GLY A 1 899 ? -15.182 13.253 26.131 1.00 69.44 899 GLY A O 1
ATOM 7089 N N . GLY A 1 900 ? -15.384 15.490 26.295 1.00 72.19 900 GLY A N 1
ATOM 7090 C CA . GLY A 1 900 ? -16.793 15.520 26.676 1.00 72.19 900 GLY A CA 1
ATOM 7091 C C . GLY A 1 900 ? -17.725 15.104 25.533 1.00 72.19 900 GLY A C 1
ATOM 7092 O O . GLY A 1 900 ? -17.365 15.157 24.356 1.00 72.19 900 GLY A O 1
ATOM 7093 N N . LEU A 1 901 ? -18.936 14.675 25.888 1.00 73.62 901 LEU A N 1
ATOM 7094 C CA . LEU A 1 901 ? -19.981 14.317 24.931 1.00 73.62 901 LEU A CA 1
ATOM 7095 C C . LEU A 1 901 ? -20.769 15.561 24.509 1.00 73.62 901 LEU A C 1
ATOM 7097 O O . LEU A 1 901 ? -21.144 16.382 25.345 1.00 73.62 901 LEU A O 1
ATOM 7101 N N . VAL A 1 902 ? -21.090 15.654 23.226 1.00 66.69 902 VAL A N 1
ATOM 7102 C CA . VAL A 1 902 ? -21.933 16.707 22.651 1.00 66.69 902 VAL A CA 1
ATOM 7103 C C . VAL A 1 902 ? -23.089 16.092 21.879 1.00 66.69 902 VAL A C 1
ATOM 7105 O O . VAL A 1 902 ? -22.902 15.131 21.125 1.00 66.69 902 VAL A O 1
ATOM 7108 N N . ALA A 1 903 ? -24.290 16.648 22.053 1.00 56.97 903 ALA A N 1
ATOM 7109 C CA . ALA A 1 903 ? -25.361 16.430 21.094 1.00 56.97 903 ALA A CA 1
ATOM 7110 C C . ALA A 1 903 ? -25.115 17.359 19.910 1.00 56.97 903 ALA A C 1
ATOM 7112 O O . ALA A 1 903 ? -24.996 18.571 20.073 1.00 56.97 903 ALA A O 1
ATOM 7113 N N . TYR A 1 904 ? -25.024 16.766 18.728 1.00 55.97 904 TYR A N 1
ATOM 7114 C CA . TYR A 1 904 ? -24.999 17.490 17.470 1.00 55.97 904 TYR A CA 1
ATOM 7115 C C . TYR A 1 904 ? -26.306 17.191 16.737 1.00 55.97 904 TYR A C 1
ATOM 7117 O O . TYR A 1 904 ? -26.678 16.028 16.578 1.00 55.97 904 TYR A O 1
ATOM 7125 N N . ALA A 1 905 ? -26.969 18.221 16.214 1.00 49.00 905 ALA A N 1
ATOM 7126 C CA . ALA A 1 905 ? -27.935 18.046 15.136 1.00 49.00 905 ALA A CA 1
ATOM 7127 C C . ALA A 1 905 ? -27.162 17.853 13.826 1.00 49.00 905 ALA A C 1
ATOM 7129 O O . ALA A 1 905 ? -26.988 18.774 13.032 1.00 49.00 905 ALA A O 1
ATOM 7130 N N . TRP A 1 906 ? -26.621 16.659 13.615 1.00 49.88 906 TRP A N 1
ATOM 7131 C CA . TRP A 1 906 ? -25.920 16.380 12.372 1.00 49.88 906 TRP A CA 1
ATOM 7132 C C . TRP A 1 906 ? -26.849 16.524 11.165 1.00 49.88 906 TRP A C 1
ATOM 7134 O O . TRP A 1 906 ? -28.033 16.202 11.203 1.00 49.88 906 TRP A O 1
ATOM 7144 N N . ASN A 1 907 ? -26.311 16.967 10.038 1.00 47.78 907 ASN A N 1
ATOM 7145 C CA . ASN A 1 907 ? -26.988 16.763 8.771 1.00 47.78 907 ASN A CA 1
ATOM 7146 C C . ASN A 1 907 ? -26.594 15.384 8.214 1.00 47.78 907 ASN A C 1
ATOM 7148 O O . ASN A 1 907 ? -25.725 15.260 7.354 1.00 47.78 907 ASN A O 1
ATOM 7152 N N . PHE A 1 908 ? -27.183 14.325 8.778 1.00 55.44 908 PHE A N 1
ATOM 7153 C CA . PHE A 1 908 ? -26.968 12.939 8.348 1.00 55.44 908 PHE A CA 1
ATOM 7154 C C . PHE A 1 908 ? -27.928 12.493 7.247 1.00 55.44 908 PHE A C 1
ATOM 7156 O O . PHE A 1 908 ? -28.315 11.324 7.219 1.00 55.44 908 PHE A O 1
ATOM 7163 N N . GLU A 1 909 ? -28.414 13.385 6.386 1.00 49.22 909 GLU A N 1
ATOM 7164 C CA . GLU A 1 909 ? -29.318 12.936 5.334 1.00 49.22 909 GLU A CA 1
ATOM 7165 C C . GLU A 1 909 ? -28.596 12.076 4.307 1.00 49.22 909 GLU A C 1
ATOM 7167 O O . GLU A 1 909 ? -28.215 12.535 3.247 1.00 49.22 909 GLU A O 1
ATOM 7172 N N . GLU A 1 910 ? -28.516 10.775 4.559 1.00 58.06 910 GLU A N 1
ATOM 7173 C CA . GLU A 1 910 ? -28.181 9.749 3.570 1.00 58.06 910 GLU A CA 1
ATOM 7174 C C . GLU A 1 910 ? -29.303 9.562 2.527 1.00 58.06 910 GLU A C 1
ATOM 7176 O O . GLU A 1 910 ? -29.466 8.495 1.932 1.00 58.06 910 GLU A O 1
ATOM 7181 N N . THR A 1 911 ? -30.139 10.587 2.343 1.00 50.03 911 THR A N 1
ATOM 7182 C CA . THR A 1 911 ? -31.300 10.590 1.465 1.00 50.03 911 THR A CA 1
ATOM 7183 C C . THR A 1 911 ? -31.393 11.922 0.733 1.00 50.03 911 THR A C 1
ATOM 7185 O O . THR A 1 911 ? -31.586 12.960 1.348 1.00 50.03 911 THR A O 1
ATOM 7188 N N . GLU A 1 912 ? -31.328 11.905 -0.596 1.00 53.62 912 GLU A N 1
ATOM 7189 C CA . GLU A 1 912 ? -31.742 13.050 -1.411 1.00 53.62 912 GLU A CA 1
ATOM 7190 C C . GLU A 1 912 ? -33.274 13.024 -1.561 1.00 53.62 912 GLU A C 1
ATOM 7192 O O . GLU A 1 912 ? -33.797 12.446 -2.518 1.00 53.62 912 GLU A O 1
ATOM 7197 N N . ASP A 1 913 ? -34.037 13.626 -0.637 1.00 61.38 913 ASP A N 1
ATOM 7198 C CA . ASP A 1 913 ? -35.441 13.927 -0.952 1.00 61.38 913 ASP A CA 1
ATOM 7199 C C . ASP A 1 913 ? -35.533 15.210 -1.782 1.00 61.38 913 ASP A C 1
ATOM 7201 O O . ASP A 1 913 ? -35.705 16.324 -1.279 1.00 61.38 913 ASP A O 1
ATOM 7205 N N . LEU A 1 914 ? -35.468 15.021 -3.099 1.00 59.31 914 LEU A N 1
ATOM 7206 C CA . LEU A 1 914 ? -35.615 16.085 -4.089 1.00 59.31 914 LEU A CA 1
ATOM 7207 C C . LEU A 1 914 ? -36.995 16.769 -4.056 1.00 59.31 914 LEU A C 1
ATOM 7209 O O . LEU A 1 914 ? -37.154 17.809 -4.698 1.00 59.31 914 LEU A O 1
ATOM 7213 N N . ALA A 1 915 ? -37.987 16.204 -3.352 1.00 63.19 915 ALA A N 1
ATOM 7214 C CA . ALA A 1 915 ? -39.307 16.803 -3.168 1.00 63.19 915 ALA A CA 1
ATOM 7215 C C . ALA A 1 915 ? -39.357 17.842 -2.031 1.00 63.19 915 ALA A C 1
ATOM 7217 O O . ALA A 1 915 ? -40.357 18.556 -1.911 1.00 63.19 915 ALA A O 1
ATOM 7218 N N . LEU A 1 916 ? -38.306 17.950 -1.210 1.00 65.44 916 LEU A N 1
ATOM 7219 C CA . LEU A 1 916 ? -38.185 18.975 -0.175 1.00 65.44 916 LEU A CA 1
ATOM 7220 C C . LEU A 1 916 ? -37.734 20.327 -0.757 1.00 65.44 916 LEU A C 1
ATOM 7222 O O . LEU A 1 916 ? -37.043 20.393 -1.773 1.00 65.44 916 LEU A O 1
ATOM 7226 N N . SER A 1 917 ? -38.138 21.426 -0.110 1.00 64.44 917 SER A N 1
ATOM 7227 C CA . SER A 1 917 ? -37.737 22.794 -0.469 1.00 64.44 917 SER A CA 1
ATOM 7228 C C . SER A 1 917 ? -37.263 23.545 0.785 1.00 64.44 917 SER A C 1
ATOM 7230 O O . SER A 1 917 ? -38.120 23.906 1.593 1.00 64.44 917 SER A O 1
ATOM 7232 N N . PRO A 1 918 ? -35.948 23.810 0.945 1.00 64.81 918 PRO A N 1
ATOM 7233 C CA . PRO A 1 918 ? -34.857 23.436 0.045 1.00 64.81 918 PRO A CA 1
ATOM 7234 C C . PRO A 1 918 ? -34.680 21.914 -0.013 1.00 64.81 918 PRO A C 1
ATOM 7236 O O . PRO A 1 918 ? -35.140 21.196 0.875 1.00 64.81 918 PRO A O 1
ATOM 7239 N N . GLN A 1 919 ? -34.045 21.428 -1.081 1.00 65.94 919 GLN A N 1
ATOM 7240 C CA . GLN A 1 919 ? -33.698 20.013 -1.193 1.00 65.94 919 GLN A CA 1
ATOM 7241 C C . GLN A 1 919 ? -32.749 19.649 -0.062 1.00 65.94 919 GLN A C 1
ATOM 7243 O O . GLN A 1 919 ? -31.785 20.373 0.199 1.00 65.94 919 GLN A O 1
ATOM 7248 N N . ALA A 1 920 ? -33.024 18.532 0.589 1.00 62.47 920 ALA A N 1
ATOM 7249 C CA . ALA A 1 920 ? -32.082 17.981 1.529 1.00 62.47 920 ALA A CA 1
ATOM 7250 C C . ALA A 1 920 ? -30.904 17.325 0.803 1.00 62.47 920 ALA A C 1
ATOM 7252 O O . ALA A 1 920 ? -31.074 16.781 -0.292 1.00 62.47 920 ALA A O 1
ATOM 7253 N N . LYS A 1 921 ? -29.710 17.414 1.393 1.00 56.09 921 LYS A N 1
ATOM 7254 C CA . LYS A 1 921 ? -28.483 16.852 0.827 1.00 56.09 921 LYS A CA 1
ATOM 7255 C C . LYS A 1 921 ? -27.672 16.148 1.915 1.00 56.09 921 LYS A C 1
ATOM 7257 O O . LYS A 1 921 ? -27.503 16.751 2.976 1.00 56.09 921 LYS A O 1
ATOM 7262 N N . PRO A 1 922 ? -27.100 14.961 1.643 1.00 55.06 922 PRO A N 1
ATOM 7263 C CA . PRO A 1 922 ? -26.023 14.417 2.460 1.00 55.06 922 PRO A CA 1
ATOM 7264 C C . PRO A 1 922 ? -24.849 15.382 2.393 1.00 55.06 922 PRO A C 1
ATOM 7266 O O . PRO A 1 922 ? -24.164 15.450 1.378 1.00 55.06 922 PRO A O 1
ATOM 7269 N N . THR A 1 923 ? -24.618 16.156 3.446 1.00 51.19 923 THR A N 1
ATOM 7270 C CA . THR A 1 923 ? -23.408 16.980 3.517 1.00 51.19 923 THR A CA 1
ATOM 7271 C C . THR A 1 923 ? -22.287 16.220 4.214 1.00 51.19 923 THR A C 1
ATOM 7273 O O . THR A 1 923 ? -21.124 16.478 3.956 1.00 51.19 923 THR A O 1
ATOM 7276 N N . GLY A 1 924 ? -22.602 15.301 5.138 1.00 50.19 924 GLY A N 1
ATOM 7277 C CA . GLY A 1 924 ? -21.592 14.677 6.005 1.00 50.19 924 GLY A CA 1
ATOM 7278 C C . GLY A 1 924 ? -20.861 15.676 6.923 1.00 50.19 924 GLY A C 1
ATOM 7279 O O . GLY A 1 924 ? -19.960 15.294 7.680 1.00 50.19 924 GLY A O 1
ATOM 7280 N N . TYR A 1 925 ? -21.285 16.940 6.878 1.00 47.25 925 TYR A N 1
ATOM 7281 C CA . TYR A 1 925 ? -20.841 18.059 7.685 1.00 47.25 925 TYR A CA 1
ATOM 7282 C C . TYR A 1 925 ? -21.919 18.302 8.742 1.00 47.25 925 TYR A C 1
ATOM 7284 O O . TYR A 1 925 ? -23.065 18.623 8.421 1.00 47.25 925 TYR A O 1
ATOM 7292 N N . GLY A 1 926 ? -21.575 18.080 10.009 1.00 50.22 926 GLY A N 1
ATOM 7293 C CA . GLY A 1 926 ? -22.448 18.442 11.120 1.00 50.22 926 GLY A CA 1
ATOM 7294 C C . GLY A 1 926 ? -22.491 19.960 11.249 1.00 50.22 926 GLY A C 1
ATOM 7295 O O . GLY A 1 926 ? -21.440 20.588 11.344 1.00 50.22 926 GLY A O 1
ATOM 7296 N N . GLU A 1 927 ? -23.685 20.545 11.259 1.00 46.12 927 GLU A N 1
ATOM 7297 C CA . GLU A 1 927 ? -23.858 21.937 11.669 1.00 46.12 927 GLU A CA 1
ATOM 7298 C C . GLU A 1 927 ? -24.065 21.963 13.189 1.00 46.12 927 GLU A C 1
ATOM 7300 O O . GLU A 1 927 ? -24.813 21.163 13.755 1.00 46.12 927 GLU A O 1
ATOM 7305 N N . GLN A 1 928 ? -23.330 22.842 13.864 1.00 46.72 928 GLN A N 1
ATOM 7306 C CA . GLN A 1 928 ? -23.354 22.973 15.314 1.00 46.72 928 GLN A CA 1
ATOM 7307 C C . GLN A 1 928 ? -24.631 23.684 15.773 1.00 46.72 928 GLN A C 1
ATOM 7309 O O . GLN A 1 928 ? -24.656 24.904 15.878 1.00 46.72 928 GLN A O 1
ATOM 7314 N N . ASP A 1 929 ? -25.661 22.918 16.119 1.00 49.47 929 ASP A N 1
ATOM 7315 C CA . ASP A 1 929 ? -26.486 23.272 17.276 1.00 49.47 929 ASP A CA 1
ATOM 7316 C C . ASP A 1 929 ? -25.995 22.418 18.438 1.00 49.47 929 ASP A C 1
ATOM 7318 O O . ASP A 1 929 ? -26.055 21.187 18.383 1.00 49.47 929 ASP A O 1
ATOM 7322 N N . ILE A 1 930 ? -25.395 23.074 19.432 1.00 52.41 930 ILE A N 1
ATOM 7323 C CA . ILE A 1 930 ? -24.738 22.408 20.553 1.00 52.41 930 ILE A CA 1
ATOM 7324 C C . ILE A 1 930 ? -25.631 22.524 21.773 1.00 52.41 930 ILE A C 1
ATOM 7326 O O . ILE A 1 930 ? -25.670 23.571 22.420 1.00 52.41 930 ILE A O 1
ATOM 7330 N N . ASP A 1 931 ? -26.271 21.412 22.117 1.00 54.06 931 ASP A N 1
ATOM 7331 C CA . ASP A 1 931 ? -26.816 21.204 23.450 1.00 54.06 931 ASP A CA 1
ATOM 7332 C C . ASP A 1 931 ? -25.868 20.289 24.225 1.00 54.06 931 ASP A C 1
ATOM 7334 O O . ASP A 1 931 ? -25.545 19.168 23.816 1.00 54.06 931 ASP A O 1
ATOM 7338 N N . ILE A 1 932 ? -25.388 20.781 25.368 1.00 57.94 932 ILE A N 1
ATOM 7339 C CA . ILE A 1 932 ? -24.657 19.933 26.301 1.00 57.94 932 ILE A CA 1
ATOM 7340 C C . ILE A 1 932 ? -25.666 19.028 26.991 1.00 57.94 932 ILE A C 1
ATOM 7342 O O . ILE A 1 932 ? -26.651 19.468 27.581 1.00 57.94 932 ILE A O 1
ATOM 7346 N N . VAL A 1 933 ? -25.401 17.737 26.868 1.00 62.50 933 VAL A N 1
ATOM 7347 C CA . VAL A 1 933 ? -26.328 16.672 27.206 1.00 62.50 933 VAL A CA 1
ATOM 7348 C C . VAL A 1 933 ? -26.257 16.397 28.712 1.00 62.50 933 VAL A C 1
ATOM 7350 O O . VAL A 1 933 ? -25.178 16.055 29.200 1.00 62.50 933 VAL A O 1
ATOM 7353 N N . PRO A 1 934 ? -27.358 16.520 29.479 1.00 62.59 934 PRO A N 1
ATOM 7354 C CA . PRO A 1 934 ? -27.369 16.107 30.878 1.00 62.59 934 PRO A CA 1
ATOM 7355 C C . PRO A 1 934 ? -27.241 14.579 30.950 1.00 62.59 934 PRO A C 1
ATOM 7357 O O . PRO A 1 934 ? -28.138 13.848 30.539 1.00 62.59 934 PRO A O 1
ATOM 7360 N N . LEU A 1 935 ? -26.101 14.099 31.448 1.00 73.75 935 LEU A N 1
ATOM 7361 C CA . LEU A 1 935 ? -25.779 12.674 31.534 1.00 73.75 935 LEU A CA 1
ATOM 7362 C C . LEU A 1 935 ? -26.121 12.105 32.912 1.00 73.75 935 LEU A C 1
ATOM 7364 O O . LEU A 1 935 ? -25.948 12.761 33.939 1.00 73.75 935 LEU A O 1
ATOM 7368 N N . SER A 1 936 ? -26.576 10.856 32.929 1.00 73.50 936 SER A N 1
ATOM 7369 C CA . SER A 1 936 ? -26.918 10.100 34.132 1.00 73.50 936 SER A CA 1
ATOM 7370 C C . SER A 1 936 ? -25.889 9.004 34.434 1.00 73.50 936 SER A C 1
ATOM 7372 O O . SER A 1 936 ? -25.035 8.655 33.616 1.00 73.50 936 SER A O 1
ATOM 7374 N N . TYR A 1 937 ? -26.003 8.379 35.609 1.00 78.50 937 TYR A N 1
ATOM 7375 C CA . TYR A 1 937 ? -25.170 7.224 35.963 1.00 78.50 937 TYR A CA 1
ATOM 7376 C C . TYR A 1 937 ? -25.362 6.018 35.026 1.00 78.50 937 TYR A C 1
ATOM 7378 O O . TYR A 1 937 ? -24.434 5.225 34.877 1.00 78.50 937 TYR A O 1
ATOM 7386 N N . GLN A 1 938 ? -26.529 5.876 34.383 1.00 80.94 938 GLN A N 1
ATOM 7387 C CA . GLN A 1 938 ? -26.782 4.800 33.412 1.00 80.94 938 GLN A CA 1
ATOM 7388 C C . GLN A 1 938 ? -25.985 5.007 32.117 1.00 80.94 938 GLN A C 1
ATOM 7390 O O . GLN A 1 938 ? -25.498 4.046 31.517 1.00 80.94 938 GLN A O 1
ATOM 7395 N N . ASP A 1 939 ? -25.785 6.262 31.714 1.00 86.19 939 ASP A N 1
ATOM 7396 C CA . ASP A 1 939 ? -24.977 6.598 30.541 1.00 86.19 939 ASP A CA 1
ATOM 7397 C C . ASP A 1 939 ? -23.502 6.288 30.813 1.00 86.19 939 ASP A C 1
ATOM 7399 O O . ASP A 1 939 ? -22.839 5.646 30.000 1.00 86.19 939 ASP A O 1
ATOM 7403 N N . VAL A 1 940 ? -23.010 6.624 32.013 1.00 88.44 940 VAL A N 1
ATOM 7404 C CA . VAL A 1 940 ? -21.653 6.261 32.463 1.00 88.44 940 VAL A CA 1
ATOM 7405 C C . VAL A 1 940 ? -21.465 4.741 32.522 1.00 88.44 940 VAL A C 1
ATOM 7407 O O . VAL A 1 940 ? -20.415 4.236 32.123 1.00 88.44 940 VAL A O 1
ATOM 7410 N N . GLU A 1 941 ? -22.470 3.989 32.982 1.00 90.00 941 GLU A N 1
ATOM 7411 C CA . GLU A 1 941 ? -22.443 2.522 32.952 1.00 90.00 941 GLU A CA 1
ATOM 7412 C C . GLU A 1 941 ? -22.323 2.000 31.514 1.00 90.00 941 GLU A C 1
ATOM 7414 O O . GLU A 1 941 ? -21.488 1.139 31.234 1.00 90.00 941 GLU A O 1
ATOM 7419 N N . THR A 1 942 ? -23.081 2.575 30.581 1.00 92.38 942 THR A N 1
ATOM 7420 C CA . THR A 1 942 ? -23.012 2.215 29.160 1.00 92.38 942 THR A CA 1
ATOM 7421 C C . THR A 1 942 ? -21.641 2.533 28.561 1.00 92.38 942 THR A C 1
ATOM 7423 O O . THR A 1 942 ? -21.052 1.688 27.882 1.00 92.38 942 THR A O 1
ATOM 7426 N N . MET A 1 943 ? -21.070 3.703 28.863 1.00 92.25 943 MET A N 1
ATOM 7427 C CA . MET A 1 943 ? -19.700 4.047 28.468 1.00 92.25 943 MET A CA 1
ATOM 7428 C C . MET A 1 943 ? -18.684 3.060 29.050 1.00 92.25 943 MET A C 1
ATOM 7430 O O . MET A 1 943 ? -17.746 2.672 28.360 1.00 92.25 943 MET A O 1
ATOM 7434 N N . ALA A 1 944 ? -18.865 2.606 30.294 1.00 92.81 944 ALA A N 1
ATOM 7435 C CA . ALA A 1 944 ? -17.998 1.601 30.904 1.00 92.81 944 ALA A CA 1
ATOM 7436 C C . ALA A 1 944 ? -18.116 0.235 30.207 1.00 92.81 944 ALA A C 1
ATOM 7438 O O . ALA A 1 944 ? -17.113 -0.466 30.057 1.00 92.81 944 ALA A O 1
ATOM 7439 N N . MET A 1 945 ? -19.309 -0.136 29.727 1.00 92.81 945 MET A N 1
ATOM 7440 C CA . MET A 1 945 ? -19.487 -1.319 28.879 1.00 92.81 945 MET A CA 1
ATOM 7441 C C . MET A 1 945 ? -18.739 -1.163 27.548 1.00 92.81 945 MET A C 1
ATOM 7443 O O . MET A 1 945 ? -18.030 -2.084 27.145 1.00 92.81 945 MET A O 1
ATOM 7447 N N . LEU A 1 946 ? -18.821 0.008 26.906 1.00 93.56 946 LEU A N 1
ATOM 7448 C CA . LEU A 1 946 ? -18.065 0.321 25.687 1.00 93.56 946 LEU A CA 1
ATOM 7449 C C . LEU A 1 946 ? -16.547 0.342 25.930 1.00 93.56 946 LEU A C 1
ATOM 7451 O O . LEU A 1 946 ? -15.792 -0.171 25.106 1.00 93.56 946 LEU A O 1
ATOM 7455 N N . ALA A 1 947 ? -16.092 0.830 27.087 1.00 93.19 947 ALA A N 1
ATOM 7456 C CA . ALA A 1 947 ? -14.680 0.868 27.473 1.00 93.19 947 ALA A CA 1
ATOM 7457 C C . ALA A 1 947 ? -14.034 -0.523 27.581 1.00 93.19 947 ALA A C 1
ATOM 7459 O O . ALA A 1 947 ? -12.824 -0.657 27.392 1.00 93.19 947 ALA A O 1
ATOM 7460 N N . ARG A 1 948 ? -14.828 -1.577 27.826 1.00 91.12 948 ARG A N 1
ATOM 7461 C CA . ARG A 1 948 ? -14.348 -2.972 27.781 1.00 91.12 948 ARG A CA 1
ATOM 7462 C C . ARG A 1 948 ? -13.981 -3.423 26.367 1.00 91.12 948 ARG A C 1
ATOM 7464 O O . ARG A 1 948 ? -13.224 -4.380 26.224 1.00 91.12 948 ARG A O 1
ATOM 7471 N N . TYR A 1 949 ? -14.509 -2.761 25.342 1.00 90.00 949 TYR A N 1
ATOM 7472 C CA . TYR A 1 949 ? -14.276 -3.075 23.934 1.00 90.00 949 TYR A CA 1
ATOM 7473 C C . TYR A 1 949 ? -13.396 -2.045 23.215 1.00 90.00 949 TYR A C 1
ATOM 7475 O O . TYR A 1 949 ? -12.684 -2.399 22.273 1.00 90.00 949 TYR A O 1
ATOM 7483 N N . ASP A 1 950 ? -13.422 -0.788 23.649 1.00 91.44 950 ASP A N 1
ATOM 7484 C CA . ASP A 1 950 ? -12.598 0.292 23.121 1.00 91.44 950 ASP A CA 1
ATOM 7485 C C . ASP A 1 950 ? -12.105 1.184 24.277 1.00 91.44 950 ASP A C 1
ATOM 7487 O O . ASP A 1 950 ? -12.884 1.950 24.852 1.00 91.44 950 ASP A O 1
ATOM 7491 N N . PRO A 1 951 ? -10.808 1.122 24.631 1.00 90.44 951 PRO A N 1
ATOM 7492 C CA . PRO A 1 951 ? -10.275 1.783 25.816 1.00 90.44 951 PRO A CA 1
ATOM 7493 C C . PRO A 1 951 ? -10.280 3.311 25.693 1.00 90.44 951 PRO A C 1
ATOM 7495 O O . PRO A 1 951 ? -10.048 3.996 26.689 1.00 90.44 951 PRO A O 1
ATOM 7498 N N . ARG A 1 952 ? -10.532 3.861 24.499 1.00 88.12 952 ARG A N 1
ATOM 7499 C CA . ARG A 1 952 ? -10.617 5.304 24.284 1.00 88.12 952 ARG A CA 1
ATOM 7500 C C . ARG A 1 952 ? -11.794 5.940 25.037 1.00 88.12 952 ARG A C 1
ATOM 7502 O O . ARG A 1 952 ? -11.716 7.105 25.418 1.00 88.12 952 ARG A O 1
ATOM 7509 N N . TRP A 1 953 ? -12.830 5.162 25.359 1.00 90.62 953 TRP A N 1
ATOM 7510 C CA . TRP A 1 953 ? -13.944 5.605 26.207 1.00 90.62 953 TRP A CA 1
ATOM 7511 C C . TRP A 1 953 ? -13.537 5.939 27.647 1.00 90.62 953 TRP A C 1
ATOM 7513 O O . TRP A 1 953 ? -14.259 6.668 28.318 1.00 90.62 953 TRP A O 1
ATOM 7523 N N . LEU A 1 954 ? -12.381 5.474 28.136 1.00 88.75 954 LEU A N 1
ATOM 7524 C CA . LEU A 1 954 ? -11.923 5.794 29.494 1.00 88.75 954 LEU A CA 1
ATOM 7525 C C . LEU A 1 954 ? -11.701 7.301 29.696 1.00 88.75 954 LEU A C 1
ATOM 7527 O O . LEU A 1 954 ? -12.045 7.828 30.753 1.00 88.75 954 LEU A O 1
ATOM 7531 N N . GLY A 1 955 ? -11.171 7.991 28.680 1.00 85.75 955 GLY A N 1
ATOM 7532 C CA . GLY A 1 955 ? -11.022 9.450 28.710 1.00 85.75 955 GLY A CA 1
ATOM 7533 C C . GLY A 1 955 ? -12.379 10.155 28.755 1.00 85.75 955 GLY A C 1
ATOM 7534 O O . GLY A 1 955 ? -12.587 11.040 29.582 1.00 85.75 955 GLY A O 1
ATOM 7535 N N . VAL A 1 956 ? -13.332 9.675 27.949 1.00 86.12 956 VAL A N 1
ATOM 7536 C CA . VAL A 1 956 ? -14.709 10.198 27.894 1.00 86.12 956 VAL A CA 1
ATOM 7537 C C . VAL A 1 956 ? -15.428 10.027 29.232 1.00 86.12 956 VAL A C 1
ATOM 7539 O O . VAL A 1 956 ? -16.082 10.955 29.699 1.00 86.12 956 VAL A O 1
ATOM 7542 N N . ILE A 1 957 ? -15.274 8.871 29.888 1.00 89.25 957 ILE A N 1
ATOM 7543 C CA . ILE A 1 957 ? -15.844 8.613 31.219 1.00 89.25 957 ILE A CA 1
ATOM 7544 C C . ILE A 1 957 ? -15.276 9.592 32.246 1.00 89.25 957 ILE A C 1
ATOM 7546 O O . ILE A 1 957 ? -16.042 10.160 33.020 1.00 89.25 957 ILE A O 1
ATOM 7550 N N . SER A 1 958 ? -13.954 9.800 32.254 1.00 86.56 958 SER A N 1
ATOM 7551 C CA . SER A 1 958 ? -13.317 10.748 33.177 1.00 86.56 958 SER A CA 1
ATOM 7552 C C . SER A 1 958 ? -13.885 12.152 32.986 1.00 86.56 958 SER A C 1
ATOM 7554 O O . SER A 1 958 ? -14.368 12.753 33.941 1.00 86.56 958 SER A O 1
ATOM 7556 N N . SER A 1 959 ? -13.911 12.621 31.738 1.00 83.56 959 SER A N 1
ATOM 7557 C CA . SER A 1 959 ? -14.440 13.934 31.366 1.00 83.56 959 SER A CA 1
ATOM 7558 C C . SER A 1 959 ? -15.915 14.104 31.740 1.00 83.56 959 SER A C 1
ATOM 7560 O O . SER A 1 959 ? -16.317 15.107 32.327 1.00 83.56 959 SER A O 1
ATOM 7562 N N . THR A 1 960 ? -16.721 13.072 31.485 1.00 82.88 960 THR A N 1
ATOM 7563 C CA . THR A 1 960 ? -18.148 13.031 31.828 1.00 82.88 960 THR A CA 1
ATOM 7564 C C . THR A 1 960 ? -18.374 13.112 33.336 1.00 82.88 960 THR A C 1
ATOM 7566 O O . THR A 1 960 ? -19.240 13.855 33.792 1.00 82.88 960 THR A O 1
ATOM 7569 N N . LEU A 1 961 ? -17.603 12.364 34.129 1.00 85.06 961 LEU A N 1
ATOM 7570 C CA . LEU A 1 961 ? -17.709 12.396 35.587 1.00 85.06 961 LEU A CA 1
ATOM 7571 C C . LEU A 1 961 ? -17.311 13.762 36.146 1.00 85.06 961 LEU A C 1
ATOM 7573 O O . LEU A 1 961 ? -18.015 14.283 37.009 1.00 85.06 961 LEU A O 1
ATOM 7577 N N . ASP A 1 962 ? -16.236 14.358 35.630 1.00 83.88 962 ASP A N 1
ATOM 7578 C CA . ASP A 1 962 ? -15.812 15.703 36.021 1.00 83.88 962 ASP A CA 1
ATOM 7579 C C . ASP A 1 962 ? -16.896 16.742 35.690 1.00 83.88 962 ASP A C 1
ATOM 7581 O O . ASP A 1 962 ? -17.181 17.621 36.511 1.00 83.88 962 ASP A O 1
ATOM 7585 N N . PHE A 1 963 ? -17.559 16.609 34.534 1.00 80.19 963 PHE A N 1
ATOM 7586 C CA . PHE A 1 963 ? -18.676 17.467 34.134 1.00 80.19 963 PHE A CA 1
ATOM 7587 C C . PHE A 1 963 ? -19.880 17.325 35.072 1.00 80.19 963 PHE A C 1
ATOM 7589 O O . PHE A 1 963 ? -20.361 18.329 35.603 1.00 80.19 963 PHE A O 1
ATOM 7596 N N . ILE A 1 964 ? -20.321 16.091 35.346 1.00 80.00 964 ILE A N 1
ATOM 7597 C CA . ILE A 1 964 ? -21.427 15.808 36.276 1.00 80.00 964 ILE A CA 1
ATOM 7598 C C . ILE A 1 964 ? -21.114 16.379 37.664 1.00 80.00 964 ILE A C 1
ATOM 7600 O O . ILE A 1 964 ? -21.945 17.066 38.251 1.00 80.00 964 ILE A O 1
ATOM 7604 N N . LEU A 1 965 ? -19.909 16.147 38.189 1.00 81.44 965 LEU A N 1
ATOM 7605 C CA . LEU A 1 965 ? -19.505 16.660 39.501 1.00 81.44 965 LEU A CA 1
ATOM 7606 C C . LEU A 1 965 ? -19.438 18.191 39.531 1.00 81.44 965 LEU A C 1
ATOM 7608 O O . LEU A 1 965 ? -19.767 18.803 40.546 1.00 81.44 965 LEU A O 1
ATOM 7612 N N . SER A 1 966 ? -19.064 18.824 38.421 1.00 82.50 966 SER A N 1
ATOM 7613 C CA . SER A 1 966 ? -19.045 20.286 38.309 1.00 82.50 966 SER A CA 1
ATOM 7614 C C . SER A 1 966 ? -20.447 20.897 38.246 1.00 82.50 966 SER A C 1
ATOM 7616 O O . SER A 1 966 ? -20.626 22.047 38.651 1.00 82.50 966 SER A O 1
ATOM 7618 N N . ALA A 1 967 ? -21.443 20.128 37.797 1.00 80.44 967 ALA A N 1
ATOM 7619 C CA . ALA A 1 967 ? -22.850 20.517 37.828 1.00 80.44 967 ALA A CA 1
ATOM 7620 C C . ALA A 1 967 ? -23.455 20.460 39.243 1.00 80.44 967 ALA A C 1
ATOM 7622 O O . ALA A 1 967 ? -24.591 20.901 39.435 1.00 80.44 967 ALA A O 1
ATOM 7623 N N . GLU A 1 968 ? -22.732 19.932 40.241 1.00 82.69 968 GLU A N 1
ATOM 7624 C CA . GLU A 1 968 ? -23.237 19.815 41.606 1.00 82.69 968 GLU A CA 1
ATOM 7625 C C . GLU A 1 968 ? -23.399 21.188 42.275 1.00 82.69 968 GLU A C 1
ATOM 7627 O O . GLU A 1 968 ? -22.458 21.968 42.453 1.00 82.69 968 GLU A O 1
ATOM 7632 N N . ILE A 1 969 ? -24.615 21.460 42.739 1.00 80.50 969 ILE A N 1
ATOM 7633 C CA . ILE A 1 969 ? -24.960 22.668 43.471 1.00 80.50 969 ILE A CA 1
ATOM 7634 C C . ILE A 1 969 ? -24.264 22.646 44.832 1.00 80.50 969 ILE A C 1
ATOM 7636 O O . ILE A 1 969 ? -24.489 21.766 45.667 1.00 80.50 969 ILE A O 1
ATOM 7640 N N . GLN A 1 970 ? -23.466 23.678 45.090 1.00 82.19 970 GLN A N 1
ATOM 7641 C CA . GLN A 1 970 ? -22.788 23.877 46.367 1.00 82.19 970 GLN A CA 1
ATOM 7642 C C . GLN A 1 970 ? -23.598 24.830 47.255 1.00 82.19 970 GLN A C 1
ATOM 7644 O O . GLN A 1 970 ? -23.798 25.999 46.915 1.00 82.19 970 GLN A O 1
ATOM 7649 N N . ILE A 1 971 ? -24.026 24.373 48.436 1.00 80.25 971 ILE A N 1
ATOM 7650 C CA . ILE A 1 971 ? -24.726 25.211 49.423 1.00 80.25 971 ILE A CA 1
ATOM 7651 C C . ILE A 1 971 ? -23.743 25.569 50.536 1.00 80.25 971 ILE A C 1
ATOM 7653 O O . ILE A 1 971 ? -23.313 24.716 51.305 1.00 80.25 971 ILE A O 1
ATOM 7657 N N . SER A 1 972 ? -23.358 26.849 50.615 1.00 84.25 972 SER A N 1
ATOM 7658 C CA . SER A 1 972 ? -22.341 27.336 51.569 1.00 84.25 972 SER A CA 1
ATOM 7659 C C . SER A 1 972 ? -20.994 26.597 51.475 1.00 84.25 972 SER A C 1
ATOM 7661 O O . SER A 1 972 ? -20.303 26.437 52.479 1.00 84.25 972 SER A O 1
ATOM 7663 N N . GLY A 1 973 ? -20.617 26.164 50.266 1.00 80.31 973 GLY A N 1
ATOM 7664 C CA . GLY A 1 973 ? -19.381 25.414 50.014 1.00 80.31 973 GLY A CA 1
ATOM 7665 C C . GLY A 1 973 ? -19.454 23.929 50.382 1.00 80.31 973 GLY A C 1
ATOM 7666 O O . GLY A 1 973 ? -18.409 23.296 50.499 1.00 80.31 973 GLY A O 1
ATOM 7667 N N . VAL A 1 974 ? -20.660 23.393 50.605 1.00 79.69 974 VAL A N 1
ATOM 7668 C CA . VAL A 1 974 ? -20.896 21.970 50.867 1.00 79.69 974 VAL A CA 1
ATOM 7669 C C . VAL A 1 974 ? -21.663 21.345 49.688 1.00 79.69 974 VAL A C 1
ATOM 7671 O O . VAL A 1 974 ? -22.695 21.909 49.301 1.00 79.69 974 VAL A O 1
ATOM 7674 N N . PRO A 1 975 ? -21.206 20.187 49.171 1.00 78.94 975 PRO A N 1
ATOM 7675 C CA . PRO A 1 975 ? -21.925 19.352 48.207 1.00 78.94 975 PRO A CA 1
ATOM 7676 C C . PRO A 1 975 ? -23.360 19.073 48.655 1.00 78.94 975 PRO A C 1
ATOM 7678 O O . PRO A 1 975 ? -23.578 18.600 49.776 1.00 78.94 975 PRO A O 1
ATOM 7681 N N . SER A 1 976 ? -24.347 19.408 47.823 1.00 81.25 976 SER A N 1
ATOM 7682 C CA . SER A 1 976 ? -25.761 19.211 48.166 1.00 81.25 976 SER A CA 1
ATOM 7683 C C . SER A 1 976 ? -26.340 17.885 47.669 1.00 81.25 976 SER A C 1
ATOM 7685 O O . SER A 1 976 ? -27.409 17.496 48.141 1.00 81.25 976 SER A O 1
ATOM 7687 N N . GLY A 1 977 ? -25.671 17.204 46.732 1.00 74.25 977 GLY A N 1
ATOM 7688 C CA . GLY A 1 977 ? -26.232 16.085 45.973 1.00 74.25 977 GLY A CA 1
ATOM 7689 C C . GLY A 1 977 ? -27.300 16.488 44.946 1.00 74.25 977 GLY A C 1
ATOM 7690 O O . GLY A 1 977 ? -27.905 15.611 44.339 1.00 74.25 977 GLY A O 1
ATOM 7691 N N . LEU A 1 978 ? -27.556 17.789 44.762 1.00 73.31 978 LEU A N 1
ATOM 7692 C CA . LEU A 1 978 ? -28.414 18.321 43.702 1.00 73.31 978 LEU A CA 1
ATOM 7693 C C . LEU A 1 978 ? -27.549 18.818 42.549 1.00 73.31 978 LEU A C 1
ATOM 7695 O O . LEU A 1 978 ? -26.499 19.415 42.783 1.00 73.31 978 LEU A O 1
ATOM 7699 N N . PHE A 1 979 ? -28.022 18.632 41.322 1.00 76.75 979 PHE A N 1
ATOM 7700 C CA . PHE A 1 979 ? -27.291 18.983 40.110 1.00 76.75 979 PHE A CA 1
ATOM 7701 C C . PHE A 1 979 ? -28.108 19.951 39.259 1.00 76.75 979 PHE A C 1
ATOM 7703 O O . PHE A 1 979 ? -29.339 19.894 39.233 1.00 76.75 979 PHE A O 1
ATOM 7710 N N . TRP A 1 980 ? -27.419 20.857 38.576 1.00 73.44 980 TRP A N 1
ATOM 7711 C CA . TRP A 1 980 ? -28.030 21.666 37.529 1.00 73.44 980 TRP A CA 1
ATOM 7712 C C . TRP A 1 980 ? -28.348 20.800 36.306 1.00 73.44 980 TRP A C 1
ATOM 7714 O O . TRP A 1 980 ? -27.533 19.967 35.915 1.00 73.44 980 TRP A O 1
ATOM 7724 N N . ASN A 1 981 ? -29.511 21.014 35.687 1.00 68.94 981 ASN A N 1
ATOM 7725 C CA . ASN A 1 981 ? -29.955 20.261 34.507 1.00 68.94 981 ASN A CA 1
ATOM 7726 C C . ASN A 1 981 ? -29.781 21.020 33.180 1.00 68.94 981 ASN A C 1
ATOM 7728 O O . ASN A 1 981 ? -30.144 20.505 32.127 1.00 68.94 981 ASN A O 1
ATOM 7732 N N . GLY A 1 982 ? -29.233 22.234 33.224 1.00 67.56 982 GLY A N 1
ATOM 7733 C CA . GLY A 1 982 ? -28.899 23.034 32.057 1.00 67.56 982 GLY A CA 1
ATOM 7734 C C . GLY A 1 982 ? -27.466 23.548 32.121 1.00 67.56 982 GLY A C 1
ATOM 7735 O O . GLY A 1 982 ? -26.875 23.723 33.189 1.00 67.56 982 GLY A O 1
ATOM 7736 N N . PHE A 1 983 ? -26.913 23.853 30.956 1.00 72.69 983 PHE A N 1
ATOM 7737 C CA . PHE A 1 983 ? -25.597 24.458 30.812 1.00 72.69 983 PHE A CA 1
ATOM 7738 C C . PHE A 1 983 ? -25.668 25.545 29.746 1.00 72.69 983 PHE A C 1
ATOM 7740 O O . PHE A 1 983 ? -26.311 25.355 28.721 1.00 72.69 983 PHE A O 1
ATOM 7747 N N . VAL A 1 984 ? -25.042 26.693 29.998 1.00 72.88 984 VAL A N 1
ATOM 7748 C CA . VAL A 1 984 ? -24.989 27.818 29.059 1.00 72.88 984 VAL A CA 1
ATOM 7749 C C . VAL A 1 984 ? -23.588 27.859 28.448 1.00 72.88 984 VAL A C 1
ATOM 7751 O O . VAL A 1 984 ? -22.661 28.312 29.128 1.00 72.88 984 VAL A O 1
ATOM 7754 N N . PRO A 1 985 ? -23.407 27.409 27.190 1.00 65.69 985 PRO A N 1
ATOM 7755 C CA . PRO A 1 985 ? -22.087 27.287 26.577 1.00 65.69 985 PRO A CA 1
ATOM 7756 C C . PRO A 1 985 ? -21.304 28.598 26.520 1.00 65.69 985 PRO A C 1
ATOM 7758 O O . PRO A 1 985 ? -20.123 28.630 26.845 1.00 65.69 985 PRO A O 1
ATOM 7761 N N . GLN A 1 986 ? -21.973 29.708 26.198 1.00 69.81 986 GLN A N 1
ATOM 7762 C CA . GLN A 1 986 ? -21.322 31.008 26.003 1.00 69.81 986 GLN A CA 1
ATOM 7763 C C . GLN A 1 986 ? -20.712 31.568 27.294 1.00 69.81 986 GLN A C 1
ATOM 7765 O O . GLN A 1 986 ? -19.759 32.343 27.249 1.00 69.81 986 GLN A O 1
ATO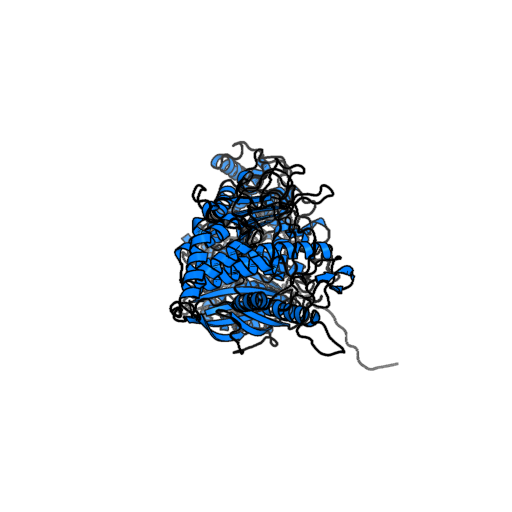M 7770 N N . THR A 1 987 ? -21.281 31.217 28.449 1.00 72.62 987 THR A N 1
ATOM 7771 C CA . THR A 1 987 ? -20.813 31.680 29.762 1.00 72.62 987 THR A CA 1
ATOM 7772 C C . THR A 1 987 ? -20.119 30.587 30.562 1.00 72.62 987 THR A C 1
ATOM 7774 O O . THR A 1 987 ? -19.580 30.887 31.626 1.00 72.62 987 THR A O 1
ATOM 7777 N N . MET A 1 988 ? -20.121 29.342 30.074 1.00 72.38 988 MET A N 1
ATOM 7778 C CA . MET A 1 988 ? -19.634 28.157 30.784 1.00 72.38 988 MET A CA 1
ATOM 7779 C C . MET A 1 988 ? -20.250 28.014 32.185 1.00 72.38 988 MET A C 1
ATOM 7781 O O . MET A 1 988 ? -19.582 27.646 33.152 1.00 72.38 988 MET A O 1
ATOM 7785 N N . THR A 1 989 ? -21.534 28.356 32.318 1.00 76.12 989 THR A N 1
ATOM 7786 C CA . THR A 1 989 ? -22.251 28.308 33.599 1.00 76.12 989 THR A CA 1
ATOM 7787 C C . THR A 1 989 ? -23.397 27.324 33.551 1.00 76.12 989 THR A C 1
ATOM 7789 O O . THR A 1 989 ? -24.206 27.344 32.624 1.00 76.12 989 THR A O 1
ATOM 7792 N N . PHE A 1 990 ? -23.534 26.545 34.613 1.00 77.31 990 PHE A N 1
ATOM 7793 C CA . PHE A 1 990 ? -24.708 25.722 34.831 1.00 77.31 990 PHE A CA 1
ATOM 7794 C C . PHE A 1 990 ? -25.956 26.574 35.132 1.00 77.31 990 PHE A C 1
ATOM 7796 O O . PHE A 1 990 ? -25.867 27.627 35.769 1.00 77.31 990 PHE A O 1
ATOM 7803 N N . SER A 1 991 ? -27.114 26.139 34.638 1.00 72.62 991 SER A N 1
ATOM 7804 C CA . SER A 1 991 ? -28.411 26.817 34.763 1.00 72.62 991 SER A CA 1
ATOM 7805 C C . SER A 1 991 ? -29.563 25.799 34.833 1.00 72.62 991 SER A C 1
ATOM 7807 O O . SER A 1 991 ? -29.314 24.596 34.846 1.00 72.62 991 SER A O 1
ATOM 7809 N N . GLY A 1 992 ? -30.815 26.262 34.888 1.00 65.44 992 GLY A N 1
ATOM 7810 C CA . GLY A 1 992 ? -32.007 25.401 34.868 1.00 65.44 992 GLY A CA 1
ATOM 7811 C C . GLY A 1 992 ? -32.627 25.113 36.242 1.00 65.44 992 GLY A C 1
ATOM 7812 O O . GLY A 1 992 ? -32.185 25.645 37.261 1.00 65.44 992 GLY A O 1
ATOM 7813 N N . ASP A 1 993 ? -33.700 24.320 36.247 1.00 53.84 993 ASP A N 1
ATOM 7814 C CA . ASP A 1 993 ? -34.449 23.934 37.451 1.00 53.84 993 ASP A CA 1
ATOM 7815 C C . ASP A 1 993 ? -33.857 22.661 38.084 1.00 53.84 993 ASP A C 1
ATOM 7817 O O . ASP A 1 993 ? -33.273 21.819 37.412 1.00 53.84 993 ASP A O 1
ATOM 7821 N N . PHE A 1 994 ? -34.002 22.499 39.400 1.00 50.50 994 PHE A N 1
ATOM 7822 C CA . PHE A 1 994 ? -33.469 21.333 40.113 1.00 50.50 994 PHE A CA 1
ATOM 7823 C C . PHE A 1 994 ? -34.301 20.086 39.783 1.00 50.50 994 PHE A C 1
ATOM 7825 O O . PHE A 1 994 ? -35.463 20.005 40.190 1.00 50.50 994 PHE A O 1
ATOM 7832 N N . GLU A 1 995 ? -33.711 19.084 39.136 1.00 41.59 995 GLU A N 1
ATOM 7833 C CA . GLU A 1 995 ? -34.233 17.722 39.234 1.00 41.59 995 GLU A CA 1
ATOM 7834 C C . GLU A 1 995 ? -33.561 17.036 40.425 1.00 41.59 995 GLU A C 1
ATOM 7836 O O . GLU A 1 995 ? -32.336 16.990 40.545 1.00 41.59 995 GLU A O 1
ATOM 7841 N N . ALA A 1 996 ? -34.375 16.567 41.371 1.00 32.88 996 ALA A N 1
ATOM 7842 C CA . ALA A 1 996 ? -33.886 15.705 42.434 1.00 32.88 996 ALA A CA 1
ATOM 7843 C C . ALA A 1 996 ? -33.556 14.345 41.808 1.00 32.88 996 ALA A C 1
ATOM 7845 O O . ALA A 1 996 ? -34.472 13.641 41.382 1.00 32.88 996 ALA A O 1
ATOM 7846 N N . VAL A 1 997 ? -32.261 14.032 41.735 1.00 34.44 997 VAL A N 1
ATOM 7847 C CA . VAL A 1 997 ? -31.731 12.720 41.331 1.00 34.44 997 VAL A CA 1
ATOM 7848 C C . VAL A 1 997 ? -32.183 11.634 42.304 1.00 34.44 997 VAL A C 1
ATOM 7850 O O . VAL A 1 997 ? -32.129 11.879 43.535 1.00 34.44 997 VAL A O 1
#

Sequence (997 aa):
MNRKTFGIIVSVLVVSCIRNDDQGGNGEQEVTCKCTPVEYKRPEDWARKARIANADLDPYMGTQEVMAVIEQRANEGVSVLEMDVGLSQYMDDAEFSRIVAFLKCAACLAHNKGLQAVVYYPSLEQITENGKTAQHTMFKDHPEWVQQGLDGTPNVFYGSEEFWVPEQDESAWLSPNGGYRDVYLKRVASLAGTGLDGIWVDVPLFMDTGAKWTGAEPPTVSAFRAWCKEKAVCPEDAELPKAPDWKSDVFRAWIRFRHENLRDFLKAVYDKAKEVAPDIAIIVENFPMDYLDATDKGLDGAFKPDAKDFWRVWEVDSVSNKLGMQWATKEDFTSKIAMFKWARVADSGSPSWVFSYGNEPRDAGLVMGAALATGNSPFEVKTPEMFMSVGSDFRKQWFGFVQTHEDTFGVAEREAKVGIWYSSASRDYLDYASAEAYYGLYVSTTPATTDPDFWATEEGDSCMEKPHLGGWRGAVNTLVQLKIPFMPVLSPGNRDEALKLVKMLWLPGVSALSDDDVNAIKNFAQGGGVVIATGAYPGTMDELGNPIATDRLLDMFGGGAGDYVKRYGNGLAIYTANDLARKGFLEFEDKDTAHEAQSAIERLVRIHVEDEVIVTEPNWLLVEMSRISDKKMILFIVNFEGLKQPITQDVKEVIFTARTPHAKVVRVSFDSPDPDGTKGEVSFAKVGDDLYRFSANVDLFSIAEIYVMKEEAQENPPYQKPLFASKEREEAALAGLRFILEKMRDKEMEVPWRYGVFTNLIDKTDVPGQYAYGHMMTSEHMGLLLQVSACLGEEKAFEEAMMFVKDLMVSPLFGVVNWAMDPHKKRPVLQQDEEGSPWRNGNAPIDDFRVVQGLLTGSSNFSLGEAKELAHLIGRGLYWTSITDRDRDEYIDFPSFPGGLVAYAWNFEETEDLALSPQAKPTGYGEQDIDIVPLSYQDVETMAMLARYDPRWLGVISSTLDFILSAEIQISGVPSGLFWNGFVPQTMTFSGDFEAV